Protein AF-0000000070579853 (afdb_homodimer)

Secondary structure (DSSP, 8-state):
---------------------------------------------------HHHHHHHHT-S---S---------SS-GGGEEEEE---TT--HHHHHHHHHTTS-EEEEEEETTTTEEEEEESSHHHHHHHHHHHTT---SSS--EEEEPP-TTEEEEE---TT--HHHHHHHHTTTS-EEEEEEEE-TTS-EEEEEEEEESSHHHHHHHHHHHHHS-EE-SSS--B-EEEE----B-SS---GGGS-TT-HHHHHHTSS--EEPPTTSHHHHHHHHHHHHHHHHHHHHHHHHHHHHHHHHHHHHHHHHHHHHHHHHHHHHHHHHHHHHHHHHHHHHHHHHHHHHHHHHHHHHHHHHHHHHHHHHHHHHHHHHHHHHHSSS------GGGGGGGS-TT---------------------GGGGGHHHHHHHGGGG-/---------------------------------------------------HHHHHHHHT-S---S---------SS-GGGEEEEE---TT--HHHHHHHHHTTS-EEEEEEETTTTEEEEEESSHHHHHHHHHHHTT---SSS--EEEEPP-TTEEEEE---TT--HHHHHHHHTTTS-EEEEEEEE-TTS-EEEEEEEEESSHHHHHHHHHHHHHS-EE-SSS--B-EEEE----B-SS---GGGS-TT-HHHHHHTSS--EEPPTTSHHHHHHHHHHHHHHHHHHHHHHHHHHHHHHHHHHHHHHHHHHHHHHHHHHHHHHHHHHHHHHHHHHHHHHHHHHHHHHHHHHHHHHHHHHHHHHHHHHHHHHHHHHHHHSSS------GGGGGGGGGGGGG---------------GGGGGGGHHHHHHHHHHGGG-

InterPro domains:
  IPR000504 RNA recognition motif domain [PF00076] (83-146)
  IPR000504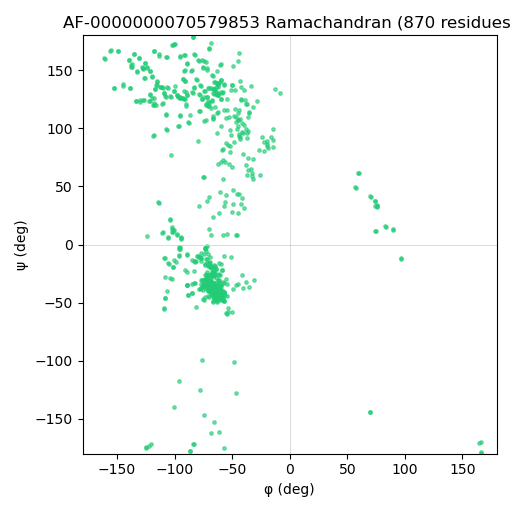 RNA recognition motif domain [PF00076] (158-218)
  IPR000504 RNA recognition motif domain [PS50102] (81-153)
  IPR000504 RNA recognition motif domain [PS50102] (155-236)
  IPR000504 RNA recognition motif domain [SM00360] (82-149)
  IPR000504 RNA recognition motif domain [SM00360] (156-232)
  IPR012677 Nucleotide-binding alpha-beta plait domain superfamily [G3DSA:3.30.70.330] (65-155)
  IPR012677 Nucleotide-binding alpha-beta plait domain superfamily [G3DSA:3.30.70.330] (157-244)
  IPR012975 NOPS [PF08075] (228-280)
  IPR035979 RNA-binding domain superfamily [SSF54928] (81-215)

Structure (mmCIF, N/CA/C/O backbone):
data_AF-0000000070579853-model_v1
#
loop_
_entity.id
_entity.type
_entity.pdbx_description
1 polymer 'RRM domain-containing protein'
#
loop_
_atom_site.group_PDB
_atom_site.id
_atom_site.type_symbol
_atom_site.label_atom_id
_atom_site.label_alt_id
_atom_site.label_comp_id
_atom_site.label_asym_id
_atom_site.label_entity_id
_atom_site.label_seq_id
_atom_site.pdbx_PDB_ins_code
_atom_site.Cartn_x
_atom_site.Cartn_y
_atom_site.Cartn_z
_atom_site.occupancy
_atom_site.B_iso_or_equiv
_atom_site.auth_seq_id
_atom_site.auth_comp_id
_atom_site.auth_asym_id
_atom_site.auth_atom_id
_atom_site.pdbx_PDB_model_num
ATOM 1 N N . MET A 1 1 ? -46.125 42.656 47.375 1 17.69 1 MET A N 1
ATOM 2 C CA . MET A 1 1 ? -46.406 44 47.844 1 17.69 1 MET A CA 1
ATOM 3 C C . MET A 1 1 ? -45.906 45.062 46.844 1 17.69 1 MET A C 1
ATOM 5 O O . MET A 1 1 ? -46.688 45.656 46.125 1 17.69 1 MET A O 1
ATOM 9 N N . ASN A 1 2 ? -44.625 45.469 47.156 1 15.7 2 ASN A N 1
ATOM 10 C CA . ASN A 1 2 ? -44.344 46.906 47.094 1 15.7 2 ASN A CA 1
ATOM 11 C C . ASN A 1 2 ? -44.156 47.375 45.625 1 15.7 2 ASN A C 1
ATOM 13 O O . ASN A 1 2 ? -43.969 46.531 44.75 1 15.7 2 ASN A O 1
ATOM 17 N N . ASP A 1 3 ? -42.969 48.031 45.406 1 14.8 3 ASP A N 1
ATOM 18 C CA . ASP A 1 3 ? -42.781 49.438 45.062 1 14.8 3 ASP A CA 1
ATOM 19 C C . ASP A 1 3 ? -42.469 49.625 43.594 1 14.8 3 ASP A C 1
ATOM 21 O O . ASP A 1 3 ? -41.438 49.156 43.125 1 14.8 3 ASP A O 1
ATOM 25 N N . ARG A 1 4 ? -43.562 49.531 42.719 1 20.12 4 ARG A N 1
ATOM 26 C CA . ARG A 1 4 ? -43.938 49.906 41.344 1 20.12 4 ARG A CA 1
ATOM 27 C C . ARG A 1 4 ? -43.438 51.281 41 1 20.12 4 ARG A C 1
ATOM 29 O O . ARG A 1 4 ? -44.188 52.25 41.031 1 20.12 4 ARG A O 1
ATOM 36 N N . MET A 1 5 ? -42.031 51.562 41.531 1 16.09 5 MET A N 1
ATOM 37 C CA . MET A 1 5 ? -41.75 53 41.656 1 16.09 5 MET A CA 1
ATOM 38 C C . MET A 1 5 ? -41.781 53.688 40.312 1 16.09 5 MET A C 1
ATOM 40 O O . MET A 1 5 ? -41 53.281 39.406 1 16.09 5 MET A O 1
ATOM 44 N N . ASN A 1 6 ? -42.844 54.312 39.844 1 18.53 6 ASN A N 1
ATOM 45 C CA . ASN A 1 6 ? -43.5 55.031 38.75 1 18.53 6 ASN A CA 1
ATOM 46 C C . ASN A 1 6 ? -42.719 56.25 38.344 1 18.53 6 ASN A C 1
ATOM 48 O O . ASN A 1 6 ? -43.219 57.094 37.594 1 18.53 6 ASN A O 1
ATOM 52 N N . MET A 1 7 ? -41.406 56.406 38.938 1 17.16 7 MET A N 1
ATOM 53 C CA . MET A 1 7 ? -41.281 57.844 39.219 1 17.16 7 MET A CA 1
ATOM 54 C C . MET A 1 7 ? -41.375 58.656 37.906 1 17.16 7 MET A C 1
ATOM 56 O O . MET A 1 7 ? -41.219 58.094 36.812 1 17.16 7 MET A O 1
ATOM 60 N N . ALA A 1 8 ? -40.875 59.969 37.938 1 17.55 8 ALA A N 1
ATOM 61 C CA . ALA A 1 8 ? -41.344 61.344 37.781 1 17.55 8 ALA A CA 1
ATOM 62 C C . ALA A 1 8 ? -41.031 61.875 36.375 1 17.55 8 ALA A C 1
ATOM 64 O O . ALA A 1 8 ? -40.031 61.469 35.75 1 17.55 8 ALA A O 1
ATOM 65 N N . PRO A 1 9 ? -42 62.562 35.75 1 19.33 9 PRO A N 1
ATOM 66 C CA . PRO A 1 9 ? -42.406 63.156 34.469 1 19.33 9 PRO A CA 1
ATOM 67 C C . PRO A 1 9 ? -41.562 64.312 34.031 1 19.33 9 PRO A C 1
ATOM 69 O O . PRO A 1 9 ? -41.844 65 33.031 1 19.33 9 PRO A O 1
ATOM 72 N N . ALA A 1 10 ? -40.25 64.375 34.562 1 17.02 10 ALA A N 1
ATOM 73 C CA . ALA A 1 10 ? -39.844 65.812 34.656 1 17.02 10 ALA A CA 1
ATOM 74 C C . ALA A 1 10 ? -40 66.5 33.312 1 17.02 10 ALA A C 1
ATOM 76 O O . ALA A 1 10 ? -39.656 65.938 32.25 1 17.02 10 ALA A O 1
ATOM 77 N N . GLN A 1 11 ? -40.719 67.562 33.312 1 16.61 11 GLN A N 1
ATOM 78 C CA . GLN A 1 11 ? -41.438 68.625 32.594 1 16.61 11 GLN A CA 1
ATOM 79 C C . GLN A 1 11 ? -40.5 69.375 31.641 1 16.61 11 GLN A C 1
ATOM 81 O O . GLN A 1 11 ? -39.281 69.312 31.781 1 16.61 11 GLN A O 1
ATOM 86 N N . SER A 1 12 ? -41 70.5 30.938 1 17.41 12 SER A N 1
ATOM 87 C CA . SER A 1 12 ? -41.312 71.125 29.656 1 17.41 12 SER A CA 1
ATOM 88 C C . SER A 1 12 ? -40.312 72.188 29.344 1 17.41 12 SER A C 1
ATOM 90 O O . SER A 1 12 ? -39.906 72.375 28.188 1 17.41 12 SER A O 1
ATOM 92 N N . ALA A 1 13 ? -39.812 73.062 30.312 1 16.73 13 ALA A N 1
ATOM 93 C CA . ALA A 1 13 ? -40.062 74.5 30.062 1 16.73 13 ALA A CA 1
ATOM 94 C C . ALA A 1 13 ? -39.125 75.062 28.984 1 16.73 13 ALA A C 1
ATOM 96 O O . ALA A 1 13 ? -38.031 74.5 28.766 1 16.73 13 ALA A O 1
ATOM 97 N N . MET A 1 14 ? -39.562 76.25 28.328 1 18.33 14 MET A N 1
ATOM 98 C CA . MET A 1 14 ? -39.719 77.062 27.141 1 18.33 14 MET A CA 1
ATOM 99 C C . MET A 1 14 ? -38.562 78.062 26.984 1 18.33 14 MET A C 1
ATOM 101 O O . MET A 1 14 ? -38.531 78.875 26.094 1 18.33 14 MET A O 1
ATOM 105 N N . GLY A 1 15 ? -37.5 78 27.844 1 17.22 15 GLY A N 1
ATOM 106 C CA . GLY A 1 15 ? -37.094 79.375 28.016 1 17.22 15 GLY A CA 1
ATOM 107 C C . GLY A 1 15 ? -36.625 80 26.734 1 17.22 15 GLY A C 1
ATOM 108 O O . GLY A 1 15 ? -36.156 79.312 25.812 1 17.22 15 GLY A O 1
ATOM 109 N N . ASP A 1 16 ? -36.812 81.312 26.578 1 17.73 16 ASP A N 1
ATOM 110 C CA . ASP A 1 16 ? -37.094 82.438 25.656 1 17.73 16 ASP A CA 1
ATOM 111 C C . ASP A 1 16 ? -35.812 82.875 24.953 1 17.73 16 ASP A C 1
ATOM 113 O O . ASP A 1 16 ? -35.844 83.188 23.75 1 17.73 16 ASP A O 1
ATOM 117 N N . ARG A 1 17 ? -34.719 83.188 25.672 1 17.86 17 ARG A N 1
ATOM 118 C CA . ARG A 1 17 ? -34.375 84.625 25.531 1 17.86 17 ARG A CA 1
ATOM 119 C C . ARG A 1 17 ? -33.75 84.938 24.172 1 17.86 17 ARG A C 1
ATOM 121 O O . ARG A 1 17 ? -33.312 84 23.484 1 17.86 17 ARG A O 1
ATOM 128 N N . TRP A 1 18 ? -32.781 85.938 24.156 1 19.56 18 TRP A N 1
ATOM 129 C CA . TRP A 1 18 ? -32.5 87.188 23.516 1 19.56 18 TRP A CA 1
ATOM 130 C C . TRP A 1 18 ? -31.641 87 22.281 1 19.56 18 TRP A C 1
ATOM 132 O O . TRP A 1 18 ? -30.719 86.188 22.281 1 19.56 18 TRP A O 1
ATOM 142 N N . GLY A 1 19 ? -32.031 87.5 21.062 1 18.69 19 GLY A N 1
ATOM 143 C CA . GLY A 1 19 ? -31.938 87.5 19.625 1 18.69 19 GLY A CA 1
ATOM 144 C C . GLY A 1 19 ? -30.656 88.125 19.094 1 18.69 19 GLY A C 1
ATOM 145 O O . GLY A 1 19 ? -30.5 88.312 17.891 1 18.69 19 GLY A O 1
ATOM 146 N N . GLY A 1 20 ? -29.766 88.688 20 1 19.98 20 GLY A N 1
ATOM 147 C CA . GLY A 1 20 ? -29.219 89.812 19.312 1 19.98 20 GLY A CA 1
ATOM 148 C C . GLY A 1 20 ? -28.484 89.438 18.031 1 19.98 20 GLY A C 1
ATOM 149 O O . GLY A 1 20 ? -28.016 88.312 17.859 1 19.98 20 GLY A O 1
ATOM 150 N N . ALA A 1 21 ? -28.641 90.25 16.938 1 19.98 21 ALA A N 1
ATOM 151 C CA . ALA A 1 21 ? -28.656 90.312 15.484 1 19.98 21 ALA A CA 1
ATOM 152 C C . ALA A 1 21 ? -27.234 90.375 14.922 1 19.98 21 ALA A C 1
ATOM 154 O O . ALA A 1 21 ? -27.016 90.125 13.734 1 19.98 21 ALA A O 1
ATOM 155 N N . GLY A 1 22 ? -26.156 90.562 15.734 1 21.17 22 GLY A N 1
ATOM 156 C CA . GLY A 1 22 ? -25.297 91.438 14.969 1 21.17 22 GLY A CA 1
ATOM 157 C C . GLY A 1 22 ? -24.797 90.812 13.68 1 21.17 22 GLY A C 1
ATOM 158 O O . GLY A 1 22 ? -24.719 89.625 13.555 1 21.17 22 GLY A O 1
ATOM 159 N N . GLU A 1 23 ? -24.922 91.562 12.578 1 21.69 23 GLU A N 1
ATOM 160 C CA . GLU A 1 23 ? -24.859 91.438 11.125 1 21.69 23 GLU A CA 1
ATOM 161 C C . GLU A 1 23 ? -23.438 91.188 10.656 1 21.69 23 GLU A C 1
ATOM 163 O O . GLU A 1 23 ? -23.094 91.375 9.492 1 21.69 23 GLU A O 1
ATOM 168 N N . SER A 1 24 ? -22.672 90.312 11.398 1 22.11 24 SER A N 1
ATOM 169 C CA . SER A 1 24 ? -21.281 90.375 10.945 1 22.11 24 SER A CA 1
ATOM 170 C C . SER A 1 24 ? -21.172 90.125 9.453 1 22.11 24 SER A C 1
ATOM 172 O O . SER A 1 24 ? -21.859 89.25 8.93 1 22.11 24 SER A O 1
ATOM 174 N N . ARG A 1 25 ? -20.703 91.188 8.688 1 23.06 25 ARG A N 1
ATOM 175 C CA . ARG A 1 25 ? -20.469 91.438 7.27 1 23.06 25 ARG A CA 1
ATOM 176 C C . ARG A 1 25 ? -19.594 90.312 6.672 1 23.06 25 ARG A C 1
ATOM 178 O O . ARG A 1 25 ? -18.453 90.125 7.109 1 23.06 25 ARG A O 1
ATOM 185 N N . GLY A 1 26 ? -20.156 89.125 6.344 1 23.06 26 GLY A N 1
ATOM 186 C CA . GLY A 1 26 ? -19.516 87.875 5.871 1 23.06 26 GLY A CA 1
ATOM 187 C C . GLY A 1 26 ? -18.734 88.125 4.59 1 23.06 26 GLY A C 1
ATOM 188 O O . GLY A 1 26 ? -19.266 88.562 3.594 1 23.06 26 GLY A O 1
ATOM 189 N N . LEU A 1 27 ? -17.547 88.625 4.754 1 27.14 27 LEU A N 1
ATOM 190 C CA . LEU A 1 27 ? -16.734 88.875 3.566 1 27.14 27 LEU A CA 1
ATOM 191 C C . LEU A 1 27 ? -16.859 87.688 2.586 1 27.14 27 LEU A C 1
ATOM 193 O O . LEU A 1 27 ? -17.109 86.562 2.99 1 27.14 27 LEU A O 1
ATOM 197 N N . PRO A 1 28 ? -17.031 88.062 1.254 1 26 28 PRO A N 1
ATOM 198 C CA . PRO A 1 28 ? -17.406 87.188 0.136 1 26 28 PRO A CA 1
ATOM 199 C C . PRO A 1 28 ? -16.406 86.062 -0.07 1 26 28 PRO A C 1
ATOM 201 O O . PRO A 1 28 ? -15.203 86.25 0.097 1 26 28 PRO A O 1
ATOM 204 N N . ALA A 1 29 ? -16.719 84.875 0.365 1 28.38 29 ALA A N 1
ATOM 205 C CA . ALA A 1 29 ? -15.922 83.688 0.268 1 28.38 29 ALA A CA 1
ATOM 206 C C . ALA A 1 29 ? -15.492 83.438 -1.173 1 28.38 29 ALA A C 1
ATOM 208 O O . ALA A 1 29 ? -16.328 83.375 -2.076 1 28.38 29 ALA A O 1
ATOM 209 N N . ARG A 1 30 ? -14.398 84.062 -1.544 1 29.53 30 ARG A N 1
ATOM 210 C CA . ARG A 1 30 ? -13.797 83.812 -2.85 1 29.53 30 ARG A CA 1
ATOM 211 C C . ARG A 1 30 ? -13.938 82.312 -3.252 1 29.53 30 ARG A C 1
ATOM 213 O O . ARG A 1 30 ? -13.578 81.438 -2.49 1 29.53 30 ARG A O 1
ATOM 220 N N . ASP A 1 31 ? -14.945 82 -4.07 1 26.67 31 ASP A N 1
ATOM 221 C CA . ASP A 1 31 ? -15.344 80.75 -4.656 1 26.67 31 ASP A CA 1
ATOM 222 C C . ASP A 1 31 ? -14.156 80.062 -5.305 1 26.67 31 ASP A C 1
ATOM 224 O O . ASP A 1 31 ? -13.742 80.375 -6.414 1 26.67 31 ASP A O 1
ATOM 228 N N . SER A 1 32 ? -13.047 80 -4.621 1 29.75 32 SER A N 1
ATOM 229 C CA . SER A 1 32 ? -12.023 79.25 -5.352 1 29.75 32 SER A CA 1
ATOM 230 C C . SER A 1 32 ? -12.578 77.938 -5.93 1 29.75 32 SER A C 1
ATOM 232 O O . SER A 1 32 ? -13.25 77.188 -5.227 1 29.75 32 SER A O 1
ATOM 234 N N . PRO A 1 33 ? -12.773 78 -7.246 1 31 33 PRO A N 1
ATOM 235 C CA . PRO A 1 33 ? -13.367 76.812 -7.844 1 31 33 PRO A CA 1
ATOM 236 C C . PRO A 1 33 ? -12.742 75.5 -7.324 1 31 33 PRO A C 1
ATOM 238 O O . PRO A 1 33 ? -11.516 75.438 -7.184 1 31 33 PRO A O 1
ATOM 241 N N . GLN A 1 34 ? -13.344 74.938 -6.301 1 30.06 34 GLN A N 1
ATOM 242 C CA . GLN A 1 34 ? -12.828 73.625 -5.816 1 30.06 34 GLN A CA 1
ATOM 243 C C . GLN A 1 34 ? -12.586 72.688 -6.973 1 30.06 34 GLN A C 1
ATOM 245 O O . GLN A 1 34 ? -13.414 72.562 -7.875 1 30.06 34 GLN A O 1
ATOM 250 N N . PRO A 1 35 ? -11.352 72.562 -7.414 1 36.5 35 PRO A N 1
ATOM 251 C CA . PRO A 1 35 ? -11.164 71.625 -8.492 1 36.5 35 PRO A CA 1
ATOM 252 C C . PRO A 1 35 ? -12.07 70.375 -8.352 1 36.5 35 PRO A C 1
ATOM 254 O O . PRO A 1 35 ? -12.469 70 -7.242 1 36.5 35 PRO A O 1
ATOM 257 N N . PRO A 1 36 ? -12.906 70.188 -9.398 1 31.66 36 PRO A N 1
ATOM 258 C CA . PRO A 1 36 ? -13.805 69.062 -9.242 1 31.66 36 PRO A CA 1
ATOM 259 C C . PRO A 1 36 ? -13.102 67.875 -8.648 1 31.66 36 PRO A C 1
ATOM 261 O O . PRO A 1 36 ? -11.961 67.562 -9.008 1 31.66 36 PRO A O 1
ATOM 264 N N . LYS A 1 37 ? -13.195 67.688 -7.379 1 30.91 37 LYS A N 1
ATOM 265 C CA . LYS A 1 37 ? -12.719 66.438 -6.738 1 30.91 37 LYS A CA 1
ATOM 266 C C . LYS A 1 37 ? -13.102 65.25 -7.555 1 30.91 37 LYS A C 1
ATOM 268 O O . LYS A 1 37 ? -14.195 64.688 -7.395 1 30.91 37 LYS A O 1
ATOM 273 N N . GLY A 1 38 ? -13.094 65.438 -8.938 1 30.78 38 GLY A N 1
ATOM 274 C CA . GLY A 1 38 ? -13.352 64.125 -9.523 1 30.78 38 GLY A CA 1
ATOM 275 C C . GLY A 1 38 ? -12.672 63 -8.781 1 30.78 38 GLY A C 1
ATOM 276 O O . GLY A 1 38 ? -11.438 62.906 -8.75 1 30.78 38 GLY A O 1
ATOM 277 N N . ARG A 1 39 ? -13.172 62.781 -7.574 1 30.3 39 ARG A N 1
ATOM 278 C CA . ARG A 1 39 ? -12.68 61.531 -6.973 1 30.3 39 ARG A CA 1
ATOM 279 C C . ARG A 1 39 ? -12.539 60.438 -8.023 1 30.3 39 ARG A C 1
ATOM 281 O O . ARG A 1 39 ? -13.539 59.938 -8.539 1 30.3 39 ARG A O 1
ATOM 288 N N . TRP A 1 40 ? -11.734 60.656 -9.008 1 31.02 40 TRP A N 1
ATOM 289 C CA . TRP A 1 40 ? -11.422 59.438 -9.742 1 31.02 40 TRP A CA 1
ATOM 290 C C . TRP A 1 40 ? -11.383 58.25 -8.805 1 31.02 40 TRP A C 1
ATOM 292 O O . TRP A 1 40 ? -10.484 58.125 -7.965 1 31.02 40 TRP A O 1
ATOM 302 N N . GLU A 1 41 ? -12.609 57.969 -8.227 1 32.75 41 GLU A N 1
ATOM 303 C CA . GLU A 1 41 ? -12.633 56.625 -7.641 1 32.75 41 GLU A CA 1
ATOM 304 C C . GLU A 1 41 ? -11.828 55.625 -8.484 1 32.75 41 GLU A C 1
ATOM 306 O O . GLU A 1 41 ? -12.148 55.406 -9.648 1 32.75 41 GLU A O 1
ATOM 311 N N . ARG A 1 42 ? -10.57 55.75 -8.391 1 36.25 42 ARG A N 1
ATOM 312 C CA . ARG A 1 42 ? -9.883 54.625 -9.016 1 36.25 42 ARG A CA 1
ATOM 313 C C . ARG A 1 42 ? -10.797 53.406 -9.102 1 36.25 42 ARG A C 1
ATOM 315 O O . ARG A 1 42 ? -11.445 53.031 -8.117 1 36.25 42 ARG A O 1
ATOM 322 N N . PRO A 1 43 ? -11.555 53.344 -10.227 1 37.03 43 PRO A N 1
ATOM 323 C CA . PRO A 1 43 ? -12.234 52.031 -10.227 1 37.03 43 PRO A CA 1
ATOM 324 C C . PRO A 1 43 ? -11.5 51 -9.406 1 37.03 43 PRO A C 1
ATOM 326 O O . PRO A 1 43 ? -10.273 50.875 -9.5 1 37.03 43 PRO A O 1
ATOM 329 N N . ARG A 1 44 ? -11.883 50.906 -8.141 1 37.78 44 ARG A N 1
ATOM 330 C CA . ARG A 1 44 ? -11.32 49.719 -7.539 1 37.78 44 ARG A CA 1
ATOM 331 C C . ARG A 1 44 ? -11.18 48.594 -8.578 1 37.78 44 ARG A C 1
ATOM 333 O O . ARG A 1 44 ? -12.172 48.156 -9.172 1 37.78 44 ARG A O 1
ATOM 340 N N . GLY A 1 45 ? -10.422 48.75 -9.609 1 38.25 45 GLY A N 1
ATOM 341 C CA . GLY A 1 45 ? -10.242 47.625 -10.5 1 38.25 45 GLY A CA 1
ATOM 342 C C . GLY A 1 45 ? -10.75 46.312 -9.914 1 38.25 45 GLY A C 1
ATOM 343 O O . GLY A 1 45 ? -11.008 46.219 -8.711 1 38.25 45 GLY A O 1
ATOM 344 N N . PRO A 1 46 ? -11.523 45.562 -10.789 1 39 46 PRO A N 1
ATOM 345 C CA . PRO A 1 46 ? -12.102 44.344 -10.203 1 39 46 PRO A CA 1
ATOM 346 C C . PRO A 1 46 ? -11.273 43.812 -9.047 1 39 46 PRO A C 1
ATOM 348 O O . PRO A 1 46 ? -10.047 43.688 -9.156 1 39 46 PRO A O 1
ATOM 351 N N . MET A 1 47 ? -11.43 44.312 -8.008 1 39.03 47 MET A N 1
ATOM 352 C CA . MET A 1 47 ? -10.836 43.594 -6.898 1 39.03 47 MET A CA 1
ATOM 353 C C . MET A 1 47 ? -10.578 42.125 -7.285 1 39.03 47 MET A C 1
ATOM 355 O O . MET A 1 47 ? -11.477 41.438 -7.758 1 39.03 47 MET A O 1
ATOM 359 N N . ALA A 1 48 ? -9.508 41.75 -7.902 1 43.84 48 ALA A N 1
ATOM 360 C CA . ALA A 1 48 ? -9.164 40.375 -8.211 1 43.84 48 ALA A CA 1
ATOM 361 C C . ALA A 1 48 ? -10.039 39.406 -7.414 1 43.84 48 ALA A C 1
ATOM 363 O O . ALA A 1 48 ? -10.211 39.562 -6.203 1 43.84 48 ALA A O 1
ATOM 364 N N . ALA A 1 49 ? -11.055 38.844 -7.93 1 49.03 49 ALA A N 1
ATOM 365 C CA . ALA A 1 49 ? -11.906 37.781 -7.398 1 49.03 49 ALA A CA 1
ATOM 366 C C . ALA A 1 49 ? -11.188 37.031 -6.293 1 49.03 49 ALA A C 1
ATOM 368 O O . ALA A 1 49 ? -10.125 36.438 -6.52 1 49.03 49 ALA A O 1
ATOM 369 N N . SER A 1 50 ? -11.266 37.406 -5.055 1 65.19 50 SER A N 1
ATOM 370 C CA . SER A 1 50 ? -10.625 36.844 -3.879 1 65.19 50 SER A CA 1
ATOM 371 C C . SER A 1 50 ? -10.617 35.312 -3.955 1 65.19 50 SER A C 1
ATOM 373 O O . SER A 1 50 ? -11.648 34.688 -4.199 1 65.19 50 SER A O 1
ATOM 375 N N . ASP A 1 51 ? -9.602 34.625 -4.266 1 82.38 51 ASP A N 1
ATOM 376 C CA . ASP A 1 51 ? -9.398 33.188 -4.242 1 82.38 51 ASP A CA 1
ATOM 377 C C . ASP A 1 51 ? -9.93 32.594 -2.943 1 82.38 51 ASP A C 1
ATOM 379 O O . ASP A 1 51 ? -9.422 32.875 -1.86 1 82.38 51 ASP A O 1
ATOM 383 N N . PRO A 1 52 ? -11.164 31.984 -3.141 1 86 52 PRO A N 1
ATOM 384 C CA . PRO A 1 52 ? -11.781 31.422 -1.938 1 86 52 PRO A CA 1
ATOM 385 C C . PRO A 1 52 ? -10.805 30.594 -1.097 1 86 52 PRO A C 1
ATOM 387 O O . PRO A 1 52 ? -10.898 30.594 0.133 1 86 52 PRO A O 1
ATOM 390 N N . VAL A 1 53 ? -9.953 29.953 -1.659 1 89.25 53 VAL A N 1
ATOM 391 C CA . VAL A 1 53 ? -8.984 29.125 -0.942 1 89.25 53 VAL A CA 1
ATOM 392 C C . VAL A 1 53 ? -8.086 30.016 -0.085 1 89.25 53 VAL A C 1
ATOM 394 O O . VAL A 1 53 ? -7.844 29.719 1.088 1 89.25 53 VAL A O 1
ATOM 397 N N . LEU A 1 54 ? -7.609 31.094 -0.651 1 88.12 54 LEU A N 1
ATOM 398 C CA . LEU A 1 54 ? -6.723 32 0.072 1 88.12 54 LEU A CA 1
ATOM 399 C C . LEU A 1 54 ? -7.453 32.656 1.235 1 88.12 54 LEU A C 1
ATOM 401 O O . LEU A 1 54 ? -6.863 32.875 2.297 1 88.12 54 LEU A O 1
ATOM 405 N N . GLU A 1 55 ? -8.664 32.906 1.008 1 86.19 55 GLU A N 1
ATOM 406 C CA . GLU A 1 55 ? -9.477 33.469 2.072 1 86.19 55 GLU A CA 1
ATOM 407 C C . GLU A 1 55 ? -9.625 32.531 3.244 1 86.19 55 GLU A C 1
ATOM 409 O O . GLU A 1 55 ? -9.445 32.906 4.402 1 86.19 55 GLU A O 1
ATOM 414 N N . GLN A 1 56 ? -9.922 31.344 2.943 1 87.5 56 GLN A N 1
ATOM 415 C CA . GLN A 1 56 ? -10.086 30.344 3.992 1 87.5 56 GLN A CA 1
ATOM 416 C C . GLN A 1 56 ? -8.773 30.078 4.715 1 87.5 56 GLN A C 1
ATOM 418 O O . GLN A 1 56 ? -8.75 29.891 5.934 1 87.5 56 GLN A O 1
ATOM 423 N N . LEU A 1 57 ? -7.77 30.109 4.031 1 90.19 57 LEU A N 1
ATOM 424 C CA . LEU A 1 57 ? -6.453 29.844 4.602 1 90.19 57 LEU A CA 1
ATOM 425 C C . LEU A 1 57 ? -6.039 30.969 5.551 1 90.19 57 LEU A C 1
ATOM 427 O O . LEU A 1 57 ? -5.293 30.734 6.504 1 90.19 57 LEU A O 1
ATOM 431 N N . SER A 1 58 ? -6.449 32.188 5.281 1 87.19 58 SER A N 1
ATOM 432 C CA . SER A 1 58 ? -6.109 33.312 6.133 1 87.19 58 SER A CA 1
ATOM 433 C C . SER A 1 58 ? -6.648 33.125 7.547 1 87.19 58 SER A C 1
ATOM 435 O O . SER A 1 58 ? -6.051 33.594 8.516 1 87.19 58 SER A O 1
ATOM 437 N N . TYR A 1 59 ? -7.727 32.344 7.609 1 85.25 59 TYR A N 1
ATOM 438 C CA . TYR A 1 59 ? -8.32 32.062 8.914 1 85.25 59 TYR A CA 1
ATOM 439 C C . TYR A 1 59 ? -7.574 30.938 9.625 1 85.25 59 TYR A C 1
ATOM 441 O O . TYR A 1 59 ? -7.711 30.766 10.844 1 85.25 59 TYR A O 1
ATOM 449 N N . LEU A 1 60 ? -6.789 30.25 8.922 1 84.81 60 LEU A N 1
ATOM 450 C CA . LEU A 1 60 ? -6.145 29.062 9.477 1 84.81 60 LEU A CA 1
ATOM 451 C C . LEU A 1 60 ? -4.672 29.328 9.773 1 84.81 60 LEU A C 1
ATOM 453 O O . LEU A 1 60 ? -3.941 28.422 10.188 1 84.81 60 LEU A O 1
ATOM 457 N N . ARG A 1 61 ? -4.195 30.484 9.648 1 81.44 61 ARG A N 1
ATOM 458 C CA . ARG A 1 61 ? -2.779 30.812 9.773 1 81.44 61 ARG A CA 1
ATOM 459 C C . ARG A 1 61 ? -2.324 30.734 11.227 1 81.44 61 ARG A C 1
ATOM 461 O O . ARG A 1 61 ? -1.137 30.547 11.5 1 81.44 61 ARG A O 1
ATOM 468 N N . GLY A 1 62 ? -3.236 30.656 12.148 1 83.44 62 GLY A N 1
ATOM 469 C CA . GLY A 1 62 ? -2.912 30.625 13.57 1 83.44 62 GLY A CA 1
ATOM 470 C C . GLY A 1 62 ? -2.572 29.234 14.07 1 83.44 62 GLY A C 1
ATOM 471 O O . GLY A 1 62 ? -2.438 28.297 13.273 1 83.44 62 GLY A O 1
ATOM 472 N N . PRO A 1 63 ? -2.24 29.141 15.328 1 86.06 63 PRO A N 1
ATOM 473 C CA . PRO A 1 63 ? -1.892 27.859 15.922 1 86.06 63 PRO A CA 1
ATOM 474 C C . PRO A 1 63 ? -3.008 26.812 15.781 1 86.06 63 PRO A C 1
ATOM 476 O O . PRO A 1 63 ? -4.188 27.156 15.898 1 86.06 63 PRO A O 1
ATOM 479 N N . THR A 1 64 ? -2.674 25.641 15.477 1 87.19 64 THR A N 1
ATOM 480 C CA . THR A 1 64 ? -3.643 24.578 15.258 1 87.19 64 THR A CA 1
ATOM 481 C C . THR A 1 64 ? -3.502 23.484 16.328 1 87.19 64 THR A C 1
ATOM 483 O O . THR A 1 64 ? -3.564 22.297 16.016 1 87.19 64 THR A O 1
ATOM 486 N N . THR A 1 65 ? -3.219 23.859 17.516 1 86.44 65 THR A N 1
ATOM 487 C CA . THR A 1 65 ? -3.127 22.906 18.609 1 86.44 65 THR A CA 1
ATOM 488 C C . THR A 1 65 ? -4.5 22.656 19.234 1 86.44 65 THR A C 1
ATOM 490 O O . THR A 1 65 ? -5.379 23.516 19.172 1 86.44 65 THR A O 1
ATOM 493 N N . GLY A 1 66 ? -4.719 21.469 19.75 1 81.44 66 GLY A N 1
ATOM 494 C CA . GLY A 1 66 ? -5.91 21.156 20.531 1 81.44 66 GLY A CA 1
ATOM 495 C C . GLY A 1 66 ? -7.148 20.984 19.672 1 81.44 66 GLY A C 1
ATOM 496 O O . GLY A 1 66 ? -8.242 21.406 20.047 1 81.44 66 GLY A O 1
ATOM 497 N N . LEU A 1 67 ? -6.902 20.453 18.484 1 84.62 67 LEU A N 1
ATOM 498 C CA . LEU A 1 67 ? -8.047 20.203 17.625 1 84.62 67 LEU A CA 1
ATOM 499 C C . LEU A 1 67 ? -8.938 19.109 18.203 1 84.62 67 LEU A C 1
ATOM 501 O O . LEU A 1 67 ? -8.445 18.156 18.797 1 84.62 67 LEU A O 1
ATOM 505 N N . GLU A 1 68 ? -10.141 19.359 18.203 1 76.81 68 GLU A N 1
ATOM 506 C CA . GLU A 1 68 ? -11.078 18.406 18.797 1 76.81 68 GLU A CA 1
ATOM 507 C C . GLU A 1 68 ? -11.203 17.141 17.938 1 76.81 68 GLU A C 1
ATOM 509 O O . GLU A 1 68 ? -11.375 17.234 16.719 1 76.81 68 GLU A O 1
ATOM 514 N N . THR A 1 69 ? -10.844 16.062 18.578 1 67.62 69 THR A N 1
ATOM 515 C CA . THR A 1 69 ? -10.945 14.766 17.906 1 67.62 69 THR A CA 1
ATOM 516 C C . THR A 1 69 ? -12.406 14.414 17.641 1 67.62 69 THR A C 1
ATOM 518 O O . THR A 1 69 ? -13.258 14.586 18.516 1 67.62 69 THR A O 1
ATOM 521 N N . ARG A 1 70 ? -12.82 14.453 16.359 1 56.56 70 ARG A N 1
ATOM 522 C CA . ARG A 1 70 ? -14.203 14.188 15.969 1 56.56 70 ARG A CA 1
ATOM 523 C C . ARG A 1 70 ? -14.641 12.805 16.422 1 56.56 70 ARG A C 1
ATOM 525 O O . ARG A 1 70 ? -14.102 11.797 15.977 1 56.56 70 ARG A O 1
ATOM 532 N N . THR A 1 71 ? -14.875 12.539 17.656 1 57.28 71 THR A N 1
ATOM 533 C CA . THR A 1 71 ? -15.672 11.359 17.969 1 57.28 71 THR A CA 1
ATOM 534 C C . THR A 1 71 ? -16.922 11.297 17.094 1 57.28 71 THR A C 1
ATOM 536 O O . THR A 1 71 ? -17.875 10.594 17.422 1 57.28 71 THR A O 1
ATOM 539 N N . ALA A 1 72 ? -17 12.227 16.062 1 55.22 72 ALA A N 1
ATOM 540 C CA . ALA A 1 72 ? -18.234 12.508 15.328 1 55.22 72 ALA A CA 1
ATOM 541 C C . ALA A 1 72 ? -18.703 11.273 14.562 1 55.22 72 ALA A C 1
ATOM 543 O O . ALA A 1 72 ? -17.891 10.398 14.227 1 55.22 72 ALA A O 1
ATOM 544 N N . GLU A 1 73 ? -19.953 11.008 14.625 1 62.78 73 GLU A N 1
ATOM 545 C CA . GLU A 1 73 ? -20.688 10.023 13.844 1 62.78 73 GLU A CA 1
ATOM 546 C C . GLU A 1 73 ? -20.125 9.922 12.422 1 62.78 73 GLU A C 1
ATOM 548 O O . GLU A 1 73 ? -19.906 10.945 11.773 1 62.78 73 GLU A O 1
ATOM 553 N N . PRO A 1 74 ? -19.594 8.789 12.188 1 70.94 74 PRO A N 1
ATOM 554 C CA . PRO A 1 74 ? -19.094 8.617 10.82 1 70.94 74 PRO A CA 1
ATOM 555 C C . PRO A 1 74 ? -20.062 9.164 9.766 1 70.94 74 PRO A C 1
ATOM 557 O O . PRO A 1 74 ? -21.281 9.031 9.906 1 70.94 74 PRO A O 1
ATOM 560 N N . LYS A 1 75 ? -19.531 10.062 8.938 1 83.38 75 LYS A N 1
ATOM 561 C CA . LYS A 1 75 ? -20.344 10.578 7.828 1 83.38 75 LYS A CA 1
ATOM 562 C C . LYS A 1 75 ? -20.969 9.43 7.043 1 83.38 75 LYS A C 1
ATOM 564 O O . LYS A 1 75 ? -20.344 8.398 6.824 1 83.38 75 LYS A O 1
ATOM 569 N N . LYS A 1 76 ? -22.172 9.625 6.727 1 88.12 76 LYS A N 1
ATOM 570 C CA . LYS A 1 76 ? -22.906 8.609 5.984 1 88.12 76 LYS A CA 1
ATOM 571 C C . LYS A 1 76 ? -22.75 8.805 4.48 1 88.12 76 LYS A C 1
ATOM 573 O O . LYS A 1 76 ? -22.453 9.906 4.02 1 88.12 76 LYS A O 1
ATOM 578 N N . PHE A 1 77 ? -22.922 7.812 3.76 1 90.38 77 PHE A N 1
ATOM 579 C CA . PHE A 1 77 ? -22.938 7.797 2.303 1 90.38 77 PHE A CA 1
ATOM 580 C C . PHE A 1 77 ? -21.641 8.375 1.738 1 90.38 77 PHE A C 1
ATOM 582 O O . PHE A 1 77 ? -21.672 9.25 0.868 1 90.38 77 PHE A O 1
ATOM 589 N N . THR A 1 78 ? -20.641 7.863 2.275 1 90.19 78 T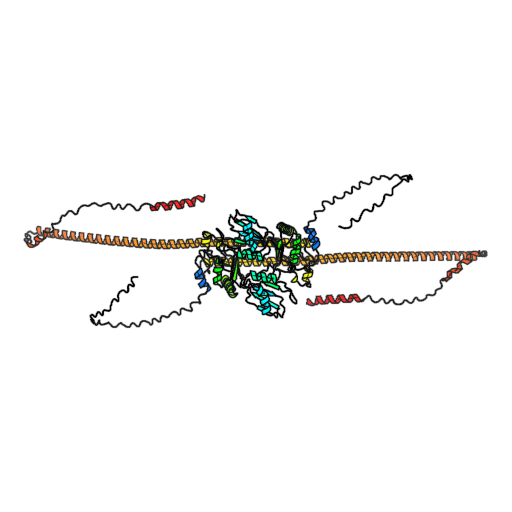HR A N 1
ATOM 590 C CA . THR A 1 78 ? -19.328 8.312 1.809 1 90.19 78 THR A CA 1
ATOM 591 C C . THR A 1 78 ? -18.922 7.559 0.542 1 90.19 78 THR A C 1
ATOM 593 O O . THR A 1 78 ? -19.562 6.57 0.171 1 90.19 78 THR A O 1
ATOM 596 N N . GLY A 1 79 ? -17.953 8.062 -0.166 1 89.06 79 GLY A N 1
ATOM 597 C CA . GLY A 1 79 ? -17.469 7.438 -1.382 1 89.06 79 GLY A CA 1
ATOM 598 C C . GLY A 1 79 ? -16.953 6.027 -1.161 1 89.06 79 GLY A C 1
ATOM 599 O O . GLY A 1 79 ? -16.906 5.219 -2.094 1 89.06 79 GLY A O 1
ATOM 600 N N . ARG A 1 80 ? -16.594 5.691 0.044 1 89.88 80 ARG A N 1
ATOM 601 C CA . ARG A 1 80 ? -16.062 4.375 0.375 1 89.88 80 ARG A CA 1
ATOM 602 C C . ARG A 1 80 ? -17.188 3.354 0.516 1 89.88 80 ARG A C 1
ATOM 604 O O . ARG A 1 80 ? -16.938 2.15 0.617 1 89.88 80 ARG A O 1
ATOM 611 N N . CYS A 1 81 ? -18.391 3.771 0.536 1 93.31 81 CYS A N 1
ATOM 612 C CA . CYS A 1 81 ? -19.531 2.895 0.744 1 93.31 81 CYS A CA 1
ATOM 613 C C . CYS A 1 81 ? -20.234 2.6 -0.573 1 93.31 81 CYS A C 1
ATOM 615 O O . CYS A 1 81 ? -21.375 2.135 -0.579 1 93.31 81 CYS A O 1
ATOM 617 N N . ARG A 1 82 ? -19.578 2.926 -1.648 1 94.31 82 ARG A N 1
ATOM 618 C CA . ARG A 1 82 ? -20.141 2.691 -2.973 1 94.31 82 ARG A CA 1
ATOM 619 C C . ARG A 1 82 ? -19.75 1.316 -3.502 1 94.31 82 ARG A C 1
ATOM 621 O O . ARG A 1 82 ? -18.578 0.95 -3.482 1 94.31 82 ARG A O 1
ATOM 628 N N . LEU A 1 83 ? -20.734 0.585 -3.992 1 95.5 83 LEU A N 1
ATOM 629 C CA . LEU A 1 83 ? -20.5 -0.771 -4.477 1 95.5 83 LEU A CA 1
ATOM 630 C C . LEU A 1 83 ? -20.75 -0.865 -5.977 1 95.5 83 LEU A C 1
ATOM 632 O O . LEU A 1 83 ? -21.688 -0.248 -6.492 1 95.5 83 LEU A O 1
ATOM 636 N N . PHE A 1 84 ? -19.906 -1.597 -6.641 1 95.06 84 PHE A N 1
ATOM 637 C CA . PHE A 1 84 ? -20.094 -2.004 -8.031 1 95.06 84 PHE A CA 1
ATOM 638 C C . PHE A 1 84 ? -20.688 -3.404 -8.117 1 95.06 84 PHE A C 1
ATOM 640 O O . PHE A 1 84 ? -20.188 -4.336 -7.48 1 95.06 84 PHE A O 1
ATOM 647 N N . VAL A 1 85 ? -21.734 -3.504 -8.852 1 94.75 85 VAL A N 1
ATOM 648 C CA . VAL A 1 85 ? -22.406 -4.789 -9.039 1 94.75 85 VAL A CA 1
ATOM 649 C C . VAL A 1 85 ? -22.359 -5.184 -10.516 1 94.75 85 VAL A C 1
ATOM 651 O O . VAL A 1 85 ? -22.875 -4.453 -11.367 1 94.75 85 VAL A O 1
ATOM 654 N N . GLY A 1 86 ? -21.734 -6.34 -10.75 1 92.19 86 GLY A N 1
ATOM 655 C CA . GLY A 1 86 ? -21.625 -6.836 -12.117 1 92.19 86 GLY A CA 1
ATOM 656 C C . GLY A 1 86 ? -22.406 -8.117 -12.344 1 92.19 86 GLY A C 1
ATOM 657 O O . GLY A 1 86 ? -22.844 -8.766 -11.383 1 92.19 86 GLY A O 1
ATOM 658 N N . ASN A 1 87 ? -22.656 -8.406 -13.625 1 90.38 87 ASN A N 1
ATOM 659 C CA . ASN A 1 87 ? -23.328 -9.625 -14.07 1 90.38 87 ASN A CA 1
ATOM 660 C C . ASN A 1 87 ? -24.812 -9.617 -13.711 1 90.38 87 ASN A C 1
ATOM 662 O O . ASN A 1 87 ? -25.344 -10.617 -13.227 1 90.38 87 ASN A O 1
ATOM 666 N N . LEU A 1 88 ? -25.312 -8.453 -13.914 1 91.19 88 LEU A N 1
ATOM 667 C CA . LEU A 1 88 ? -26.75 -8.328 -13.688 1 91.19 88 LEU A CA 1
ATOM 668 C C . LEU A 1 88 ? -27.531 -8.789 -14.914 1 91.19 88 LEU A C 1
ATOM 670 O O . LEU A 1 88 ? -27.141 -8.508 -16.047 1 91.19 88 LEU A O 1
ATOM 674 N N . PRO A 1 89 ? -28.516 -9.516 -14.617 1 89.12 89 PRO A N 1
ATOM 675 C CA . PRO A 1 89 ? -29.359 -9.898 -15.75 1 89.12 89 PRO A CA 1
ATOM 676 C C . PRO A 1 89 ? -29.969 -8.688 -16.469 1 89.12 89 PRO A C 1
ATOM 678 O O . PRO A 1 89 ? -30.172 -7.645 -15.844 1 89.12 89 PRO A O 1
ATOM 681 N N . SER A 1 90 ? -30.281 -8.867 -17.734 1 85.38 90 SER A N 1
ATOM 682 C CA . SER A 1 90 ? -30.781 -7.781 -18.562 1 85.38 90 SER A CA 1
ATOM 683 C C . SER A 1 90 ? -32.188 -7.371 -18.156 1 85.38 90 SER A C 1
ATOM 685 O O . SER A 1 90 ? -32.625 -6.258 -18.453 1 85.38 90 SER A O 1
ATOM 687 N N . ASN A 1 91 ? -32.875 -8.156 -17.453 1 85.12 91 ASN A N 1
ATOM 688 C CA . ASN A 1 91 ? -34.25 -7.867 -17.109 1 85.12 91 ASN A CA 1
ATOM 689 C C . ASN A 1 91 ? -34.375 -7.254 -15.711 1 85.12 91 ASN A C 1
ATOM 691 O O . ASN A 1 91 ? -35.469 -7.031 -15.211 1 85.12 91 ASN A O 1
ATOM 695 N N . PHE A 1 92 ? -33.281 -6.922 -15.148 1 86.88 92 PHE A N 1
ATOM 696 C CA . PHE A 1 92 ? -33.281 -6.387 -13.789 1 86.88 92 PHE A CA 1
ATOM 697 C C . PHE A 1 92 ? -33.75 -4.938 -13.781 1 86.88 92 PHE A C 1
ATOM 699 O O . PHE A 1 92 ? -33.281 -4.121 -14.578 1 86.88 92 PHE A O 1
ATOM 706 N N . THR A 1 93 ? -34.75 -4.629 -12.992 1 90.12 93 THR A N 1
ATOM 707 C CA . THR A 1 93 ? -35.25 -3.262 -12.859 1 90.12 93 THR A CA 1
ATOM 708 C C . THR A 1 93 ? -34.562 -2.543 -11.711 1 90.12 93 THR A C 1
ATOM 710 O O . THR A 1 93 ? -33.938 -3.182 -10.852 1 90.12 93 THR A O 1
ATOM 713 N N . GLU A 1 94 ? -34.656 -1.23 -11.703 1 90.81 94 GLU A N 1
ATOM 714 C CA . GLU A 1 94 ? -34.062 -0.415 -10.641 1 90.81 94 GLU A CA 1
ATOM 715 C C . GLU A 1 94 ? -34.688 -0.74 -9.281 1 90.81 94 GLU A C 1
ATOM 717 O O . GLU A 1 94 ? -34 -0.731 -8.266 1 90.81 94 GLU A O 1
ATOM 722 N N . GLU A 1 95 ? -35.969 -0.97 -9.266 1 91.75 95 GLU A N 1
ATOM 723 C CA . GLU A 1 95 ? -36.625 -1.302 -8.016 1 91.75 95 GLU A CA 1
ATOM 724 C C . GLU A 1 95 ? -36.125 -2.617 -7.441 1 91.75 95 GLU A C 1
ATOM 726 O O . GLU A 1 95 ? -35.906 -2.732 -6.234 1 91.75 95 GLU A O 1
ATOM 731 N N . GLN A 1 96 ? -35.969 -3.551 -8.305 1 90 96 GLN A N 1
ATOM 732 C CA . GLN A 1 96 ? -35.406 -4.84 -7.879 1 90 96 GLN A CA 1
ATOM 733 C C . GLN A 1 96 ? -34 -4.699 -7.355 1 90 96 GLN A C 1
ATOM 735 O O . GLN A 1 96 ? -33.625 -5.32 -6.355 1 90 96 GLN A O 1
ATOM 740 N N . PHE A 1 97 ? -33.312 -3.877 -8.086 1 91.75 97 PHE A N 1
ATOM 741 C CA . PHE A 1 97 ? -31.938 -3.611 -7.699 1 91.75 97 PHE A CA 1
ATOM 742 C C . PHE A 1 97 ? -31.891 -2.947 -6.328 1 91.75 97 PHE A C 1
ATOM 744 O O . PHE A 1 97 ? -31.078 -3.338 -5.477 1 91.75 97 PHE A O 1
ATOM 751 N N . ARG A 1 98 ? -32.688 -2.068 -6.047 1 93.06 98 ARG A N 1
ATOM 752 C CA . ARG A 1 98 ? -32.781 -1.372 -4.766 1 93.06 98 ARG A CA 1
ATOM 753 C C . ARG A 1 98 ? -33.156 -2.328 -3.641 1 93.06 98 ARG A C 1
ATOM 755 O O . ARG A 1 98 ? -32.594 -2.268 -2.549 1 93.06 98 ARG A O 1
ATOM 762 N N . LYS A 1 99 ? -34 -3.209 -3.867 1 92.56 99 LYS A N 1
ATOM 763 C CA . LYS A 1 99 ? -34.5 -4.148 -2.865 1 92.56 99 LYS A CA 1
ATOM 764 C C . LYS A 1 99 ? -33.406 -5.121 -2.432 1 92.56 99 LYS A C 1
ATOM 766 O O . LYS A 1 99 ? -33.375 -5.555 -1.279 1 92.56 99 LYS A O 1
ATOM 771 N N . LEU A 1 100 ? -32.562 -5.43 -3.385 1 91.06 100 LEU A N 1
ATOM 772 C CA . LEU A 1 100 ? -31.469 -6.336 -3.086 1 91.06 100 LEU A CA 1
ATOM 773 C C . LEU A 1 100 ? -30.609 -5.793 -1.951 1 91.06 100 LEU A C 1
ATOM 775 O O . LEU A 1 100 ? -30.062 -6.562 -1.157 1 91.06 100 LEU A O 1
ATOM 779 N N . PHE A 1 101 ? -30.484 -4.449 -1.844 1 94.75 101 PHE A N 1
ATOM 780 C CA . PHE A 1 101 ? -29.531 -3.855 -0.921 1 94.75 101 PHE A CA 1
ATOM 781 C C . PHE A 1 101 ? -30.234 -3.207 0.26 1 94.75 101 PHE A C 1
ATOM 783 O O . PHE A 1 101 ? -29.609 -2.898 1.275 1 94.75 101 PHE A O 1
ATOM 790 N N . GLU A 1 102 ? -31.516 -3.053 0.191 1 93.56 102 GLU A N 1
ATOM 791 C CA . GLU A 1 102 ? -32.281 -2.371 1.226 1 93.56 102 GLU A CA 1
ATOM 792 C C . GLU A 1 102 ? -32.281 -3.158 2.533 1 93.56 102 GLU A C 1
ATOM 794 O O . GLU A 1 102 ? -32.438 -2.584 3.611 1 93.56 102 GLU A O 1
ATOM 799 N N . ASN A 1 103 ? -32.062 -4.414 2.428 1 92.5 103 ASN A N 1
ATOM 800 C CA . ASN A 1 103 ? -32.031 -5.266 3.611 1 92.5 103 ASN A CA 1
ATOM 801 C C . ASN A 1 103 ? -30.781 -5.027 4.449 1 92.5 103 ASN A C 1
ATOM 803 O O . ASN A 1 103 ? -30.734 -5.434 5.613 1 92.5 103 ASN A O 1
ATOM 807 N N . TYR A 1 104 ? -29.844 -4.426 3.928 1 92.31 104 TYR A N 1
ATOM 808 C CA . TYR A 1 104 ? -28.578 -4.266 4.621 1 92.31 104 TYR A CA 1
ATOM 809 C C . TYR A 1 104 ? -28.406 -2.842 5.137 1 92.31 104 TYR A C 1
ATOM 811 O O . TYR A 1 104 ? -27.531 -2.57 5.957 1 92.31 104 TYR A O 1
ATOM 819 N N . GLY A 1 105 ? -29.141 -1.941 4.688 1 92.19 105 GLY A N 1
ATOM 820 C CA . GLY A 1 105 ? -29.047 -0.555 5.121 1 92.19 105 GLY A CA 1
ATOM 821 C C . GLY A 1 105 ? -29.766 0.404 4.188 1 92.19 105 GLY A C 1
ATOM 822 O O . GLY A 1 105 ? -30.484 -0.023 3.285 1 92.19 105 GLY A O 1
ATOM 823 N N . GLU A 1 106 ? -29.484 1.693 4.504 1 94.88 106 GLU A N 1
ATOM 824 C CA . GLU A 1 106 ? -30.062 2.725 3.643 1 94.88 106 GLU A CA 1
ATOM 825 C C . GLU A 1 106 ? -29.281 2.846 2.336 1 94.88 106 GLU A C 1
ATOM 827 O O . GLU A 1 106 ? -28.047 2.777 2.332 1 94.88 106 GLU A O 1
ATOM 832 N N . VAL A 1 107 ? -30.094 2.967 1.254 1 94.38 107 VAL A N 1
ATOM 833 C CA . VAL A 1 107 ? -29.469 3 -0.062 1 94.38 107 VAL A CA 1
ATOM 834 C C . VAL A 1 107 ? -29.656 4.383 -0.685 1 94.38 107 VAL A C 1
ATOM 836 O O . VAL A 1 107 ? -30.719 4.988 -0.572 1 94.38 107 VAL A O 1
ATOM 839 N N . SER A 1 108 ? -28.547 4.832 -1.234 1 92.5 108 SER A N 1
ATOM 840 C CA . SER A 1 108 ? -28.594 6.105 -1.946 1 92.5 108 SER A CA 1
ATOM 841 C C . SER A 1 108 ? -27.812 6.039 -3.25 1 92.5 108 SER A C 1
ATOM 843 O O . SER A 1 108 ? -27.016 5.117 -3.455 1 92.5 108 SER A O 1
ATOM 845 N N . GLU A 1 109 ? -28.141 6.918 -4.277 1 91.19 109 GLU A N 1
ATOM 846 C CA . GLU A 1 109 ? -27.406 7.102 -5.527 1 91.19 109 GLU A CA 1
ATOM 847 C C . GLU A 1 109 ? -27.328 5.797 -6.312 1 91.19 109 GLU A C 1
ATOM 849 O O . GLU A 1 109 ? -26.234 5.32 -6.613 1 91.19 109 GLU A O 1
ATOM 854 N N . ILE A 1 110 ? -28.344 5.305 -6.668 1 94.31 110 ILE A N 1
ATOM 855 C CA . ILE A 1 110 ? -28.422 4.07 -7.441 1 94.31 110 ILE A CA 1
ATOM 856 C C . ILE A 1 110 ? -28.25 4.383 -8.93 1 94.31 110 ILE A C 1
ATOM 858 O O . ILE A 1 110 ? -28.859 5.328 -9.438 1 94.31 110 ILE A O 1
ATOM 862 N N . PHE A 1 111 ? -27.375 3.662 -9.586 1 95.19 111 PHE A N 1
ATOM 863 C CA . PHE A 1 111 ? -27.172 3.711 -11.031 1 95.19 111 PHE A CA 1
ATOM 864 C C . PHE A 1 111 ? -27.188 2.309 -11.625 1 95.19 111 PHE A C 1
ATOM 866 O O . PHE A 1 111 ? -26.469 1.424 -11.164 1 95.19 111 PHE A O 1
ATOM 873 N N . LEU A 1 112 ? -28.062 2.125 -12.578 1 94.69 112 LEU A N 1
ATOM 874 C CA . LEU A 1 112 ? -28.188 0.813 -13.203 1 94.69 112 LEU A CA 1
ATOM 875 C C . LEU A 1 112 ? -28.078 0.928 -14.719 1 94.69 112 LEU A C 1
ATOM 877 O O . LEU A 1 112 ? -28.766 1.749 -15.336 1 94.69 112 LEU A O 1
ATOM 881 N N . ASN A 1 113 ? -27.156 0.188 -15.25 1 94.56 113 ASN A N 1
ATOM 882 C CA . ASN A 1 113 ? -27.047 0.029 -16.703 1 94.56 113 ASN A CA 1
ATOM 883 C C . ASN A 1 113 ? -27.5 -1.356 -17.156 1 94.56 113 ASN A C 1
ATOM 885 O O . ASN A 1 113 ? -26.719 -2.311 -17.125 1 94.56 113 ASN A O 1
ATOM 889 N N . THR A 1 114 ? -28.641 -1.476 -17.609 1 89 114 THR A N 1
ATOM 890 C CA . THR A 1 114 ? -29.25 -2.754 -17.953 1 89 114 THR A CA 1
ATOM 891 C C . THR A 1 114 ? -28.625 -3.326 -19.219 1 89 114 THR A C 1
ATOM 893 O O . THR A 1 114 ? -28.531 -4.547 -19.375 1 89 114 THR A O 1
ATOM 896 N N . SER A 1 115 ? -28.266 -2.498 -20.094 1 91.06 115 SER A N 1
ATOM 897 C CA . SER A 1 115 ? -27.688 -2.945 -21.359 1 91.06 115 SER A CA 1
ATOM 898 C C . SER A 1 115 ? -26.359 -3.664 -21.141 1 91.06 115 SER A C 1
ATOM 900 O O . SER A 1 115 ? -26.109 -4.699 -21.766 1 91.06 115 SER A O 1
ATOM 902 N N . LYS A 1 116 ? -25.531 -3.164 -20.266 1 91.75 116 LYS A N 1
ATOM 903 C CA . LYS A 1 116 ? -24.219 -3.748 -20 1 91.75 116 LYS A CA 1
ATOM 904 C C . LYS A 1 116 ? -24.25 -4.676 -18.797 1 91.75 116 LYS A C 1
ATOM 906 O O . LYS A 1 116 ? -23.297 -5.402 -18.531 1 91.75 116 LYS A O 1
ATOM 911 N N . GLY A 1 117 ? -25.328 -4.652 -18.109 1 91.69 117 GLY A N 1
ATOM 912 C CA . GLY A 1 117 ? -25.531 -5.59 -17.016 1 91.69 117 GLY A CA 1
ATOM 913 C C . GLY A 1 117 ? -24.734 -5.25 -15.766 1 91.69 117 GLY A C 1
ATOM 914 O O . GLY A 1 117 ? -24.141 -6.129 -15.148 1 91.69 117 GLY A O 1
ATOM 915 N N . PHE A 1 118 ? -24.5 -3.955 -15.477 1 94.38 118 PHE A N 1
ATOM 916 C CA . PHE A 1 118 ? -23.812 -3.57 -14.25 1 94.38 118 PHE A CA 1
ATOM 917 C C . PHE A 1 118 ? -24.516 -2.395 -13.586 1 94.38 118 PHE A C 1
ATOM 919 O O . PHE A 1 118 ? -25.391 -1.769 -14.18 1 94.38 118 PHE A O 1
ATOM 926 N N . GLY A 1 119 ? -24.188 -2.176 -12.305 1 95.06 119 GLY A N 1
ATOM 927 C CA . GLY A 1 119 ? -24.781 -1.08 -11.555 1 95.06 119 GLY A CA 1
ATOM 928 C C . GLY A 1 119 ? -23.922 -0.623 -10.391 1 95.06 119 GLY A C 1
ATOM 929 O O . GLY A 1 119 ? -22.922 -1.268 -10.055 1 95.06 119 GLY A O 1
ATOM 930 N N . PHE A 1 120 ? -24.297 0.576 -9.836 1 96.06 120 PHE A N 1
ATOM 931 C CA . PHE A 1 120 ? -23.672 1.145 -8.656 1 96.06 120 PHE A CA 1
ATOM 932 C C . PHE A 1 120 ? -24.703 1.465 -7.582 1 96.06 120 PHE A C 1
ATOM 934 O O . PHE A 1 120 ? -25.828 1.86 -7.902 1 96.06 120 PHE A O 1
ATOM 941 N N . VAL A 1 121 ? -24.328 1.264 -6.402 1 95.75 121 VAL A N 1
ATOM 942 C CA . VAL A 1 121 ? -25.219 1.594 -5.289 1 95.75 121 VAL A CA 1
ATOM 943 C C . VAL A 1 121 ? -24.391 2.104 -4.109 1 95.75 121 VAL A C 1
ATOM 945 O O . VAL A 1 121 ? -23.312 1.593 -3.836 1 95.75 121 VAL A O 1
ATOM 948 N N . LYS A 1 122 ? -24.844 3.102 -3.484 1 95 122 LYS A N 1
ATOM 949 C CA . LYS A 1 122 ? -24.203 3.643 -2.293 1 95 122 LYS A CA 1
ATOM 950 C C . LYS A 1 122 ? -25.016 3.34 -1.04 1 95 122 LYS A C 1
ATOM 952 O O . LYS A 1 122 ? -26.234 3.596 -1.002 1 95 122 LYS A O 1
ATOM 957 N N . LEU A 1 123 ? -24.359 2.768 -0.071 1 95.19 123 LEU A N 1
ATOM 958 C CA . LEU A 1 123 ? -25.016 2.455 1.192 1 95.19 123 LEU A CA 1
ATOM 959 C C . LEU A 1 123 ? -24.688 3.496 2.254 1 95.19 123 LEU A C 1
ATOM 961 O O . LEU A 1 123 ? -23.797 4.336 2.051 1 95.19 123 LEU A O 1
ATOM 965 N N . ASP A 1 124 ? -25.297 3.449 3.396 1 92.94 124 ASP A N 1
ATOM 966 C CA . ASP A 1 124 ? -25.188 4.469 4.434 1 92.94 124 ASP A CA 1
ATOM 967 C C . ASP A 1 124 ? -23.859 4.371 5.164 1 92.94 124 ASP A C 1
ATOM 969 O O . ASP A 1 124 ? -23.172 5.379 5.371 1 92.94 124 ASP A O 1
ATOM 973 N N . THR A 1 125 ? -23.484 3.133 5.566 1 89.81 125 THR A N 1
ATOM 974 C CA . THR A 1 125 ? -22.234 2.98 6.301 1 89.81 125 THR A CA 1
ATOM 975 C C . THR A 1 125 ? -21.328 1.943 5.633 1 89.81 125 THR A C 1
ATOM 977 O O . THR A 1 125 ? -21.812 1.106 4.863 1 89.81 125 THR A O 1
ATOM 980 N N . ARG A 1 126 ? -20.062 2.117 5.934 1 88.19 126 ARG A N 1
ATOM 981 C CA . ARG A 1 126 ? -19.094 1.174 5.398 1 88.19 126 ARG A CA 1
ATOM 982 C C . ARG A 1 126 ? -19.375 -0.244 5.887 1 88.19 126 ARG A C 1
ATOM 984 O O . ARG A 1 126 ? -19.219 -1.207 5.133 1 88.19 126 ARG A O 1
ATOM 991 N N . GLN A 1 127 ? -19.766 -0.385 7.078 1 86.12 127 GLN A N 1
ATOM 992 C CA . GLN A 1 127 ? -20.078 -1.684 7.664 1 86.12 127 GLN A CA 1
ATOM 993 C C . GLN A 1 127 ? -21.234 -2.357 6.922 1 86.12 127 GLN A C 1
ATOM 995 O O . GLN A 1 127 ? -21.156 -3.547 6.605 1 86.12 127 GLN A O 1
ATOM 1000 N N . ASN A 1 128 ? -22.219 -1.579 6.652 1 90.81 128 ASN A N 1
ATOM 1001 C CA . ASN A 1 128 ? -23.375 -2.109 5.922 1 90.81 128 ASN A CA 1
ATOM 1002 C C . ASN A 1 128 ? -22.984 -2.518 4.5 1 90.81 128 ASN A C 1
ATOM 1004 O O . ASN A 1 128 ? -23.469 -3.533 3.992 1 90.81 128 ASN A O 1
ATOM 1008 N N . ALA A 1 129 ? -22.172 -1.711 3.918 1 92.75 129 ALA A N 1
ATOM 1009 C CA . ALA A 1 129 ? -21.719 -2.023 2.568 1 92.75 129 ALA A CA 1
ATOM 1010 C C . ALA A 1 129 ? -20.922 -3.33 2.549 1 92.75 129 ALA A C 1
ATOM 1012 O O . ALA A 1 129 ? -21.078 -4.145 1.637 1 92.75 129 ALA A O 1
ATOM 1013 N N . GLU A 1 130 ? -20.109 -3.482 3.537 1 90 130 GLU A N 1
ATOM 1014 C CA . GLU A 1 130 ? -19.328 -4.707 3.648 1 90 130 GLU A CA 1
ATOM 1015 C C . GLU A 1 130 ? -20.219 -5.922 3.861 1 90 130 GLU A C 1
ATOM 1017 O O . GLU A 1 130 ? -19.984 -6.984 3.281 1 90 130 GLU A O 1
ATOM 1022 N N . ALA A 1 131 ? -21.188 -5.781 4.676 1 89 131 ALA A N 1
ATOM 1023 C CA . ALA A 1 131 ? -22.141 -6.859 4.926 1 89 131 ALA A CA 1
ATOM 1024 C C . ALA A 1 131 ? -22.906 -7.23 3.652 1 89 131 ALA A C 1
ATOM 1026 O O . ALA A 1 131 ? -23.094 -8.414 3.357 1 89 131 ALA A O 1
ATOM 1027 N N . ALA A 1 132 ? -23.297 -6.211 2.967 1 93.31 132 ALA A N 1
ATOM 1028 C CA . ALA A 1 132 ? -24.016 -6.438 1.71 1 93.31 132 ALA A CA 1
ATOM 1029 C C . ALA A 1 132 ? -23.125 -7.156 0.7 1 93.31 132 ALA A C 1
ATOM 1031 O O . ALA A 1 132 ? -23.562 -8.102 0.041 1 93.31 132 ALA A O 1
ATOM 1032 N N . LYS A 1 133 ? -21.938 -6.695 0.58 1 92.38 133 LYS A N 1
ATOM 1033 C CA . LYS A 1 133 ? -20.969 -7.309 -0.332 1 92.38 133 LYS A CA 1
ATOM 1034 C C . LYS A 1 133 ? -20.766 -8.789 -0.002 1 92.38 133 LYS A C 1
ATOM 1036 O O . LYS A 1 133 ? -20.781 -9.633 -0.896 1 92.38 133 LYS A O 1
ATOM 1041 N N . ALA A 1 134 ? -20.547 -9.086 1.235 1 86.75 134 ALA A N 1
ATOM 1042 C CA . ALA A 1 134 ? -20.281 -10.445 1.677 1 86.75 134 ALA A CA 1
ATOM 1043 C C . ALA A 1 134 ? -21.469 -11.359 1.397 1 86.75 134 ALA A C 1
ATOM 1045 O O . ALA A 1 134 ? -21.297 -12.523 1.021 1 86.75 134 ALA A O 1
ATOM 1046 N N . ALA A 1 135 ? -22.656 -10.836 1.518 1 88.75 135 ALA A N 1
ATOM 1047 C CA . ALA A 1 135 ? -23.859 -11.633 1.387 1 88.75 135 ALA A CA 1
ATOM 1048 C C . ALA A 1 135 ? -24.234 -11.828 -0.08 1 88.75 135 ALA A C 1
ATOM 1050 O O . ALA A 1 135 ? -24.75 -12.883 -0.462 1 88.75 135 ALA A O 1
ATOM 1051 N N . LEU A 1 136 ? -23.953 -10.852 -0.872 1 91.69 136 LEU A N 1
ATOM 1052 C CA . LEU A 1 136 ? -24.5 -10.852 -2.221 1 91.69 136 LEU A CA 1
ATOM 1053 C C . LEU A 1 136 ? -23.453 -11.297 -3.238 1 91.69 136 LEU A C 1
ATOM 1055 O O . LEU A 1 136 ? -23.797 -11.688 -4.355 1 91.69 136 LEU A O 1
ATOM 1059 N N . ASP A 1 137 ? -22.25 -11.219 -2.857 1 89.44 137 ASP A N 1
ATOM 1060 C CA . ASP A 1 137 ? -21.203 -11.594 -3.797 1 89.44 137 ASP A CA 1
ATOM 1061 C C . ASP A 1 137 ? -21.297 -13.07 -4.164 1 89.44 137 ASP A C 1
ATOM 1063 O O . ASP A 1 137 ? -21.422 -13.93 -3.287 1 89.44 137 ASP A O 1
ATOM 1067 N N . PHE A 1 138 ? -21.297 -13.484 -5.422 1 86.5 138 PHE A N 1
ATOM 1068 C CA . PHE A 1 138 ? -21.344 -14.812 -6.008 1 86.5 138 PHE A CA 1
ATOM 1069 C C . PHE A 1 138 ? -22.734 -15.422 -5.887 1 86.5 138 PHE A C 1
ATOM 1071 O O . PHE A 1 138 ? -22.906 -16.625 -6.043 1 86.5 138 PHE A O 1
ATOM 1078 N N . MET A 1 139 ? -23.609 -14.555 -5.52 1 88 139 MET A N 1
ATOM 1079 C CA . MET A 1 139 ? -24.984 -15.047 -5.516 1 88 139 MET A CA 1
ATOM 1080 C C . MET A 1 139 ? -25.391 -15.516 -6.906 1 88 139 MET A C 1
ATOM 1082 O O . MET A 1 139 ? -25.188 -14.805 -7.891 1 88 139 MET A O 1
ATOM 1086 N N . PRO A 1 140 ? -25.828 -16.719 -6.949 1 88.56 140 PRO A N 1
ATOM 1087 C CA . PRO A 1 140 ? -26.219 -17.25 -8.258 1 88.56 140 PRO A CA 1
ATOM 1088 C C . PRO A 1 140 ? -27.375 -16.469 -8.883 1 88.56 140 PRO A C 1
ATOM 1090 O O . PRO A 1 140 ? -28.344 -16.125 -8.195 1 88.56 140 PRO A O 1
ATOM 1093 N N . MET A 1 141 ? -27.125 -16.094 -10.086 1 84.62 141 MET A N 1
ATOM 1094 C CA . MET A 1 141 ? -28.141 -15.43 -10.898 1 84.62 141 MET A CA 1
ATOM 1095 C C . MET A 1 141 ? -28.422 -16.219 -12.172 1 84.62 141 MET A C 1
ATOM 1097 O O . MET A 1 141 ? -28.031 -17.391 -12.289 1 84.62 141 MET A O 1
ATOM 1101 N N . GLN A 1 142 ? -29.125 -15.789 -13.078 1 79.81 142 GLN A N 1
ATOM 1102 C CA . GLN A 1 142 ? -29.578 -16.5 -14.266 1 79.81 142 GLN A CA 1
ATOM 1103 C C . GLN A 1 142 ? -28.406 -17.078 -15.039 1 79.81 142 GLN A C 1
ATOM 1105 O O . GLN A 1 142 ? -28.312 -18.297 -15.234 1 79.81 142 GLN A O 1
ATOM 1110 N N . GLN A 1 143 ? -27.469 -16.422 -15.508 1 78.12 143 GLN A N 1
ATOM 1111 C CA . GLN A 1 143 ? -26.375 -16.891 -16.375 1 78.12 143 GLN A CA 1
ATOM 1112 C C . GLN A 1 143 ? -25.047 -16.938 -15.625 1 78.12 143 GLN A C 1
ATOM 1114 O O . GLN A 1 143 ? -24.344 -17.938 -15.656 1 78.12 143 GLN A O 1
ATOM 1119 N N . LYS A 1 144 ? -24.797 -15.922 -14.93 1 83.31 144 LYS A N 1
ATOM 1120 C CA . LYS A 1 144 ? -23.547 -15.766 -14.195 1 83.31 144 LYS A CA 1
ATOM 1121 C C . LYS A 1 144 ? -23.797 -15.305 -12.766 1 83.31 144 LYS A C 1
ATOM 1123 O O . LYS A 1 144 ? -24.797 -14.625 -12.492 1 83.31 144 LYS A O 1
ATOM 1128 N N . PRO A 1 145 ? -22.922 -15.727 -11.945 1 88.31 145 PRO A N 1
ATOM 1129 C CA . PRO A 1 145 ? -23.094 -15.266 -10.57 1 88.31 145 PRO A CA 1
ATOM 1130 C C . PRO A 1 145 ? -22.859 -13.766 -10.414 1 88.31 145 PRO A C 1
ATOM 1132 O O . PRO A 1 145 ? -22.047 -13.188 -11.133 1 88.31 145 PRO A O 1
ATOM 1135 N N . LEU A 1 146 ? -23.594 -13.203 -9.539 1 90.75 146 LEU A N 1
ATOM 1136 C CA . LEU A 1 146 ? -23.453 -11.781 -9.234 1 90.75 146 LEU A CA 1
ATOM 1137 C C . LEU A 1 146 ? -22.062 -11.477 -8.68 1 90.75 146 LEU A C 1
ATOM 1139 O O . LEU A 1 146 ? -21.531 -12.242 -7.879 1 90.75 146 LEU A O 1
ATOM 1143 N N . ARG A 1 147 ? -21.562 -10.398 -9.172 1 88.94 147 ARG A N 1
ATOM 1144 C CA . ARG A 1 147 ? -20.297 -9.938 -8.633 1 88.94 147 ARG A CA 1
ATOM 1145 C C . ARG A 1 147 ? -20.438 -8.57 -7.984 1 88.94 147 ARG A C 1
ATOM 1147 O O . ARG A 1 147 ? -20.875 -7.609 -8.625 1 88.94 147 ARG A O 1
ATOM 1154 N N . VAL A 1 148 ? -20.094 -8.539 -6.707 1 92.56 148 VAL A N 1
ATOM 1155 C CA . VAL A 1 148 ? -20.203 -7.289 -5.965 1 92.56 148 VAL A CA 1
ATOM 1156 C C . VAL A 1 148 ? -18.812 -6.887 -5.449 1 92.56 148 VAL A C 1
ATOM 1158 O O . VAL A 1 148 ? -18.141 -7.676 -4.789 1 92.56 148 VAL A O 1
ATOM 1161 N N . ARG A 1 149 ? -18.359 -5.668 -5.75 1 91.31 149 ARG A N 1
ATOM 1162 C CA . ARG A 1 149 ? -17.094 -5.129 -5.285 1 91.31 149 ARG A CA 1
ATOM 1163 C C . ARG A 1 149 ? -17.234 -3.66 -4.891 1 91.31 149 ARG A C 1
ATOM 1165 O O . ARG A 1 149 ? -18.188 -2.996 -5.285 1 91.31 149 ARG A O 1
ATOM 1172 N N . PHE A 1 150 ? -16.312 -3.264 -4.105 1 92.62 150 PHE A N 1
ATOM 1173 C CA . PHE A 1 150 ? -16.297 -1.834 -3.822 1 92.62 150 PHE A CA 1
ATOM 1174 C C . PHE A 1 150 ? -15.852 -1.044 -5.047 1 92.62 150 PHE A C 1
ATOM 1176 O O . PHE A 1 150 ? -14.914 -1.438 -5.746 1 92.62 150 PHE A O 1
ATOM 1183 N N . ALA A 1 151 ? -16.594 0.004 -5.285 1 92.06 151 ALA A N 1
ATOM 1184 C CA . ALA A 1 151 ? -16.25 0.879 -6.406 1 92.06 151 ALA A CA 1
ATOM 1185 C C . ALA A 1 151 ? -15 1.697 -6.113 1 92.06 151 ALA A C 1
ATOM 1187 O O . ALA A 1 151 ? -14.711 2.008 -4.957 1 92.06 151 ALA A O 1
ATOM 1188 N N . THR A 1 152 ? -14.305 2.031 -7.148 1 90.81 152 THR A N 1
ATOM 1189 C CA . THR A 1 152 ? -13.133 2.887 -7 1 90.81 152 THR A CA 1
ATOM 1190 C C . THR A 1 152 ? -13.531 4.281 -6.535 1 90.81 152 THR A C 1
ATOM 1192 O O . THR A 1 152 ? -14.516 4.848 -7.023 1 90.81 152 THR A O 1
ATOM 1195 N N . HIS A 1 153 ? -12.797 4.742 -5.559 1 91.94 153 HIS A N 1
ATOM 1196 C CA . HIS A 1 153 ? -13.031 6.094 -5.066 1 91.94 153 HIS A CA 1
ATOM 1197 C C . HIS A 1 153 ? -12.227 7.117 -5.855 1 91.94 153 HIS A C 1
ATOM 1199 O O . HIS A 1 153 ? -11.055 7.367 -5.551 1 91.94 153 HIS A O 1
ATOM 1205 N N . THR A 1 154 ? -12.797 7.879 -6.73 1 91.25 154 THR A N 1
ATOM 1206 C CA . THR A 1 154 ? -12.109 8.773 -7.652 1 91.25 154 THR A CA 1
ATOM 1207 C C . THR A 1 154 ? -11.758 10.094 -6.969 1 91.25 154 THR A C 1
ATOM 1209 O O . THR A 1 154 ? -10.945 10.867 -7.48 1 91.25 154 THR A O 1
ATOM 1212 N N . ALA A 1 155 ? -12.336 10.398 -5.816 1 96 155 ALA A N 1
ATOM 1213 C CA . ALA A 1 155 ? -12.07 11.648 -5.102 1 96 155 ALA A CA 1
ATOM 1214 C C . ALA A 1 155 ? -11.148 11.414 -3.914 1 96 155 ALA A C 1
ATOM 1216 O O . ALA A 1 155 ? -11.188 12.156 -2.932 1 96 155 ALA A O 1
ATOM 1217 N N . ALA A 1 156 ? -10.414 10.344 -3.951 1 96.56 156 ALA A N 1
ATOM 1218 C CA . ALA A 1 156 ? -9.461 10.023 -2.891 1 96.56 156 ALA A CA 1
ATOM 1219 C C . ALA A 1 156 ? -8.039 10.398 -3.303 1 96.56 156 ALA A C 1
ATOM 1221 O O . ALA A 1 156 ? -7.617 10.094 -4.422 1 96.56 156 ALA A O 1
ATOM 1222 N N . LEU A 1 157 ? -7.348 11.086 -2.404 1 98.12 157 LEU A N 1
ATOM 1223 C CA . LEU A 1 157 ? -5.988 11.547 -2.676 1 98.12 157 LEU A CA 1
ATOM 1224 C C . LEU A 1 157 ? -5.012 10.992 -1.645 1 98.12 157 LEU A C 1
ATOM 1226 O O . LEU A 1 157 ? -5.395 10.727 -0.502 1 98.12 157 LEU A O 1
ATOM 1230 N N . LYS A 1 158 ? -3.861 10.797 -2.057 1 98.06 158 LYS A N 1
ATOM 1231 C CA . LYS A 1 158 ? -2.748 10.461 -1.175 1 98.06 158 LYS A CA 1
ATOM 1232 C C . LYS A 1 158 ? -1.842 11.664 -0.949 1 98.06 158 LYS A C 1
ATOM 1234 O O . LYS A 1 158 ? -1.412 12.312 -1.905 1 98.06 158 LYS A O 1
ATOM 1239 N N . VAL A 1 159 ? -1.587 12 0.28 1 98.25 159 VAL A N 1
ATOM 1240 C CA . VAL A 1 159 ? -0.745 13.133 0.66 1 98.25 159 VAL A CA 1
ATOM 1241 C C . VAL A 1 159 ? 0.564 12.625 1.259 1 98.25 159 VAL A C 1
ATOM 1243 O O . VAL A 1 159 ? 0.56 11.727 2.109 1 98.25 159 VAL A O 1
ATOM 1246 N N . LYS A 1 160 ? 1.685 13.234 0.824 1 97.12 160 LYS A N 1
ATOM 1247 C CA . LYS A 1 160 ? 2.986 12.75 1.271 1 97.12 160 LYS A CA 1
ATOM 1248 C C . LYS A 1 160 ? 3.855 13.898 1.777 1 97.12 160 LYS A C 1
ATOM 1250 O O . LYS A 1 160 ? 3.553 15.07 1.532 1 97.12 160 LYS A O 1
ATOM 1255 N N . ASN A 1 161 ? 4.852 13.453 2.557 1 94.88 161 ASN A N 1
ATOM 1256 C CA . ASN A 1 161 ? 5.977 14.312 2.928 1 94.88 161 ASN A CA 1
ATOM 1257 C C . ASN A 1 161 ? 5.57 15.352 3.965 1 94.88 161 ASN A C 1
ATOM 1259 O O . ASN A 1 161 ? 5.957 16.516 3.865 1 94.88 161 ASN A O 1
ATOM 1263 N N . PHE A 1 162 ? 4.762 14.984 4.84 1 94.38 162 PHE A N 1
ATOM 1264 C CA . PHE A 1 162 ? 4.5 15.875 5.965 1 94.38 162 PHE A CA 1
ATOM 1265 C C . PHE A 1 162 ? 5.148 15.352 7.238 1 94.38 162 PHE A C 1
ATOM 1267 O O . PHE A 1 162 ? 5.574 14.195 7.289 1 94.38 162 PHE A O 1
ATOM 1274 N N . SER A 1 163 ? 5.301 16.203 8.164 1 91.75 163 SER A N 1
ATOM 1275 C CA . SER A 1 163 ? 6.012 15.891 9.398 1 91.75 163 SER A CA 1
ATOM 1276 C C . SER A 1 163 ? 5.211 14.93 10.266 1 91.75 163 SER A C 1
ATOM 1278 O O . SER A 1 163 ? 4.027 14.695 10.016 1 91.75 163 SER A O 1
ATOM 1280 N N . GLN A 1 164 ? 5.863 14.406 11.289 1 92.69 164 GLN A N 1
ATOM 1281 C CA . GLN A 1 164 ? 5.254 13.438 12.188 1 92.69 164 GLN A CA 1
ATOM 1282 C C . GLN A 1 164 ? 4.25 14.102 13.125 1 92.69 164 GLN A C 1
ATOM 1284 O O . GLN A 1 164 ? 3.525 13.422 13.852 1 92.69 164 GLN A O 1
ATOM 1289 N N . TRP A 1 165 ? 4.137 15.391 13.023 1 93.69 165 TRP A N 1
ATOM 1290 C CA . TRP A 1 165 ? 3.287 16.125 13.961 1 93.69 165 TRP A CA 1
ATOM 1291 C C . TRP A 1 165 ? 1.948 16.469 13.32 1 93.69 165 TRP A C 1
ATOM 1293 O O . TRP A 1 165 ? 1.206 17.312 13.844 1 93.69 165 TRP A O 1
ATOM 1303 N N . VAL A 1 166 ? 1.686 15.914 12.219 1 96 166 VAL A N 1
ATOM 1304 C CA . VAL A 1 166 ? 0.4 16.125 11.562 1 96 166 VAL A CA 1
ATOM 1305 C C . VAL A 1 166 ? -0.584 15.039 12 1 96 166 VAL A C 1
ATOM 1307 O O . VAL A 1 166 ? -0.276 13.852 11.938 1 96 166 VAL A O 1
ATOM 1310 N N . THR A 1 167 ? -1.709 15.469 12.5 1 95.5 167 THR A N 1
ATOM 1311 C CA . THR A 1 167 ? -2.748 14.547 12.953 1 95.5 167 THR A CA 1
ATOM 1312 C C . THR A 1 167 ? -3.867 14.445 11.922 1 95.5 167 THR A C 1
ATOM 1314 O O . THR A 1 167 ? -3.871 15.18 10.93 1 95.5 167 THR A O 1
ATOM 1317 N N . ASN A 1 168 ? -4.797 13.492 12.164 1 95.81 168 ASN A N 1
ATOM 1318 C CA . ASN A 1 168 ? -5.957 13.344 11.289 1 95.81 168 ASN A CA 1
ATOM 1319 C C . ASN A 1 168 ? -6.762 14.633 11.203 1 95.81 168 ASN A C 1
ATOM 1321 O O . ASN A 1 168 ? -7.164 15.047 10.117 1 95.81 168 ASN A O 1
ATOM 1325 N N . GLU A 1 169 ? -6.922 15.273 12.312 1 94.88 169 GLU A N 1
ATOM 1326 C CA . GLU A 1 169 ? -7.746 16.484 12.398 1 94.88 169 GLU A CA 1
ATOM 1327 C C . GLU A 1 169 ? -7.098 17.641 11.656 1 94.88 169 GLU A C 1
ATOM 1329 O O . GLU A 1 169 ? -7.781 18.406 10.977 1 94.88 169 GLU A O 1
ATOM 1334 N N . LEU A 1 170 ? -5.832 17.734 11.852 1 95.88 170 LEU A N 1
ATOM 1335 C CA . LEU A 1 170 ? -5.137 18.797 11.148 1 95.88 170 LEU A CA 1
ATOM 1336 C C . LEU A 1 170 ? -5.207 18.594 9.633 1 95.88 170 LEU A C 1
ATOM 1338 O O . LEU A 1 170 ? -5.41 19.547 8.883 1 95.88 170 LEU A O 1
ATOM 1342 N N . LEU A 1 171 ? -5 17.344 9.234 1 96.75 171 LEU A N 1
ATOM 1343 C CA . LEU A 1 171 ? -5.086 17.016 7.816 1 96.75 171 LEU A CA 1
ATOM 1344 C C . LEU A 1 171 ? -6.465 17.359 7.262 1 96.75 171 LEU A C 1
ATOM 1346 O O . LEU A 1 171 ? -6.582 17.922 6.172 1 96.75 171 LEU A O 1
ATOM 1350 N N . GLU A 1 172 ? -7.434 17.031 7.973 1 96.06 172 GLU A N 1
ATOM 1351 C CA . GLU A 1 172 ? -8.805 17.344 7.562 1 96.06 172 GLU A CA 1
ATOM 1352 C C . GLU A 1 172 ? -9.023 18.844 7.477 1 96.06 172 GLU A C 1
ATOM 1354 O O . GLU A 1 172 ? -9.594 19.344 6.5 1 96.06 172 GLU A O 1
ATOM 1359 N N . LEU A 1 173 ? -8.586 19.531 8.484 1 95.06 173 LEU A N 1
ATOM 1360 C CA . LEU A 1 173 ? -8.734 20.984 8.523 1 95.06 173 LEU A CA 1
ATOM 1361 C C . LEU A 1 173 ? -8.008 21.641 7.355 1 95.06 173 LEU A C 1
ATOM 1363 O O . LEU A 1 173 ? -8.562 22.516 6.68 1 95.06 173 LEU A O 1
ATOM 1367 N N . ALA A 1 174 ? -6.883 21.219 7.117 1 96.38 174 ALA A N 1
ATOM 1368 C CA . ALA A 1 174 ? -6.047 21.797 6.066 1 96.38 174 ALA A CA 1
ATOM 1369 C C . ALA A 1 174 ? -6.672 21.594 4.691 1 96.38 174 ALA A C 1
ATOM 1371 O O . ALA A 1 174 ? -6.699 22.516 3.869 1 96.38 174 ALA A O 1
ATOM 1372 N N . PHE A 1 175 ? -7.168 20.453 4.418 1 97.56 175 PHE A N 1
ATOM 1373 C CA . PHE A 1 175 ? -7.641 20.125 3.076 1 97.56 175 PHE A CA 1
ATOM 1374 C C . PHE A 1 175 ? -9.109 20.516 2.918 1 97.56 175 PHE A C 1
ATOM 1376 O O . PHE A 1 175 ? -9.641 20.5 1.807 1 97.56 175 PHE A O 1
ATOM 1383 N N . SER A 1 176 ? -9.727 20.875 3.988 1 95.75 176 SER A N 1
ATOM 1384 C CA . SER A 1 176 ? -11.109 21.344 3.914 1 95.75 176 SER A CA 1
ATOM 1385 C C . SER A 1 176 ? -11.211 22.641 3.135 1 95.75 176 SER A C 1
ATOM 1387 O O . SER A 1 176 ? -12.297 23.016 2.686 1 95.75 176 SER A O 1
ATOM 1389 N N . VAL A 1 177 ? -10.141 23.312 2.998 1 95.31 177 VAL A N 1
ATOM 1390 C CA . VAL A 1 177 ? -10.109 24.578 2.283 1 95.31 177 VAL A CA 1
ATOM 1391 C C . VAL A 1 177 ? -10.422 24.359 0.806 1 95.31 177 VAL A C 1
ATOM 1393 O O . VAL A 1 177 ? -10.906 25.266 0.121 1 95.31 177 VAL A O 1
ATOM 1396 N N . PHE A 1 178 ? -10.172 23.156 0.285 1 96.44 178 PHE A N 1
ATOM 1397 C CA . PHE A 1 178 ? -10.383 22.859 -1.128 1 96.44 178 PHE A CA 1
ATOM 1398 C C . PHE A 1 178 ? -11.797 22.359 -1.368 1 96.44 178 PHE A C 1
ATOM 1400 O O . PHE A 1 178 ? -12.273 22.328 -2.506 1 96.44 178 PHE A O 1
ATOM 1407 N N . GLY A 1 179 ? -12.367 21.828 -0.321 1 95.19 179 GLY A N 1
ATOM 1408 C CA . GLY A 1 179 ? -13.703 21.266 -0.415 1 95.19 179 GLY A CA 1
ATOM 1409 C C . GLY A 1 179 ? -14.078 20.406 0.785 1 95.19 179 GLY A C 1
ATOM 1410 O O . GLY A 1 179 ? -13.297 20.281 1.731 1 95.19 179 GLY A O 1
ATOM 1411 N N . ASP A 1 180 ? -15.305 19.891 0.656 1 95.38 180 ASP A N 1
ATOM 1412 C CA . ASP A 1 180 ? -15.812 19.062 1.756 1 95.38 180 ASP A CA 1
ATOM 1413 C C . ASP A 1 180 ? -15.078 17.734 1.83 1 95.38 180 ASP A C 1
ATOM 1415 O O . ASP A 1 180 ? -15.07 16.969 0.865 1 95.38 180 ASP A O 1
ATOM 1419 N N . VAL A 1 181 ? -14.484 17.5 2.959 1 96.19 181 VAL A N 1
ATOM 1420 C CA . VAL A 1 181 ? -13.711 16.281 3.182 1 96.19 181 VAL A CA 1
ATOM 1421 C C . VAL A 1 181 ? -14.562 15.258 3.924 1 96.19 181 VAL A C 1
ATOM 1423 O O . VAL A 1 181 ? -15.141 15.562 4.969 1 96.19 181 VAL A O 1
ATOM 1426 N N . GLU A 1 182 ? -14.609 14.07 3.385 1 94 182 GLU A N 1
ATOM 1427 C CA . GLU A 1 182 ? -15.344 12.992 4.039 1 94 182 GLU A CA 1
ATOM 1428 C C . GLU A 1 182 ? -14.484 12.289 5.09 1 94 182 GLU A C 1
ATOM 1430 O O . GLU A 1 182 ? -14.969 11.961 6.176 1 94 182 GLU A O 1
ATOM 1435 N N . ARG A 1 183 ? -13.25 12.094 4.691 1 93.5 183 ARG A N 1
ATOM 1436 C CA . ARG A 1 183 ? -12.344 11.367 5.566 1 93.5 183 ARG A CA 1
ATOM 1437 C C . ARG A 1 183 ? -10.898 11.781 5.324 1 93.5 183 ARG A C 1
ATOM 1439 O O . ARG A 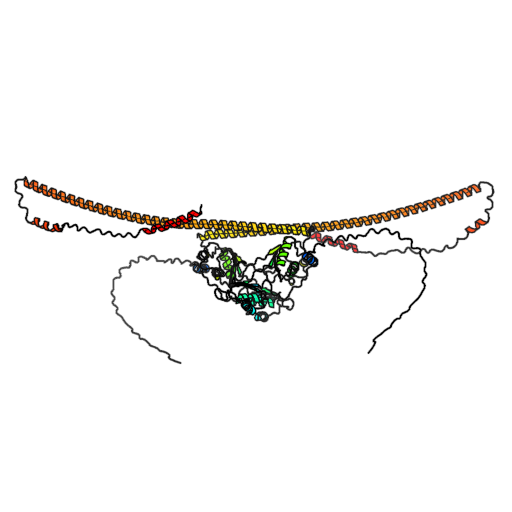1 183 ? -10.484 11.977 4.18 1 93.5 183 ARG A O 1
ATOM 1446 N N . ALA A 1 184 ? -10.195 12 6.371 1 96.56 184 ALA A N 1
ATOM 1447 C CA . ALA A 1 184 ? -8.766 12.273 6.344 1 96.56 184 ALA A CA 1
ATOM 1448 C C . ALA A 1 184 ? -8.031 11.445 7.395 1 96.56 184 ALA A C 1
ATOM 1450 O O . ALA A 1 184 ? -8.359 11.508 8.578 1 96.56 184 ALA A O 1
ATOM 1451 N N . VAL A 1 185 ? -7.051 10.68 6.914 1 96.38 185 VAL A N 1
ATOM 1452 C CA . VAL A 1 185 ? -6.371 9.789 7.852 1 96.38 185 VAL A CA 1
ATOM 1453 C C . VAL A 1 185 ? -4.867 9.797 7.574 1 96.38 185 VAL A C 1
ATOM 1455 O O . VAL A 1 185 ? -4.441 9.789 6.418 1 96.38 185 VAL A O 1
ATOM 1458 N N . VAL A 1 186 ? -4.137 9.898 8.68 1 97.81 186 VAL A N 1
ATOM 1459 C CA . VAL A 1 186 ? -2.686 9.773 8.594 1 97.81 186 VAL A CA 1
ATOM 1460 C C . VAL A 1 186 ? -2.281 8.305 8.758 1 97.81 186 VAL A C 1
ATOM 1462 O O . VAL A 1 186 ? -2.711 7.641 9.703 1 97.81 186 VAL A O 1
ATOM 1465 N N . ILE A 1 187 ? -1.519 7.832 7.883 1 97.25 187 ILE A N 1
ATOM 1466 C CA . ILE A 1 187 ? -1.105 6.434 7.922 1 97.25 187 ILE A CA 1
ATOM 1467 C C . ILE A 1 187 ? -0.076 6.23 9.031 1 97.25 187 ILE A C 1
ATOM 1469 O O . ILE A 1 187 ? 0.879 7 9.148 1 97.25 187 ILE A O 1
ATOM 1473 N N . VAL A 1 188 ? -0.29 5.195 9.852 1 95.56 188 VAL A N 1
ATOM 1474 C CA . VAL A 1 188 ? 0.62 4.926 10.961 1 95.56 188 VAL A CA 1
ATOM 1475 C C . VAL A 1 188 ? 1.154 3.498 10.859 1 95.56 188 VAL A C 1
ATOM 1477 O O . VAL A 1 188 ? 0.524 2.637 10.242 1 95.56 188 VAL A O 1
ATOM 1480 N N . ASP A 1 189 ? 2.314 3.287 11.375 1 91.81 189 ASP A N 1
ATOM 1481 C CA . ASP A 1 189 ? 2.918 1.958 11.383 1 91.81 189 ASP A CA 1
ATOM 1482 C C . ASP A 1 189 ? 2.408 1.129 12.555 1 91.81 189 ASP A C 1
ATOM 1484 O O . ASP A 1 189 ? 1.442 1.513 13.219 1 91.81 189 ASP A O 1
ATOM 1488 N N . ASP A 1 190 ? 3.018 -0.06 12.766 1 86.5 190 ASP A N 1
ATOM 1489 C CA . ASP A 1 190 ? 2.582 -1.004 13.789 1 86.5 190 ASP A CA 1
ATOM 1490 C C . ASP A 1 190 ? 2.84 -0.452 15.188 1 86.5 190 ASP A C 1
ATOM 1492 O O . ASP A 1 190 ? 2.186 -0.857 16.156 1 86.5 190 ASP A O 1
ATOM 1496 N N . ARG A 1 191 ? 3.734 0.503 15.258 1 84.81 191 ARG A N 1
ATOM 1497 C CA . ARG A 1 191 ? 4.062 1.102 16.547 1 84.81 191 ARG A CA 1
ATOM 1498 C C . ARG A 1 191 ? 3.256 2.375 16.781 1 84.81 191 ARG A C 1
ATOM 1500 O O . ARG A 1 191 ? 3.426 3.047 17.797 1 84.81 191 ARG A O 1
ATOM 1507 N N . GLY A 1 192 ? 2.492 2.748 15.797 1 85.88 192 GLY A N 1
ATOM 1508 C CA . GLY A 1 192 ? 1.647 3.924 15.938 1 85.88 192 GLY A CA 1
ATOM 1509 C C . GLY A 1 192 ? 2.334 5.207 15.508 1 85.88 192 GLY A C 1
ATOM 1510 O O . GLY A 1 192 ? 1.874 6.305 15.836 1 85.88 192 GLY A O 1
ATOM 1511 N N . ARG A 1 193 ? 3.4 5.098 14.875 1 91.44 193 ARG A N 1
ATOM 1512 C CA . ARG A 1 193 ? 4.121 6.281 14.414 1 91.44 193 ARG A CA 1
ATOM 1513 C C . ARG A 1 193 ? 3.703 6.652 12.992 1 91.44 193 ARG A C 1
ATOM 1515 O O . ARG A 1 193 ? 3.484 5.773 12.156 1 91.44 193 ARG A O 1
ATOM 1522 N N . SER A 1 194 ? 3.641 7.906 12.812 1 95.5 194 SER A N 1
ATOM 1523 C CA . SER A 1 194 ? 3.273 8.398 11.492 1 95.5 194 SER A CA 1
ATOM 1524 C C . SER A 1 194 ? 4.332 8.039 10.453 1 95.5 194 SER A C 1
ATOM 1526 O O . SER A 1 194 ? 5.531 8.141 10.719 1 95.5 194 SER A O 1
ATOM 1528 N N . VAL A 1 195 ? 3.939 7.672 9.297 1 94.12 195 VAL A N 1
ATOM 1529 C CA . VAL A 1 195 ? 4.852 7.348 8.203 1 94.12 195 VAL A CA 1
ATOM 1530 C C . VAL A 1 195 ? 5.027 8.562 7.301 1 94.12 195 VAL A C 1
ATOM 1532 O O . VAL A 1 195 ? 5.82 8.531 6.355 1 94.12 195 VAL A O 1
ATOM 1535 N N . GLY A 1 196 ? 4.379 9.633 7.555 1 95.44 196 GLY A N 1
ATOM 1536 C CA . GLY A 1 196 ? 4.488 10.844 6.766 1 95.44 196 GLY A CA 1
ATOM 1537 C C . GLY A 1 196 ? 3.609 10.836 5.531 1 95.44 196 GLY A C 1
ATOM 1538 O O . GLY A 1 196 ? 3.879 11.555 4.562 1 95.44 196 GLY A O 1
ATOM 1539 N N . GLU A 1 197 ? 2.711 9.969 5.516 1 97.62 197 GLU A N 1
ATOM 1540 C CA . GLU A 1 197 ? 1.73 9.867 4.438 1 97.62 197 GLU A CA 1
ATOM 1541 C C . GLU A 1 197 ? 0.308 9.844 4.988 1 97.62 197 GLU A C 1
ATOM 1543 O O . GLU A 1 197 ? 0.087 9.445 6.137 1 97.62 197 GLU A O 1
ATOM 1548 N N . GLY A 1 198 ? -0.584 10.312 4.172 1 98.06 198 GLY A N 1
ATOM 1549 C CA . GLY A 1 198 ? -1.983 10.32 4.566 1 98.06 198 GLY A CA 1
ATOM 1550 C C . GLY A 1 198 ? -2.934 10.156 3.395 1 98.06 198 GLY A C 1
ATOM 1551 O O . GLY A 1 198 ? -2.514 10.203 2.236 1 98.06 198 GLY A O 1
ATOM 1552 N N . ILE A 1 199 ? -4.152 9.883 3.715 1 97.94 199 ILE A N 1
ATOM 1553 C CA . ILE A 1 199 ? -5.219 9.742 2.729 1 97.94 199 ILE A CA 1
ATOM 1554 C C . ILE A 1 199 ? -6.328 10.75 3.016 1 97.94 199 ILE A C 1
ATOM 1556 O O . ILE A 1 199 ? -6.777 10.883 4.156 1 97.94 199 ILE A O 1
ATOM 1560 N N . VAL A 1 200 ? -6.668 11.445 2.016 1 98.06 200 VAL A N 1
ATOM 1561 C CA . VAL A 1 200 ? -7.773 12.391 2.127 1 98.06 200 VAL A CA 1
ATOM 1562 C C . VAL A 1 200 ? -8.852 12.047 1.1 1 98.06 200 VAL A C 1
ATOM 1564 O O . VAL A 1 200 ? -8.57 11.953 -0.097 1 98.06 200 VAL A O 1
ATOM 1567 N N . GLU A 1 201 ? -10.008 11.844 1.569 1 97 201 GLU A N 1
ATOM 1568 C CA . GLU A 1 201 ? -11.156 11.531 0.723 1 97 201 GLU A CA 1
ATOM 1569 C C . GLU A 1 201 ? -12.156 12.688 0.707 1 97 201 GLU A C 1
ATOM 1571 O O . GLU A 1 201 ? -12.734 13.031 1.74 1 97 201 GLU A O 1
ATOM 1576 N N . PHE A 1 202 ? -12.391 13.195 -0.522 1 97.38 202 PHE A N 1
ATOM 1577 C CA . PHE A 1 202 ? -13.336 14.289 -0.686 1 97.38 202 PHE A CA 1
ATOM 1578 C C . PHE A 1 202 ? -14.719 13.766 -1.053 1 97.38 202 PHE A C 1
ATOM 1580 O O . PHE A 1 202 ? -14.859 12.625 -1.488 1 97.38 202 PHE A O 1
ATOM 1587 N N . SER A 1 203 ? -15.719 14.578 -0.874 1 94.12 203 SER A N 1
ATOM 1588 C CA . SER A 1 203 ? -17.094 14.227 -1.241 1 94.12 203 SER A CA 1
ATOM 1589 C C . SER A 1 203 ? -17.297 14.344 -2.746 1 94.12 203 SER A C 1
ATOM 1591 O O . SER A 1 203 ? -18.078 13.578 -3.328 1 94.12 203 SER A O 1
ATOM 1593 N N . ARG A 1 204 ? -16.547 15.273 -3.332 1 94.5 204 ARG A N 1
ATOM 1594 C CA . ARG A 1 204 ? -16.734 15.539 -4.758 1 94.5 204 ARG A CA 1
ATOM 1595 C C . ARG A 1 204 ? -15.398 15.461 -5.496 1 94.5 204 ARG A C 1
ATOM 1597 O O . ARG A 1 204 ? -14.359 15.844 -4.953 1 94.5 204 ARG A O 1
ATOM 1604 N N . LYS A 1 205 ? -15.516 15.102 -6.734 1 95.19 205 LYS A N 1
ATOM 1605 C CA . LYS A 1 205 ? -14.328 14.953 -7.57 1 95.19 205 LYS A CA 1
ATOM 1606 C C . LYS A 1 205 ? -13.695 16.312 -7.871 1 95.19 205 LYS A C 1
ATOM 1608 O O . LYS A 1 205 ? -12.469 16.422 -7.98 1 95.19 205 LYS A O 1
ATOM 1613 N N . GLN A 1 206 ? -14.445 17.297 -7.996 1 96.38 206 GLN A N 1
ATOM 1614 C CA . GLN A 1 206 ? -13.961 18.641 -8.312 1 96.38 206 GLN A CA 1
ATOM 1615 C C . GLN A 1 206 ? -13.047 19.156 -7.215 1 96.38 206 GLN A C 1
ATOM 1617 O O . GLN A 1 206 ? -12.023 19.797 -7.504 1 96.38 206 GLN A O 1
ATOM 1622 N N . ALA A 1 207 ? -13.438 18.906 -6.004 1 96.62 207 ALA A N 1
ATOM 1623 C CA . ALA A 1 207 ? -12.617 19.328 -4.871 1 96.62 207 ALA A CA 1
ATOM 1624 C C . ALA A 1 207 ? -11.258 18.656 -4.902 1 96.62 207 ALA A C 1
ATOM 1626 O O . ALA A 1 207 ? -10.227 19.297 -4.656 1 96.62 207 ALA A O 1
ATOM 1627 N N . ALA A 1 208 ? -11.297 17.391 -5.176 1 97.44 208 ALA A N 1
ATOM 1628 C CA . ALA A 1 208 ? -10.039 16.641 -5.266 1 97.44 208 ALA A CA 1
ATOM 1629 C C . ALA A 1 208 ? -9.156 17.188 -6.387 1 97.44 208 ALA A C 1
ATOM 1631 O O . ALA A 1 208 ? -7.945 17.328 -6.215 1 97.44 208 ALA A O 1
ATOM 1632 N N . GLN A 1 209 ? -9.703 17.5 -7.48 1 97.31 209 GLN A N 1
ATOM 1633 C CA . GLN A 1 209 ? -8.961 18.047 -8.609 1 97.31 209 GLN A CA 1
ATOM 1634 C C . GLN A 1 209 ? -8.383 19.422 -8.281 1 97.31 209 GLN A C 1
ATOM 1636 O O . GLN A 1 209 ? -7.254 19.734 -8.68 1 97.31 209 GLN A O 1
ATOM 1641 N N . GLN A 1 210 ? -9.141 20.156 -7.602 1 96.56 210 GLN A N 1
ATOM 1642 C CA . GLN A 1 210 ? -8.664 21.484 -7.184 1 96.56 210 GLN A CA 1
ATOM 1643 C C . GLN A 1 210 ? -7.465 21.359 -6.246 1 96.56 210 GLN A C 1
ATOM 1645 O O . GLN A 1 210 ? -6.488 22.094 -6.383 1 96.56 210 GLN A O 1
ATOM 1650 N N . ALA A 1 211 ? -7.609 20.469 -5.305 1 97.25 211 ALA A N 1
ATOM 1651 C CA . ALA A 1 211 ? -6.504 20.234 -4.375 1 97.25 211 ALA A CA 1
ATOM 1652 C C . ALA A 1 211 ? -5.25 19.781 -5.117 1 97.25 211 ALA A C 1
ATOM 1654 O O . ALA A 1 211 ? -4.148 20.266 -4.84 1 97.25 211 ALA A O 1
ATOM 1655 N N . LEU A 1 212 ? -5.453 18.891 -6.02 1 97.38 212 LEU A N 1
ATOM 1656 C CA . LEU A 1 212 ? -4.344 18.375 -6.82 1 97.38 212 LEU A CA 1
ATOM 1657 C C . LEU A 1 212 ? -3.672 19.516 -7.598 1 97.38 212 LEU A C 1
ATOM 1659 O O . LEU A 1 212 ? -2.443 19.625 -7.594 1 97.38 212 LEU A O 1
ATOM 1663 N N . LYS A 1 213 ? -4.395 20.312 -8.195 1 96.19 213 LYS A N 1
ATOM 1664 C CA . LYS A 1 213 ? -3.887 21.406 -9.023 1 96.19 213 LYS A CA 1
ATOM 1665 C C . LYS A 1 213 ? -3.166 22.453 -8.172 1 96.19 213 LYS A C 1
ATOM 1667 O O . LYS A 1 213 ? -2.035 22.828 -8.477 1 96.19 213 LYS A O 1
ATOM 1672 N N . ARG A 1 214 ? -3.764 22.891 -7.109 1 95.19 214 ARG A N 1
ATOM 1673 C CA . ARG A 1 214 ? -3.211 23.938 -6.258 1 95.19 214 ARG A CA 1
ATOM 1674 C C . ARG A 1 214 ? -1.919 23.484 -5.594 1 95.19 214 ARG A C 1
ATOM 1676 O O . ARG A 1 214 ? -0.948 24.25 -5.523 1 95.19 214 ARG A O 1
ATOM 1683 N N . CYS A 1 215 ? -1.944 22.234 -5.133 1 95.25 215 CYS A N 1
ATOM 1684 C CA . CYS A 1 215 ? -0.76 21.734 -4.445 1 95.25 215 CYS A CA 1
ATOM 1685 C C . CYS A 1 215 ? 0.373 21.484 -5.43 1 95.25 215 CYS A C 1
ATOM 1687 O O . CYS A 1 215 ? 1.545 21.484 -5.051 1 95.25 215 CYS A O 1
ATOM 1689 N N . SER A 1 216 ? 0.033 21.203 -6.641 1 94.31 216 SER A N 1
ATOM 1690 C CA . SER A 1 216 ? 1.056 21.016 -7.664 1 94.31 216 SER A CA 1
ATOM 1691 C C . SER A 1 216 ? 1.649 22.344 -8.102 1 94.31 216 SER A C 1
ATOM 1693 O O . SER A 1 216 ? 2.854 22.453 -8.352 1 94.31 216 SER A O 1
ATOM 1695 N N . GLU A 1 217 ? 0.891 23.406 -8.156 1 92.31 217 GLU A N 1
ATOM 1696 C CA . GLU A 1 217 ? 1.323 24.703 -8.648 1 92.31 217 GLU A CA 1
ATOM 1697 C C . GLU A 1 217 ? 1.92 25.547 -7.527 1 92.31 217 GLU A C 1
ATOM 1699 O O . GLU A 1 217 ? 2.824 26.359 -7.762 1 92.31 217 GLU A O 1
ATOM 1704 N N . GLU A 1 218 ? 1.351 25.375 -6.367 1 93.69 218 GLU A N 1
ATOM 1705 C CA . GLU A 1 218 ? 1.782 26.156 -5.215 1 93.69 218 GLU A CA 1
ATOM 1706 C C . GLU A 1 218 ? 2.35 25.266 -4.117 1 93.69 218 GLU A C 1
ATOM 1708 O O . GLU A 1 218 ? 2.312 24.031 -4.227 1 93.69 218 GLU A O 1
ATOM 1713 N N . CYS A 1 219 ? 3.008 25.953 -3.197 1 94.81 219 CYS A N 1
ATOM 1714 C CA . CYS A 1 219 ? 3.594 25.219 -2.08 1 94.81 219 CYS A CA 1
ATOM 1715 C C . CYS A 1 219 ? 2.674 25.25 -0.866 1 94.81 219 CYS A C 1
ATOM 1717 O O . CYS A 1 219 ? 2.58 26.266 -0.178 1 94.81 219 CYS A O 1
ATOM 1719 N N . PHE A 1 220 ? 2.008 24.125 -0.701 1 96 220 PHE A N 1
ATOM 1720 C CA . PHE A 1 220 ? 1.088 24 0.423 1 96 220 PHE A CA 1
ATOM 1721 C C . PHE A 1 220 ? 1.803 23.453 1.65 1 96 220 PHE A C 1
ATOM 1723 O O . PHE A 1 220 ? 2.354 22.344 1.609 1 96 220 PHE A O 1
ATOM 1730 N N . ILE A 1 221 ? 1.823 24.219 2.75 1 94.94 221 ILE A N 1
ATOM 1731 C CA . ILE A 1 221 ? 2.529 23.875 3.979 1 94.94 221 ILE A CA 1
ATOM 1732 C C . ILE A 1 221 ? 1.525 23.672 5.109 1 94.94 221 ILE A C 1
ATOM 1734 O O . ILE A 1 221 ? 0.604 24.469 5.285 1 94.94 221 ILE A O 1
ATOM 1738 N N . LEU A 1 222 ? 1.707 22.641 5.941 1 95 222 LEU A N 1
ATOM 1739 C CA . LEU A 1 222 ? 0.726 22.312 6.965 1 95 222 LEU A CA 1
ATOM 1740 C C . LEU A 1 222 ? 1.197 22.766 8.344 1 95 222 LEU A C 1
ATOM 1742 O O . LEU A 1 222 ? 0.38 23.016 9.234 1 95 222 LEU A O 1
ATOM 1746 N N . THR A 1 223 ? 2.48 22.797 8.523 1 93.62 223 THR A N 1
ATOM 1747 C CA . THR A 1 223 ? 3.043 23.094 9.828 1 93.62 223 THR A CA 1
ATOM 1748 C C . THR A 1 223 ? 4.016 24.281 9.75 1 93.62 223 THR A C 1
ATOM 1750 O O . THR A 1 223 ? 4.137 24.922 8.703 1 93.62 223 THR A O 1
ATOM 1753 N N . SER A 1 224 ? 4.676 24.547 10.93 1 90.69 224 SER A N 1
ATOM 1754 C CA . SER A 1 224 ? 5.609 25.656 10.984 1 90.69 224 SER A CA 1
ATOM 1755 C C . SER A 1 224 ? 6.848 25.391 10.141 1 90.69 224 SER A C 1
ATOM 1757 O O . SER A 1 224 ? 7.465 26.328 9.625 1 90.69 224 SER A O 1
ATOM 1759 N N . THR A 1 225 ? 7.156 24.109 10.023 1 88.25 225 THR A N 1
ATOM 1760 C CA . THR A 1 225 ? 8.273 23.75 9.156 1 88.25 225 THR A CA 1
ATOM 1761 C C . THR A 1 225 ? 7.898 23.938 7.688 1 88.25 225 THR A C 1
ATOM 1763 O O . THR A 1 225 ? 6.863 23.438 7.238 1 88.25 225 THR A O 1
ATOM 1766 N N . PRO A 1 226 ? 8.68 24.656 6.988 1 88.94 226 PRO A N 1
ATOM 1767 C CA . PRO A 1 226 ? 8.328 24.969 5.605 1 88.94 226 PRO A CA 1
ATOM 1768 C C . PRO A 1 226 ? 8.523 23.781 4.66 1 88.94 226 PRO A C 1
ATOM 1770 O O . PRO A 1 226 ? 9.266 23.891 3.682 1 88.94 226 PRO A O 1
ATOM 1773 N N . ARG A 1 227 ? 7.902 22.75 4.906 1 91.81 227 ARG A N 1
ATOM 1774 C CA . ARG A 1 227 ? 7.902 21.562 4.059 1 91.81 227 ARG A CA 1
ATOM 1775 C C . ARG A 1 227 ? 6.562 21.406 3.35 1 91.81 227 ARG A C 1
ATOM 1777 O O . ARG A 1 227 ? 5.551 21.094 3.982 1 91.81 227 ARG A O 1
ATOM 1784 N N . PRO A 1 228 ? 6.68 21.594 2.033 1 95.56 228 PRO A N 1
ATOM 1785 C CA . PRO A 1 228 ? 5.418 21.469 1.3 1 95.56 228 PRO A CA 1
ATOM 1786 C C . PRO A 1 228 ? 4.977 20.016 1.143 1 95.56 228 PRO A C 1
ATOM 1788 O O . PRO A 1 228 ? 5.82 19.109 1.09 1 95.56 228 PRO A O 1
ATOM 1791 N N . VAL A 1 229 ? 3.715 19.828 1.037 1 96.75 229 VAL A N 1
ATOM 1792 C CA . VAL A 1 229 ? 3.176 18.484 0.872 1 96.75 229 VAL A CA 1
ATOM 1793 C C . VAL A 1 229 ? 3.035 18.156 -0.614 1 96.75 229 VAL A C 1
ATOM 1795 O O . VAL A 1 229 ? 2.873 19.062 -1.438 1 96.75 229 VAL A O 1
ATOM 1798 N N . VAL A 1 230 ? 3.166 16.938 -0.898 1 97.19 230 VAL A N 1
ATOM 1799 C CA . VAL A 1 230 ? 2.932 16.438 -2.25 1 97.19 230 VAL A CA 1
ATOM 1800 C C . VAL A 1 230 ? 1.641 15.617 -2.285 1 97.19 230 VAL A C 1
ATOM 1802 O O . VAL A 1 230 ? 1.43 14.742 -1.443 1 97.19 230 VAL A O 1
ATOM 1805 N N . VAL A 1 231 ? 0.791 15.922 -3.234 1 97.94 231 VAL A N 1
ATOM 1806 C CA . VAL A 1 231 ? -0.511 15.266 -3.328 1 97.94 231 VAL A CA 1
ATOM 1807 C C . VAL A 1 231 ? -0.605 14.492 -4.641 1 97.94 231 VAL A C 1
ATOM 1809 O O . VAL A 1 231 ? -0.23 15 -5.699 1 97.94 231 VAL A O 1
ATOM 1812 N N . GLU A 1 232 ? -1.073 13.25 -4.566 1 97 232 GLU A N 1
ATOM 1813 C CA . GLU A 1 232 ? -1.289 12.383 -5.723 1 97 232 GLU A CA 1
ATOM 1814 C C . GLU A 1 232 ? -2.613 11.633 -5.609 1 97 232 GLU A C 1
ATOM 1816 O O . GLU A 1 232 ? -3.139 11.453 -4.508 1 97 232 GLU A O 1
ATOM 1821 N N . PRO A 1 233 ? -3.143 11.297 -6.781 1 96.56 233 PRO A N 1
ATOM 1822 C CA . PRO A 1 233 ? -4.34 10.453 -6.699 1 96.56 233 PRO A CA 1
ATOM 1823 C C . PRO A 1 233 ? -4.078 9.125 -5.988 1 96.56 233 PRO A C 1
ATOM 1825 O O . PRO A 1 233 ? -3.008 8.531 -6.148 1 96.56 233 PRO A O 1
ATOM 1828 N N . LEU A 1 234 ? -5.023 8.727 -5.238 1 95.62 234 LEU A N 1
ATOM 1829 C CA . LEU A 1 234 ? -4.867 7.484 -4.496 1 95.62 234 LEU A CA 1
ATOM 1830 C C . LEU A 1 234 ? -4.965 6.281 -5.422 1 95.62 234 LEU A C 1
ATOM 1832 O O . LEU A 1 234 ? -5.949 6.129 -6.148 1 95.62 234 LEU A O 1
ATOM 1836 N N . GLU A 1 235 ? -3.945 5.516 -5.453 1 91.69 235 GLU A N 1
ATOM 1837 C CA . GLU A 1 235 ? -4.004 4.246 -6.172 1 91.69 235 GLU A CA 1
ATOM 1838 C C . GLU A 1 235 ? -4.73 3.184 -5.355 1 91.69 235 GLU A C 1
ATOM 1840 O O . GLU A 1 235 ? -4.25 2.764 -4.301 1 91.69 235 GLU A O 1
ATOM 1845 N N . GLN A 1 236 ? -5.801 2.762 -5.828 1 90 236 GLN A N 1
ATOM 1846 C CA . GLN A 1 236 ? -6.602 1.788 -5.09 1 90 236 GLN A CA 1
ATOM 1847 C C . GLN A 1 236 ? -6.293 0.365 -5.547 1 90 236 GLN A C 1
ATOM 1849 O O . GLN A 1 236 ? -6.219 0.094 -6.746 1 90 236 GLN A O 1
ATOM 1854 N N . ARG A 1 237 ? -5.98 -0.403 -4.617 1 91.88 237 ARG A N 1
ATOM 1855 C CA . ARG A 1 237 ? -5.746 -1.825 -4.844 1 91.88 237 ARG A CA 1
ATOM 1856 C C . ARG A 1 237 ? -6.719 -2.676 -4.039 1 91.88 237 ARG A C 1
ATOM 1858 O O . ARG A 1 237 ? -7.105 -2.305 -2.928 1 91.88 237 ARG A O 1
ATOM 1865 N N . ASP A 1 238 ? -7.098 -3.746 -4.637 1 91.44 238 ASP A N 1
ATOM 1866 C CA . ASP A 1 238 ? -7.977 -4.672 -3.932 1 91.44 238 ASP A CA 1
ATOM 1867 C C . ASP A 1 238 ? -7.172 -5.785 -3.26 1 91.44 238 ASP A C 1
ATOM 1869 O O . ASP A 1 238 ? -6.602 -6.641 -3.939 1 91.44 238 ASP A O 1
ATOM 1873 N N . GLU A 1 239 ? -7.152 -5.738 -2.008 1 91.69 239 GLU A N 1
ATOM 1874 C CA . GLU A 1 239 ? -6.426 -6.73 -1.219 1 91.69 239 GLU A CA 1
ATOM 1875 C C . GLU A 1 239 ? -7.383 -7.641 -0.459 1 91.69 239 GLU A C 1
ATOM 1877 O O . GLU A 1 239 ? -6.961 -8.414 0.404 1 91.69 239 GLU A O 1
ATOM 1882 N N . ASP A 1 240 ? -8.625 -7.582 -0.761 1 88.62 240 ASP A N 1
ATOM 1883 C CA . ASP A 1 240 ? -9.602 -8.352 0.006 1 88.62 240 ASP A CA 1
ATOM 1884 C C . ASP A 1 240 ? -10.164 -9.5 -0.82 1 88.62 240 ASP A C 1
ATOM 1886 O O . ASP A 1 240 ? -10.055 -10.664 -0.428 1 88.62 240 ASP A O 1
ATOM 1890 N N . ASP A 1 241 ? -10.672 -9.203 -1.942 1 87.31 241 ASP A N 1
ATOM 1891 C CA . ASP A 1 241 ? -11.273 -10.234 -2.779 1 87.31 241 ASP A CA 1
ATOM 1892 C C . ASP A 1 241 ? -10.242 -10.875 -3.699 1 87.31 241 ASP A C 1
ATOM 1894 O O . ASP A 1 241 ? -10.258 -12.086 -3.922 1 87.31 241 ASP A O 1
ATOM 1898 N N . GLY A 1 242 ? -9.453 -10.047 -4.25 1 91.88 242 GLY A N 1
ATOM 1899 C CA . GLY A 1 242 ? -8.367 -10.508 -5.098 1 91.88 242 GLY A CA 1
ATOM 1900 C C . GLY A 1 242 ? -8.836 -11.094 -6.414 1 91.88 242 GLY A C 1
ATOM 1901 O O . GLY A 1 242 ? -9.758 -10.562 -7.039 1 91.88 242 GLY A O 1
ATOM 1902 N N . LEU A 1 243 ? -8.094 -12.148 -6.855 1 93.19 243 LEU A N 1
ATOM 1903 C CA . LEU A 1 243 ? -8.328 -12.75 -8.164 1 93.19 243 LEU A CA 1
ATOM 1904 C C . LEU A 1 243 ? -8.742 -14.211 -8.023 1 93.19 243 LEU A C 1
ATOM 1906 O O . LEU A 1 243 ? -7.898 -15.109 -8.016 1 93.19 243 LEU A O 1
ATOM 1910 N N . PRO A 1 244 ? -10.039 -14.422 -8 1 90.5 244 PRO A N 1
ATOM 1911 C CA . PRO A 1 244 ? -10.523 -15.797 -7.883 1 90.5 244 PRO A CA 1
ATOM 1912 C C . PRO A 1 244 ? -10.359 -16.594 -9.18 1 90.5 244 PRO A C 1
ATOM 1914 O O . PRO A 1 244 ? -10.281 -16 -10.258 1 90.5 244 PRO A O 1
ATOM 1917 N N . GLU A 1 245 ? -10.328 -17.875 -9.07 1 91.06 245 GLU A N 1
ATOM 1918 C CA . GLU A 1 245 ? -10.141 -18.797 -10.188 1 91.06 245 GLU A CA 1
ATOM 1919 C C . GLU A 1 245 ? -11.281 -18.672 -11.195 1 91.06 245 GLU A C 1
ATOM 1921 O O . GLU A 1 245 ? -11.07 -18.844 -12.398 1 91.06 245 GLU A O 1
ATOM 1926 N N . MET A 1 246 ? -12.406 -18.344 -10.766 1 84 246 MET A N 1
ATOM 1927 C CA . MET A 1 246 ? -13.609 -18.312 -11.586 1 84 246 MET A CA 1
ATOM 1928 C C . MET A 1 246 ? -13.516 -17.188 -12.625 1 84 246 MET A C 1
ATOM 1930 O O . MET A 1 246 ? -14.25 -17.188 -13.617 1 84 246 MET A O 1
ATOM 1934 N N . ASN A 1 247 ? -12.641 -16.25 -12.383 1 84.88 247 ASN A N 1
ATOM 1935 C CA . ASN A 1 247 ? -12.492 -15.141 -13.312 1 84.88 247 ASN A CA 1
ATOM 1936 C C . ASN A 1 247 ? -11.781 -15.562 -14.594 1 84.88 247 ASN A C 1
ATOM 1938 O O . ASN A 1 247 ? -11.828 -14.852 -15.602 1 84.88 247 ASN A O 1
ATOM 1942 N N . PHE A 1 248 ? -11.117 -16.719 -14.531 1 88.94 248 PHE A N 1
ATOM 1943 C CA . PHE A 1 248 ? -10.375 -17.188 -15.703 1 88.94 248 PHE A CA 1
ATOM 1944 C C . PHE A 1 248 ? -11.25 -18.078 -16.578 1 88.94 248 PHE A C 1
ATOM 1946 O O . PHE A 1 248 ? -12.047 -18.875 -16.078 1 88.94 248 PHE A O 1
ATOM 1953 N N . GLN A 1 249 ? -11.023 -17.828 -17.859 1 85.75 249 GLN A N 1
ATOM 1954 C CA . GLN A 1 249 ? -11.672 -18.719 -18.812 1 85.75 249 GLN A CA 1
ATOM 1955 C C . GLN A 1 249 ? -10.922 -20.047 -18.922 1 85.75 249 GLN A C 1
ATOM 1957 O O . GLN A 1 249 ? -9.734 -20.078 -19.234 1 85.75 249 GLN A O 1
ATOM 1962 N N . PRO A 1 250 ? -11.602 -21.031 -18.797 1 85.62 250 PRO A N 1
ATOM 1963 C CA . PRO A 1 250 ? -10.93 -22.328 -18.797 1 85.62 250 PRO A CA 1
ATOM 1964 C C . PRO A 1 250 ? -10.273 -22.656 -20.125 1 85.62 250 PRO A C 1
ATOM 1966 O O . PRO A 1 250 ? -9.305 -23.422 -20.172 1 85.62 250 PRO A O 1
ATOM 1969 N N . ASN A 1 251 ? -10.742 -22.094 -21.172 1 88.31 251 ASN A N 1
ATOM 1970 C CA . ASN A 1 251 ? -10.242 -22.453 -22.484 1 88.31 251 ASN A CA 1
ATOM 1971 C C . ASN A 1 251 ? -9.133 -21.516 -22.938 1 88.31 251 ASN A C 1
ATOM 1973 O O . ASN A 1 251 ? -8.648 -21.625 -24.078 1 88.31 251 ASN A O 1
ATOM 1977 N N . ASN A 1 252 ? -8.758 -20.672 -22.094 1 90.88 252 ASN A N 1
ATOM 1978 C CA . ASN A 1 252 ? -7.66 -19.781 -22.453 1 90.88 252 ASN A CA 1
ATOM 1979 C C . ASN A 1 252 ? -6.344 -20.531 -22.594 1 90.88 252 ASN A C 1
ATOM 1981 O O . ASN A 1 252 ? -5.906 -21.203 -21.656 1 90.88 252 ASN A O 1
ATOM 1985 N N . LYS A 1 253 ? -5.68 -20.438 -23.734 1 91.56 253 LYS A N 1
ATOM 1986 C CA . LYS A 1 253 ? -4.469 -21.188 -24.062 1 91.56 253 LYS A CA 1
ATOM 1987 C C . LYS A 1 253 ? -3.32 -20.797 -23.125 1 91.56 253 LYS A C 1
ATOM 1989 O O . LYS A 1 253 ? -2.57 -21.656 -22.672 1 91.56 253 LYS A O 1
ATOM 1994 N N . GLN A 1 254 ? -3.223 -19.516 -22.969 1 91.31 254 GLN A N 1
ATOM 1995 C CA . GLN A 1 254 ? -2.137 -19.047 -22.125 1 91.31 254 GLN A CA 1
ATOM 1996 C C . GLN A 1 254 ? -2.32 -19.531 -20.688 1 91.31 254 GLN A C 1
ATOM 1998 O O . GLN A 1 254 ? -1.355 -19.922 -20.031 1 91.31 254 GLN A O 1
ATOM 2003 N N . TYR A 1 255 ? -3.523 -19.516 -20.281 1 92.5 255 TYR A N 1
ATOM 2004 C CA . TYR A 1 255 ? -3.857 -20 -18.953 1 92.5 255 TYR A CA 1
ATOM 2005 C C . TYR A 1 255 ? -3.518 -21.469 -18.812 1 92.5 255 TYR A C 1
ATOM 2007 O O . TYR A 1 255 ? -2.875 -21.875 -17.828 1 92.5 255 TYR A O 1
ATOM 2015 N N . GLN A 1 256 ? -3.822 -22.266 -19.719 1 92.38 256 GLN A N 1
ATOM 2016 C CA . GLN A 1 256 ? -3.568 -23.703 -19.688 1 92.38 256 GLN A CA 1
ATOM 2017 C C . GLN A 1 256 ? -2.072 -24 -19.719 1 92.38 256 GLN A C 1
ATOM 2019 O O . GLN A 1 256 ? -1.587 -24.875 -19 1 92.38 256 GLN A O 1
ATOM 2024 N N . LYS A 1 257 ? -1.461 -23.234 -20.516 1 90.69 257 LYS A N 1
ATOM 2025 C CA . LYS A 1 257 ? -0.021 -23.438 -20.656 1 90.69 257 LYS A CA 1
ATOM 2026 C C . LYS A 1 257 ? 0.705 -23.125 -19.359 1 90.69 257 LYS A C 1
ATOM 2028 O O . LYS A 1 257 ? 1.568 -23.891 -18.922 1 90.69 257 LYS A O 1
ATOM 2033 N N . GLU A 1 258 ? 0.355 -22.078 -18.734 1 91.5 258 GLU A N 1
ATOM 2034 C CA . GLU A 1 258 ? 1.021 -21.625 -17.516 1 91.5 258 GLU A CA 1
ATOM 2035 C C . GLU A 1 258 ? 0.673 -22.531 -16.344 1 91.5 258 GLU A C 1
ATOM 2037 O O . GLU A 1 258 ? 1.47 -22.672 -15.406 1 91.5 258 GLU A O 1
ATOM 2042 N N . ARG A 1 259 ? -0.445 -23.141 -16.406 1 93.19 259 ARG A N 1
ATOM 2043 C CA . ARG A 1 259 ? -0.912 -23.938 -15.273 1 93.19 259 ARG A CA 1
ATOM 2044 C C . ARG A 1 259 ? -0.663 -25.422 -15.516 1 93.19 259 ARG A C 1
ATOM 2046 O O . ARG A 1 259 ? -1.165 -26.281 -14.773 1 93.19 259 ARG A O 1
ATOM 2053 N N . GLU A 1 260 ? 0.099 -25.734 -16.484 1 91.69 260 GLU A N 1
ATOM 2054 C CA . GLU A 1 260 ? 0.436 -27.125 -16.781 1 91.69 260 GLU A CA 1
ATOM 2055 C C . GLU A 1 260 ? 1.313 -27.719 -15.688 1 91.69 260 GLU A C 1
ATOM 2057 O O . GLU A 1 260 ? 1.211 -28.906 -15.383 1 91.69 260 GLU A O 1
ATOM 2062 N N . ALA A 1 261 ? 2.168 -26.906 -15.227 1 90.38 261 ALA A N 1
ATOM 2063 C CA . ALA A 1 261 ? 3.027 -27.344 -14.125 1 90.38 261 ALA A CA 1
ATOM 2064 C C . ALA A 1 261 ? 2.605 -26.688 -12.812 1 90.38 261 ALA A C 1
ATOM 2066 O O . ALA A 1 261 ? 2.309 -25.5 -12.766 1 90.38 261 ALA A O 1
ATOM 2067 N N . GLY A 1 262 ? 2.535 -27.438 -11.766 1 90.06 262 GLY A N 1
ATOM 2068 C CA . GLY A 1 262 ? 2.148 -26.938 -10.453 1 90.06 262 GLY A CA 1
ATOM 2069 C C . GLY A 1 262 ? 3.312 -26.391 -9.656 1 90.06 262 GLY A C 1
ATOM 2070 O O . GLY A 1 262 ? 4.426 -26.281 -10.172 1 90.06 262 GLY A O 1
ATOM 2071 N N . PRO A 1 263 ? 2.996 -26 -8.492 1 93.25 263 PRO A N 1
ATOM 2072 C CA . PRO A 1 263 ? 4.051 -25.453 -7.629 1 93.25 263 PRO A CA 1
ATOM 2073 C C . PRO A 1 263 ? 5.125 -26.5 -7.305 1 93.25 263 PRO A C 1
ATOM 2075 O O . PRO A 1 263 ? 4.816 -27.672 -7.078 1 93.25 263 PRO A O 1
ATOM 2078 N N . ARG A 1 264 ? 6.379 -26.047 -7.32 1 93.38 264 ARG A N 1
ATOM 2079 C CA . ARG A 1 264 ? 7.504 -26.938 -7.07 1 93.38 264 ARG A CA 1
ATOM 2080 C C . ARG A 1 264 ? 8.75 -26.156 -6.684 1 93.38 264 ARG A C 1
ATOM 2082 O O . ARG A 1 264 ? 8.82 -24.953 -6.887 1 93.38 264 ARG A O 1
ATOM 2089 N N . LEU A 1 265 ? 9.586 -26.875 -6.094 1 93.12 265 LEU A N 1
ATOM 2090 C CA . LEU A 1 265 ? 10.922 -26.344 -5.84 1 93.12 265 LEU A CA 1
ATOM 2091 C C . LEU A 1 265 ? 11.891 -26.766 -6.938 1 93.12 265 LEU A C 1
ATOM 2093 O O . LEU A 1 265 ? 11.93 -27.922 -7.328 1 93.12 265 LEU A O 1
ATOM 2097 N N . ALA A 1 266 ? 12.508 -25.719 -7.48 1 91.75 266 ALA A N 1
ATOM 2098 C CA . ALA A 1 266 ? 13.469 -26.047 -8.531 1 91.75 266 ALA A CA 1
ATOM 2099 C C . ALA A 1 266 ? 14.562 -26.969 -8 1 91.75 266 ALA A C 1
ATOM 2101 O O . ALA A 1 266 ? 15.156 -26.703 -6.953 1 91.75 266 ALA A O 1
ATOM 2102 N N . GLU A 1 267 ? 14.797 -28.031 -8.711 1 89 267 GLU A N 1
ATOM 2103 C CA . GLU A 1 267 ? 15.82 -28.984 -8.312 1 89 267 GLU A CA 1
ATOM 2104 C C . GLU A 1 267 ? 17.203 -28.516 -8.719 1 89 267 GLU A C 1
ATOM 2106 O O . GLU A 1 267 ? 17.406 -28.047 -9.844 1 89 267 GLU A O 1
ATOM 2111 N N . MET A 1 268 ? 18.062 -28.797 -7.836 1 87.69 268 MET A N 1
ATOM 2112 C CA . MET A 1 268 ? 19.438 -28.391 -8.109 1 87.69 268 MET A CA 1
ATOM 2113 C C . MET A 1 268 ? 20.016 -29.156 -9.305 1 87.69 268 MET A C 1
ATOM 2115 O O . MET A 1 268 ? 19.844 -30.359 -9.406 1 87.69 268 MET A O 1
ATOM 2119 N N . GLY A 1 269 ? 20.562 -28.422 -10.195 1 85.25 269 GLY A N 1
ATOM 2120 C CA . GLY A 1 269 ? 21.172 -29.031 -11.359 1 85.25 269 GLY A CA 1
ATOM 2121 C C . GLY A 1 269 ? 20.25 -29.062 -12.562 1 85.25 269 GLY A C 1
ATOM 2122 O O . GLY A 1 269 ? 20.688 -29.344 -13.68 1 85.25 269 GLY A O 1
ATOM 2123 N N . SER A 1 270 ? 19.047 -28.781 -12.328 1 87.06 270 SER A N 1
ATOM 2124 C CA . SER A 1 270 ? 18.094 -28.766 -13.43 1 87.06 270 SER A CA 1
ATOM 2125 C C . SER A 1 270 ? 18.188 -27.469 -14.227 1 87.06 270 SER A C 1
ATOM 2127 O O . SER A 1 270 ? 18.781 -26.484 -13.766 1 87.06 270 SER A O 1
ATOM 2129 N N . PHE A 1 271 ? 17.703 -27.609 -15.422 1 86 271 PHE A N 1
ATOM 2130 C CA . PHE A 1 271 ? 17.641 -26.438 -16.281 1 86 271 PHE A CA 1
ATOM 2131 C C . PHE A 1 271 ? 16.781 -25.344 -15.641 1 86 271 PHE A C 1
ATOM 2133 O O . PHE A 1 271 ? 17.156 -24.172 -15.648 1 86 271 PHE A O 1
ATOM 2140 N N . GLU A 1 272 ? 15.758 -25.688 -15.055 1 88.56 272 GLU A N 1
ATOM 2141 C CA . GLU A 1 272 ? 14.859 -24.75 -14.391 1 88.56 272 GLU A CA 1
ATOM 2142 C C . GLU A 1 272 ? 15.555 -24.047 -13.227 1 88.56 272 GLU A C 1
ATOM 2144 O O . GLU A 1 272 ? 15.32 -22.859 -12.984 1 88.56 272 GLU A O 1
ATOM 2149 N N . TYR A 1 273 ? 16.344 -24.75 -12.617 1 91.69 273 TYR A N 1
ATOM 2150 C CA . TYR A 1 273 ? 17.062 -24.188 -11.477 1 91.69 273 TYR A CA 1
ATOM 2151 C C . TYR A 1 273 ? 18.031 -23.094 -11.922 1 91.69 273 TYR A C 1
ATOM 2153 O O . TYR A 1 273 ? 18.156 -22.062 -11.258 1 91.69 273 TYR A O 1
ATOM 2161 N N . GLU A 1 274 ? 18.656 -23.281 -12.969 1 90.25 274 GLU A N 1
ATOM 2162 C CA . GLU A 1 274 ? 19.578 -22.266 -13.477 1 90.25 274 GLU A CA 1
ATOM 2163 C C . GLU A 1 274 ? 18.859 -20.969 -13.797 1 90.25 274 GLU A C 1
ATOM 2165 O O . GLU A 1 274 ? 19.344 -19.891 -13.43 1 90.25 274 GLU A O 1
ATOM 2170 N N . PHE A 1 275 ? 17.75 -21.109 -14.352 1 90.56 275 PHE A N 1
ATOM 2171 C CA . PHE A 1 275 ? 16.969 -19.938 -14.688 1 90.56 275 PHE A CA 1
ATOM 2172 C C . PHE A 1 275 ? 16.422 -19.266 -13.43 1 90.56 275 PHE A C 1
ATOM 2174 O O . PHE A 1 275 ? 16.438 -18.047 -13.312 1 90.56 275 PHE A O 1
ATOM 2181 N N . ALA A 1 276 ? 15.938 -20.047 -12.602 1 92.75 276 ALA A N 1
ATOM 2182 C CA . ALA A 1 276 ? 15.391 -19.547 -11.352 1 92.75 2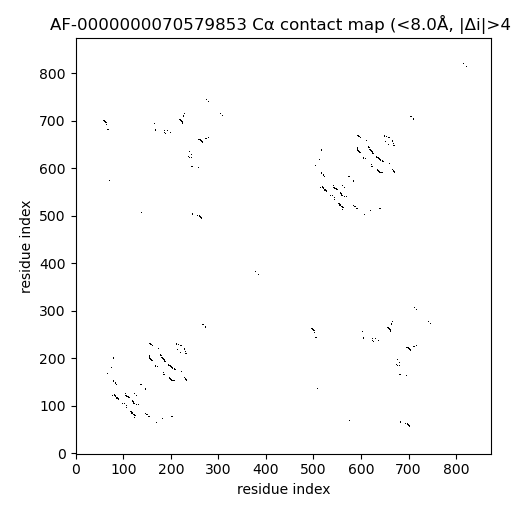76 ALA A CA 1
ATOM 2183 C C . ALA A 1 276 ? 16.453 -18.812 -10.539 1 92.75 276 ALA A C 1
ATOM 2185 O O . ALA A 1 276 ? 16.172 -17.781 -9.93 1 92.75 276 ALA A O 1
ATOM 2186 N N . MET A 1 277 ? 17.609 -19.328 -10.656 1 92.69 277 MET A N 1
ATOM 2187 C CA . MET A 1 277 ? 18.703 -18.703 -9.93 1 92.69 277 MET A CA 1
ATOM 2188 C C . MET A 1 277 ? 19.078 -17.359 -10.547 1 92.69 277 MET A C 1
ATOM 2190 O O . MET A 1 277 ? 19.438 -16.422 -9.836 1 92.69 277 MET A O 1
ATOM 2194 N N . ARG A 1 278 ? 19.031 -17.281 -11.812 1 93.44 278 ARG A N 1
ATOM 2195 C CA . ARG A 1 278 ? 19.281 -16 -12.477 1 93.44 278 ARG A CA 1
ATOM 2196 C C . ARG A 1 278 ? 18.234 -14.961 -12.086 1 93.44 278 ARG A C 1
ATOM 2198 O O . ARG A 1 278 ? 18.578 -13.797 -11.883 1 93.44 278 ARG A O 1
ATOM 2205 N N . TRP A 1 279 ? 17.047 -15.391 -12.008 1 94.56 279 TRP A N 1
ATOM 2206 C CA . TRP A 1 279 ? 15.977 -14.508 -11.555 1 94.56 279 TRP A CA 1
ATOM 2207 C C . TRP A 1 279 ? 16.219 -14.055 -10.117 1 94.56 279 TRP A C 1
ATOM 2209 O O . TRP A 1 279 ? 16.109 -12.867 -9.812 1 94.56 279 TRP A O 1
ATOM 2219 N N . LYS A 1 280 ? 16.5 -14.945 -9.289 1 94.25 280 LYS A N 1
ATOM 2220 C CA . LYS A 1 280 ? 16.734 -14.633 -7.879 1 94.25 280 LYS A CA 1
ATOM 2221 C C . LYS A 1 280 ? 17.875 -13.633 -7.719 1 94.25 280 LYS A C 1
ATOM 2223 O O . LYS A 1 280 ? 17.781 -12.711 -6.902 1 94.25 280 LYS A O 1
ATOM 2228 N N . LYS A 1 281 ? 18.938 -13.836 -8.492 1 94.94 281 LYS A N 1
ATOM 2229 C CA . LYS A 1 281 ? 20.047 -12.891 -8.461 1 94.94 281 LYS A CA 1
ATOM 2230 C C . LYS A 1 281 ? 19.609 -11.5 -8.922 1 94.94 281 LYS A C 1
ATOM 2232 O O . LYS A 1 281 ? 20 -10.492 -8.344 1 94.94 281 LYS A O 1
ATOM 2237 N N . LEU A 1 282 ? 18.828 -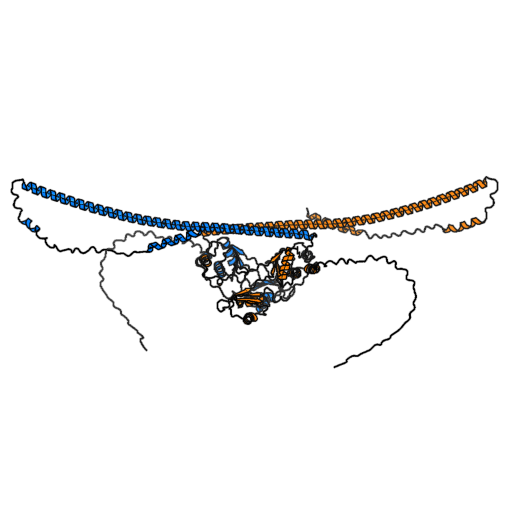11.539 -9.938 1 95.5 282 LEU A N 1
ATOM 2238 C CA . LEU A 1 282 ? 18.297 -10.273 -10.43 1 95.5 282 LEU A CA 1
ATOM 2239 C C . LEU A 1 282 ? 17.469 -9.578 -9.359 1 95.5 282 LEU A C 1
ATOM 2241 O O . LEU A 1 282 ? 17.594 -8.375 -9.156 1 95.5 282 LEU A O 1
ATOM 2245 N N . TYR A 1 283 ? 16.625 -10.312 -8.617 1 95.88 283 TYR A N 1
ATOM 2246 C CA . TYR A 1 283 ? 15.805 -9.75 -7.555 1 95.88 283 TYR A CA 1
ATOM 2247 C C . TYR A 1 283 ? 16.672 -9.148 -6.449 1 95.88 283 TYR A C 1
ATOM 2249 O O . TYR A 1 283 ? 16.359 -8.086 -5.914 1 95.88 283 TYR A O 1
ATOM 2257 N N . GLU A 1 284 ? 17.703 -9.797 -6.16 1 95.5 284 GLU A N 1
ATOM 2258 C CA . GLU A 1 284 ? 18.625 -9.297 -5.141 1 95.5 284 GLU A CA 1
ATOM 2259 C C . GLU A 1 284 ? 19.281 -7.996 -5.586 1 95.5 284 GLU A C 1
ATOM 2261 O O . GLU A 1 284 ? 19.438 -7.066 -4.789 1 95.5 284 GLU A O 1
ATOM 2266 N N . ASP A 1 285 ? 19.656 -7.984 -6.832 1 96.38 285 ASP A N 1
ATOM 2267 C CA . ASP A 1 285 ? 20.25 -6.77 -7.383 1 96.38 285 ASP A CA 1
ATOM 2268 C C . ASP A 1 285 ? 19.25 -5.617 -7.383 1 96.38 285 ASP A C 1
ATOM 2270 O O . ASP A 1 285 ? 19.609 -4.477 -7.082 1 96.38 285 ASP A O 1
ATOM 2274 N N . GLU A 1 286 ? 18.062 -5.945 -7.777 1 96.38 286 GLU A N 1
ATOM 2275 C CA . GLU A 1 286 ? 17 -4.938 -7.75 1 96.38 286 GLU A CA 1
ATOM 2276 C C . GLU A 1 286 ? 16.812 -4.379 -6.344 1 96.38 286 GLU A C 1
ATOM 2278 O O . GLU A 1 286 ? 16.719 -3.162 -6.16 1 96.38 286 GLU A O 1
ATOM 2283 N N . ARG A 1 287 ? 16.734 -5.191 -5.414 1 95.44 287 ARG A N 1
ATOM 2284 C CA . ARG A 1 287 ? 16.562 -4.781 -4.023 1 95.44 287 ARG A CA 1
ATOM 2285 C C . ARG A 1 287 ? 17.734 -3.916 -3.566 1 95.44 287 ARG A C 1
ATOM 2287 O O . ARG A 1 287 ? 17.531 -2.895 -2.906 1 95.44 287 ARG A O 1
ATOM 2294 N N . ALA A 1 288 ? 18.922 -4.324 -3.895 1 96.5 288 ALA A N 1
ATOM 2295 C CA . ALA A 1 288 ? 20.109 -3.576 -3.52 1 96.5 288 ALA A CA 1
ATOM 2296 C C . ALA A 1 288 ? 20.109 -2.182 -4.141 1 96.5 288 ALA A C 1
ATOM 2298 O O . ALA A 1 288 ? 20.438 -1.197 -3.477 1 96.5 288 ALA A O 1
ATOM 2299 N N . ARG A 1 289 ? 19.734 -2.146 -5.375 1 96.19 289 ARG A N 1
ATOM 2300 C CA . ARG A 1 289 ? 19.656 -0.863 -6.062 1 96.19 289 ARG A CA 1
ATOM 2301 C C . ARG A 1 289 ? 18.578 0.027 -5.457 1 96.19 289 ARG A C 1
ATOM 2303 O O . ARG A 1 289 ? 18.781 1.232 -5.293 1 96.19 289 ARG A O 1
ATOM 2310 N N . ARG A 1 290 ? 17.484 -0.5 -5.129 1 96.19 290 ARG A N 1
ATOM 2311 C CA . ARG A 1 290 ? 16.406 0.256 -4.496 1 96.19 290 ARG A CA 1
ATOM 2312 C C . ARG A 1 290 ? 16.828 0.772 -3.125 1 96.19 290 ARG A C 1
ATOM 2314 O O . ARG A 1 290 ? 16.562 1.926 -2.781 1 96.19 290 ARG A O 1
ATOM 2321 N N . ASP A 1 291 ? 17.469 0.003 -2.371 1 96.5 291 ASP A N 1
ATOM 2322 C CA . ASP A 1 291 ? 17.953 0.404 -1.054 1 96.5 291 ASP A CA 1
ATOM 2323 C C . ASP A 1 291 ? 18.984 1.522 -1.167 1 96.5 291 ASP A C 1
ATOM 2325 O O . ASP A 1 291 ? 18.969 2.467 -0.374 1 96.5 291 ASP A O 1
ATOM 2329 N N . GLN A 1 292 ? 19.797 1.357 -2.107 1 96.75 292 GLN A N 1
ATOM 2330 C CA . GLN A 1 292 ? 20.812 2.391 -2.326 1 96.75 292 GLN A CA 1
ATOM 2331 C C . GLN A 1 292 ? 20.156 3.723 -2.693 1 96.75 292 GLN A C 1
ATOM 2333 O O . GLN A 1 292 ? 20.578 4.777 -2.205 1 96.75 292 GLN A O 1
ATOM 2338 N N . LEU A 1 293 ? 19.25 3.637 -3.568 1 96.31 293 LEU A N 1
ATOM 2339 C CA . LEU A 1 293 ? 18.547 4.852 -3.951 1 96.31 293 LEU A CA 1
ATOM 2340 C C . LEU A 1 293 ? 17.859 5.488 -2.744 1 96.31 293 LEU A C 1
ATOM 2342 O O . LEU A 1 293 ? 17.922 6.707 -2.566 1 96.31 293 LEU A O 1
ATOM 2346 N N . GLU A 1 294 ? 17.188 4.699 -1.929 1 95.56 294 GLU A N 1
ATOM 2347 C CA . GLU A 1 294 ? 16.531 5.219 -0.739 1 95.56 294 GLU A CA 1
ATOM 2348 C C . GLU A 1 294 ? 17.516 5.867 0.215 1 95.56 294 GLU A C 1
ATOM 2350 O O . GLU A 1 294 ? 17.234 6.906 0.816 1 95.56 294 GLU A O 1
ATOM 2355 N N . GLN A 1 295 ? 18.641 5.301 0.372 1 96.56 295 GLN A N 1
ATOM 2356 C CA . GLN A 1 295 ? 19.688 5.883 1.213 1 96.56 295 GLN A CA 1
ATOM 2357 C C . GLN A 1 295 ? 20.172 7.211 0.642 1 96.56 295 GLN A C 1
ATOM 2359 O O . GLN A 1 295 ? 20.406 8.164 1.387 1 96.56 295 GLN A O 1
ATOM 2364 N N . ASP A 1 296 ? 20.344 7.223 -0.616 1 96.44 296 ASP A N 1
ATOM 2365 C CA . ASP A 1 296 ? 20.734 8.461 -1.277 1 96.44 296 ASP A CA 1
ATOM 2366 C C . ASP A 1 296 ? 19.703 9.555 -1.083 1 96.44 296 ASP A C 1
ATOM 2368 O O . ASP A 1 296 ? 20.047 10.711 -0.836 1 96.44 296 ASP A O 1
ATOM 2372 N N . ILE A 1 297 ? 18.5 9.195 -1.243 1 95.12 297 ILE A N 1
ATOM 2373 C CA . ILE A 1 297 ? 17.391 10.133 -1.069 1 95.12 297 ILE A CA 1
ATOM 2374 C C . ILE A 1 297 ? 17.391 10.672 0.36 1 95.12 297 ILE A C 1
ATOM 2376 O O . ILE A 1 297 ? 17.281 11.883 0.576 1 95.12 297 ILE A O 1
ATOM 2380 N N . LEU A 1 298 ? 17.609 9.844 1.278 1 95.38 298 LEU A N 1
ATOM 2381 C CA . LEU A 1 298 ? 17.641 10.258 2.678 1 95.38 298 LEU A CA 1
ATOM 2382 C C . LEU A 1 298 ? 18.797 11.195 2.945 1 95.38 298 LEU A C 1
ATOM 2384 O O . LEU A 1 298 ? 18.656 12.18 3.678 1 95.38 298 LEU A O 1
ATOM 2388 N N . SER A 1 299 ? 19.891 10.914 2.355 1 96.81 299 SER A N 1
ATOM 2389 C CA . SER A 1 299 ? 21.078 11.766 2.502 1 96.81 299 SER A CA 1
ATOM 2390 C C . SER A 1 299 ? 20.828 13.141 1.897 1 96.81 299 SER A C 1
ATOM 2392 O O . SER A 1 299 ? 21.219 14.156 2.479 1 96.81 299 SER A O 1
ATOM 2394 N N . CYS A 1 300 ? 20.188 13.148 0.756 1 95.56 300 CYS A N 1
ATOM 2395 C CA . CYS A 1 300 ? 19.875 14.414 0.107 1 95.56 300 CYS A CA 1
ATOM 2396 C C . CYS A 1 300 ? 18.891 15.227 0.94 1 95.56 300 CYS A C 1
ATOM 2398 O O . CYS A 1 300 ? 19.031 16.438 1.068 1 95.56 300 CYS A O 1
ATOM 2400 N N . ARG A 1 301 ? 17.891 14.562 1.489 1 95.12 301 ARG A N 1
ATOM 2401 C CA . ARG A 1 301 ? 16.906 15.227 2.334 1 95.12 301 ARG A CA 1
ATOM 2402 C C . ARG A 1 301 ? 17.547 15.805 3.586 1 95.12 301 ARG A C 1
ATOM 2404 O O . ARG A 1 301 ? 17.266 16.938 3.977 1 95.12 301 ARG A O 1
ATOM 2411 N N . ARG A 1 302 ? 18.438 15.07 4.164 1 94.94 302 ARG A N 1
ATOM 2412 C CA . ARG A 1 302 ? 19.156 15.539 5.348 1 94.94 302 ARG A CA 1
ATOM 2413 C C . ARG A 1 302 ? 20.031 16.734 5.02 1 94.94 302 ARG A C 1
ATOM 2415 O O . ARG A 1 302 ? 20.078 17.703 5.785 1 94.94 302 ARG A O 1
ATOM 2422 N N . SER A 1 303 ? 20.672 16.625 3.955 1 95.38 303 SER A N 1
ATOM 2423 C CA . SER A 1 303 ? 21.516 17.734 3.518 1 95.38 303 SER A CA 1
ATOM 2424 C C . SER A 1 303 ? 20.703 19.016 3.309 1 95.38 303 SER A C 1
ATOM 2426 O O . SER A 1 303 ? 21.125 20.094 3.705 1 95.38 303 SER A O 1
ATOM 2428 N N . LEU A 1 304 ? 19.594 18.875 2.686 1 93.75 304 LEU A N 1
ATOM 2429 C CA . LEU A 1 304 ? 18.734 20.016 2.465 1 93.75 304 LEU A CA 1
ATOM 2430 C C . LEU A 1 304 ? 18.203 20.562 3.787 1 93.75 304 LEU A C 1
ATOM 2432 O O . LEU A 1 304 ? 18.141 21.781 3.982 1 93.75 304 LEU A O 1
ATOM 2436 N N . GLU A 1 305 ? 17.797 19.672 4.68 1 92.19 305 GLU A N 1
ATOM 2437 C CA . GLU A 1 305 ? 17.344 20.094 6 1 92.19 305 GLU A CA 1
ATOM 2438 C C . GLU A 1 305 ? 18.422 20.891 6.73 1 92.19 305 GLU A C 1
ATOM 2440 O O . GLU A 1 305 ? 18.125 21.922 7.34 1 92.19 305 GLU A O 1
ATOM 2445 N N . ASP A 1 306 ? 19.641 20.453 6.621 1 93.56 306 ASP A N 1
ATOM 2446 C CA . ASP A 1 306 ? 20.75 21.156 7.238 1 93.56 306 ASP A CA 1
ATOM 2447 C C . ASP A 1 306 ? 20.953 22.531 6.605 1 93.56 306 ASP A C 1
ATOM 2449 O O . ASP A 1 306 ? 21.203 23.5 7.309 1 93.56 306 ASP A O 1
ATOM 2453 N N . GLN A 1 307 ? 20.828 22.562 5.383 1 90.56 307 GLN A N 1
ATOM 2454 C CA . GLN A 1 307 ? 20.969 23.828 4.672 1 90.56 307 GLN A CA 1
ATOM 2455 C C . GLN A 1 307 ? 19.859 24.812 5.062 1 90.56 307 GLN A C 1
ATOM 2457 O O . GLN A 1 307 ? 20.125 25.984 5.301 1 90.56 307 GLN A O 1
ATOM 2462 N N . VAL A 1 308 ? 18.656 24.281 5.098 1 86.31 308 VAL A N 1
ATOM 2463 C CA . VAL A 1 308 ? 17.516 25.109 5.457 1 86.31 308 VAL A CA 1
ATOM 2464 C C . VAL A 1 308 ? 17.688 25.625 6.883 1 86.31 308 VAL A C 1
ATOM 2466 O O . VAL A 1 308 ? 17.438 26.812 7.152 1 86.31 308 VAL A O 1
ATOM 2469 N N . GLU A 1 309 ? 18.078 24.766 7.742 1 87.44 309 GLU A N 1
ATOM 2470 C CA . GLU A 1 309 ? 18.312 25.188 9.125 1 87.44 309 GLU A CA 1
ATOM 2471 C C . GLU A 1 309 ? 19.391 26.266 9.211 1 87.44 309 GLU A C 1
ATOM 2473 O O . GLU A 1 309 ? 19.234 27.234 9.945 1 87.44 309 GLU A O 1
ATOM 2478 N N . ALA A 1 310 ? 20.469 26.141 8.508 1 91.12 310 ALA A N 1
ATOM 2479 C CA . ALA A 1 310 ? 21.547 27.125 8.484 1 91.12 310 ALA A CA 1
ATOM 2480 C C . ALA A 1 310 ? 21.047 28.469 7.934 1 91.12 310 ALA A C 1
ATOM 2482 O O . ALA A 1 310 ? 21.375 29.516 8.484 1 91.12 310 ALA A O 1
ATOM 2483 N N . LEU A 1 311 ? 20.281 28.344 6.922 1 88.25 311 LEU A N 1
ATOM 2484 C CA . LEU A 1 311 ? 19.766 29.562 6.297 1 88.25 311 LEU A CA 1
ATOM 2485 C C . LEU A 1 311 ? 18.766 30.25 7.215 1 88.25 311 LEU A C 1
ATOM 2487 O O . LEU A 1 311 ? 18.719 31.484 7.266 1 88.25 311 LEU A O 1
ATOM 2491 N N . LEU A 1 312 ? 17.953 29.453 7.879 1 85.25 312 LEU A N 1
ATOM 2492 C CA . LEU A 1 312 ? 17.016 30.016 8.844 1 85.25 312 LEU A CA 1
ATOM 2493 C C . LEU A 1 312 ? 17.75 30.719 9.977 1 85.25 312 LEU A C 1
ATOM 2495 O O . LEU A 1 312 ? 17.375 31.828 10.375 1 85.25 312 LEU A O 1
ATOM 2499 N N . TYR A 1 313 ? 18.797 30.141 10.422 1 88.19 313 TYR A N 1
ATOM 2500 C CA . TYR A 1 313 ? 19.609 30.734 11.469 1 88.19 313 TYR A CA 1
ATOM 2501 C C . TYR A 1 313 ? 20.266 32.031 10.992 1 88.19 313 TYR A C 1
ATOM 2503 O O . TYR A 1 313 ? 20.281 33.031 11.703 1 88.19 313 TYR A O 1
ATOM 2511 N N . GLU A 1 314 ? 20.734 31.938 9.867 1 89.81 314 GLU A N 1
ATOM 2512 C CA . GLU A 1 314 ? 21.344 33.125 9.289 1 89.81 314 GLU A CA 1
ATOM 2513 C C . GLU A 1 314 ? 20.312 34.25 9.117 1 89.81 314 GLU A C 1
ATOM 2515 O O . GLU A 1 314 ? 20.609 35.406 9.391 1 89.81 314 GLU A O 1
ATOM 2520 N N . HIS A 1 315 ? 19.188 33.906 8.625 1 86.81 315 HIS A N 1
ATOM 2521 C CA . HIS A 1 315 ? 18.125 34.875 8.453 1 86.81 315 HIS A CA 1
ATOM 2522 C C . HIS A 1 315 ? 17.719 35.5 9.789 1 86.81 315 HIS A C 1
ATOM 2524 O O . HIS A 1 315 ? 17.562 36.719 9.906 1 86.81 315 HIS A O 1
ATOM 2530 N N . GLU A 1 316 ? 17.516 34.688 10.758 1 87.12 316 GLU A N 1
ATOM 2531 C CA . GLU A 1 316 ? 17.188 35.188 12.086 1 87.12 316 GLU A CA 1
ATOM 2532 C C . GLU A 1 316 ? 18.297 36.062 12.641 1 87.12 316 GLU A C 1
ATOM 2534 O O . GLU A 1 316 ? 18.016 37.125 13.234 1 87.12 316 GLU A O 1
ATOM 2539 N N . ALA A 1 317 ? 19.484 35.656 12.422 1 91.31 317 ALA A N 1
ATOM 2540 C CA . ALA A 1 317 ? 20.625 36.469 12.852 1 91.31 317 ALA A CA 1
ATOM 2541 C C . ALA A 1 317 ? 20.625 37.812 12.148 1 91.31 317 ALA A C 1
ATOM 2543 O O . ALA A 1 317 ? 20.891 38.844 12.773 1 91.31 317 ALA A O 1
ATOM 2544 N N . ASN A 1 318 ? 20.328 37.812 10.938 1 91.75 318 ASN A N 1
ATOM 2545 C CA . ASN A 1 318 ? 20.281 39.031 10.164 1 91.75 318 ASN A CA 1
ATOM 2546 C C . ASN A 1 318 ? 19.172 39.938 10.641 1 91.75 318 ASN A C 1
ATOM 2548 O O . ASN A 1 318 ? 19.344 41.156 10.711 1 91.75 318 ASN A O 1
ATOM 2552 N N . MET A 1 319 ? 18.031 39.344 10.93 1 90.62 319 MET A N 1
ATOM 2553 C CA . MET A 1 319 ? 16.922 40.125 11.453 1 90.62 319 MET A CA 1
ATOM 2554 C C . MET A 1 319 ? 17.281 40.75 12.789 1 90.62 319 MET A C 1
ATOM 2556 O O . MET A 1 319 ? 16.984 41.938 13.023 1 90.62 319 MET A O 1
ATOM 2560 N N . LEU A 1 320 ? 17.953 40.031 13.578 1 92.25 320 LEU A N 1
ATOM 2561 C CA . LEU A 1 320 ? 18.391 40.562 14.875 1 92.25 320 LEU A CA 1
ATOM 2562 C C . LEU A 1 320 ? 19.469 41.625 14.695 1 92.25 320 LEU A C 1
ATOM 2564 O O . LEU A 1 320 ? 19.469 42.625 15.406 1 92.25 320 LEU A O 1
ATOM 2568 N N . ARG A 1 321 ? 20.359 41.406 13.789 1 92.31 321 ARG A N 1
ATOM 2569 C CA . ARG A 1 321 ? 21.391 42.375 13.492 1 92.31 321 ARG A CA 1
ATOM 2570 C C . ARG A 1 321 ? 20.766 43.688 13 1 92.31 321 ARG A C 1
ATOM 2572 O O . ARG A 1 321 ? 21.203 44.781 13.398 1 92.31 321 ARG A O 1
ATOM 2579 N N . GLU A 1 322 ? 19.812 43.5 12.172 1 92.06 322 GLU A N 1
ATOM 2580 C CA . GLU A 1 322 ? 19.109 44.688 11.656 1 92.06 322 GLU A CA 1
ATOM 2581 C C . GLU A 1 322 ? 18.359 45.406 12.766 1 92.06 322 GLU A C 1
ATOM 2583 O O . GLU A 1 322 ? 18.359 46.625 12.828 1 92.06 322 GLU A O 1
ATOM 2588 N N . LYS A 1 323 ? 17.719 44.625 13.586 1 92.19 323 LYS A N 1
ATOM 2589 C CA . LYS A 1 323 ? 17.031 45.219 14.727 1 92.19 323 LYS A CA 1
ATOM 2590 C C . LYS A 1 323 ? 18 45.938 15.656 1 92.19 323 LYS A C 1
ATOM 2592 O O . LYS A 1 323 ? 17.734 47.062 16.109 1 92.19 323 LYS A O 1
ATOM 2597 N N . LEU A 1 324 ? 19.172 45.312 15.875 1 92.75 324 LEU A N 1
ATOM 2598 C CA . LEU A 1 324 ? 20.219 45.938 16.688 1 92.75 324 LEU A CA 1
ATOM 2599 C C . LEU A 1 324 ? 20.75 47.219 16.047 1 92.75 324 LEU A C 1
ATOM 2601 O O . LEU A 1 324 ? 20.938 48.219 16.734 1 92.75 324 LEU A O 1
ATOM 2605 N N . ARG A 1 325 ? 20.922 47.219 14.812 1 94.44 325 ARG A N 1
ATOM 2606 C CA . ARG A 1 325 ? 21.391 48.375 14.078 1 94.44 325 ARG A CA 1
ATOM 2607 C C . ARG A 1 325 ? 20.406 49.531 14.188 1 94.44 325 ARG A C 1
ATOM 2609 O O . ARG A 1 325 ? 20.797 50.688 14.438 1 94.44 325 ARG A O 1
ATOM 2616 N N . ARG A 1 326 ? 19.141 49.188 14.047 1 93.31 326 ARG A N 1
ATOM 2617 C CA . ARG A 1 326 ? 18.094 50.219 14.164 1 93.31 326 ARG A CA 1
ATOM 2618 C C . ARG A 1 326 ? 18.047 50.781 15.57 1 93.31 326 ARG A C 1
ATOM 2620 O O . ARG A 1 326 ? 17.922 52 15.75 1 93.31 326 ARG A O 1
ATOM 2627 N N . MET A 1 327 ? 18.219 49.969 16.547 1 93.81 327 MET A N 1
ATOM 2628 C CA . MET A 1 327 ? 18.234 50.406 17.938 1 93.81 327 MET A CA 1
ATOM 2629 C C . MET A 1 327 ? 19.438 51.281 18.219 1 93.81 327 MET A C 1
ATOM 2631 O O . MET A 1 327 ? 19.344 52.312 18.922 1 93.81 327 MET A O 1
ATOM 2635 N N . GLU A 1 328 ? 20.547 50.812 17.703 1 92.75 328 GLU A N 1
ATOM 2636 C CA . GLU A 1 328 ? 21.781 51.594 17.859 1 92.75 328 GLU A CA 1
ATOM 2637 C C . GLU A 1 328 ? 21.672 52.938 17.172 1 92.75 328 GLU A C 1
ATOM 2639 O O . GLU A 1 328 ? 22.109 53.938 17.719 1 92.75 328 GLU A O 1
ATOM 2644 N N . GLU A 1 329 ? 21.125 53 15.969 1 92.81 329 GLU A N 1
ATOM 2645 C CA . GLU A 1 329 ? 20.891 54.281 15.258 1 92.81 329 GLU A CA 1
ATOM 2646 C C . GLU A 1 329 ? 19.953 55.188 16.031 1 92.81 329 GLU A C 1
ATOM 2648 O O . GLU A 1 329 ? 20.203 56.375 16.141 1 92.81 329 GLU A O 1
ATOM 2653 N N . GLN A 1 330 ? 18.906 54.594 16.609 1 92.5 330 GLN A N 1
ATOM 2654 C CA . GLN A 1 330 ? 17.969 55.375 17.438 1 92.5 330 GLN A CA 1
ATOM 2655 C C . GLN A 1 330 ? 18.672 55.906 18.688 1 92.5 330 GLN A C 1
ATOM 2657 O O . GLN A 1 330 ? 18.469 57.062 19.078 1 92.5 330 GLN A O 1
ATOM 2662 N N . SER A 1 331 ? 19.516 55.062 19.312 1 92.81 331 SER A N 1
ATOM 2663 C CA . SER A 1 331 ? 20.281 55.469 20.484 1 92.81 331 SER A CA 1
ATOM 2664 C C . SER A 1 331 ? 21.25 56.594 20.156 1 92.81 331 SER A C 1
ATOM 2666 O O . SER A 1 331 ? 21.391 57.562 20.922 1 92.81 331 SER A O 1
ATOM 2668 N N . SER A 1 332 ? 21.875 56.531 19 1 92.62 332 SER A N 1
ATOM 2669 C CA . SER A 1 332 ? 22.797 57.562 18.547 1 92.62 332 SER A CA 1
ATOM 2670 C C . SER A 1 332 ? 22.078 58.875 18.266 1 92.62 332 SER A C 1
ATOM 2672 O O . SER A 1 332 ? 22.594 59.938 18.578 1 92.62 332 SER A O 1
ATOM 2674 N N . LEU A 1 333 ? 20.844 58.875 17.734 1 93.19 333 LEU A N 1
ATOM 2675 C CA . LEU A 1 333 ? 20.031 60.031 17.484 1 93.19 333 LEU A CA 1
ATOM 2676 C C . LEU A 1 333 ? 19.609 60.719 18.781 1 93.19 333 LEU A C 1
ATOM 2678 O O . LEU A 1 333 ? 19.703 61.938 18.922 1 93.19 333 LEU A O 1
ATOM 2682 N N . ILE A 1 334 ? 19.281 59.906 19.781 1 93.44 334 ILE A N 1
ATOM 2683 C CA . ILE A 1 334 ? 18.906 60.406 21.094 1 93.44 334 ILE A CA 1
ATOM 2684 C C . ILE A 1 334 ? 20.125 61.031 21.766 1 93.44 334 ILE A C 1
ATOM 2686 O O . ILE A 1 334 ? 20.016 62.094 22.375 1 93.44 334 ILE A O 1
ATOM 2690 N N . ALA A 1 335 ? 21.297 60.375 21.578 1 92.12 335 ALA A N 1
ATOM 2691 C CA . ALA A 1 335 ? 22.531 60.906 22.141 1 92.12 335 ALA A CA 1
ATOM 2692 C C . ALA A 1 335 ? 22.938 62.219 21.469 1 92.12 335 ALA A C 1
ATOM 2694 O O . ALA A 1 335 ? 23.344 63.156 22.141 1 92.12 335 ALA A O 1
ATOM 2695 N N . ARG A 1 336 ? 22.734 62.375 20.172 1 92.06 336 ARG A N 1
ATOM 2696 C CA . ARG A 1 336 ? 23.047 63.594 19.422 1 92.06 336 ARG A CA 1
ATOM 2697 C C . ARG A 1 336 ? 22.125 64.75 19.828 1 92.06 336 ARG A C 1
ATOM 2699 O O . ARG A 1 336 ? 22.562 65.875 20.016 1 92.06 336 ARG A O 1
ATOM 2706 N N . GLU A 1 337 ? 20.859 64.375 20.031 1 91.56 337 GLU A N 1
ATOM 2707 C CA . GLU A 1 337 ? 19.891 65.375 20.5 1 91.56 337 GLU A CA 1
ATOM 2708 C C . GLU A 1 337 ? 20.234 65.875 21.891 1 91.56 337 GLU A C 1
ATOM 2710 O O . GLU A 1 337 ? 20.141 67.062 22.172 1 91.56 337 GLU A O 1
ATOM 2715 N N . ARG A 1 338 ? 20.719 65 22.781 1 91 338 ARG A N 1
ATOM 2716 C CA . ARG A 1 338 ? 21.125 65.375 24.141 1 91 338 ARG A CA 1
ATOM 2717 C C . ARG A 1 338 ? 22.375 66.25 24.109 1 91 338 ARG A C 1
ATOM 2719 O O . ARG A 1 338 ? 22.469 67.188 24.844 1 91 338 ARG A O 1
ATOM 2726 N N . GLU A 1 339 ? 23.281 65.875 23.203 1 91.94 339 GLU A N 1
ATOM 2727 C CA . GLU A 1 339 ? 24.5 66.688 23.047 1 91.94 339 GLU A CA 1
ATOM 2728 C C . GLU A 1 339 ? 24.203 68.062 22.5 1 91.94 339 GLU A C 1
ATOM 2730 O O . GLU A 1 339 ? 24.766 69.062 22.969 1 91.94 339 GLU A O 1
ATOM 2735 N N . MET A 1 340 ? 23.203 68.25 21.578 1 92.62 340 MET A N 1
ATOM 2736 C CA . MET A 1 340 ? 22.797 69.5 21.016 1 92.62 340 MET A CA 1
ATOM 2737 C C . MET A 1 340 ? 22.094 70.375 22.062 1 92.62 340 MET A C 1
ATOM 2739 O O . MET A 1 340 ? 22.359 71.562 22.156 1 92.62 340 MET A O 1
ATOM 2743 N N . ARG A 1 341 ? 21.344 69.75 22.984 1 91.69 341 ARG A N 1
ATOM 2744 C CA . ARG A 1 341 ? 20.688 70.438 24.062 1 91.69 341 ARG A CA 1
ATOM 2745 C C . ARG A 1 341 ? 21.688 70.938 25.094 1 91.69 341 ARG A C 1
ATOM 2747 O O . ARG A 1 341 ? 21.594 72.125 25.547 1 91.69 341 ARG A O 1
ATOM 2754 N N . ARG A 1 342 ? 22.719 70.125 25.359 1 91.62 342 ARG A N 1
ATOM 2755 C CA . ARG A 1 342 ? 23.766 70.5 26.297 1 91.62 342 ARG A CA 1
ATOM 2756 C C . ARG A 1 342 ? 24.609 71.625 25.734 1 91.62 342 ARG A C 1
ATOM 2758 O O . ARG A 1 342 ? 24.953 72.562 26.453 1 91.62 342 ARG A O 1
ATOM 2765 N N . GLU A 1 343 ? 24.859 71.562 24.422 1 92.25 343 GLU A N 1
ATOM 2766 C CA . GLU A 1 343 ? 25.625 72.625 23.766 1 92.25 343 GLU A CA 1
ATOM 2767 C C . GLU A 1 343 ? 24.844 73.938 23.703 1 92.25 343 GLU A C 1
ATOM 2769 O O . GLU A 1 343 ? 25.406 75 23.922 1 92.25 343 GLU A O 1
ATOM 2774 N N . GLU A 1 344 ? 23.531 73.875 23.484 1 92.31 344 GLU A N 1
ATOM 2775 C CA . GLU A 1 344 ? 22.672 75.062 23.484 1 92.31 344 GLU A CA 1
ATOM 2776 C C . GLU A 1 344 ? 22.578 75.688 24.891 1 92.31 344 GLU A C 1
ATOM 2778 O O . GLU A 1 344 ? 22.625 76.938 25.031 1 92.31 344 GLU A O 1
ATOM 2783 N N . GLU A 1 345 ? 22.531 74.812 25.938 1 91.88 345 GLU A N 1
ATOM 2784 C CA . GLU A 1 345 ? 22.531 75.25 27.312 1 91.88 345 GLU A CA 1
ATOM 2785 C C . GLU A 1 345 ? 23.859 75.938 27.688 1 91.88 345 GLU A C 1
ATOM 2787 O O . GLU A 1 345 ? 23.875 77 28.312 1 91.88 345 GLU A O 1
ATOM 2792 N N . ARG A 1 346 ? 24.984 75.375 27.172 1 92.44 346 ARG A N 1
ATOM 2793 C CA . ARG A 1 346 ? 26.297 75.938 27.391 1 92.44 346 ARG A CA 1
ATOM 2794 C C . ARG A 1 346 ? 26.438 77.312 26.672 1 92.44 346 ARG A C 1
ATOM 2796 O O . ARG A 1 346 ? 26.969 78.25 27.25 1 92.44 346 ARG A O 1
ATOM 2803 N N . ARG A 1 347 ? 25.875 77.562 25.469 1 92.19 347 ARG A N 1
ATOM 2804 C CA . ARG A 1 347 ? 25.922 78.812 24.703 1 92.19 347 ARG A CA 1
ATOM 2805 C C . ARG A 1 347 ? 25.062 79.875 25.359 1 92.19 347 ARG A C 1
ATOM 2807 O O . ARG A 1 347 ? 25.5 81 25.484 1 92.19 347 ARG A O 1
ATOM 2814 N N . ARG A 1 348 ? 23.906 79.5 25.953 1 92.12 348 ARG A N 1
ATOM 2815 C CA . ARG A 1 348 ? 23.047 80.438 26.656 1 92.12 348 ARG A CA 1
ATOM 2816 C C . ARG A 1 348 ? 23.688 80.875 27.953 1 92.12 348 ARG A C 1
ATOM 2818 O O . ARG A 1 348 ? 23.641 82.125 28.266 1 92.12 348 ARG A O 1
ATOM 2825 N N . GLU A 1 349 ? 24.391 79.938 28.641 1 92.88 349 GLU A N 1
ATOM 2826 C CA . GLU A 1 349 ? 25.094 80.25 29.875 1 92.88 349 GLU A CA 1
ATOM 2827 C C . GLU A 1 349 ? 26.281 81.188 29.594 1 92.88 349 GLU A C 1
ATOM 2829 O O . GLU A 1 349 ? 26.531 82.125 30.312 1 92.88 349 GLU A O 1
ATOM 2834 N N . GLU A 1 350 ? 26.984 80.938 28.453 1 92.94 350 GLU A N 1
ATOM 2835 C CA . GLU A 1 350 ? 28.109 81.75 28.047 1 92.94 350 GLU A CA 1
ATOM 2836 C C . GLU A 1 350 ? 27.625 83.125 27.609 1 92.94 350 GLU A C 1
ATOM 2838 O O . GLU A 1 350 ? 28.25 84.125 27.953 1 92.94 350 GLU A O 1
ATOM 2843 N N . GLU A 1 351 ? 26.5 83.25 26.969 1 92.56 351 GLU A N 1
ATOM 2844 C CA . GLU A 1 351 ? 25.922 84.5 26.562 1 92.56 351 GLU A CA 1
ATOM 2845 C C . GLU A 1 351 ? 25.438 85.312 27.781 1 92.56 351 GLU A C 1
ATOM 2847 O O . GLU A 1 351 ? 25.656 86.5 27.859 1 92.56 351 GLU A O 1
ATOM 2852 N N . ARG A 1 352 ? 24.906 84.625 28.812 1 91.81 352 ARG A N 1
ATOM 2853 C CA . ARG A 1 352 ? 24.484 85.25 30.062 1 91.81 352 ARG A CA 1
ATOM 2854 C C . ARG A 1 352 ? 25.688 85.812 30.828 1 91.81 352 ARG A C 1
ATOM 2856 O O . ARG A 1 352 ? 25.688 86.938 31.297 1 91.81 352 ARG A O 1
ATOM 2863 N N . ARG A 1 353 ? 26.797 85.125 30.859 1 92.38 353 ARG A N 1
ATOM 2864 C CA . ARG A 1 353 ? 28.016 85.5 31.547 1 92.38 353 ARG A CA 1
ATOM 2865 C C . ARG A 1 353 ? 28.656 86.688 30.828 1 92.38 353 ARG A C 1
ATOM 2867 O O . ARG A 1 353 ? 29.094 87.688 31.469 1 92.38 353 ARG A O 1
ATOM 2874 N N . ARG A 1 354 ? 28.609 86.688 29.5 1 91.94 354 ARG A N 1
ATOM 2875 C CA . ARG A 1 354 ? 29.156 87.812 28.719 1 91.94 354 ARG A CA 1
ATOM 2876 C C . ARG A 1 354 ? 28.344 89.062 28.906 1 91.94 354 ARG A C 1
ATOM 2878 O O . ARG A 1 354 ? 28.891 90.188 29.047 1 91.94 354 ARG A O 1
ATOM 2885 N N . ARG A 1 355 ? 27.031 88.938 29.031 1 91.62 355 ARG A N 1
ATOM 2886 C CA . ARG A 1 355 ? 26.141 90.062 29.266 1 91.62 355 ARG A CA 1
ATOM 2887 C C . ARG A 1 355 ? 26.328 90.625 30.672 1 91.62 355 ARG A C 1
ATOM 2889 O O . ARG A 1 355 ? 26.391 91.875 30.844 1 91.62 355 ARG A O 1
ATOM 2896 N N . GLU A 1 356 ? 26.562 89.75 31.609 1 91.94 356 GLU A N 1
ATOM 2897 C CA . GLU A 1 356 ? 26.812 90.188 33 1 91.94 356 GLU A CA 1
ATOM 2898 C C . GLU A 1 356 ? 28.172 90.875 33.125 1 91.94 356 GLU A C 1
ATOM 2900 O O . GLU A 1 356 ? 28.297 91.875 33.75 1 91.94 356 GLU A O 1
ATOM 2905 N N . GLU A 1 357 ? 29.141 90.312 32.406 1 92.44 357 GLU A N 1
ATOM 2906 C CA . GLU A 1 357 ? 30.469 90.938 32.406 1 92.44 357 GLU A CA 1
ATOM 2907 C C . GLU A 1 357 ? 30.453 92.25 31.688 1 92.44 357 GLU A C 1
ATOM 2909 O O . GLU A 1 357 ? 31.078 93.25 32.125 1 92.44 357 GLU A O 1
ATOM 2914 N N . ALA A 1 358 ? 29.672 92.438 30.688 1 92.56 358 ALA A N 1
ATOM 2915 C CA . ALA A 1 358 ? 29.531 93.688 29.969 1 92.56 358 ALA A CA 1
ATOM 2916 C C . ALA A 1 358 ? 28.797 94.75 30.797 1 92.56 358 ALA A C 1
ATOM 2918 O O . ALA A 1 358 ? 29.203 95.875 30.844 1 92.56 358 ALA A O 1
ATOM 2919 N N . LEU A 1 359 ? 27.859 94.312 31.531 1 91.88 359 LEU A N 1
ATOM 2920 C CA . LEU A 1 359 ? 27.125 95.188 32.438 1 91.88 359 LEU A CA 1
ATOM 2921 C C . LEU A 1 359 ? 28.016 95.625 33.594 1 91.88 359 LEU A C 1
ATOM 2923 O O . LEU A 1 359 ? 28 96.812 33.969 1 91.88 359 LEU A O 1
ATOM 2927 N N . PHE A 1 360 ? 28.859 94.75 34.062 1 91.31 360 PHE A N 1
ATOM 2928 C CA . PHE A 1 360 ? 29.797 95.062 35.125 1 91.31 360 PHE A CA 1
ATOM 2929 C C . PHE A 1 360 ? 30.859 96 34.625 1 91.31 360 PHE A C 1
ATOM 2931 O O . PHE A 1 360 ? 31.188 97 35.312 1 91.31 360 PHE A O 1
ATOM 2938 N N . GLN A 1 361 ? 31.297 95.875 33.469 1 91.31 361 GLN A N 1
ATOM 2939 C CA . GLN A 1 361 ? 32.281 96.75 32.875 1 91.31 361 GLN A CA 1
ATOM 2940 C C . GLN A 1 361 ? 31.703 98.125 32.594 1 91.31 361 GLN A C 1
ATOM 2942 O O . GLN A 1 361 ? 32.344 99.125 32.844 1 91.31 361 GLN A O 1
ATOM 2947 N N . GLN A 1 362 ? 30.453 98.125 32.188 1 90.81 362 GLN A N 1
ATOM 2948 C CA . GLN A 1 362 ? 29.734 99.375 31.984 1 90.81 362 GLN A CA 1
ATOM 2949 C C . GLN A 1 362 ? 29.531 100.125 33.281 1 90.81 362 GLN A C 1
ATOM 2951 O O . GLN A 1 362 ? 29.766 101.312 33.375 1 90.81 362 GLN A O 1
ATOM 2956 N N . GLN A 1 363 ? 29.281 99.5 34.375 1 89.75 363 GLN A N 1
ATOM 2957 C CA . GLN A 1 363 ? 29.109 100.062 35.719 1 89.75 363 GLN A CA 1
ATOM 2958 C C . GLN A 1 363 ? 30.422 100.562 36.25 1 89.75 363 GLN A C 1
ATOM 2960 O O . GLN A 1 363 ? 30.5 101.688 36.812 1 89.75 363 GLN A O 1
ATOM 2965 N N . ARG A 1 364 ? 31.453 99.875 36 1 88.69 364 ARG A N 1
ATOM 2966 C CA . ARG A 1 364 ? 32.781 100.312 36.438 1 88.69 364 ARG A CA 1
ATOM 2967 C C . ARG A 1 364 ? 33.25 101.562 35.656 1 88.69 364 ARG A C 1
ATOM 2969 O O . ARG A 1 364 ? 33.781 102.5 36.25 1 88.69 364 ARG A O 1
ATOM 2976 N N . GLN A 1 365 ? 32.906 101.5 34.375 1 89.62 365 GLN A N 1
ATOM 2977 C CA . GLN A 1 365 ? 33.25 102.688 33.562 1 89.62 365 GLN A CA 1
ATOM 2978 C C . GLN A 1 365 ? 32.438 103.875 33.969 1 89.62 365 GLN A C 1
ATOM 2980 O O . GLN A 1 365 ? 32.969 105 34.062 1 89.62 365 GLN A O 1
ATOM 2985 N N . GLU A 1 366 ? 31.219 103.688 34.375 1 89.56 366 GLU A N 1
ATOM 2986 C CA . GLU A 1 366 ? 30.359 104.75 34.844 1 89.56 366 GLU A CA 1
ATOM 2987 C C . GLU A 1 366 ? 30.812 105.25 36.219 1 89.56 366 GLU A C 1
ATOM 2989 O O . GLU A 1 366 ? 30.828 106.438 36.5 1 89.56 366 GLU A O 1
ATOM 2994 N N . ASP A 1 367 ? 31.344 104.438 37 1 88.62 367 ASP A N 1
ATOM 2995 C CA . ASP A 1 367 ? 31.859 104.75 38.344 1 88.62 367 ASP A CA 1
ATOM 2996 C C . ASP A 1 367 ? 33.188 105.5 38.219 1 88.62 367 ASP A C 1
ATOM 2998 O O . ASP A 1 367 ? 33.438 106.5 38.938 1 88.62 367 ASP A O 1
ATOM 3002 N N . GLU A 1 368 ? 33.938 105.062 37.281 1 88.88 368 GLU A N 1
ATOM 3003 C CA . GLU A 1 368 ? 35.188 105.75 37.031 1 88.88 368 GLU A CA 1
ATOM 3004 C C . GLU A 1 368 ? 34.969 107.125 36.438 1 88.88 368 GLU A C 1
ATOM 3006 O O . GLU A 1 368 ? 35.656 108.125 36.812 1 88.88 368 GLU A O 1
ATOM 3011 N N . MET A 1 369 ? 33.969 107.312 35.625 1 87.12 369 MET A N 1
ATOM 3012 C CA . MET A 1 369 ? 33.625 108.625 35.062 1 87.12 369 MET A CA 1
ATOM 3013 C C . MET A 1 369 ? 33.031 109.562 36.125 1 87.12 369 MET A C 1
ATOM 3015 O O . MET A 1 369 ? 33.375 110.75 36.156 1 87.12 369 MET A O 1
ATOM 3019 N N . ARG A 1 370 ? 32.344 109.125 37.094 1 86.38 370 ARG A N 1
ATOM 3020 C CA . ARG A 1 370 ? 31.812 109.875 38.188 1 86.38 370 ARG A CA 1
ATOM 3021 C C . ARG A 1 370 ? 32.906 110.312 39.156 1 86.38 370 ARG A C 1
ATOM 3023 O O . ARG A 1 370 ? 32.906 111.438 39.656 1 86.38 370 ARG A O 1
ATOM 3030 N N . SER A 1 371 ? 33.844 109.438 39.281 1 86.5 371 SER A N 1
ATOM 3031 C CA . SER A 1 371 ? 34.969 109.75 40.156 1 86.5 371 SER A CA 1
ATOM 3032 C C . SER A 1 371 ? 35.906 110.75 39.531 1 86.5 371 SER A C 1
ATOM 3034 O O . SER A 1 371 ? 36.344 111.688 40.219 1 86.5 371 SER A O 1
ATOM 3036 N N . ARG A 1 372 ? 36.062 110.812 38.25 1 84.62 372 ARG A N 1
ATOM 3037 C CA . ARG A 1 372 ? 36.906 111.75 37.531 1 84.62 372 ARG A CA 1
ATOM 3038 C C . ARG A 1 372 ? 36.219 113.125 37.5 1 84.62 372 ARG A C 1
ATOM 3040 O O . ARG A 1 372 ? 36.875 114.188 37.688 1 84.62 372 ARG A O 1
ATOM 3047 N N . ARG A 1 373 ? 34.969 113.125 37.375 1 83.31 373 ARG A N 1
ATOM 3048 C CA . ARG A 1 373 ? 34.219 114.375 37.406 1 83.31 373 ARG A CA 1
ATOM 3049 C C . ARG A 1 373 ? 34.25 115 38.781 1 83.31 373 ARG A C 1
ATOM 3051 O O . ARG A 1 373 ? 34.406 116.25 38.938 1 83.31 373 ARG A O 1
ATOM 3058 N N . ARG A 1 374 ? 34.281 114.188 39.812 1 82 374 ARG A N 1
ATOM 3059 C CA . ARG A 1 374 ? 34.344 114.688 41.188 1 82 374 ARG A CA 1
ATOM 3060 C C . ARG A 1 374 ? 35.75 115.188 41.5 1 82 374 ARG A C 1
ATOM 3062 O O . ARG A 1 374 ? 35.906 116.25 42.156 1 82 374 ARG A O 1
ATOM 3069 N N . GLU A 1 375 ? 36.781 114.625 40.906 1 83.5 375 GLU A N 1
ATOM 3070 C CA . GLU A 1 375 ? 38.156 115.062 41.125 1 83.5 375 GLU A CA 1
ATOM 3071 C C . GLU A 1 375 ? 38.438 116.375 40.344 1 83.5 375 GLU A C 1
ATOM 3073 O O . GLU A 1 375 ? 39.125 117.25 40.844 1 83.5 375 GLU A O 1
ATOM 3078 N N . GLU A 1 376 ? 38 116.688 39.188 1 80.88 376 GLU A N 1
ATOM 3079 C CA . GLU A 1 376 ? 38.188 117.875 38.406 1 80.88 376 GLU A CA 1
ATOM 3080 C C . GLU A 1 376 ? 37.406 119.062 39 1 80.88 376 GLU A C 1
ATOM 3082 O O . GLU A 1 376 ? 37.875 120.188 39 1 80.88 376 GLU A O 1
ATOM 3087 N N . GLU A 1 377 ? 36.375 118.875 39.562 1 76.94 377 GLU A N 1
ATOM 3088 C CA . GLU A 1 377 ? 35.594 119.875 40.281 1 76.94 377 GLU A CA 1
ATOM 3089 C C . GLU A 1 377 ? 36.281 120.312 41.562 1 76.94 377 GLU A C 1
ATOM 3091 O O . GLU A 1 377 ? 36.25 121.5 41.938 1 76.94 377 GLU A O 1
ATOM 3096 N N . PHE A 1 378 ? 37.094 119.5 42.156 1 74.88 378 PHE A N 1
ATOM 3097 C CA . PHE A 1 378 ? 37.812 119.812 43.406 1 74.88 378 PHE A CA 1
ATOM 3098 C C . PHE A 1 378 ? 39.094 120.562 43.094 1 74.88 378 PHE A C 1
ATOM 3100 O O . PHE A 1 378 ? 39.469 121.5 43.844 1 74.88 378 PHE A O 1
ATOM 3107 N N . ARG A 1 379 ? 39.906 120.5 42.125 1 72.62 379 ARG A N 1
ATOM 3108 C CA . ARG A 1 379 ? 41.156 121.188 41.812 1 72.62 379 ARG A CA 1
ATOM 3109 C C . ARG A 1 379 ? 40.844 122.625 41.281 1 72.62 379 ARG A C 1
ATOM 3111 O O . ARG A 1 379 ? 41.656 123.5 41.438 1 72.62 379 ARG A O 1
ATOM 3118 N N . GLY A 1 380 ? 39.781 123 40.438 1 63.06 380 GLY A N 1
ATOM 3119 C CA . GLY A 1 380 ? 39.375 124.312 40.062 1 63.06 380 GLY A CA 1
ATOM 3120 C C . GLY A 1 380 ? 38.688 125.062 41.219 1 63.06 380 GLY A C 1
ATOM 3121 O O . GLY A 1 380 ? 38.031 124.438 42.062 1 63.06 380 GLY A O 1
ATOM 3122 N N . GLY A 1 381 ? 39.344 126.125 41.906 1 56.66 381 GLY A N 1
ATOM 3123 C CA . GLY A 1 381 ? 39.125 126.875 43.094 1 56.66 381 GLY A CA 1
ATOM 3124 C C . GLY A 1 381 ? 37.625 127.188 43.344 1 56.66 381 GLY A C 1
ATOM 3125 O O . GLY A 1 381 ? 37.281 128 44.188 1 56.66 381 GLY A O 1
ATOM 3126 N N . VAL A 1 382 ? 36.781 127.375 42.312 1 53 382 VAL A N 1
ATOM 3127 C CA . VAL A 1 382 ? 35.469 127.938 42.594 1 53 382 VAL A CA 1
ATOM 3128 C C . VAL A 1 382 ? 34.719 126.938 43.5 1 53 382 VAL A C 1
ATOM 3130 O O . VAL A 1 382 ? 34.781 125.688 43.312 1 53 382 VAL A O 1
ATOM 3133 N N . PRO A 1 383 ? 34.469 127.375 44.75 1 52.34 383 PRO A N 1
ATOM 3134 C CA . PRO A 1 383 ? 33.75 126.5 45.688 1 52.34 383 PRO A CA 1
ATOM 3135 C C . PRO A 1 383 ? 32.531 125.812 45.062 1 52.34 383 PRO A C 1
ATOM 3137 O O . PRO A 1 383 ? 31.844 126.438 44.219 1 52.34 383 PRO A O 1
ATOM 3140 N N . PRO A 1 384 ? 32.531 124.562 44.781 1 52.09 384 PRO A N 1
ATOM 3141 C CA . PRO A 1 384 ? 31.375 124 44.062 1 52.09 384 PRO A CA 1
ATOM 3142 C C . PRO A 1 384 ? 30.047 124.5 44.594 1 52.09 384 PRO A C 1
ATOM 3144 O O . PRO A 1 384 ? 29.922 124.875 45.75 1 52.09 384 PRO A O 1
ATOM 3147 N N . PRO A 1 385 ? 29.266 125.375 43.906 1 52.28 385 PRO A N 1
ATOM 3148 C CA . PRO A 1 385 ? 28.031 125.875 44.469 1 52.28 385 PRO A CA 1
ATOM 3149 C C . PRO A 1 385 ? 27.312 124.875 45.344 1 52.28 385 PRO A C 1
ATOM 3151 O O . PRO A 1 385 ? 27.5 123.688 45.188 1 52.28 385 PRO A O 1
ATOM 3154 N N . PRO A 1 386 ? 26.75 125.312 46.594 1 42.59 386 PRO A N 1
ATOM 3155 C CA . PRO A 1 386 ? 26.156 124.375 47.531 1 42.59 386 PRO A CA 1
ATOM 3156 C C . PRO A 1 386 ? 25.188 123.375 46.844 1 42.59 386 PRO A C 1
ATOM 3158 O O . PRO A 1 386 ? 24.562 123.75 45.844 1 42.59 386 PRO A O 1
ATOM 3161 N N . PRO A 1 387 ? 25.5 122.125 46.719 1 43 387 PRO A N 1
ATOM 3162 C CA . PRO A 1 387 ? 24.625 121.25 45.969 1 43 387 PRO A CA 1
ATOM 3163 C C . PRO A 1 387 ? 23.141 121.5 46.25 1 43 387 PRO A C 1
ATOM 3165 O O . PRO A 1 387 ? 22.781 122 47.344 1 43 387 PRO A O 1
ATOM 3168 N N . PRO A 1 388 ? 22.422 122.125 45.375 1 41.75 388 PRO A N 1
A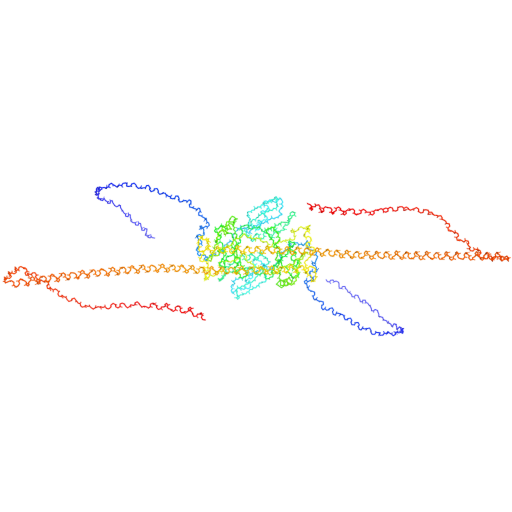TOM 3169 C CA . PRO A 1 388 ? 21.031 122.438 45.75 1 41.75 388 PRO A CA 1
ATOM 3170 C C . PRO A 1 388 ? 20.469 121.438 46.75 1 41.75 388 PRO A C 1
ATOM 3172 O O . PRO A 1 388 ? 20.906 120.312 46.812 1 41.75 388 PRO A O 1
ATOM 3175 N N . PRO A 1 389 ? 19.938 121.812 48.031 1 35.06 389 PRO A N 1
ATOM 3176 C CA . PRO A 1 389 ? 19.5 121 49.156 1 35.06 389 PRO A CA 1
ATOM 3177 C C . PRO A 1 389 ? 18.828 119.688 48.688 1 35.06 389 PRO A C 1
ATOM 3179 O O . PRO A 1 389 ? 18.531 118.812 49.531 1 35.06 389 PRO A O 1
ATOM 3182 N N . GLY A 1 390 ? 18.047 119.875 47.5 1 32.81 390 GLY A N 1
ATOM 3183 C CA . GLY A 1 390 ? 17.047 118.875 47.406 1 32.81 390 GLY A CA 1
ATOM 3184 C C . GLY A 1 390 ? 17.641 117.438 47.344 1 32.81 390 GLY A C 1
ATOM 3185 O O . GLY A 1 390 ? 16.922 116.438 47.25 1 32.81 390 GLY A O 1
ATOM 3186 N N . LEU A 1 391 ? 18.812 117.5 46.688 1 33.22 391 LEU A N 1
ATOM 3187 C CA . LEU A 1 391 ? 19.016 116.125 46.188 1 33.22 391 LEU A CA 1
ATOM 3188 C C . LEU A 1 391 ? 19.328 115.188 47.344 1 33.22 391 LEU A C 1
ATOM 3190 O O . LEU A 1 391 ? 19.766 114.062 47.125 1 33.22 391 LEU A O 1
ATOM 3194 N N . LEU A 1 392 ? 19.703 115.938 48.562 1 30.08 392 LEU A N 1
ATOM 3195 C CA . LEU A 1 392 ? 20.219 114.938 49.531 1 30.08 392 LEU A CA 1
ATOM 3196 C C . LEU A 1 392 ? 19.219 113.812 49.781 1 30.08 392 LEU A C 1
ATOM 3198 O O . LEU A 1 392 ? 19.516 112.875 50.531 1 30.08 392 LEU A O 1
ATOM 3202 N N . ALA A 1 393 ? 17.938 114.312 49.719 1 26.22 393 ALA A N 1
ATOM 3203 C CA . ALA A 1 393 ? 17.125 113.5 50.656 1 26.22 393 ALA A CA 1
ATOM 3204 C C . ALA A 1 393 ? 17.219 112 50.375 1 26.22 393 ALA A C 1
ATOM 3206 O O . ALA A 1 393 ? 16.938 111.188 51.25 1 26.22 393 ALA A O 1
ATOM 3207 N N . MET A 1 394 ? 17.125 111.688 49.094 1 26.48 394 MET A N 1
ATOM 3208 C CA . MET A 1 394 ? 16.422 110.438 49.031 1 26.48 394 MET A CA 1
ATOM 3209 C C . MET A 1 394 ? 17.328 109.312 49.5 1 26.48 394 MET A C 1
ATOM 3211 O O . MET A 1 394 ? 17.156 108.125 49.094 1 26.48 394 MET A O 1
ATOM 3215 N N . ALA A 1 395 ? 18.625 109.688 49.844 1 28.53 395 ALA A N 1
ATOM 3216 C CA . ALA A 1 395 ? 19.438 108.5 50.031 1 28.53 395 ALA A CA 1
ATOM 3217 C C . ALA A 1 395 ? 18.812 107.562 51.062 1 28.53 395 ALA A C 1
ATOM 3219 O O . ALA A 1 395 ? 19.391 106.5 51.406 1 28.53 395 ALA A O 1
ATOM 3220 N N . ALA A 1 396 ? 18.062 108.25 52.031 1 23.73 396 ALA A N 1
ATOM 3221 C CA . ALA A 1 396 ? 18.062 107.625 53.344 1 23.73 396 ALA A CA 1
ATOM 3222 C C . ALA A 1 396 ? 17.625 106.188 53.219 1 23.73 396 ALA A C 1
ATOM 3224 O O . ALA A 1 396 ? 18.047 105.312 54 1 23.73 396 ALA A O 1
ATOM 3225 N N . TYR A 1 397 ? 16.391 106 52.656 1 22.92 397 TYR A N 1
ATOM 3226 C CA . TYR A 1 397 ? 15.508 105.188 53.438 1 22.92 397 TYR A CA 1
ATOM 3227 C C . TYR A 1 397 ? 16.047 103.75 53.5 1 22.92 397 TYR A C 1
ATOM 3229 O O . TYR A 1 397 ? 15.57 102.938 54.312 1 22.92 397 TYR A O 1
ATOM 3237 N N . GLU A 1 398 ? 16.484 103.25 52.375 1 24.91 398 GLU A N 1
ATOM 3238 C CA . GLU A 1 398 ? 16.031 101.812 52.375 1 24.91 398 GLU A CA 1
ATOM 3239 C C . GLU A 1 398 ? 16.828 101 53.375 1 24.91 398 GLU A C 1
ATOM 3241 O O . GLU A 1 398 ? 17.906 100.5 53.031 1 24.91 398 GLU A O 1
ATOM 3246 N N . SER A 1 399 ? 17.203 101.5 54.562 1 24.09 399 SER A N 1
ATOM 3247 C CA . SER A 1 399 ? 17.984 100.75 55.5 1 24.09 399 SER A CA 1
ATOM 3248 C C . SER A 1 399 ? 17.406 99.375 55.719 1 24.09 399 SER A C 1
ATOM 3250 O O . SER A 1 399 ? 18 98.5 56.375 1 24.09 399 SER A O 1
ATOM 3252 N N . GLY A 1 400 ? 15.969 99.375 55.75 1 20.91 400 GLY A N 1
ATOM 3253 C CA . GLY A 1 400 ? 15.539 98.5 56.812 1 20.91 400 GLY A CA 1
ATOM 3254 C C . GLY A 1 400 ? 16.234 97.125 56.781 1 20.91 400 GLY A C 1
ATOM 3255 O O . GLY A 1 400 ? 16.812 96.688 57.781 1 20.91 400 GLY A O 1
ATOM 3256 N N . TYR A 1 401 ? 15.445 96.188 56.25 1 22.19 401 TYR A N 1
ATOM 3257 C CA . TYR A 1 401 ? 15.188 94.938 56.906 1 22.19 401 TYR A CA 1
ATOM 3258 C C . TYR A 1 401 ? 16.359 93.938 56.719 1 22.19 401 TYR A C 1
ATOM 3260 O O . TYR A 1 401 ? 16.781 93.688 55.594 1 22.19 401 TYR A O 1
ATOM 3268 N N . ARG A 1 402 ? 17.297 94 57.625 1 21.86 402 ARG A N 1
ATOM 3269 C CA . ARG A 1 402 ? 18.406 93.062 57.969 1 21.86 402 ARG A CA 1
ATOM 3270 C C . ARG A 1 402 ? 17.938 91.625 57.938 1 21.86 402 ARG A C 1
ATOM 3272 O O . ARG A 1 402 ? 18.75 90.75 58.125 1 21.86 402 ARG A O 1
ATOM 3279 N N . ASP A 1 403 ? 16.562 91.5 58.188 1 20.72 403 ASP A N 1
ATOM 3280 C CA . ASP A 1 403 ? 16.422 90.188 58.906 1 20.72 403 ASP A CA 1
ATOM 3281 C C . ASP A 1 403 ? 17.219 89.125 58.25 1 20.72 403 ASP A C 1
ATOM 3283 O O . ASP A 1 403 ? 17.531 89.188 57.062 1 20.72 403 ASP A O 1
ATOM 3287 N N . GLY A 1 404 ? 17.484 88.125 59.125 1 20.45 404 GLY A N 1
ATOM 3288 C CA . GLY A 1 404 ? 18.203 86.875 59.531 1 20.45 404 GLY A CA 1
ATOM 3289 C C . GLY A 1 404 ? 17.922 85.75 58.594 1 20.45 404 GLY A C 1
ATOM 3290 O O . GLY A 1 404 ? 16.859 85.125 58.656 1 20.45 404 GLY A O 1
ATOM 3291 N N . ALA A 1 405 ? 17.953 85.938 57.312 1 22.52 405 ALA A N 1
ATOM 3292 C CA . ALA A 1 405 ? 17.656 84.75 56.531 1 22.52 405 ALA A CA 1
ATOM 3293 C C . ALA A 1 405 ? 18.375 83.562 57.125 1 22.52 405 ALA A C 1
ATOM 3295 O O . ALA A 1 405 ? 19.594 83.562 57.344 1 22.52 405 ALA A O 1
ATOM 3296 N N . PRO A 1 406 ? 17.594 82.875 58.031 1 21.59 406 PRO A N 1
ATOM 3297 C CA . PRO A 1 406 ? 18.094 81.688 58.75 1 21.59 406 PRO A CA 1
ATOM 3298 C C . PRO A 1 406 ? 18.953 80.75 57.875 1 21.59 406 PRO A C 1
ATOM 3300 O O . PRO A 1 406 ? 18.812 80.812 56.625 1 21.59 406 PRO A O 1
ATOM 3303 N N . PRO A 1 407 ? 20.078 80.312 58.344 1 22.92 407 PRO A N 1
ATOM 3304 C CA . PRO A 1 407 ? 21.188 79.438 57.875 1 22.92 407 PRO A CA 1
ATOM 3305 C C . PRO A 1 407 ? 20.734 78.125 57.344 1 22.92 407 PRO A C 1
ATOM 3307 O O . PRO A 1 407 ? 21.562 77.312 56.906 1 22.92 407 PRO A O 1
ATOM 3310 N N . GLY A 1 408 ? 19.328 77.875 57.625 1 20.53 408 GLY A N 1
ATOM 3311 C CA . GLY A 1 408 ? 19.203 76.438 57.812 1 20.53 408 GLY A CA 1
ATOM 3312 C C . GLY A 1 408 ? 19.859 75.625 56.719 1 20.53 408 GLY A C 1
ATOM 3313 O O . GLY A 1 408 ? 20.156 76.188 55.656 1 20.53 408 GLY A O 1
ATOM 3314 N N . GLY A 1 409 ? 20.203 74.438 57.188 1 20.31 409 GLY A N 1
ATOM 3315 C CA . GLY A 1 409 ? 21.031 73.312 57 1 20.31 409 GLY A CA 1
ATOM 3316 C C . GLY A 1 409 ? 20.688 72.562 55.719 1 20.31 409 GLY A C 1
ATOM 3317 O O . GLY A 1 409 ? 19.578 72.625 55.219 1 20.31 409 GLY A O 1
ATOM 3318 N N . ALA A 1 410 ? 21.641 72.5 54.844 1 22.23 410 ALA A N 1
ATOM 3319 C CA . ALA A 1 410 ? 21.875 71.812 53.594 1 22.23 410 ALA A CA 1
ATOM 3320 C C . ALA A 1 410 ? 21.469 70.312 53.719 1 22.23 410 ALA A C 1
ATOM 3322 O O . ALA A 1 410 ? 22.141 69.562 54.375 1 22.23 410 ALA A O 1
ATOM 3323 N N . GLY A 1 411 ? 20.219 70.125 54.406 1 19.89 411 GLY A N 1
ATOM 3324 C CA . GLY A 1 411 ? 20.062 68.688 54.562 1 19.89 411 GLY A CA 1
ATOM 3325 C C . GLY A 1 411 ? 20.328 67.875 53.281 1 19.89 411 GLY A C 1
ATOM 3326 O O . GLY A 1 411 ? 20.219 68.438 52.188 1 19.89 411 GLY A O 1
ATOM 3327 N N . THR A 1 412 ? 21.094 66.875 53.5 1 22.16 412 THR A N 1
ATOM 3328 C CA . THR A 1 412 ? 21.75 65.812 52.812 1 22.16 412 THR A CA 1
ATOM 3329 C C . THR A 1 412 ? 20.75 65 52.031 1 22.16 412 THR A C 1
ATOM 3331 O O . THR A 1 412 ? 19.703 64.562 52.531 1 22.16 412 THR A O 1
ATOM 3334 N N . ALA A 1 413 ? 20.422 65.375 50.781 1 21.67 413 ALA A N 1
ATOM 3335 C CA . ALA A 1 413 ? 19.672 64.562 49.812 1 21.67 413 ALA A CA 1
ATOM 3336 C C . ALA A 1 413 ? 20.141 63.125 49.781 1 21.67 413 ALA A C 1
ATOM 3338 O O . ALA A 1 413 ? 20.969 62.75 48.938 1 21.67 413 ALA A O 1
ATOM 3339 N N . THR A 1 414 ? 20.359 62.562 50.969 1 22.12 414 THR A N 1
ATOM 3340 C CA . THR A 1 414 ? 20.984 61.25 50.781 1 22.12 414 THR A CA 1
ATOM 3341 C C . THR A 1 414 ? 20.078 60.312 50 1 22.12 414 THR A C 1
ATOM 3343 O O . THR A 1 414 ? 20.359 59.094 49.906 1 22.12 414 THR A O 1
ATOM 3346 N N . ASN A 1 415 ? 19.203 60.781 49.156 1 20.55 415 ASN A N 1
ATOM 3347 C CA . ASN A 1 415 ? 18.328 59.688 48.75 1 20.55 415 ASN A CA 1
ATOM 3348 C C . ASN A 1 415 ? 19.141 58.469 48.281 1 20.55 415 ASN A C 1
ATOM 3350 O O . ASN A 1 415 ? 19.953 58.594 47.344 1 20.55 415 ASN A O 1
ATOM 3354 N N . VAL A 1 416 ? 19.453 57.469 49.094 1 22.12 416 VAL A N 1
ATOM 3355 C CA . VAL A 1 416 ? 20.234 56.25 49.188 1 22.12 416 VAL A CA 1
ATOM 3356 C C . VAL A 1 416 ? 19.875 55.344 48.031 1 22.12 416 VAL A C 1
ATOM 3358 O O . VAL A 1 416 ? 20.75 54.719 47.406 1 22.12 416 VAL A O 1
ATOM 3361 N N . ASP A 1 417 ? 18.641 54.969 47.75 1 22.47 417 ASP A N 1
ATOM 3362 C CA . ASP A 1 417 ? 18.406 53.5 47.812 1 22.47 417 ASP A CA 1
ATOM 3363 C C . ASP A 1 417 ? 18.844 52.844 46.5 1 22.47 417 ASP A C 1
ATOM 3365 O O . ASP A 1 417 ? 18.703 51.625 46.344 1 22.47 417 ASP A O 1
ATOM 3369 N N . GLY A 1 418 ? 18.953 53.469 45.344 1 23.48 418 GLY A N 1
ATOM 3370 C CA . GLY A 1 418 ? 18.734 52.625 44.219 1 23.48 418 GLY A CA 1
ATOM 3371 C C . GLY A 1 418 ? 19.766 51.5 44.125 1 23.48 418 GLY A C 1
ATOM 3372 O O . GLY A 1 418 ? 20.922 51.719 43.75 1 23.48 418 GLY A O 1
ATOM 3373 N N . ALA A 1 419 ? 19.766 50.531 45 1 23.61 419 ALA A N 1
ATOM 3374 C CA . ALA A 1 419 ? 20.625 49.375 45.219 1 23.61 419 ALA A CA 1
ATOM 3375 C C . ALA A 1 419 ? 20.906 48.625 43.938 1 23.61 419 ALA A C 1
ATOM 3377 O O . ALA A 1 419 ? 22.078 48.438 43.562 1 23.61 419 ALA A O 1
ATOM 3378 N N . ASN A 1 420 ? 20.656 47.25 43.938 1 26.09 420 ASN A N 1
ATOM 3379 C CA . ASN A 1 420 ? 21.359 45.969 43.812 1 26.09 420 ASN A CA 1
ATOM 3380 C C . ASN A 1 420 ? 21.25 45.406 42.406 1 26.09 420 ASN A C 1
ATOM 3382 O O . ASN A 1 420 ? 21.625 44.25 42.188 1 26.09 420 ASN A O 1
ATOM 3386 N N . TYR A 1 421 ? 20.406 45.844 41.594 1 26.8 421 TYR A N 1
ATOM 3387 C CA . TYR A 1 421 ? 19.938 44.781 40.688 1 26.8 421 TYR A CA 1
ATOM 3388 C C . TYR A 1 421 ? 21.062 44.25 39.812 1 26.8 421 TYR A C 1
ATOM 3390 O O . TYR A 1 421 ? 20.859 43.406 38.969 1 26.8 421 TYR A O 1
ATOM 3398 N N . SER A 1 422 ? 22.094 44.969 39.625 1 29 422 SER A N 1
ATOM 3399 C CA . SER A 1 422 ? 22.906 44.656 38.469 1 29 422 SER A CA 1
ATOM 3400 C C . SER A 1 422 ? 23.547 43.281 38.594 1 29 422 SER A C 1
ATOM 3402 O O . SER A 1 422 ? 24.312 42.875 37.719 1 29 422 SER A O 1
ATOM 3404 N N . LEU A 1 423 ? 23.703 42.781 39.781 1 28.09 423 LEU A N 1
ATOM 3405 C CA . LEU A 1 423 ? 24.688 41.719 39.844 1 28.09 423 LEU A CA 1
ATOM 3406 C C . LEU A 1 423 ? 24.219 40.469 39.062 1 28.09 423 LEU A C 1
ATOM 3408 O O . LEU A 1 423 ? 24.938 39.469 39 1 28.09 423 LEU A O 1
ATOM 3412 N N . TYR A 1 424 ? 22.922 40.312 38.938 1 28.34 424 TYR A N 1
ATOM 3413 C CA . TYR A 1 424 ? 22.531 38.938 38.656 1 28.34 424 TYR A CA 1
ATOM 3414 C C . TYR A 1 424 ? 23.031 38.5 37.281 1 28.34 424 TYR A C 1
ATOM 3416 O O . TYR A 1 424 ? 22.906 37.344 36.906 1 28.34 424 TYR A O 1
ATOM 3424 N N . LEU A 1 425 ? 23.234 39.375 36.344 1 28.86 425 LEU A N 1
ATOM 3425 C CA . LEU A 1 425 ? 23.359 38.875 34.969 1 28.86 425 LEU A CA 1
ATOM 3426 C C . LEU A 1 425 ? 24.641 38.062 34.812 1 28.86 425 LEU A C 1
ATOM 3428 O O . LEU A 1 425 ? 24.797 37.344 33.812 1 28.86 425 LEU A O 1
ATOM 3432 N N . GLU A 1 426 ? 25.625 38.25 35.594 1 31.5 426 GLU A N 1
ATOM 3433 C CA . GLU A 1 426 ? 26.906 37.625 35.219 1 31.5 426 GLU A CA 1
ATOM 3434 C C . GLU A 1 426 ? 26.828 36.125 35.25 1 31.5 426 GLU A C 1
ATOM 3436 O O . GLU A 1 426 ? 27.516 35.438 34.5 1 31.5 426 GLU A O 1
ATOM 3441 N N . ALA A 1 427 ? 26.109 35.594 36.25 1 31.45 427 ALA A N 1
ATOM 3442 C CA . ALA A 1 427 ? 26.328 34.188 36.469 1 31.45 427 ALA A CA 1
ATOM 3443 C C . ALA A 1 427 ? 25.844 33.344 35.281 1 31.45 427 ALA A C 1
ATOM 3445 O O . ALA A 1 427 ? 26.094 32.156 35.219 1 31.45 427 ALA A O 1
ATOM 3446 N N . TRP A 1 428 ? 24.891 33.875 34.594 1 31.17 428 TRP A N 1
ATOM 3447 C CA . TRP A 1 428 ? 24.328 33 33.562 1 31.17 428 TRP A CA 1
ATOM 3448 C C . TRP A 1 428 ? 25.375 32.594 32.531 1 31.17 428 TRP A C 1
ATOM 3450 O O . TRP A 1 428 ? 25.422 31.438 32.094 1 31.17 428 TRP A O 1
ATOM 3460 N N . TYR A 1 429 ? 26.297 33.469 32.188 1 33.69 429 TYR A N 1
ATOM 3461 C CA . TYR A 1 429 ? 27.109 33.125 31.016 1 33.69 429 TYR A CA 1
ATOM 3462 C C . TYR A 1 429 ? 28.109 32.031 31.359 1 33.69 429 TYR A C 1
ATOM 3464 O O . TYR A 1 429 ? 28.531 31.266 30.469 1 33.69 429 TYR A O 1
ATOM 3472 N N . LYS A 1 430 ? 28.516 31.875 32.531 1 35.06 430 LYS A N 1
ATOM 3473 C CA . LYS A 1 430 ? 29.625 30.953 32.781 1 35.06 430 LYS A CA 1
ATOM 3474 C C . LYS A 1 430 ? 29.203 29.516 32.531 1 35.06 430 LYS A C 1
ATOM 3476 O O . LYS A 1 430 ? 30.031 28.688 32.125 1 35.06 430 LYS A O 1
ATOM 3481 N N . ALA A 1 431 ? 27.984 29.203 32.875 1 32.94 431 ALA A N 1
ATOM 3482 C CA . ALA A 1 431 ? 27.719 27.766 32.875 1 32.94 431 ALA A CA 1
ATOM 3483 C C . ALA A 1 431 ? 27.703 27.188 31.469 1 32.94 431 ALA A C 1
ATOM 3485 O O . ALA A 1 431 ? 27.734 25.969 31.281 1 32.94 431 ALA A O 1
ATOM 3486 N N . LEU A 1 432 ? 27.406 27.953 30.469 1 32.22 432 LEU A N 1
ATOM 3487 C CA . LEU A 1 432 ? 27.328 27.297 29.172 1 32.22 432 LEU A CA 1
ATOM 3488 C C . LEU A 1 432 ? 28.703 26.812 28.719 1 32.22 432 LEU A C 1
ATOM 3490 O O . LEU A 1 432 ? 28.797 25.922 27.859 1 32.22 432 LEU A O 1
ATOM 3494 N N . THR A 1 433 ? 29.734 27.578 29.109 1 37.44 433 THR A N 1
ATOM 3495 C CA . THR A 1 433 ? 30.969 27.266 28.406 1 37.44 433 THR A CA 1
ATOM 3496 C C . THR A 1 433 ? 31.609 26 28.984 1 37.44 433 THR A C 1
ATOM 3498 O O . THR A 1 433 ? 32.688 25.594 28.547 1 37.44 433 THR A O 1
ATOM 3501 N N . LYS A 1 434 ? 31.172 25.484 30.078 1 36.94 434 LYS A N 1
ATOM 3502 C CA . LYS A 1 434 ? 32 24.438 30.672 1 36.94 434 LYS A CA 1
ATOM 3503 C C . LYS A 1 434 ? 31.953 23.156 29.859 1 36.94 434 LYS A C 1
ATOM 3505 O O . LYS A 1 434 ? 32.781 22.25 30.062 1 36.94 434 LYS A O 1
ATOM 3510 N N . THR A 1 435 ? 30.797 22.906 29.266 1 32.72 435 THR A N 1
ATOM 3511 C CA . THR A 1 435 ? 30.766 21.516 28.828 1 32.72 435 THR A CA 1
ATOM 3512 C C . THR A 1 435 ? 31.672 21.312 27.625 1 32.72 435 THR A C 1
ATOM 3514 O O . THR A 1 435 ? 31.688 20.234 27.031 1 32.72 435 THR A O 1
ATOM 3517 N N . ALA A 1 436 ? 32.25 22.406 27.078 1 32.78 436 ALA A N 1
ATOM 3518 C CA . ALA A 1 436 ? 33 22.094 25.875 1 32.78 436 ALA A CA 1
ATOM 3519 C C . ALA A 1 436 ? 34.344 21.453 26.219 1 32.78 436 ALA A C 1
ATOM 3521 O O . ALA A 1 436 ? 35.094 21.016 25.328 1 32.78 436 ALA A O 1
ATOM 3522 N N . THR A 1 437 ? 34.719 21.391 27.469 1 27.39 437 THR A N 1
ATOM 3523 C CA . THR A 1 437 ? 35.969 20.656 27.562 1 27.39 437 THR A CA 1
ATOM 3524 C C . THR A 1 437 ? 35.719 19.156 27.547 1 27.39 437 THR A C 1
ATOM 3526 O O . THR A 1 437 ? 34.781 18.656 28.188 1 27.39 437 THR A O 1
ATOM 3529 N N . MET B 1 1 ? -32.812 -58.594 25.5 1 18.88 1 MET B N 1
ATOM 3530 C CA . MET B 1 1 ? -32.562 -59.781 26.312 1 18.88 1 MET B CA 1
ATOM 3531 C C . MET B 1 1 ? -31.797 -60.812 25.484 1 18.88 1 MET B C 1
ATOM 3533 O O . MET B 1 1 ? -31.344 -61.844 26.031 1 18.88 1 MET B O 1
ATOM 3537 N N . ASN B 1 2 ? -32.094 -60.875 24.219 1 16.41 2 ASN B N 1
ATOM 3538 C CA . ASN B 1 2 ? -32.062 -62.125 23.484 1 16.41 2 ASN B CA 1
ATOM 3539 C C . ASN B 1 2 ? -30.656 -62.656 23.328 1 16.41 2 ASN B C 1
ATOM 3541 O O . ASN B 1 2 ? -29.672 -61.938 23.484 1 16.41 2 ASN B O 1
ATOM 3545 N N . ASP B 1 3 ? -30.547 -63.562 22.359 1 15.2 3 ASP B N 1
ATOM 3546 C CA . ASP B 1 3 ? -30.016 -64.938 22.219 1 15.2 3 ASP B CA 1
ATOM 3547 C C . ASP B 1 3 ? -28.531 -64.938 21.906 1 15.2 3 ASP B C 1
ATOM 3549 O O . ASP B 1 3 ? -28.078 -64.188 21.031 1 15.2 3 ASP B O 1
ATOM 3553 N N . ARG B 1 4 ? -27.75 -65.438 22.984 1 19.89 4 ARG B N 1
ATOM 3554 C CA . ARG B 1 4 ? -26.484 -65.812 23.594 1 19.89 4 ARG B CA 1
ATOM 3555 C C . ARG B 1 4 ? -25.766 -66.812 22.75 1 19.89 4 ARG B C 1
ATOM 3557 O O . ARG B 1 4 ? -25.969 -68.062 22.922 1 19.89 4 ARG B O 1
ATOM 3564 N N . MET B 1 5 ? -25.844 -66.688 21.25 1 17.12 5 MET B N 1
ATOM 3565 C CA . MET B 1 5 ? -25.656 -67.875 20.422 1 17.12 5 MET B CA 1
ATOM 3566 C C . MET B 1 5 ? -24.25 -68.438 20.625 1 17.12 5 MET B C 1
ATOM 3568 O O . MET B 1 5 ? -23.25 -67.75 20.469 1 17.12 5 MET B O 1
ATOM 3572 N N . ASN B 1 6 ? -24.188 -69.625 21.188 1 17.77 6 ASN B N 1
ATOM 3573 C CA . ASN B 1 6 ? -23.375 -70.562 21.922 1 17.77 6 ASN B CA 1
ATOM 3574 C C . ASN B 1 6 ? -22.188 -71.062 21.078 1 17.77 6 ASN B C 1
ATOM 3576 O O . ASN B 1 6 ? -22.156 -70.812 19.875 1 17.77 6 ASN B O 1
ATOM 3580 N N . MET B 1 7 ? -21.609 -72.375 21.328 1 17.77 7 MET B N 1
ATOM 3581 C CA . MET B 1 7 ? -20.469 -73 21.969 1 17.77 7 MET B CA 1
ATOM 3582 C C . MET B 1 7 ? -19.703 -73.875 20.969 1 17.77 7 MET B C 1
ATOM 3584 O O . MET B 1 7 ? -18.672 -74.438 21.297 1 17.77 7 MET B O 1
ATOM 3588 N N . ALA B 1 8 ? -19.953 -73.938 19.641 1 19.19 8 ALA B N 1
ATOM 3589 C CA . ALA B 1 8 ? -19.75 -75.375 19.266 1 19.19 8 ALA B CA 1
ATOM 3590 C C . ALA B 1 8 ? -18.266 -75.688 19.234 1 19.19 8 ALA B C 1
ATOM 3592 O O . ALA B 1 8 ? -17.453 -75 18.703 1 19.19 8 ALA B O 1
ATOM 3593 N N . PRO B 1 9 ? -17.828 -76.812 20.016 1 18.94 9 PRO B N 1
ATOM 3594 C CA . PRO B 1 9 ? -16.578 -77.375 20.578 1 18.94 9 PRO B CA 1
ATOM 3595 C C . PRO B 1 9 ? -15.734 -78.125 19.547 1 18.94 9 PRO B C 1
ATOM 3597 O O . PRO B 1 9 ? -14.711 -78.688 19.906 1 18.94 9 PRO B O 1
ATOM 3600 N N . ALA B 1 10 ? -15.719 -77.75 18.344 1 18.98 10 ALA B N 1
ATOM 3601 C CA . ALA B 1 10 ? -15.328 -78.875 17.469 1 18.98 10 ALA B CA 1
ATOM 3602 C C . ALA B 1 10 ? -13.953 -79.438 17.844 1 18.98 10 ALA B C 1
ATOM 3604 O O . ALA B 1 10 ? -13.023 -78.625 18.094 1 18.98 10 ALA B O 1
ATOM 3605 N N . GLN B 1 11 ? -13.867 -80.75 17.969 1 17.23 11 GLN B N 1
ATOM 3606 C CA . GLN B 1 11 ? -13.125 -81.875 18.531 1 17.23 11 GLN B CA 1
ATOM 3607 C C . GLN B 1 11 ? -11.766 -82 17.859 1 17.23 11 GLN B C 1
ATOM 3609 O O . GLN B 1 11 ? -11.555 -81.5 16.734 1 17.23 11 GLN B O 1
ATOM 3614 N N . SER B 1 12 ? -10.844 -83 18.438 1 17.34 12 SER B N 1
ATOM 3615 C CA . SER B 1 12 ? -9.508 -83.25 18.953 1 17.34 12 SER B CA 1
ATOM 3616 C C . SER B 1 12 ? -8.633 -83.938 17.938 1 17.34 12 SER B C 1
ATOM 3618 O O . SER B 1 12 ? -7.402 -83.938 18.047 1 17.34 12 SER B O 1
ATOM 3620 N N . ALA B 1 13 ? -9.055 -84.5 16.828 1 18.02 13 ALA B N 1
ATOM 3621 C CA . ALA B 1 13 ? -8.492 -85.875 16.625 1 18.02 13 ALA B CA 1
ATOM 3622 C C . ALA B 1 13 ? -6.992 -85.75 16.344 1 18.02 13 ALA B C 1
ATOM 3624 O O . ALA B 1 13 ? -6.539 -84.938 15.578 1 18.02 13 ALA B O 1
ATOM 3625 N N . MET B 1 14 ? -6.141 -86.688 17.078 1 17.2 14 MET B N 1
ATOM 3626 C CA . MET B 1 14 ? -4.836 -86.938 17.688 1 17.2 14 MET B CA 1
ATOM 3627 C C . MET B 1 14 ? -3.787 -87.25 16.625 1 17.2 14 MET B C 1
ATOM 3629 O O . MET B 1 14 ? -2.775 -86.562 16.516 1 17.2 14 MET B O 1
ATOM 3633 N N . GLY B 1 15 ? -3.441 -88.625 16.375 1 16.42 15 GLY B N 1
ATOM 3634 C CA . GLY B 1 15 ? -2.234 -89.188 16.938 1 16.42 15 GLY B CA 1
ATOM 3635 C C . GLY B 1 15 ? -1.051 -89.188 15.992 1 16.42 15 GLY B C 1
ATOM 3636 O O . GLY B 1 15 ? -0.284 -88.188 15.992 1 16.42 15 GLY B O 1
ATOM 3637 N N . ASP B 1 16 ? -0.487 -90.5 15.594 1 17.2 16 ASP B N 1
ATOM 3638 C CA . ASP B 1 16 ? 0.746 -91.188 15.93 1 17.2 16 ASP B CA 1
ATOM 3639 C C . ASP B 1 16 ? 1.79 -91.062 14.828 1 17.2 16 ASP B C 1
ATOM 3641 O O . ASP B 1 16 ? 1.479 -90.562 13.734 1 17.2 16 ASP B O 1
ATOM 3645 N N . ARG B 1 17 ? 2.617 -92.312 14.523 1 18.3 17 ARG B N 1
ATOM 3646 C CA . ARG B 1 17 ? 3.979 -92.75 14.789 1 18.3 17 ARG B CA 1
ATOM 3647 C C . ARG B 1 17 ? 4.812 -92.75 13.516 1 18.3 17 ARG B C 1
ATOM 3649 O O . ARG B 1 17 ? 6.035 -92.562 13.562 1 18.3 17 ARG B O 1
ATOM 3656 N N . TRP B 1 18 ? 4.172 -92.938 12.336 1 19.8 18 TRP B N 1
ATOM 3657 C CA . TRP B 1 18 ? 4.965 -94 11.656 1 19.8 18 TRP B CA 1
ATOM 3658 C C . TRP B 1 18 ? 6.312 -93.438 11.211 1 19.8 18 TRP B C 1
ATOM 3660 O O . TRP B 1 18 ? 6.383 -92.312 10.719 1 19.8 18 TRP B O 1
ATOM 3670 N N . GLY B 1 19 ? 7.496 -94 11.609 1 18.81 19 GLY B N 1
ATOM 3671 C CA . GLY B 1 19 ? 8.922 -93.938 11.867 1 18.81 19 GLY B CA 1
ATOM 3672 C C . GLY B 1 19 ? 9.75 -93.812 10.602 1 18.81 19 GLY B C 1
ATOM 3673 O O . GLY B 1 19 ? 10.969 -93.625 10.656 1 18.81 19 GLY B O 1
ATOM 3674 N N . GLY B 1 20 ? 9.203 -94.312 9.438 1 20.34 20 GLY B N 1
ATOM 3675 C CA . GLY B 1 20 ? 10.234 -95.062 8.719 1 20.34 20 GLY B CA 1
ATOM 3676 C C . GLY B 1 20 ? 11.406 -94.188 8.312 1 20.34 20 GLY B C 1
ATOM 3677 O O . GLY B 1 20 ? 11.258 -93 8.117 1 20.34 20 GLY B O 1
ATOM 3678 N N . ALA B 1 21 ? 12.594 -94.688 8.688 1 20.72 21 ALA B N 1
ATOM 3679 C CA . ALA B 1 21 ? 13.984 -94.25 8.891 1 20.72 21 ALA B CA 1
ATOM 3680 C C . ALA B 1 21 ? 14.664 -93.938 7.555 1 20.72 21 ALA B C 1
ATOM 3682 O O . ALA B 1 21 ? 15.82 -93.562 7.52 1 20.72 21 ALA B O 1
ATOM 3683 N N . GLY B 1 22 ? 13.914 -93.812 6.41 1 20.69 22 GLY B N 1
ATOM 3684 C CA . GLY B 1 22 ? 14.852 -94.062 5.332 1 20.69 22 GLY B CA 1
ATOM 3685 C C . GLY B 1 22 ? 16.078 -93.188 5.348 1 20.69 22 GLY B C 1
ATOM 3686 O O . GLY B 1 22 ? 15.977 -92 5.715 1 20.69 22 GLY B O 1
ATOM 3687 N N . GLU B 1 23 ? 17.188 -93.75 5.668 1 21.86 23 GLU B N 1
ATOM 3688 C CA . GLU B 1 23 ? 18.562 -93.312 5.922 1 21.86 23 GLU B CA 1
ATOM 3689 C C . GLU B 1 23 ? 19.125 -92.562 4.73 1 21.86 23 GLU B C 1
ATOM 3691 O O . GLU B 1 23 ? 20.312 -92.188 4.715 1 21.86 23 GLU B O 1
ATOM 3696 N N . SER B 1 24 ? 18.281 -91.812 3.979 1 22.22 24 SER B N 1
ATOM 3697 C CA . SER B 1 24 ? 18.984 -91.438 2.76 1 22.22 24 SER B CA 1
ATOM 3698 C C . SER B 1 24 ? 20.281 -90.688 3.078 1 22.22 24 SER B C 1
ATOM 3700 O O . SER B 1 24 ? 20.344 -89.875 4.027 1 22.22 24 SER B O 1
ATOM 3702 N N . ARG B 1 25 ? 21.391 -91.375 2.664 1 23.05 25 ARG B N 1
ATOM 3703 C CA . ARG B 1 25 ? 22.812 -91.062 2.748 1 23.05 25 ARG B CA 1
ATOM 3704 C C . ARG B 1 25 ? 23.094 -89.625 2.26 1 23.05 25 ARG B C 1
ATOM 3706 O O . ARG B 1 25 ? 22.734 -89.25 1.138 1 23.05 25 ARG B O 1
ATOM 3713 N N . GLY B 1 26 ? 23.016 -88.625 3.162 1 22.84 26 GLY B N 1
ATOM 3714 C CA . GLY B 1 26 ? 23.125 -87.188 2.975 1 22.84 26 GLY B CA 1
ATOM 3715 C C . GLY B 1 26 ? 24.453 -86.75 2.371 1 22.84 26 GLY B C 1
ATOM 3716 O O . GLY B 1 26 ? 25.516 -87.25 2.801 1 22.84 26 GLY B O 1
ATOM 3717 N N . LEU B 1 27 ? 24.5 -86.875 1.074 1 26.62 27 LEU B N 1
ATOM 3718 C CA . LEU B 1 27 ? 25.703 -86.438 0.401 1 26.62 27 LEU B CA 1
ATOM 3719 C C . LEU B 1 27 ? 26.25 -85.125 1.072 1 26.62 27 LEU B C 1
ATOM 3721 O O . LEU B 1 27 ? 25.484 -84.375 1.604 1 26.62 27 LEU B O 1
ATOM 3725 N N . PRO B 1 28 ? 27.547 -85.188 1.505 1 24.55 28 PRO B N 1
ATOM 3726 C CA . PRO B 1 28 ? 28.219 -84.188 2.318 1 24.55 28 PRO B CA 1
ATOM 3727 C C . PRO B 1 28 ? 28.094 -82.812 1.734 1 24.55 28 PRO B C 1
ATOM 3729 O O . PRO B 1 28 ? 28.156 -82.625 0.514 1 24.55 28 PRO B O 1
ATOM 3732 N N . ALA B 1 29 ? 27.203 -82 2.17 1 26.05 29 ALA B N 1
ATOM 3733 C CA . ALA B 1 29 ? 27 -80.625 1.744 1 26.05 29 ALA B CA 1
ATOM 3734 C C . ALA B 1 29 ? 28.297 -79.875 1.82 1 26.05 29 ALA B C 1
ATOM 3736 O O . ALA B 1 29 ? 28.938 -79.812 2.871 1 26.05 29 ALA B O 1
ATOM 3737 N N . ARG B 1 30 ? 29.078 -80 0.77 1 25.73 30 ARG B N 1
ATOM 3738 C CA . ARG B 1 30 ? 30.266 -79.188 0.714 1 25.73 30 ARG B CA 1
ATOM 3739 C C . ARG B 1 30 ? 29.969 -77.812 1.304 1 25.73 30 ARG B C 1
ATOM 3741 O O . ARG B 1 30 ? 29.016 -77.125 0.903 1 25.73 30 ARG B O 1
ATOM 3748 N N . ASP B 1 31 ? 30.281 -77.562 2.615 1 26.84 31 ASP B N 1
ATOM 3749 C CA . ASP B 1 31 ? 30.141 -76.375 3.436 1 26.84 31 ASP B CA 1
ATOM 3750 C C . ASP B 1 31 ? 30.719 -75.188 2.734 1 26.84 31 ASP B C 1
ATOM 3752 O O . ASP B 1 31 ? 31.922 -74.875 2.85 1 26.84 31 ASP B O 1
ATOM 3756 N N . SER B 1 32 ? 30.719 -75.188 1.427 1 30.09 32 SER B N 1
ATOM 3757 C CA . SER B 1 32 ? 31.438 -73.938 1.048 1 30.09 32 SER B CA 1
ATOM 3758 C C . SER B 1 32 ? 30.984 -72.75 1.867 1 30.09 32 SER B C 1
ATOM 3760 O O . SER B 1 32 ? 29.781 -72.562 2.064 1 30.09 32 SER B O 1
ATOM 3762 N N . PRO B 1 33 ? 31.844 -72.312 2.797 1 30.33 33 PRO B N 1
ATOM 3763 C CA . PRO B 1 33 ? 31.422 -71.25 3.676 1 30.33 33 PRO B CA 1
ATOM 3764 C C . PRO B 1 33 ? 30.672 -70.125 2.932 1 30.33 33 PRO B C 1
ATOM 3766 O O . PRO B 1 33 ? 31.078 -69.75 1.829 1 30.33 33 PRO B O 1
ATOM 3769 N N . GLN B 1 34 ? 29.359 -70.25 2.854 1 29.38 34 GLN B N 1
ATOM 3770 C CA . GLN B 1 34 ? 28.609 -69.188 2.244 1 29.38 34 GLN B CA 1
ATOM 3771 C C . GLN B 1 34 ? 29.125 -67.812 2.75 1 29.38 34 GLN B C 1
ATOM 3773 O O . GLN B 1 34 ? 29.375 -67.625 3.945 1 29.38 34 GLN B O 1
ATOM 3778 N N . PRO B 1 35 ? 30.031 -67.188 2.006 1 34.88 35 PRO B N 1
ATOM 3779 C CA . PRO B 1 35 ? 30.422 -65.875 2.578 1 34.88 35 PRO B CA 1
ATOM 3780 C C . PRO B 1 35 ? 29.281 -65.188 3.338 1 34.88 35 PRO B C 1
ATOM 3782 O O . PRO B 1 35 ? 28.109 -65.438 3.051 1 34.88 35 PRO B O 1
ATOM 3785 N N . PRO B 1 36 ? 29.578 -65 4.684 1 30.41 36 PRO B N 1
ATOM 3786 C CA . PRO B 1 36 ? 28.453 -64.375 5.398 1 30.41 36 PRO B CA 1
ATOM 3787 C C . PRO B 1 36 ? 27.75 -63.344 4.559 1 30.41 36 PRO B C 1
ATOM 3789 O O . PRO B 1 36 ? 28.391 -62.562 3.861 1 30.41 36 PRO B O 1
ATOM 3792 N N . LYS B 1 37 ? 26.734 -63.75 3.848 1 30.94 37 LYS B N 1
ATOM 3793 C CA . LYS B 1 37 ? 25.891 -62.75 3.199 1 30.94 37 LYS B CA 1
ATOM 3794 C C . LYS B 1 37 ? 25.672 -61.562 4.105 1 30.94 37 LYS B C 1
ATOM 3796 O O . LYS B 1 37 ? 24.734 -61.531 4.918 1 30.94 37 LYS B O 1
ATOM 3801 N N . GLY B 1 38 ? 26.766 -61.281 4.973 1 29.75 38 GLY B N 1
ATOM 3802 C CA . GLY B 1 38 ? 26.422 -60.031 5.629 1 29.75 38 GLY B CA 1
ATOM 3803 C C . GLY B 1 38 ? 25.688 -59.062 4.719 1 29.75 38 GLY B C 1
ATOM 3804 O O . GLY B 1 38 ? 26.266 -58.594 3.738 1 29.75 38 GLY B O 1
ATOM 3805 N N . ARG B 1 39 ? 24.5 -59.531 4.328 1 29.95 39 ARG B N 1
ATOM 3806 C CA . ARG B 1 39 ? 23.734 -58.469 3.699 1 29.95 39 ARG B CA 1
ATOM 3807 C C . ARG B 1 39 ? 24.047 -57.094 4.336 1 29.95 39 ARG B C 1
ATOM 3809 O O . ARG B 1 39 ? 23.688 -56.875 5.492 1 29.95 39 ARG B O 1
ATOM 3816 N N . TRP B 1 40 ? 25.281 -56.719 4.273 1 29.73 40 TRP B N 1
ATOM 3817 C CA . TRP B 1 40 ? 25.391 -55.312 4.578 1 29.73 40 TRP B CA 1
ATOM 3818 C C . TRP B 1 40 ? 24.141 -54.531 4.113 1 29.73 40 TRP B C 1
ATOM 3820 O O . TRP B 1 40 ? 23.938 -54.375 2.912 1 29.73 40 TRP B O 1
ATOM 3830 N N . GLU B 1 41 ? 22.969 -55.031 4.66 1 31.94 41 GLU B N 1
ATOM 3831 C CA . GLU B 1 41 ? 21.906 -54.031 4.469 1 31.94 41 GLU B CA 1
ATOM 3832 C C . GLU B 1 41 ? 22.469 -52.625 4.516 1 31.94 41 GLU B C 1
ATOM 3834 O O . GLU B 1 41 ? 23.047 -52.219 5.527 1 31.94 41 GLU B O 1
ATOM 3839 N N . ARG B 1 42 ? 23.156 -52.281 3.453 1 35 42 ARG B N 1
ATOM 3840 C CA . ARG B 1 42 ? 23.406 -50.844 3.496 1 35 42 ARG B CA 1
ATOM 3841 C C . ARG B 1 42 ? 22.453 -50.125 4.445 1 35 42 ARG B C 1
ATOM 3843 O O . ARG B 1 42 ? 21.234 -50.344 4.383 1 35 42 ARG B O 1
ATOM 3850 N N . PRO B 1 43 ? 22.844 -50.156 5.77 1 36.12 43 PRO B N 1
ATOM 3851 C CA . PRO B 1 43 ? 21.891 -49.281 6.473 1 36.12 43 PRO B CA 1
ATOM 3852 C C . PRO B 1 43 ? 21.172 -48.312 5.531 1 36.12 43 PRO B C 1
ATOM 3854 O O . PRO B 1 43 ? 21.812 -47.688 4.684 1 36.12 43 PRO B O 1
ATOM 3857 N N . ARG B 1 44 ? 20.062 -48.812 4.945 1 36.78 44 ARG B N 1
ATOM 3858 C CA . ARG B 1 44 ? 19.375 -47.688 4.348 1 36.78 44 ARG B CA 1
ATOM 3859 C C . ARG B 1 44 ? 19.719 -46.375 5.086 1 36.78 44 ARG B C 1
ATOM 3861 O O . ARG B 1 44 ? 19.438 -46.25 6.281 1 36.78 44 ARG B O 1
ATOM 3868 N N . GLY B 1 45 ? 20.969 -46 5.133 1 37.12 45 GLY B N 1
ATOM 3869 C CA . GLY B 1 45 ? 21.203 -44.688 5.758 1 37.12 45 GLY B CA 1
ATOM 3870 C C . GLY B 1 45 ? 19.922 -43.938 6.031 1 37.12 45 GLY B C 1
ATOM 3871 O O . GLY B 1 45 ? 18.859 -44.281 5.488 1 37.12 45 GLY B O 1
ATOM 3872 N N . PRO B 1 46 ? 19.812 -43.438 7.324 1 38.75 46 PRO B N 1
ATOM 3873 C CA . PRO B 1 46 ? 18.547 -42.75 7.562 1 38.75 46 PRO B CA 1
ATOM 3874 C C . PRO B 1 46 ? 17.891 -42.25 6.273 1 38.75 46 PRO B C 1
ATOM 3876 O O . PRO B 1 46 ? 18.547 -41.656 5.418 1 38.75 46 PRO B O 1
ATOM 3879 N N . MET B 1 47 ? 17.281 -43.062 5.641 1 39.56 47 MET B N 1
ATOM 3880 C CA . MET B 1 47 ? 16.422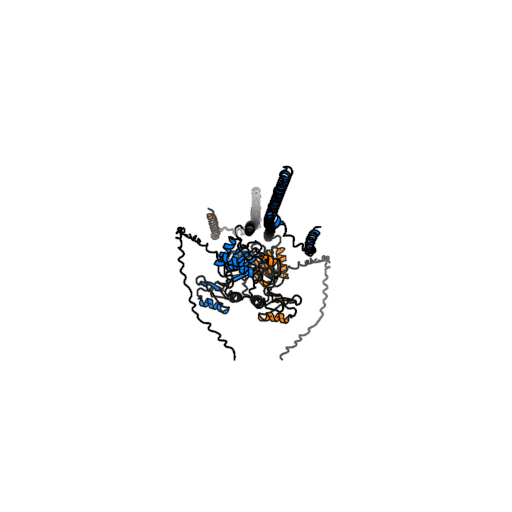 -42.469 4.625 1 39.56 47 MET B CA 1
ATOM 3881 C C . MET B 1 47 ? 16.266 -40.969 4.871 1 39.56 47 MET B C 1
ATOM 3883 O O . MET B 1 47 ? 15.906 -40.562 5.977 1 39.56 47 MET B O 1
ATOM 3887 N N . ALA B 1 48 ? 17.109 -40.125 4.469 1 44.31 48 ALA B N 1
ATOM 3888 C CA . ALA B 1 48 ? 16.969 -38.656 4.602 1 44.31 48 ALA B CA 1
ATOM 3889 C C . ALA B 1 48 ? 15.531 -38.312 4.957 1 44.31 48 ALA B C 1
ATOM 3891 O O . ALA B 1 48 ? 14.586 -38.75 4.305 1 44.31 48 ALA B O 1
ATOM 3892 N N . ALA B 1 49 ? 15.094 -38.219 6.215 1 49.19 49 ALA B N 1
ATOM 3893 C CA . ALA B 1 49 ? 13.828 -37.719 6.73 1 49.19 49 ALA B CA 1
ATOM 3894 C C . ALA B 1 49 ? 13.094 -36.906 5.676 1 49.19 49 ALA B C 1
ATOM 3896 O O . ALA B 1 49 ? 13.633 -35.938 5.148 1 49.19 49 ALA B O 1
ATOM 3897 N N . SER B 1 50 ? 12.258 -37.531 4.941 1 64.31 50 SER B N 1
ATOM 3898 C CA . SER B 1 50 ? 11.5 -36.969 3.828 1 64.31 50 SER B CA 1
ATOM 3899 C C . SER B 1 50 ? 10.984 -35.562 4.156 1 64.31 50 SER B C 1
ATOM 3901 O O . SER B 1 50 ? 10.383 -35.344 5.215 1 64.31 50 SER B O 1
ATOM 3903 N N . ASP B 1 51 ? 11.594 -34.562 3.809 1 82 51 ASP B N 1
ATOM 3904 C CA . ASP B 1 51 ? 11.117 -33.188 3.896 1 82 51 ASP B CA 1
ATOM 3905 C C . ASP B 1 51 ? 9.633 -33.094 3.566 1 82 51 ASP B C 1
ATOM 3907 O O . ASP B 1 51 ? 9.219 -33.375 2.436 1 82 51 ASP B O 1
ATOM 3911 N N . PRO B 1 52 ? 8.875 -33.031 4.684 1 86.25 52 PRO B N 1
ATOM 3912 C CA . PRO B 1 52 ? 7.426 -33 4.465 1 86.25 52 PRO B CA 1
ATOM 3913 C C . PRO B 1 52 ? 7.023 -32.031 3.348 1 86.25 52 PRO B C 1
ATOM 3915 O O . PRO B 1 52 ? 6.059 -32.281 2.625 1 86.25 52 PRO B O 1
ATOM 3918 N N . VAL B 1 53 ? 7.672 -31.016 3.203 1 88.81 53 VAL B N 1
ATOM 3919 C CA . VAL B 1 53 ? 7.355 -30.031 2.172 1 88.81 53 VAL B CA 1
ATOM 3920 C C . VAL B 1 53 ? 7.559 -30.641 0.79 1 88.81 53 VAL B C 1
ATOM 3922 O O . VAL B 1 53 ? 6.707 -30.5 -0.092 1 88.81 53 VAL B O 1
ATOM 3925 N N . LEU B 1 54 ? 8.672 -31.328 0.604 1 88.12 54 LEU B N 1
ATOM 3926 C CA . LEU B 1 54 ? 8.977 -31.938 -0.687 1 88.12 54 LEU B CA 1
ATOM 3927 C C . LEU B 1 54 ? 7.977 -33.031 -1.021 1 88.12 54 LEU B C 1
ATOM 3929 O O . LEU B 1 54 ? 7.602 -33.219 -2.184 1 88.12 54 LEU B O 1
ATOM 3933 N N . GLU B 1 55 ? 7.562 -33.688 -0.021 1 86 55 GLU B N 1
ATOM 3934 C CA . GLU B 1 55 ? 6.562 -34.719 -0.219 1 86 55 GLU B CA 1
ATOM 3935 C C . GLU B 1 55 ? 5.238 -34.125 -0.69 1 86 55 GLU B C 1
ATOM 3937 O O . GLU B 1 55 ? 4.633 -34.625 -1.641 1 86 55 GLU B O 1
ATOM 3942 N N . GLN B 1 56 ? 4.824 -33.125 -0.067 1 87.38 56 GLN B N 1
ATOM 3943 C CA . GLN B 1 56 ? 3.57 -32.5 -0.439 1 87.38 56 GLN B CA 1
ATOM 3944 C C . GLN B 1 56 ? 3.658 -31.875 -1.833 1 87.38 56 GLN B C 1
ATOM 3946 O O . GLN B 1 56 ? 2.697 -31.922 -2.604 1 87.38 56 GLN B O 1
ATOM 3951 N N . LEU B 1 57 ? 4.73 -31.375 -2.127 1 90.12 57 LEU B N 1
ATOM 3952 C CA . LEU B 1 57 ? 4.926 -30.734 -3.422 1 90.12 57 LEU B CA 1
ATOM 3953 C C . LEU B 1 57 ? 4.891 -31.75 -4.547 1 90.12 57 LEU B C 1
ATOM 3955 O O . LEU B 1 57 ? 4.504 -31.438 -5.676 1 90.12 57 LEU B O 1
ATOM 3959 N N . SER B 1 58 ? 5.332 -32.969 -4.297 1 87 58 SER B N 1
ATOM 3960 C CA . SER B 1 58 ? 5.332 -34.031 -5.309 1 87 58 SER B CA 1
ATOM 3961 C C . SER B 1 58 ? 3.916 -34.344 -5.785 1 87 58 SER B C 1
ATOM 3963 O O . SER B 1 58 ? 3.715 -34.719 -6.945 1 87 58 SER B O 1
ATOM 3965 N N . TYR B 1 59 ? 2.971 -34.031 -4.875 1 85.06 59 TYR B N 1
ATOM 3966 C CA . TYR B 1 59 ? 1.577 -34.281 -5.23 1 85.06 59 TYR B CA 1
ATOM 3967 C C . TYR B 1 59 ? 1.017 -33.094 -6.031 1 85.06 59 TYR B C 1
ATOM 3969 O O . TYR B 1 59 ? -0.025 -33.219 -6.68 1 85.06 59 TYR B O 1
ATOM 3977 N N . LEU B 1 60 ? 1.683 -32.031 -6.039 1 84.69 60 LEU B N 1
ATOM 3978 C CA . LEU B 1 60 ? 1.163 -30.828 -6.652 1 84.69 60 LEU B CA 1
ATOM 3979 C C . LEU B 1 60 ? 1.854 -30.547 -7.984 1 84.69 60 LEU B C 1
ATOM 3981 O O . LEU B 1 60 ? 1.595 -29.531 -8.625 1 84.69 60 LEU B O 1
ATOM 3985 N N . ARG B 1 61 ? 2.668 -31.375 -8.461 1 81.12 61 ARG B N 1
ATOM 3986 C CA . ARG B 1 61 ? 3.484 -31.141 -9.648 1 81.12 61 ARG B CA 1
ATOM 3987 C C . ARG B 1 61 ? 2.629 -31.172 -10.914 1 81.12 61 ARG B C 1
ATOM 3989 O O . ARG B 1 61 ? 3.01 -30.594 -11.938 1 81.12 61 ARG B O 1
ATOM 3996 N N . GLY B 1 62 ? 1.414 -31.625 -10.812 1 83.19 62 GLY B N 1
ATOM 3997 C CA . GLY B 1 62 ? 0.529 -31.734 -11.961 1 83.19 62 GLY B CA 1
ATOM 3998 C C . GLY B 1 62 ? -0.191 -30.438 -12.281 1 83.19 62 GLY B C 1
ATOM 3999 O O . GLY B 1 62 ? 0.11 -29.391 -11.688 1 83.19 62 GLY B O 1
ATOM 4000 N N . PRO B 1 63 ? -0.978 -30.453 -13.328 1 86.06 63 PRO B N 1
ATOM 4001 C CA . PRO B 1 63 ? -1.724 -29.266 -13.734 1 86.06 63 PRO B CA 1
ATOM 4002 C C . PRO B 1 63 ? -2.639 -28.734 -12.633 1 86.06 63 PRO B C 1
ATOM 4004 O O . PRO B 1 63 ? -3.24 -29.516 -11.898 1 86.06 63 PRO B O 1
ATOM 4007 N N . THR B 1 64 ? -2.678 -27.516 -12.453 1 87.12 64 THR B N 1
ATOM 4008 C CA . THR B 1 64 ? -3.465 -26.875 -11.398 1 87.12 64 THR B CA 1
ATOM 4009 C C . THR B 1 64 ? -4.594 -26.047 -11.992 1 87.12 64 THR B C 1
ATOM 4011 O O . THR B 1 64 ? -4.859 -24.938 -11.531 1 87.12 64 THR B O 1
ATOM 4014 N N . THR B 1 65 ? -5.168 -26.484 -13.055 1 86.38 65 THR B N 1
ATOM 4015 C CA . THR B 1 65 ? -6.301 -25.797 -13.656 1 86.38 65 THR B CA 1
ATOM 4016 C C . THR B 1 65 ? -7.609 -26.219 -13 1 86.38 65 THR B C 1
ATOM 4018 O O . THR B 1 65 ? -7.711 -27.328 -12.477 1 86.38 65 THR B O 1
ATOM 4021 N N . GLY B 1 66 ? -8.586 -25.344 -12.961 1 81 66 GLY B N 1
ATOM 4022 C CA . GLY B 1 66 ? -9.938 -25.656 -12.516 1 81 66 GLY B CA 1
ATOM 4023 C C . GLY B 1 66 ? -10.047 -25.828 -11.008 1 81 66 GLY B C 1
ATOM 4024 O O . GLY B 1 66 ? -10.766 -26.703 -10.531 1 81 66 GLY B O 1
ATOM 4025 N N . LEU B 1 67 ? -9.227 -25.062 -10.328 1 84.38 67 LEU B N 1
ATOM 4026 C CA . LEU B 1 67 ? -9.312 -25.109 -8.867 1 84.38 67 LEU B CA 1
ATOM 4027 C C . LEU B 1 67 ? -10.656 -24.578 -8.383 1 84.38 67 LEU B C 1
ATOM 4029 O O . LEU B 1 67 ? -11.195 -23.625 -8.953 1 84.38 67 LEU B O 1
ATOM 4033 N N . GLU B 1 68 ? -11.227 -25.25 -7.547 1 76.69 68 GLU B N 1
ATOM 4034 C CA . GLU B 1 68 ? -12.547 -24.859 -7.059 1 76.69 68 GLU B CA 1
ATOM 4035 C C . GLU B 1 68 ? -12.477 -23.609 -6.188 1 76.69 68 GLU B C 1
ATOM 4037 O O . GLU B 1 68 ? -11.633 -23.531 -5.289 1 76.69 68 GLU B O 1
ATOM 4042 N N . THR B 1 69 ? -13.18 -22.625 -6.688 1 67.31 69 THR B N 1
ATOM 4043 C CA . THR B 1 69 ? -13.242 -21.375 -5.938 1 67.31 69 THR B CA 1
ATOM 4044 C C . THR B 1 69 ? -13.992 -21.562 -4.621 1 67.31 69 THR B C 1
ATOM 4046 O O . THR B 1 69 ? -15.039 -22.203 -4.59 1 67.31 69 THR B O 1
ATOM 4049 N N . ARG B 1 70 ? -13.258 -21.547 -3.502 1 56.38 70 ARG B N 1
ATOM 4050 C CA . ARG B 1 70 ? -13.828 -21.766 -2.178 1 56.38 70 ARG B CA 1
ATOM 4051 C C . ARG B 1 70 ? -14.945 -20.766 -1.891 1 56.38 70 ARG B C 1
ATOM 4053 O O . ARG B 1 70 ? -14.695 -19.562 -1.807 1 56.38 70 ARG B O 1
ATOM 4060 N N . THR B 1 71 ? -16.078 -20.812 -2.479 1 57.28 71 THR B N 1
ATOM 4061 C CA . THR B 1 71 ? -17.203 -20.109 -1.881 1 57.28 71 THR B CA 1
ATOM 4062 C C . THR B 1 71 ? -17.281 -20.375 -0.381 1 57.28 71 THR B C 1
ATOM 4064 O O . THR B 1 71 ? -18.328 -20.172 0.242 1 57.28 71 THR B O 1
ATOM 4067 N N . ALA B 1 72 ? -16.188 -21.062 0.156 1 54.94 72 ALA B N 1
ATOM 4068 C CA . ALA B 1 72 ? -16.219 -21.656 1.491 1 54.94 72 ALA B CA 1
ATOM 4069 C C . ALA B 1 72 ? -16.406 -20.594 2.562 1 54.94 72 ALA B C 1
ATOM 4071 O O . ALA B 1 72 ? -16.047 -19.422 2.35 1 54.94 72 ALA B O 1
ATOM 4072 N N . GLU B 1 73 ? -17.25 -20.844 3.508 1 62.34 73 GLU B N 1
ATOM 4073 C CA . GLU B 1 73 ? -17.453 -20.094 4.746 1 62.34 73 GLU B CA 1
ATOM 4074 C C . GLU B 1 73 ? -16.141 -19.531 5.277 1 62.34 73 GLU B C 1
ATOM 4076 O O . GLU B 1 73 ? -15.133 -20.25 5.34 1 62.34 73 GLU B O 1
ATOM 4081 N N . PRO B 1 74 ? -16.109 -18.266 5.238 1 70.75 74 PRO B N 1
ATOM 4082 C CA . PRO B 1 74 ? -14.891 -17.672 5.781 1 70.75 74 PRO B CA 1
ATOM 4083 C C . PRO B 1 74 ? -14.43 -18.344 7.078 1 70.75 74 PRO B C 1
ATOM 4085 O O . PRO B 1 74 ? -15.266 -18.719 7.902 1 70.75 74 PRO B O 1
ATOM 4088 N N . LYS B 1 75 ? -13.188 -18.797 7.078 1 83.19 75 LYS B N 1
ATOM 4089 C CA . LYS B 1 75 ? -12.609 -19.375 8.297 1 83.19 75 LYS B CA 1
ATOM 4090 C C . LYS B 1 75 ? -12.828 -18.438 9.484 1 83.19 75 LYS B C 1
ATOM 4092 O O . LYS B 1 75 ? -12.727 -17.219 9.359 1 83.19 75 LYS B O 1
ATOM 4097 N N . LYS B 1 76 ? -13.18 -19.016 10.523 1 87.88 76 LYS B N 1
ATOM 4098 C CA . LYS B 1 76 ? -13.438 -18.25 11.742 1 87.88 76 LYS B CA 1
ATOM 4099 C C . LYS B 1 76 ? -12.164 -18.094 12.57 1 87.88 76 LYS B C 1
ATOM 4101 O O . LYS B 1 76 ? -11.227 -18.891 12.438 1 87.88 76 LYS B O 1
ATOM 4106 N N . PHE B 1 77 ? -12.109 -17.125 13.336 1 90.31 77 PHE B N 1
ATOM 4107 C CA . PHE B 1 77 ? -11.047 -16.844 14.305 1 90.31 77 PHE B CA 1
ATOM 4108 C C . PHE B 1 77 ? -9.695 -16.75 13.609 1 90.31 77 PHE B C 1
ATOM 4110 O O . PHE B 1 77 ? -8.734 -17.391 14.031 1 90.31 77 PHE B O 1
ATOM 4117 N N . THR B 1 78 ? -9.742 -16.016 12.625 1 90.25 78 THR B N 1
ATOM 4118 C CA . THR B 1 78 ? -8.5 -15.812 11.875 1 90.25 78 THR B CA 1
ATOM 4119 C C . THR B 1 78 ? -7.637 -14.742 12.539 1 90.25 78 THR B C 1
ATOM 4121 O O . THR B 1 78 ? -8.102 -14.023 13.422 1 90.25 78 THR B O 1
ATOM 4124 N N . GLY B 1 79 ? -6.379 -14.688 12.195 1 89.12 79 GLY B N 1
ATOM 4125 C CA . GLY B 1 79 ? -5.453 -13.711 12.734 1 89.12 79 GLY B CA 1
ATOM 4126 C C . GLY B 1 79 ? -5.883 -12.273 12.469 1 89.12 79 GLY B C 1
ATOM 4127 O O . GLY B 1 79 ? -5.488 -11.359 13.195 1 89.12 79 GLY B O 1
ATOM 4128 N N . ARG B 1 80 ? -6.699 -12.062 11.477 1 90 80 ARG B N 1
ATOM 4129 C CA . ARG B 1 80 ? -7.164 -10.727 11.117 1 90 80 ARG B CA 1
ATOM 4130 C C . ARG B 1 80 ? -8.281 -10.273 12.047 1 90 80 ARG B C 1
ATOM 4132 O O . ARG B 1 80 ? -8.688 -9.109 12.016 1 90 80 ARG B O 1
ATOM 4139 N N . CYS B 1 81 ? -8.797 -11.117 12.836 1 93.19 81 CYS B N 1
ATOM 4140 C CA . CYS B 1 81 ? -9.922 -10.805 13.703 1 93.19 81 CYS B CA 1
ATOM 4141 C C . CYS B 1 81 ? -9.461 -10.578 15.141 1 93.19 81 CYS B C 1
ATOM 4143 O O . CYS B 1 81 ? -10.266 -10.609 16.078 1 93.19 81 CYS B O 1
ATOM 4145 N N . ARG B 1 82 ? -8.172 -10.398 15.297 1 94.25 82 ARG B N 1
ATOM 4146 C CA . ARG B 1 82 ? -7.602 -10.164 16.625 1 94.25 82 ARG B CA 1
ATOM 4147 C C . ARG B 1 82 ? -7.531 -8.672 16.922 1 94.25 82 ARG B C 1
ATOM 4149 O O . ARG B 1 82 ? -7.035 -7.887 16.109 1 94.25 82 ARG B O 1
ATOM 4156 N N . LEU B 1 83 ? -8.008 -8.305 18.109 1 95.5 83 LEU B N 1
ATOM 4157 C CA . LEU B 1 83 ? -8.039 -6.895 18.484 1 95.5 83 LEU B CA 1
ATOM 4158 C C . LEU B 1 83 ? -7.113 -6.633 19.672 1 95.5 83 LEU B C 1
ATOM 4160 O O . LEU B 1 83 ? -7.012 -7.457 20.578 1 95.5 83 LEU B O 1
ATOM 4164 N N . PHE B 1 84 ? -6.426 -5.516 19.641 1 95 84 PHE B N 1
ATOM 4165 C CA . PHE B 1 84 ? -5.656 -4.961 20.75 1 95 84 PHE B CA 1
ATOM 4166 C C . PHE B 1 84 ? -6.469 -3.91 21.484 1 95 84 PHE B C 1
ATOM 4168 O O . PHE B 1 84 ? -7.016 -2.99 20.875 1 95 84 PHE B O 1
ATOM 4175 N N . VAL B 1 85 ? -6.566 -4.102 22.75 1 94.81 85 VAL B N 1
ATOM 4176 C CA . VAL B 1 85 ? -7.297 -3.162 23.609 1 94.81 85 VAL B CA 1
ATOM 4177 C C . VAL B 1 85 ? -6.344 -2.521 24.609 1 94.81 85 VAL B C 1
ATOM 4179 O O . VAL B 1 85 ? -5.703 -3.219 25.391 1 94.81 85 VAL B O 1
ATOM 4182 N N . GLY B 1 86 ? -6.273 -1.179 24.5 1 92.31 86 GLY B N 1
ATOM 4183 C CA . GLY B 1 86 ? -5.402 -0.442 25.406 1 92.31 86 GLY B CA 1
ATOM 4184 C C . GLY B 1 86 ? -6.164 0.455 26.375 1 92.31 86 GLY B C 1
ATOM 4185 O O . GLY B 1 86 ? -7.359 0.696 26.188 1 92.31 86 GLY B O 1
ATOM 4186 N N . ASN B 1 87 ? -5.461 0.872 27.422 1 90.38 87 ASN B N 1
ATOM 4187 C CA . ASN B 1 87 ? -5.973 1.793 28.438 1 90.38 87 ASN B CA 1
ATOM 4188 C C . ASN B 1 87 ? -7.047 1.139 29.297 1 90.38 87 ASN B C 1
ATOM 4190 O O . ASN B 1 87 ? -8.086 1.745 29.562 1 90.38 87 ASN B O 1
ATOM 4194 N N . LEU B 1 88 ? -6.719 -0.073 29.594 1 91.25 88 LEU B N 1
ATOM 4195 C CA . LEU B 1 88 ? -7.625 -0.79 30.484 1 91.25 88 LEU B CA 1
ATOM 4196 C C . LEU B 1 88 ? -7.328 -0.457 31.938 1 91.25 88 LEU B C 1
ATOM 4198 O O . LEU B 1 88 ? -6.164 -0.346 32.312 1 91.25 88 LEU B O 1
ATOM 4202 N N . PRO B 1 89 ? -8.383 -0.222 32.594 1 88.94 89 PRO B N 1
ATOM 4203 C CA . PRO B 1 89 ? -8.156 0.003 34.031 1 88.94 89 PRO B CA 1
ATOM 4204 C C . PRO B 1 89 ? -7.508 -1.191 34.719 1 88.94 89 PRO B C 1
ATOM 4206 O O . PRO B 1 89 ? -7.672 -2.332 34.281 1 88.94 89 PRO B O 1
ATOM 4209 N N . SER B 1 90 ? -6.82 -0.936 35.812 1 85.31 90 SER B N 1
ATOM 4210 C CA . SER B 1 90 ? -6.062 -1.96 36.531 1 85.31 90 SER B CA 1
ATOM 4211 C C . SER B 1 90 ? -6.992 -2.953 37.219 1 85.31 90 SER B C 1
ATOM 4213 O O . SER B 1 90 ? -6.586 -4.074 37.531 1 85.31 90 SER B O 1
ATOM 4215 N N . ASN B 1 91 ? -8.188 -2.633 37.406 1 85.19 91 ASN B N 1
ATOM 4216 C CA . ASN B 1 91 ? -9.102 -3.49 38.156 1 85.19 91 ASN B CA 1
ATOM 4217 C C . ASN B 1 91 ? -9.953 -4.352 37.219 1 85.19 91 ASN B C 1
ATOM 4219 O O . ASN B 1 91 ? -10.836 -5.078 37.656 1 85.19 91 ASN B O 1
ATOM 4223 N N . PHE B 1 92 ? -9.625 -4.32 35.969 1 86.75 92 PHE B N 1
ATOM 4224 C CA . PHE B 1 92 ? -10.422 -5.059 35 1 86.75 92 PHE B CA 1
ATOM 4225 C C . PHE B 1 92 ? -10.125 -6.551 35.062 1 86.75 92 PHE B C 1
ATOM 4227 O O . PHE B 1 92 ? -8.961 -6.953 35.062 1 86.75 92 PHE B O 1
ATOM 4234 N N . THR B 1 93 ? -11.141 -7.379 35.25 1 90 93 THR B N 1
ATOM 4235 C CA . THR B 1 93 ? -10.984 -8.828 35.281 1 90 93 THR B CA 1
ATOM 4236 C C . THR B 1 93 ? -11.164 -9.422 33.875 1 90 93 THR B C 1
ATOM 4238 O O . THR B 1 93 ? -11.703 -8.766 33 1 90 93 THR B O 1
ATOM 4241 N N . GLU B 1 94 ? -10.711 -10.656 33.719 1 90.88 94 GLU B N 1
ATOM 4242 C CA . GLU B 1 94 ? -10.852 -11.352 32.438 1 90.88 94 GLU B CA 1
ATOM 4243 C C . GLU B 1 94 ? -12.312 -11.555 32.094 1 90.88 94 GLU B C 1
ATOM 4245 O O . GLU B 1 94 ? -12.68 -11.477 30.906 1 90.88 94 GLU B O 1
ATOM 4250 N N . GLU B 1 95 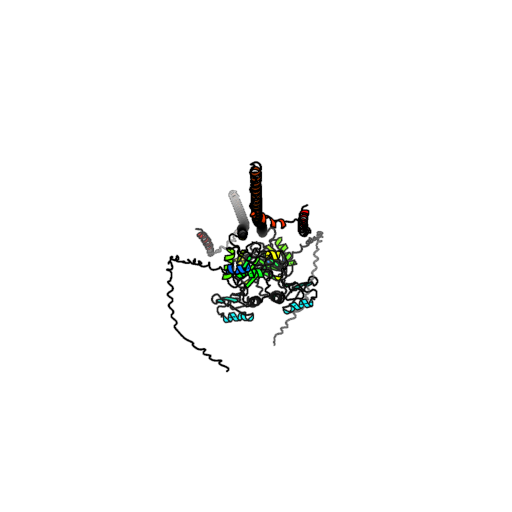? -13.109 -11.844 33.031 1 91.81 95 GLU B N 1
ATOM 4251 C CA . GLU B 1 95 ? -14.531 -12.039 32.781 1 91.81 95 GLU B CA 1
ATOM 4252 C C . GLU B 1 95 ? -15.18 -10.758 32.281 1 91.81 95 GLU B C 1
ATOM 4254 O O . GLU B 1 95 ? -16 -10.797 31.359 1 91.81 95 GLU B O 1
ATOM 4259 N N . GLN B 1 96 ? -14.836 -9.688 32.906 1 89.75 96 GLN B N 1
ATOM 4260 C CA . GLN B 1 96 ? -15.359 -8.398 32.469 1 89.75 96 GLN B CA 1
ATOM 4261 C C . GLN B 1 96 ? -14.898 -8.062 31.047 1 89.75 96 GLN B C 1
ATOM 4263 O O . GLN B 1 96 ? -15.68 -7.547 30.234 1 89.75 96 GLN B O 1
ATOM 4268 N N . PHE B 1 97 ? -13.648 -8.414 30.875 1 91.44 97 PHE B N 1
ATOM 4269 C CA . PHE B 1 97 ? -13.07 -8.195 29.547 1 91.44 97 PHE B CA 1
ATOM 4270 C C . PHE B 1 97 ? -13.789 -9.023 28.5 1 91.44 97 PHE B C 1
ATOM 4272 O O . PHE B 1 97 ? -14.125 -8.516 27.422 1 91.44 97 PHE B O 1
ATOM 4279 N N . ARG B 1 98 ? -14.117 -10.188 28.75 1 92.94 98 ARG B N 1
ATOM 4280 C CA . ARG B 1 98 ? -14.82 -11.078 27.828 1 92.94 98 ARG B CA 1
ATOM 4281 C C . ARG B 1 98 ? -16.234 -10.57 27.562 1 92.94 98 ARG B C 1
ATOM 4283 O O . ARG B 1 98 ? -16.703 -10.609 26.422 1 92.94 98 ARG B O 1
ATOM 4290 N N . LYS B 1 99 ? -16.891 -10.078 28.516 1 92.44 99 LYS B N 1
ATOM 4291 C CA . LYS B 1 99 ? -18.281 -9.609 28.391 1 92.44 99 LYS B CA 1
ATOM 4292 C C . LYS B 1 99 ? -18.375 -8.391 27.484 1 92.44 99 LYS B C 1
ATOM 4294 O O . LYS B 1 99 ? -19.375 -8.195 26.797 1 92.44 99 LYS B O 1
ATOM 4299 N N . LEU B 1 100 ? -17.312 -7.602 27.547 1 91 100 LEU B N 1
ATOM 4300 C CA . LEU B 1 100 ? -17.281 -6.41 26.703 1 91 100 LEU B CA 1
ATOM 4301 C C . LEU B 1 100 ? -17.438 -6.773 25.234 1 91 100 LEU B C 1
ATOM 4303 O O . LEU B 1 100 ? -18.016 -6.016 24.453 1 91 100 LEU B O 1
ATOM 4307 N N . PHE B 1 101 ? -16.922 -7.949 24.828 1 94.75 101 PHE B N 1
ATOM 4308 C CA . PHE B 1 101 ? -16.844 -8.281 23.406 1 94.75 101 PHE B CA 1
ATOM 4309 C C . PHE B 1 101 ? -17.844 -9.367 23.047 1 94.75 101 PHE B C 1
ATOM 4311 O O . PHE B 1 101 ? -18.125 -9.586 21.875 1 94.75 101 PHE B O 1
ATOM 4318 N N . GLU B 1 102 ? -18.422 -9.977 24 1 93.44 102 GLU B N 1
ATOM 4319 C CA . GLU B 1 102 ? -19.344 -11.086 23.781 1 93.44 102 GLU B CA 1
ATOM 4320 C C . GLU B 1 102 ? -20.609 -10.617 23.062 1 93.44 102 GLU B C 1
ATOM 4322 O O . GLU B 1 102 ? -21.266 -11.398 22.375 1 93.44 102 GLU B O 1
ATOM 4327 N N . ASN B 1 103 ? -20.922 -9.391 23.219 1 92.44 103 ASN B N 1
ATOM 4328 C CA . ASN B 1 103 ? -22.109 -8.836 22.594 1 92.44 103 ASN B CA 1
ATOM 4329 C C . ASN B 1 103 ? -21.953 -8.719 21.078 1 92.44 103 ASN B C 1
ATOM 4331 O O . ASN B 1 103 ? -22.938 -8.547 20.359 1 92.44 103 ASN B O 1
ATOM 4335 N N . TYR B 1 104 ? -20.812 -8.797 20.609 1 92.31 104 TYR B N 1
ATOM 4336 C CA . TYR B 1 104 ? -20.562 -8.57 19.188 1 92.31 104 TYR B CA 1
ATOM 4337 C C . TYR B 1 104 ? -20.297 -9.883 18.469 1 92.31 104 TYR B C 1
ATOM 4339 O O . TYR B 1 104 ? -20.328 -9.938 17.234 1 92.31 104 TYR B O 1
ATOM 4347 N N . GLY B 1 105 ? -20 -10.898 19.125 1 92.19 105 GLY B N 1
ATOM 4348 C CA . GLY B 1 105 ? -19.734 -12.195 18.531 1 92.19 105 GLY B CA 1
ATOM 4349 C C . GLY B 1 105 ? -19.078 -13.164 19.484 1 92.19 105 GLY B C 1
ATOM 4350 O O . GLY B 1 105 ? -18.969 -12.891 20.688 1 92.19 105 GLY B O 1
ATOM 4351 N N . GLU B 1 106 ? -18.656 -14.273 18.844 1 94.75 106 GLU B N 1
ATOM 4352 C CA . GLU B 1 106 ? -17.938 -15.273 19.625 1 94.75 106 GLU B CA 1
ATOM 4353 C C . GLU B 1 106 ? -16.5 -14.836 19.875 1 94.75 106 GLU B C 1
ATOM 4355 O O . GLU B 1 106 ? -15.836 -14.297 18.984 1 94.75 106 GLU B O 1
ATOM 4360 N N . VAL B 1 107 ? -16.109 -15.062 21.156 1 94.31 107 VAL B N 1
ATOM 4361 C CA . VAL B 1 107 ? -14.773 -14.609 21.547 1 94.31 107 VAL B CA 1
ATOM 4362 C C . VAL B 1 107 ? -13.875 -15.812 21.828 1 94.31 107 VAL B C 1
ATOM 4364 O O . VAL B 1 107 ? -14.312 -16.797 22.438 1 94.31 107 VAL B O 1
ATOM 4367 N N . SER B 1 108 ? -12.695 -15.688 21.297 1 92.38 108 SER B N 1
ATOM 4368 C CA . SER B 1 108 ? -11.703 -16.719 21.547 1 92.38 108 SER B CA 1
ATOM 4369 C C . SER B 1 108 ? -10.336 -16.109 21.828 1 92.38 108 SER B C 1
ATOM 4371 O O . SER B 1 108 ? -10.102 -14.938 21.547 1 92.38 108 SER B O 1
ATOM 4373 N N . GLU B 1 109 ? -9.422 -16.844 22.594 1 91.12 109 GLU B N 1
ATOM 4374 C CA . GLU B 1 109 ? -8.023 -16.5 22.828 1 91.12 109 GLU B CA 1
ATOM 4375 C C . GLU B 1 109 ? -7.898 -15.141 23.516 1 91.12 109 GLU B C 1
ATOM 4377 O O . GLU B 1 109 ? -7.27 -14.219 22.984 1 91.12 109 GLU B O 1
ATOM 4382 N N . ILE B 1 110 ? -8.383 -15.016 24.594 1 94.12 110 ILE B N 1
ATOM 4383 C CA . ILE B 1 110 ? -8.336 -13.789 25.375 1 94.12 110 ILE B CA 1
ATOM 4384 C C . ILE B 1 110 ? -7.031 -13.734 26.156 1 94.12 110 ILE B C 1
ATOM 4386 O O . ILE B 1 110 ? -6.617 -14.727 26.766 1 94.12 110 ILE B O 1
ATOM 4390 N N . PHE B 1 111 ? -6.355 -12.617 26.078 1 95.19 111 PHE B N 1
ATOM 4391 C CA . PHE B 1 111 ? -5.156 -12.312 26.844 1 95.19 111 PHE B CA 1
ATOM 4392 C C . PHE B 1 111 ? -5.273 -10.945 27.516 1 95.19 111 PHE B C 1
ATOM 4394 O O . PHE B 1 111 ? -5.555 -9.945 26.844 1 95.19 111 PHE B O 1
ATOM 4401 N N . LEU B 1 112 ? -5.137 -10.938 28.797 1 94.5 112 LEU B N 1
ATOM 4402 C CA . LEU B 1 112 ? -5.246 -9.688 29.531 1 94.5 112 LEU B CA 1
ATOM 4403 C C . LEU B 1 112 ? -4.027 -9.461 30.422 1 94.5 112 LEU B C 1
ATOM 4405 O O . LEU B 1 112 ? -3.631 -10.352 31.172 1 94.5 112 LEU B O 1
ATOM 4409 N N . ASN B 1 113 ? -3.391 -8.336 30.234 1 94.5 113 ASN B N 1
ATOM 4410 C CA . ASN B 1 113 ? -2.322 -7.879 31.109 1 94.5 113 ASN B CA 1
ATOM 4411 C C . ASN B 1 113 ? -2.781 -6.719 31.984 1 94.5 113 ASN B C 1
ATOM 4413 O O . ASN B 1 113 ? -2.746 -5.562 31.562 1 94.5 113 ASN B O 1
ATOM 4417 N N . THR B 1 114 ? -3.139 -6.977 33.156 1 88.75 114 THR B N 1
ATOM 4418 C CA . THR B 1 114 ? -3.717 -5.992 34.062 1 88.75 114 THR B CA 1
ATOM 4419 C C . THR B 1 114 ? -2.656 -5 34.531 1 88.75 114 THR B C 1
ATOM 4421 O O . THR B 1 114 ? -2.963 -3.832 34.812 1 88.75 114 THR B O 1
ATOM 4424 N N . SER B 1 115 ? -1.482 -5.43 34.688 1 91.06 115 SER B N 1
ATOM 4425 C CA . SER B 1 115 ? -0.407 -4.566 35.156 1 91.06 115 SER B CA 1
ATOM 4426 C C . SER B 1 115 ? -0.113 -3.443 34.188 1 91.06 115 SER B C 1
ATOM 4428 O O . SER B 1 115 ? 0.072 -2.291 34.562 1 91.06 115 SER B O 1
ATOM 4430 N N . LYS B 1 116 ? -0.097 -3.746 32.875 1 91.81 116 LYS B N 1
ATOM 4431 C CA . LYS B 1 116 ? 0.212 -2.758 31.859 1 91.81 116 LYS B CA 1
ATOM 4432 C C . LYS B 1 116 ? -1.063 -2.16 31.266 1 91.81 116 LYS B C 1
ATOM 4434 O O . LYS B 1 116 ? -1.01 -1.177 30.531 1 91.81 116 LYS B O 1
ATOM 4439 N N . GLY B 1 117 ? -2.156 -2.721 31.609 1 91.69 117 GLY B N 1
ATOM 4440 C CA . GLY B 1 117 ? -3.443 -2.158 31.234 1 91.69 117 GLY B CA 1
ATOM 4441 C C . GLY B 1 117 ? -3.791 -2.387 29.781 1 91.69 117 GLY B C 1
ATOM 4442 O O . GLY B 1 117 ? -4.262 -1.475 29.094 1 91.69 117 GLY B O 1
ATOM 4443 N N . PHE B 1 118 ? -3.379 -3.508 29.172 1 94.38 118 PHE B N 1
ATOM 4444 C CA . PHE B 1 118 ? -3.76 -3.814 27.797 1 94.38 118 PHE B CA 1
ATOM 4445 C C . PHE B 1 118 ? -4.18 -5.273 27.672 1 94.38 118 PHE B C 1
ATOM 4447 O O . PHE B 1 118 ? -3.975 -6.07 28.594 1 94.38 118 PHE B O 1
ATOM 4454 N N . GLY B 1 119 ? -4.859 -5.59 26.562 1 95 119 GLY B N 1
ATOM 4455 C CA . GLY B 1 119 ? -5.312 -6.949 26.297 1 95 119 GLY B CA 1
ATOM 4456 C C . GLY B 1 119 ? -5.516 -7.242 24.828 1 95 119 GLY B C 1
ATOM 4457 O O . GLY B 1 119 ? -5.461 -6.336 24 1 95 119 GLY B O 1
ATOM 4458 N N . PHE B 1 120 ? -5.676 -8.602 24.531 1 96.06 120 PHE B N 1
ATOM 4459 C CA . PHE B 1 120 ? -5.977 -9.086 23.188 1 96.06 120 PHE B CA 1
ATOM 4460 C C . PHE B 1 120 ? -7.211 -9.977 23.203 1 96.06 120 PHE B C 1
ATOM 4462 O O . PHE B 1 120 ? -7.445 -10.711 24.172 1 96.06 120 PHE B O 1
ATOM 4469 N N . VAL B 1 121 ? -7.949 -9.867 22.203 1 95.75 121 VAL B N 1
ATOM 4470 C CA . VAL B 1 121 ? -9.125 -10.711 22.078 1 95.75 121 VAL B CA 1
ATOM 4471 C C . VAL B 1 121 ? -9.344 -11.078 20.609 1 95.75 121 VAL B C 1
ATOM 4473 O O . VAL B 1 121 ? -9.148 -10.242 19.719 1 95.75 121 VAL B O 1
ATOM 4476 N N . LYS B 1 122 ? -9.648 -12.281 20.344 1 95 122 LYS B N 1
ATOM 4477 C CA . LYS B 1 122 ? -9.961 -12.734 19 1 95 122 LYS B CA 1
ATOM 4478 C C . LYS B 1 122 ? -11.453 -13.016 18.844 1 95 122 LYS B C 1
ATOM 4480 O O . LYS B 1 122 ? -12.047 -13.719 19.656 1 95 122 LYS B O 1
ATOM 4485 N N . LEU B 1 123 ? -12.047 -12.406 17.828 1 95.19 123 LEU B N 1
ATOM 4486 C CA . LEU B 1 123 ? -13.461 -12.617 17.547 1 95.19 123 LEU B CA 1
ATOM 4487 C C . LEU B 1 123 ? -13.648 -13.625 16.422 1 95.19 123 LEU B C 1
ATOM 4489 O O . LEU B 1 123 ? -12.688 -14 15.75 1 95.19 123 LEU B O 1
ATOM 4493 N N . ASP B 1 124 ? -14.852 -14.039 16.156 1 92.94 124 ASP B N 1
ATOM 4494 C CA . ASP B 1 124 ? -15.156 -15.109 15.203 1 92.94 124 ASP B CA 1
ATOM 4495 C C . ASP B 1 124 ? -14.992 -14.641 13.766 1 92.94 124 ASP B C 1
ATOM 4497 O O . ASP B 1 124 ? -14.383 -15.328 12.945 1 92.94 124 ASP B O 1
ATOM 4501 N N . THR B 1 125 ? -15.57 -13.461 13.453 1 89.81 125 THR B N 1
ATOM 4502 C CA . THR B 1 125 ? -15.484 -12.969 12.086 1 89.81 125 THR B CA 1
ATOM 4503 C C . THR B 1 125 ? -14.906 -11.562 12.047 1 89.81 125 THR B C 1
ATOM 4505 O O . THR B 1 125 ? -14.922 -10.844 13.055 1 89.81 125 THR B O 1
ATOM 4508 N N . ARG B 1 126 ? -14.359 -11.281 10.883 1 88.19 126 ARG B N 1
ATOM 4509 C CA . ARG B 1 126 ? -13.789 -9.953 10.68 1 88.19 126 ARG B CA 1
ATOM 4510 C C . ARG B 1 126 ? -14.859 -8.875 10.836 1 88.19 126 ARG B C 1
ATOM 4512 O O . ARG B 1 126 ? -14.594 -7.801 11.383 1 88.19 126 ARG B O 1
ATOM 4519 N N . GLN B 1 127 ? -16.016 -9.125 10.383 1 86.19 127 GLN B N 1
ATOM 4520 C CA . GLN B 1 127 ? -17.125 -8.18 10.477 1 86.19 127 GLN B CA 1
ATOM 4521 C C . GLN B 1 127 ? -17.469 -7.883 11.938 1 86.19 127 GLN B C 1
ATOM 4523 O O . GLN B 1 127 ? -17.672 -6.723 12.305 1 86.19 127 GLN B O 1
ATOM 4528 N N . ASN B 1 128 ? -17.516 -8.914 12.703 1 90.75 128 ASN B N 1
ATOM 4529 C CA . ASN B 1 128 ? -17.812 -8.742 14.117 1 90.75 128 ASN B CA 1
ATOM 4530 C C . ASN B 1 128 ? -16.703 -7.965 14.828 1 90.75 128 ASN B C 1
ATOM 4532 O O . ASN B 1 128 ? -17 -7.141 15.703 1 90.75 128 ASN B O 1
ATOM 4536 N N . ALA B 1 129 ? -15.523 -8.266 14.453 1 92.75 129 ALA B N 1
ATOM 4537 C CA . ALA B 1 129 ? -14.391 -7.555 15.047 1 92.75 129 ALA B CA 1
ATOM 4538 C C . ALA B 1 129 ? -14.453 -6.062 14.711 1 92.75 129 ALA B C 1
ATOM 4540 O O . ALA B 1 129 ? -14.188 -5.223 15.57 1 92.75 129 ALA B O 1
ATOM 4541 N N . GLU B 1 130 ? -14.789 -5.797 13.492 1 90.12 130 GLU B N 1
ATOM 4542 C CA . GLU B 1 130 ? -14.914 -4.406 13.07 1 90.12 130 GLU B CA 1
ATOM 4543 C C . GLU B 1 130 ? -16.031 -3.701 13.82 1 90.12 130 GLU B C 1
ATOM 4545 O O . GLU B 1 130 ? -15.891 -2.541 14.219 1 90.12 130 GLU B O 1
ATOM 4550 N N . ALA B 1 131 ? -17.109 -4.348 13.984 1 88.81 131 ALA B N 1
ATOM 4551 C CA . ALA B 1 131 ? -18.234 -3.791 14.727 1 88.81 131 ALA B CA 1
ATOM 4552 C C . ALA B 1 131 ? -17.859 -3.516 16.172 1 88.81 131 ALA B C 1
ATOM 4554 O O . ALA B 1 131 ? -18.203 -2.471 16.734 1 88.81 131 ALA B O 1
ATOM 4555 N N . ALA B 1 132 ? -17.188 -4.457 16.734 1 93.25 132 ALA B N 1
ATOM 4556 C CA . ALA B 1 132 ? -16.734 -4.293 18.109 1 93.25 132 ALA B CA 1
ATOM 4557 C C . ALA B 1 132 ? -15.781 -3.113 18.25 1 93.25 132 ALA B C 1
ATOM 4559 O O . ALA B 1 132 ? -15.906 -2.309 19.172 1 93.25 132 ALA B O 1
ATOM 4560 N N . LYS B 1 133 ? -14.867 -3.053 17.359 1 92.38 133 LYS B N 1
ATOM 4561 C CA . LYS B 1 133 ? -13.906 -1.958 17.359 1 92.38 133 LYS B CA 1
ATOM 4562 C C . LYS B 1 133 ? -14.602 -0.606 17.266 1 92.38 133 LYS B C 1
ATOM 4564 O O . LYS B 1 133 ? -14.281 0.318 18.016 1 92.38 133 LYS B O 1
ATOM 4569 N N . ALA B 1 134 ? -15.508 -0.481 16.359 1 86.69 134 ALA B N 1
ATOM 4570 C CA . ALA B 1 134 ? -16.219 0.775 16.125 1 86.69 134 ALA B CA 1
ATOM 4571 C C . ALA B 1 134 ? -17.031 1.183 17.359 1 86.69 134 ALA B C 1
ATOM 4573 O O . ALA B 1 134 ? -17.094 2.367 17.688 1 86.69 134 ALA B O 1
ATOM 4574 N N . ALA B 1 135 ? -17.547 0.228 18.047 1 88.69 135 ALA B N 1
ATOM 4575 C CA . ALA B 1 135 ? -18.438 0.497 19.172 1 88.69 135 ALA B CA 1
ATOM 4576 C C . ALA B 1 135 ? -17.625 0.8 20.438 1 88.69 135 ALA B C 1
ATOM 4578 O O . ALA B 1 135 ? -18.047 1.624 21.266 1 88.69 135 ALA B O 1
ATOM 4579 N N . LEU B 1 136 ? -16.516 0.187 20.562 1 91.62 136 LEU B N 1
ATOM 4580 C CA . LEU B 1 136 ? -15.828 0.227 21.844 1 91.62 136 LEU B CA 1
ATOM 4581 C C . LEU B 1 136 ? -14.672 1.223 21.828 1 91.62 136 LEU B C 1
ATOM 4583 O O . LEU B 1 136 ? -14.195 1.652 22.875 1 91.62 136 LEU B O 1
ATOM 4587 N N . ASP B 1 137 ? -14.258 1.545 20.672 1 89.5 137 ASP B N 1
ATOM 4588 C CA . ASP B 1 137 ? -13.133 2.469 20.562 1 89.5 137 ASP B CA 1
ATOM 4589 C C . ASP B 1 137 ? -13.492 3.836 21.141 1 89.5 137 ASP B C 1
ATOM 4591 O O . ASP B 1 137 ? -14.547 4.391 20.828 1 89.5 137 ASP B O 1
ATOM 4595 N N . PHE B 1 138 ? -12.734 4.426 22.031 1 86.56 138 PHE B N 1
ATOM 4596 C CA . PHE B 1 138 ? -12.844 5.727 22.688 1 86.56 138 PHE B CA 1
ATOM 4597 C C . PHE B 1 138 ? -13.938 5.707 23.75 1 86.56 138 PHE B C 1
ATOM 4599 O O . PHE B 1 138 ? -14.383 6.762 24.203 1 86.56 138 PHE B O 1
ATOM 4606 N N . MET B 1 139 ? -14.336 4.527 23.984 1 88 139 MET B N 1
ATOM 4607 C CA . MET B 1 139 ? -15.281 4.434 25.094 1 88 139 MET B CA 1
ATOM 4608 C C . MET B 1 139 ? -14.664 4.953 26.391 1 88 139 MET B C 1
ATOM 4610 O O . MET B 1 139 ? -13.547 4.582 26.734 1 88 139 MET B O 1
ATOM 4614 N N . PRO B 1 140 ? -15.359 5.891 26.969 1 88.5 140 PRO B N 1
ATOM 4615 C CA . PRO B 1 140 ? -14.812 6.457 28.203 1 88.5 140 PRO B CA 1
ATOM 4616 C C . PRO B 1 140 ? -14.688 5.422 29.312 1 88.5 140 PRO B C 1
ATOM 4618 O O . PRO B 1 140 ? -15.602 4.613 29.516 1 88.5 140 PRO B O 1
ATOM 4621 N N . MET B 1 141 ? -13.531 5.418 29.859 1 84.62 141 MET B N 1
ATOM 4622 C CA . MET B 1 141 ? -13.227 4.574 31.016 1 84.62 141 MET B CA 1
ATOM 4623 C C . MET B 1 141 ? -12.742 5.414 32.188 1 84.62 141 MET B C 1
ATOM 4625 O O . MET B 1 141 ? -12.883 6.641 32.188 1 84.62 141 MET B O 1
ATOM 4629 N N . GLN B 1 142 ? -12.312 4.926 33.219 1 79.69 142 GLN B N 1
ATOM 4630 C CA . GLN B 1 142 ? -11.961 5.621 34.469 1 79.69 142 GLN B CA 1
ATOM 4631 C C . GLN B 1 142 ? -10.961 6.738 34.188 1 79.69 142 GLN B C 1
ATOM 4633 O O . GLN B 1 142 ? -11.234 7.906 34.469 1 79.69 142 GLN B O 1
ATOM 4638 N N . GLN B 1 143 ? -9.852 6.598 33.688 1 78 143 GLN B N 1
ATOM 4639 C CA . GLN B 1 143 ? -8.789 7.59 33.531 1 78 143 GLN B CA 1
ATOM 4640 C C . GLN B 1 143 ? -8.625 8.008 32.062 1 78 143 GLN B C 1
ATOM 4642 O O . GLN B 1 143 ? -8.602 9.195 31.75 1 78 143 GLN B O 1
ATOM 4647 N N . LYS B 1 144 ? -8.602 7.062 31.234 1 83.44 144 LYS B N 1
ATOM 4648 C CA . LYS B 1 144 ? -8.391 7.273 29.812 1 83.44 144 LYS B CA 1
ATOM 4649 C C . LYS B 1 144 ? -9.406 6.492 28.984 1 83.44 144 LYS B C 1
ATOM 4651 O O . LYS B 1 144 ? -9.891 5.445 29.422 1 83.44 144 LYS B O 1
ATOM 4656 N N . PRO B 1 145 ? -9.695 7.07 27.891 1 88.31 145 PRO B N 1
ATOM 4657 C CA . PRO B 1 145 ? -10.625 6.328 27.031 1 88.31 145 PRO B CA 1
ATOM 4658 C C . PRO B 1 145 ? -10.023 5.039 26.484 1 88.31 145 PRO B C 1
ATOM 4660 O O . PRO B 1 145 ? -8.82 4.973 26.234 1 88.31 145 PRO B O 1
ATOM 4663 N N . LEU B 1 146 ? -10.852 4.074 26.359 1 90.75 146 LEU B N 1
ATOM 4664 C CA . LEU B 1 146 ? -10.438 2.791 25.797 1 90.75 146 LEU B CA 1
ATOM 4665 C C . LEU B 1 146 ? -9.969 2.951 24.359 1 90.75 146 LEU B C 1
ATOM 4667 O O . LEU B 1 146 ? -10.57 3.703 23.578 1 90.75 146 LEU B O 1
ATOM 4671 N N . ARG B 1 147 ? -8.922 2.258 24.094 1 89 147 ARG B N 1
ATOM 4672 C CA . ARG B 1 147 ? -8.43 2.24 22.719 1 89 147 ARG B CA 1
ATOM 4673 C C . ARG B 1 147 ? -8.453 0.826 22.156 1 89 147 ARG B C 1
ATOM 4675 O O . ARG B 1 147 ? -7.852 -0.088 22.719 1 89 147 ARG B O 1
ATOM 4682 N N . VAL B 1 148 ? -9.211 0.696 21.078 1 92.62 148 VAL B N 1
ATOM 4683 C CA . VAL B 1 148 ? -9.32 -0.61 20.438 1 92.62 148 VAL B CA 1
ATOM 4684 C C . VAL B 1 148 ? -8.781 -0.534 19.016 1 92.62 148 VAL B C 1
ATOM 4686 O O . VAL B 1 148 ? -9.203 0.316 18.234 1 92.62 148 VAL B O 1
ATOM 4689 N N . ARG B 1 149 ? -7.828 -1.401 18.656 1 91.31 149 ARG B N 1
ATOM 4690 C CA . ARG B 1 149 ? -7.254 -1.481 17.312 1 91.31 149 ARG B CA 1
ATOM 4691 C C . ARG B 1 149 ? -7.051 -2.932 16.891 1 91.31 149 ARG B C 1
ATOM 4693 O O . ARG B 1 149 ? -7.027 -3.832 17.734 1 91.31 149 ARG B O 1
ATOM 4700 N N . PHE B 1 150 ? -6.973 -3.084 15.617 1 92.56 150 PHE B N 1
ATOM 4701 C CA . PHE B 1 150 ? -6.613 -4.418 15.156 1 92.56 150 PHE B CA 1
ATOM 4702 C C . PHE B 1 150 ? -5.16 -4.734 15.484 1 92.56 150 PHE B C 1
ATOM 4704 O O . PHE B 1 150 ? -4.281 -3.887 15.312 1 92.56 150 PHE B O 1
ATOM 4711 N N . ALA B 1 151 ? -4.992 -5.914 15.992 1 92.06 151 ALA B N 1
ATOM 4712 C CA . ALA B 1 151 ? -3.643 -6.371 16.312 1 92.06 151 ALA B CA 1
ATOM 4713 C C . ALA B 1 151 ? -2.846 -6.672 15.047 1 92.06 151 ALA B C 1
ATOM 4715 O O . ALA B 1 151 ? -3.416 -7.051 14.023 1 92.06 151 ALA B O 1
ATOM 4716 N N . THR B 1 152 ? -1.562 -6.5 15.141 1 90.69 152 THR B N 1
ATOM 4717 C CA . THR B 1 152 ? -0.688 -6.844 14.023 1 90.69 152 THR B CA 1
ATOM 4718 C C . THR B 1 152 ? -0.709 -8.344 13.766 1 90.69 152 THR B C 1
ATOM 4720 O O . THR B 1 152 ? -0.672 -9.148 14.695 1 90.69 152 THR B O 1
ATOM 4723 N N . HIS B 1 153 ? -0.838 -8.664 12.5 1 91.88 153 HIS B N 1
ATOM 4724 C CA . HIS B 1 153 ? -0.805 -10.062 12.102 1 91.88 153 HIS B CA 1
ATOM 4725 C C . HIS B 1 153 ? 0.623 -10.523 11.828 1 91.88 153 HIS B C 1
ATOM 4727 O O . HIS B 1 153 ? 1.135 -10.344 10.719 1 91.88 153 HIS B O 1
ATOM 4733 N N . THR B 1 154 ? 1.25 -11.289 12.672 1 91.25 154 THR B N 1
ATOM 4734 C CA . THR B 1 154 ? 2.66 -11.648 12.586 1 91.25 154 THR B CA 1
ATOM 4735 C C . THR B 1 154 ? 2.859 -12.828 11.641 1 91.25 154 THR B C 1
ATOM 4737 O O . THR B 1 154 ? 3.986 -13.125 11.234 1 91.25 154 THR B O 1
ATOM 4740 N N . ALA B 1 155 ? 1.812 -13.539 11.258 1 96 155 ALA B N 1
ATOM 4741 C CA . ALA B 1 155 ? 1.917 -14.695 10.375 1 96 155 ALA B CA 1
ATOM 4742 C C . ALA B 1 155 ? 1.455 -14.344 8.961 1 96 155 ALA B C 1
ATOM 4744 O O . ALA B 1 155 ? 0.988 -15.219 8.219 1 96 155 ALA B O 1
ATOM 4745 N N . ALA B 1 156 ? 1.466 -13.094 8.648 1 96.5 156 ALA B N 1
ATOM 4746 C CA . ALA B 1 156 ? 1.083 -12.641 7.316 1 96.5 156 ALA B CA 1
ATOM 4747 C C . ALA B 1 156 ? 2.314 -12.344 6.465 1 96.5 156 ALA B C 1
ATOM 4749 O O . ALA B 1 156 ? 3.26 -11.703 6.93 1 96.5 156 ALA B O 1
ATOM 4750 N N . LEU B 1 157 ? 2.307 -12.859 5.246 1 98.12 157 LEU B N 1
ATOM 4751 C CA . LEU B 1 157 ? 3.432 -12.695 4.332 1 98.12 157 LEU B CA 1
ATOM 4752 C C . LEU B 1 157 ? 2.99 -12.008 3.045 1 98.12 157 LEU B C 1
ATOM 4754 O O . LEU B 1 157 ? 1.832 -12.117 2.639 1 98.12 157 LEU B O 1
ATOM 4758 N N . LYS B 1 158 ? 3.852 -11.312 2.5 1 98.06 158 LYS B N 1
ATOM 4759 C CA . LYS B 1 158 ? 3.682 -10.742 1.168 1 98.06 158 LYS B CA 1
ATOM 4760 C C . LYS B 1 158 ? 4.484 -11.516 0.128 1 98.06 158 LYS B C 1
ATOM 4762 O O . LYS B 1 158 ? 5.68 -11.758 0.309 1 98.06 158 LYS B O 1
ATOM 4767 N N . VAL B 1 159 ? 3.85 -11.93 -0.93 1 98.25 159 VAL B N 1
ATOM 4768 C CA . VAL B 1 159 ? 4.469 -12.695 -2.006 1 98.25 159 VAL B CA 1
ATOM 4769 C C . VAL B 1 159 ? 4.551 -11.836 -3.268 1 98.25 159 VAL B C 1
ATOM 4771 O O . VAL B 1 159 ? 3.574 -11.188 -3.65 1 98.25 159 VAL B O 1
ATOM 4774 N N . LYS B 1 160 ? 5.727 -11.891 -3.912 1 97.06 160 LYS B N 1
ATOM 4775 C CA . LYS B 1 160 ? 5.926 -11.023 -5.074 1 97.06 160 LYS B CA 1
ATOM 4776 C C . LYS B 1 160 ? 6.48 -11.82 -6.258 1 97.06 160 LYS B C 1
ATOM 4778 O O . LYS B 1 160 ? 6.953 -12.945 -6.09 1 97.06 160 LYS B O 1
ATOM 4783 N N . ASN B 1 161 ? 6.285 -11.18 -7.426 1 94.94 161 ASN B N 1
ATOM 4784 C CA . ASN B 1 161 ? 6.965 -11.578 -8.656 1 94.94 161 ASN B CA 1
ATOM 4785 C C . ASN B 1 161 ? 6.379 -12.867 -9.219 1 94.94 161 ASN B C 1
ATOM 4787 O O . ASN B 1 161 ? 7.121 -13.75 -9.656 1 94.94 161 ASN B O 1
ATOM 4791 N N . PHE B 1 162 ? 5.137 -13.023 -9.117 1 94.44 162 PHE B N 1
ATOM 4792 C CA . PHE B 1 162 ? 4.508 -14.133 -9.812 1 94.44 162 PHE B CA 1
ATOM 4793 C C . PHE B 1 162 ? 3.719 -13.641 -11.023 1 94.44 162 PHE B C 1
ATOM 4795 O O . PHE B 1 162 ? 3.463 -12.445 -11.156 1 94.44 162 PHE B O 1
ATOM 4802 N N . SER B 1 163 ? 3.453 -14.523 -11.891 1 91.81 163 SER B N 1
ATOM 4803 C CA . SER B 1 163 ? 2.807 -14.195 -13.156 1 91.81 163 SER B CA 1
ATOM 4804 C C . SER B 1 163 ? 1.352 -13.797 -12.945 1 91.81 163 SER B C 1
ATOM 4806 O O . SER B 1 163 ? 0.796 -13.992 -11.867 1 91.81 163 SER B O 1
ATOM 4808 N N . GLN B 1 164 ? 0.751 -13.258 -13.992 1 92.5 164 GLN B N 1
ATOM 4809 C CA . GLN B 1 164 ? -0.627 -12.781 -13.953 1 92.5 164 GLN B CA 1
ATOM 4810 C C . GLN B 1 164 ? -1.612 -13.945 -13.938 1 92.5 164 GLN B C 1
ATOM 4812 O O . GLN B 1 164 ? -2.812 -13.75 -13.742 1 92.5 164 GLN B O 1
ATOM 4817 N N . TRP B 1 165 ? -1.101 -15.141 -14.023 1 93.69 165 TRP B N 1
ATOM 4818 C CA . TRP B 1 165 ? -1.979 -16.297 -14.141 1 93.69 165 TRP B CA 1
ATOM 4819 C C . TRP B 1 165 ? -2.105 -17.016 -12.805 1 93.69 165 TRP B C 1
ATOM 4821 O O . TRP B 1 165 ? -2.584 -18.156 -12.75 1 93.69 165 TRP B O 1
ATOM 4831 N N . VAL B 1 166 ? -1.645 -16.422 -11.797 1 96 166 VAL B N 1
ATOM 4832 C CA . VAL B 1 166 ? -1.784 -16.984 -10.461 1 96 166 VAL B CA 1
ATOM 4833 C C . VAL B 1 166 ? -3.07 -16.469 -9.82 1 96 166 VAL B C 1
ATOM 4835 O O . VAL B 1 166 ? -3.314 -15.258 -9.781 1 96 166 VAL B O 1
ATOM 4838 N N . THR B 1 167 ? -3.896 -17.375 -9.383 1 95.44 167 THR B N 1
ATOM 4839 C CA . THR B 1 167 ? -5.16 -17.047 -8.742 1 95.44 167 THR B CA 1
ATOM 4840 C C . THR B 1 167 ? -5.051 -17.188 -7.227 1 95.44 167 THR B C 1
ATOM 4842 O O . THR B 1 167 ? -4.035 -17.672 -6.715 1 95.44 167 THR B O 1
ATOM 4845 N N . ASN B 1 168 ? -6.113 -16.75 -6.52 1 95.75 168 ASN B N 1
ATOM 4846 C CA . ASN B 1 168 ? -6.16 -16.906 -5.07 1 95.75 168 ASN B CA 1
ATOM 4847 C C . ASN B 1 168 ? -6.035 -18.359 -4.656 1 95.75 168 ASN B C 1
ATOM 4849 O O . ASN B 1 168 ? -5.293 -18.688 -3.729 1 95.75 168 ASN B O 1
ATOM 4853 N N . GLU B 1 169 ? -6.699 -19.203 -5.367 1 94.94 169 GLU B N 1
ATOM 4854 C CA . GLU B 1 169 ? -6.746 -20.625 -5.039 1 94.94 169 GLU B CA 1
ATOM 4855 C C . GLU B 1 169 ? -5.391 -21.297 -5.254 1 94.94 169 GLU B C 1
ATOM 4857 O O . GLU B 1 169 ? -4.961 -22.125 -4.445 1 94.94 169 GLU B O 1
ATOM 4862 N N . LEU B 1 170 ? -4.809 -20.906 -6.332 1 95.88 170 LEU B N 1
ATOM 4863 C CA . LEU B 1 170 ? -3.488 -21.469 -6.59 1 95.88 170 LEU B CA 1
ATOM 4864 C C . LEU B 1 170 ? -2.492 -21.031 -5.52 1 95.88 170 LEU B C 1
ATOM 4866 O O . LEU B 1 170 ? -1.674 -21.828 -5.059 1 95.88 170 LEU B O 1
ATOM 4870 N N . LEU B 1 171 ? -2.566 -19.766 -5.195 1 96.69 171 LEU B N 1
ATOM 4871 C CA . LEU B 1 171 ? -1.691 -19.234 -4.152 1 96.69 171 LEU B CA 1
ATOM 4872 C C . LEU B 1 171 ? -1.91 -19.969 -2.836 1 96.69 171 LEU B C 1
ATOM 4874 O O . LEU B 1 171 ? -0.949 -20.312 -2.146 1 96.69 171 LEU B O 1
ATOM 4878 N N . GLU B 1 172 ? -3.094 -20.188 -2.51 1 96 172 GLU B N 1
ATOM 4879 C CA . GLU B 1 172 ? -3.424 -20.922 -1.291 1 96 172 GLU B CA 1
ATOM 4880 C C . GLU B 1 172 ? -2.895 -22.344 -1.35 1 96 172 GLU B C 1
ATOM 4882 O O . GLU B 1 172 ? -2.293 -22.828 -0.389 1 96 172 GLU B O 1
ATOM 4887 N N . LEU B 1 173 ? -3.129 -22.984 -2.457 1 95.06 173 LEU B N 1
ATOM 4888 C CA . LEU B 1 173 ? -2.678 -24.359 -2.639 1 95.06 173 LEU B CA 1
ATOM 4889 C C . LEU B 1 173 ? -1.158 -24.438 -2.539 1 95.06 173 LEU B C 1
ATOM 4891 O O . LEU B 1 173 ? -0.628 -25.312 -1.848 1 95.06 173 LEU B O 1
ATOM 4895 N N . ALA B 1 174 ? -0.527 -23.578 -3.143 1 96.38 174 ALA B N 1
ATOM 4896 C CA . ALA B 1 174 ? 0.933 -23.594 -3.188 1 96.38 174 ALA B CA 1
ATOM 4897 C C . ALA B 1 174 ? 1.524 -23.391 -1.794 1 96.38 174 ALA B C 1
ATOM 4899 O O . ALA B 1 174 ? 2.475 -24.078 -1.412 1 96.38 174 ALA B O 1
ATOM 4900 N N . PHE B 1 175 ? 1.015 -22.5 -1.046 1 97.56 175 PHE B N 1
ATOM 4901 C CA . PHE B 1 175 ? 1.623 -22.156 0.232 1 97.56 175 PHE B CA 1
ATOM 4902 C C . PHE B 1 175 ? 1.08 -23.031 1.35 1 97.56 175 PHE B C 1
ATOM 4904 O O . PHE B 1 175 ? 1.602 -23.031 2.467 1 97.56 175 PHE B O 1
ATOM 4911 N N . SER B 1 176 ? 0.081 -23.812 1.051 1 95.75 176 SER B N 1
ATOM 4912 C CA . SER B 1 176 ? -0.443 -24.75 2.035 1 95.75 176 SER B CA 1
ATOM 4913 C C . SER B 1 176 ? 0.584 -25.828 2.373 1 95.75 176 SER B C 1
ATOM 4915 O O . SER B 1 176 ? 0.467 -26.5 3.395 1 95.75 176 SER B O 1
ATOM 4917 N N . VAL B 1 177 ? 1.541 -25.984 1.555 1 95.31 177 VAL B N 1
ATOM 4918 C CA . VAL B 1 177 ? 2.582 -26.984 1.757 1 95.31 177 VAL B CA 1
ATOM 4919 C C . VAL B 1 177 ? 3.41 -26.625 2.988 1 95.31 177 VAL B C 1
ATOM 4921 O O . VAL B 1 177 ? 4.012 -27.5 3.617 1 95.31 177 VAL B O 1
ATOM 4924 N N . PHE B 1 178 ? 3.471 -25.359 3.363 1 96.5 178 PHE B N 1
ATOM 4925 C CA . PHE B 1 178 ? 4.289 -24.922 4.488 1 96.5 178 PHE B CA 1
ATOM 4926 C C . PHE B 1 178 ? 3.49 -24.953 5.785 1 96.5 178 PHE B C 1
ATOM 4928 O O . PHE B 1 178 ? 4.066 -24.906 6.875 1 96.5 178 PHE B O 1
ATOM 4935 N N . GLY B 1 179 ? 2.195 -24.906 5.633 1 95.25 179 GLY B N 1
ATOM 4936 C CA . GLY B 1 179 ? 1.309 -24.891 6.785 1 95.25 179 GLY B CA 1
ATOM 4937 C C . GLY B 1 179 ? -0.114 -24.5 6.441 1 95.25 179 GLY B C 1
ATOM 4938 O O . GLY B 1 179 ? -0.429 -24.25 5.273 1 95.25 179 GLY B O 1
ATOM 4939 N N . ASP B 1 180 ? -0.896 -24.469 7.508 1 95.44 180 ASP B N 1
ATOM 4940 C CA . ASP B 1 180 ? -2.305 -24.125 7.32 1 95.44 180 ASP B CA 1
ATOM 4941 C C . ASP B 1 180 ? -2.477 -22.656 6.984 1 95.44 180 ASP B C 1
ATOM 4943 O O . ASP B 1 180 ? -2.057 -21.781 7.75 1 95.44 180 ASP B O 1
ATOM 4947 N N . VAL B 1 181 ? -3.076 -22.438 5.84 1 96.19 181 VAL B N 1
ATOM 4948 C CA . VAL B 1 181 ? -3.287 -21.078 5.352 1 96.19 181 VAL B CA 1
ATOM 4949 C C . VAL B 1 181 ? -4.707 -20.625 5.691 1 96.19 181 VAL B C 1
ATOM 4951 O O . VAL B 1 181 ? -5.676 -21.312 5.383 1 96.19 181 VAL B O 1
ATOM 4954 N N . GLU B 1 182 ? -4.816 -19.453 6.312 1 93.94 182 GLU B N 1
ATOM 4955 C CA . GLU B 1 182 ? -6.125 -18.891 6.633 1 93.94 182 GLU B CA 1
ATOM 4956 C C . GLU B 1 182 ? -6.699 -18.125 5.449 1 93.94 182 GLU B C 1
ATOM 4958 O O . GLU B 1 182 ? -7.895 -18.203 5.164 1 93.94 182 GLU B O 1
ATOM 4963 N N . ARG B 1 183 ? -5.789 -17.391 4.828 1 93.5 183 ARG B N 1
ATOM 4964 C CA . ARG B 1 183 ? -6.219 -16.531 3.725 1 93.5 183 ARG B CA 1
ATOM 4965 C C . ARG B 1 183 ? -5.086 -16.312 2.732 1 93.5 183 ARG B C 1
ATOM 4967 O O . ARG B 1 183 ? -3.936 -16.109 3.129 1 93.5 183 ARG B O 1
ATOM 4974 N N . ALA B 1 184 ? -5.391 -16.422 1.499 1 96.56 184 ALA B N 1
ATOM 4975 C CA . ALA B 1 184 ? -4.477 -16.109 0.405 1 96.56 184 ALA B CA 1
ATOM 4976 C C . ALA B 1 184 ? -5.168 -15.266 -0.665 1 96.56 184 ALA B C 1
ATOM 4978 O O . ALA B 1 184 ? -6.207 -15.664 -1.2 1 96.56 184 ALA B O 1
ATOM 4979 N N . VAL B 1 185 ? -4.574 -14.102 -0.933 1 96.44 185 VAL B N 1
ATOM 4980 C CA . VAL B 1 185 ? -5.238 -13.211 -1.875 1 96.44 185 VAL B CA 1
ATOM 4981 C C . VAL B 1 185 ? -4.207 -12.586 -2.811 1 96.44 185 VAL B C 1
ATOM 4983 O O . VAL B 1 185 ? -3.123 -12.188 -2.373 1 96.44 185 VAL B O 1
ATOM 4986 N N . VAL B 1 186 ? -4.57 -12.594 -4.082 1 97.81 186 VAL B N 1
ATOM 4987 C CA . VAL B 1 186 ? -3.76 -11.898 -5.078 1 97.81 186 VAL B CA 1
ATOM 4988 C C . VAL B 1 186 ? -4.23 -10.453 -5.211 1 97.81 186 VAL B C 1
ATOM 4990 O O . VAL B 1 186 ? -5.422 -10.188 -5.379 1 97.81 186 VAL B O 1
ATOM 4993 N N . ILE B 1 187 ? -3.352 -9.562 -5.121 1 97.19 187 ILE B N 1
ATOM 4994 C CA . ILE B 1 187 ? -3.697 -8.148 -5.191 1 97.19 187 ILE B CA 1
ATOM 4995 C C . ILE B 1 187 ? -4.031 -7.773 -6.637 1 97.19 187 ILE B C 1
ATOM 4997 O O . ILE B 1 187 ? -3.289 -8.117 -7.559 1 97.19 187 ILE B O 1
ATOM 5001 N N . VAL B 1 188 ? -5.148 -7.07 -6.828 1 95.5 188 VAL B N 1
ATOM 5002 C CA . VAL B 1 188 ? -5.574 -6.676 -8.172 1 95.5 188 VAL B CA 1
ATOM 5003 C C . VAL B 1 188 ? -5.754 -5.16 -8.227 1 95.5 188 VAL B C 1
ATOM 5005 O O . VAL B 1 188 ? -5.973 -4.512 -7.203 1 95.5 188 VAL B O 1
ATOM 5008 N N . ASP B 1 189 ? -5.59 -4.625 -9.383 1 91.88 189 ASP B N 1
ATOM 5009 C CA . ASP B 1 189 ? -5.781 -3.191 -9.586 1 91.88 189 ASP B CA 1
ATOM 5010 C C . ASP B 1 189 ? -7.254 -2.859 -9.82 1 91.88 189 ASP B C 1
ATOM 5012 O O . ASP B 1 189 ? -8.125 -3.703 -9.602 1 91.88 189 ASP B O 1
ATOM 5016 N N . ASP B 1 190 ? -7.527 -1.588 -10.188 1 86.56 190 ASP B N 1
ATOM 5017 C CA . ASP B 1 190 ? -8.891 -1.096 -10.359 1 86.56 190 ASP B CA 1
ATOM 5018 C C . ASP B 1 190 ? -9.57 -1.754 -11.555 1 86.56 190 ASP B C 1
ATOM 5020 O O . ASP B 1 190 ? -10.805 -1.817 -11.617 1 86.56 190 ASP B O 1
ATOM 5024 N N . ARG B 1 191 ? -8.766 -2.289 -12.43 1 84.81 191 ARG B N 1
ATOM 5025 C CA . ARG B 1 191 ? -9.312 -2.943 -13.617 1 84.81 191 ARG B CA 1
ATOM 5026 C C . ARG B 1 191 ? -9.43 -4.449 -13.414 1 84.81 191 ARG B C 1
ATOM 5028 O O . ARG B 1 191 ? -9.828 -5.176 -14.32 1 84.81 191 ARG B O 1
ATOM 5035 N N . GLY B 1 192 ? -8.969 -4.895 -12.281 1 86 192 GLY B N 1
ATOM 5036 C CA . GLY B 1 192 ? -9.078 -6.309 -11.961 1 86 192 GLY B CA 1
ATOM 5037 C C . GLY B 1 192 ? -7.883 -7.121 -12.43 1 86 192 GLY B C 1
ATOM 5038 O O . GLY B 1 192 ? -7.957 -8.352 -12.516 1 86 192 GLY B O 1
ATOM 5039 N N . ARG B 1 193 ? -6.879 -6.484 -12.773 1 91.38 193 ARG B N 1
ATOM 5040 C CA . ARG B 1 193 ? -5.684 -7.18 -13.227 1 91.38 193 ARG B CA 1
ATOM 5041 C C . ARG B 1 193 ? -4.715 -7.418 -12.07 1 91.38 193 ARG B C 1
ATOM 5043 O O . ARG B 1 193 ? -4.551 -6.555 -11.203 1 91.38 193 ARG B O 1
ATOM 5050 N N . SER B 1 194 ? -4.125 -8.539 -12.148 1 95.44 194 SER B N 1
ATOM 5051 C CA . SER B 1 194 ? -3.156 -8.883 -11.109 1 95.44 194 SER B CA 1
ATOM 5052 C C . SER B 1 194 ? -1.946 -7.957 -11.156 1 95.44 194 SER B C 1
ATOM 5054 O O . SER B 1 194 ? -1.449 -7.633 -12.242 1 95.44 194 SER B O 1
ATOM 5056 N N . VAL B 1 195 ? -1.452 -7.555 -10.047 1 94.12 195 VAL B N 1
ATOM 5057 C CA . VAL B 1 195 ? -0.269 -6.703 -9.953 1 94.12 195 VAL B CA 1
ATOM 5058 C C . VAL B 1 195 ? 0.971 -7.566 -9.727 1 94.12 195 VAL B C 1
ATOM 5060 O O . VAL B 1 195 ? 2.094 -7.059 -9.695 1 94.12 195 VAL B O 1
ATOM 5063 N N . GLY B 1 196 ? 0.84 -8.828 -9.609 1 95.44 196 GLY B N 1
ATOM 5064 C CA . GLY B 1 196 ? 1.959 -9.734 -9.406 1 95.44 196 GLY B CA 1
ATOM 5065 C C . GLY B 1 196 ? 2.385 -9.844 -7.953 1 95.44 196 GLY B C 1
ATOM 5066 O O . GLY B 1 196 ? 3.529 -10.195 -7.66 1 95.44 196 GLY B O 1
ATOM 5067 N N . GLU B 1 197 ? 1.559 -9.406 -7.125 1 97.56 197 GLU B N 1
ATOM 5068 C CA . GLU B 1 197 ? 1.777 -9.5 -5.684 1 97.56 197 GLU B CA 1
ATOM 5069 C C . GLU B 1 197 ? 0.578 -10.133 -4.98 1 97.56 197 GLU B C 1
ATOM 5071 O O . GLU B 1 197 ? -0.545 -10.07 -5.484 1 97.56 197 GLU B O 1
ATOM 5076 N N . GLY B 1 198 ? 0.863 -10.75 -3.877 1 98.06 198 GLY B N 1
ATOM 5077 C CA . GLY B 1 198 ? -0.197 -11.367 -3.096 1 98.06 198 GLY B CA 1
ATOM 5078 C C . GLY B 1 198 ? 0.087 -11.383 -1.606 1 98.06 198 GLY B C 1
ATOM 5079 O O . GLY B 1 198 ? 1.191 -11.039 -1.177 1 98.06 198 GLY B O 1
ATOM 5080 N N . ILE B 1 199 ? -0.922 -11.672 -0.869 1 97.88 199 ILE B N 1
ATOM 5081 C CA . ILE B 1 199 ? -0.832 -11.773 0.583 1 97.88 199 ILE B CA 1
ATOM 5082 C C . ILE B 1 199 ? -1.257 -13.172 1.029 1 97.88 199 ILE B C 1
ATOM 5084 O O . ILE B 1 199 ? -2.293 -13.68 0.596 1 97.88 199 ILE B O 1
ATOM 5088 N N . VAL B 1 200 ? -0.44 -13.734 1.808 1 98.06 200 VAL B N 1
ATOM 5089 C CA . VAL B 1 200 ? -0.759 -15.039 2.379 1 98.06 200 VAL B CA 1
ATOM 5090 C C . VAL B 1 200 ? -0.729 -14.961 3.904 1 98.06 200 VAL B C 1
ATOM 5092 O O . VAL B 1 200 ? 0.271 -14.539 4.488 1 98.06 200 VAL B O 1
ATOM 5095 N N . GLU B 1 201 ? -1.798 -15.312 4.492 1 97 201 GLU B N 1
ATOM 5096 C CA . GLU B 1 201 ? -1.925 -15.328 5.949 1 97 201 GLU B CA 1
ATOM 5097 C C . GLU B 1 201 ? -2.014 -16.75 6.48 1 97 201 GLU B C 1
ATOM 5099 O O . GLU B 1 201 ? -2.965 -17.484 6.176 1 97 201 GLU B O 1
ATOM 5104 N N . PHE B 1 202 ? -1.043 -17.078 7.367 1 97.31 202 PHE B N 1
ATOM 5105 C CA . PHE B 1 202 ? -1.012 -18.406 7.965 1 97.31 202 PHE B CA 1
ATOM 5106 C C . PHE B 1 202 ? -1.704 -18.406 9.32 1 97.31 202 PHE B C 1
ATOM 5108 O O . PHE B 1 202 ? -1.903 -17.344 9.922 1 97.31 202 PHE B O 1
ATOM 5115 N N . SER B 1 203 ? -2.09 -19.547 9.797 1 94.06 203 SER B N 1
ATOM 5116 C CA . SER B 1 203 ? -2.705 -19.703 11.109 1 94.06 203 SER B CA 1
ATOM 5117 C C . SER B 1 203 ? -1.666 -19.609 12.219 1 94.06 203 SER B C 1
ATOM 5119 O O . SER B 1 203 ? -1.957 -19.109 13.312 1 94.06 203 SER B O 1
ATOM 5121 N N . ARG B 1 204 ? -0.457 -20.047 11.867 1 94.5 204 ARG B N 1
ATOM 5122 C CA . ARG B 1 204 ? 0.603 -20.078 12.875 1 94.5 204 ARG B CA 1
ATOM 5123 C C . ARG B 1 204 ? 1.852 -19.359 12.383 1 94.5 204 ARG B C 1
ATOM 5125 O O . ARG B 1 204 ? 2.172 -19.406 11.188 1 94.5 204 ARG B O 1
ATOM 5132 N N . LYS B 1 205 ? 2.564 -18.859 13.336 1 95.12 205 LYS B N 1
ATOM 5133 C CA . LYS B 1 205 ? 3.777 -18.109 13.023 1 95.12 205 LYS B CA 1
ATOM 5134 C C . LYS B 1 205 ? 4.875 -19.016 12.5 1 95.12 205 LYS B C 1
ATOM 5136 O O . LYS B 1 205 ? 5.672 -18.625 11.648 1 95.12 205 LYS B O 1
ATOM 5141 N N . GLN B 1 206 ? 4.938 -20.188 12.953 1 96.38 206 GLN B N 1
ATOM 5142 C CA . GLN B 1 206 ? 5.965 -21.141 12.555 1 96.38 206 GLN B CA 1
ATOM 5143 C C . GLN B 1 206 ? 5.863 -21.469 11.062 1 96.38 206 GLN B C 1
ATOM 5145 O O . GLN B 1 206 ? 6.879 -21.594 10.383 1 96.38 206 GLN B O 1
ATOM 5150 N N . ALA B 1 207 ? 4.656 -21.625 10.617 1 96.69 207 ALA B N 1
ATOM 5151 C CA . ALA B 1 207 ? 4.434 -21.891 9.203 1 96.69 207 ALA B CA 1
ATOM 5152 C C . ALA B 1 207 ? 4.941 -20.75 8.336 1 96.69 207 ALA B C 1
ATOM 5154 O O . ALA B 1 207 ? 5.578 -20.969 7.301 1 96.69 207 ALA B O 1
ATOM 5155 N N . ALA B 1 208 ? 4.633 -19.562 8.781 1 97.5 208 ALA B N 1
ATOM 5156 C CA . ALA B 1 208 ? 5.102 -18.391 8.055 1 97.5 208 ALA B CA 1
ATOM 5157 C C . ALA B 1 208 ? 6.625 -18.328 8.023 1 97.5 208 ALA B C 1
ATOM 5159 O O . ALA B 1 208 ? 7.219 -18.016 6.988 1 97.5 208 ALA B O 1
ATOM 5160 N N . GLN B 1 209 ? 7.254 -18.625 9.07 1 97.31 209 GLN B N 1
ATOM 5161 C CA . GLN B 1 209 ? 8.711 -18.609 9.148 1 97.31 209 GLN B CA 1
ATOM 5162 C C . GLN B 1 209 ? 9.32 -19.688 8.258 1 97.31 209 GLN B C 1
ATOM 5164 O O . GLN B 1 209 ? 10.352 -19.453 7.621 1 97.31 209 GLN B O 1
ATOM 5169 N N . GLN B 1 210 ? 8.695 -20.781 8.234 1 96.56 210 GLN B N 1
ATOM 5170 C CA . GLN B 1 210 ? 9.164 -21.859 7.375 1 96.56 210 GLN B CA 1
ATOM 5171 C C . GLN B 1 210 ? 9.078 -21.469 5.902 1 96.56 210 GLN B C 1
ATOM 5173 O O . GLN B 1 210 ? 10.008 -21.719 5.133 1 96.56 210 GLN B O 1
ATOM 5178 N N . ALA B 1 211 ? 7.961 -20.891 5.562 1 97.25 211 ALA B N 1
ATOM 5179 C CA . ALA B 1 211 ? 7.793 -20.438 4.191 1 97.25 211 ALA B CA 1
ATOM 5180 C C . ALA B 1 211 ? 8.852 -19.391 3.83 1 97.25 211 ALA B C 1
ATOM 5182 O O . ALA B 1 211 ? 9.445 -19.453 2.748 1 97.25 211 ALA B O 1
ATOM 5183 N N . LEU B 1 212 ? 9.07 -18.5 4.73 1 97.38 212 LEU B N 1
ATOM 5184 C CA . LEU B 1 212 ? 10.07 -17.453 4.523 1 97.38 212 LEU B CA 1
ATOM 5185 C C . LEU B 1 212 ? 11.453 -18.062 4.32 1 97.38 212 LEU B C 1
ATOM 5187 O O . LEU B 1 212 ? 12.172 -17.688 3.389 1 97.38 212 LEU B O 1
ATOM 5191 N N . LYS B 1 213 ? 11.797 -18.969 5.102 1 96.19 213 LYS B N 1
ATOM 5192 C CA . LYS B 1 213 ? 13.109 -19.609 5.059 1 96.19 213 LYS B CA 1
ATOM 5193 C C . LYS B 1 213 ? 13.289 -20.422 3.781 1 96.19 213 LYS B C 1
ATOM 5195 O O . LYS B 1 213 ? 14.281 -20.266 3.072 1 96.19 213 LYS B O 1
ATOM 5200 N N . ARG B 1 214 ? 12.352 -21.25 3.457 1 95.12 214 ARG B N 1
ATOM 5201 C CA . ARG B 1 214 ? 12.438 -22.141 2.305 1 95.12 214 ARG B CA 1
ATOM 5202 C C . ARG B 1 214 ? 12.477 -21.344 1.003 1 95.12 214 ARG B C 1
ATOM 5204 O O . ARG B 1 214 ? 13.25 -21.672 0.1 1 95.12 214 ARG B O 1
ATOM 5211 N N . CYS B 1 215 ? 11.648 -20.328 0.945 1 95.31 215 CYS B N 1
ATOM 5212 C CA . CYS B 1 215 ? 11.594 -19.531 -0.281 1 95.31 215 CYS B CA 1
ATOM 5213 C C . CYS B 1 215 ? 12.844 -18.688 -0.434 1 95.31 215 CYS B C 1
ATOM 5215 O O . CYS B 1 215 ? 13.211 -18.297 -1.548 1 95.31 215 CYS B O 1
ATOM 5217 N N . SER B 1 216 ? 13.445 -18.328 0.659 1 94.31 216 SER B N 1
ATOM 5218 C CA . SER B 1 216 ? 14.688 -17.562 0.599 1 94.31 216 SER B CA 1
ATOM 5219 C C . SER B 1 216 ? 15.859 -18.453 0.198 1 94.31 216 SER B C 1
ATOM 5221 O O . SER B 1 216 ? 16.734 -18.031 -0.551 1 94.31 216 SER B O 1
ATOM 5223 N N . GLU B 1 217 ? 15.891 -19.703 0.588 1 92.31 217 GLU B N 1
ATOM 5224 C CA . GLU B 1 217 ? 17 -20.625 0.345 1 92.31 217 GLU B CA 1
ATOM 5225 C C . GLU B 1 217 ? 16.828 -21.359 -0.978 1 92.31 217 GLU B C 1
ATOM 5227 O O . GLU B 1 217 ? 17.812 -21.688 -1.643 1 92.31 217 GLU B O 1
ATOM 5232 N N . GLU B 1 218 ? 15.578 -21.625 -1.263 1 93.62 218 GLU B N 1
ATOM 5233 C CA . GLU B 1 218 ? 15.273 -22.391 -2.473 1 93.62 218 GLU B CA 1
ATOM 5234 C C . GLU B 1 218 ? 14.422 -21.562 -3.438 1 93.62 218 GLU B C 1
ATOM 5236 O O . GLU B 1 218 ? 14 -20.453 -3.107 1 93.62 218 GLU B O 1
ATOM 5241 N N . CYS B 1 219 ? 14.367 -22.094 -4.652 1 94.75 219 CYS B N 1
ATOM 5242 C CA . CYS B 1 219 ? 13.586 -21.422 -5.672 1 94.75 219 CYS B CA 1
ATOM 5243 C C . CYS B 1 219 ? 12.188 -22.031 -5.785 1 94.75 219 CYS B C 1
ATOM 5245 O O . CYS B 1 219 ? 12.023 -23.109 -6.348 1 94.75 219 CYS B O 1
ATOM 5247 N N . PHE B 1 220 ? 11.281 -21.297 -5.203 1 96.12 220 PHE B N 1
ATOM 5248 C CA . PHE B 1 220 ? 9.898 -21.75 -5.227 1 96.12 220 PHE B CA 1
ATOM 5249 C C . PHE B 1 220 ? 9.172 -21.203 -6.449 1 96.12 220 PHE B C 1
ATOM 5251 O O . PHE B 1 220 ? 9.086 -19.984 -6.629 1 96.12 220 PHE B O 1
ATOM 5258 N N . ILE B 1 221 ? 8.648 -22.094 -7.305 1 94.88 221 ILE B N 1
ATOM 5259 C CA . ILE B 1 221 ? 7.992 -21.75 -8.562 1 94.88 221 ILE B CA 1
ATOM 5260 C C . ILE B 1 221 ? 6.523 -22.156 -8.516 1 94.88 221 ILE B C 1
ATOM 5262 O O . ILE B 1 221 ? 6.199 -23.281 -8.102 1 94.88 221 ILE B O 1
ATOM 5266 N N . LEU B 1 222 ? 5.625 -21.312 -8.992 1 95.06 222 LEU B N 1
ATOM 5267 C CA . LEU B 1 222 ? 4.195 -21.578 -8.867 1 95.06 222 LEU B CA 1
ATOM 5268 C C . LEU B 1 222 ? 3.615 -22.078 -10.188 1 95.06 222 LEU B C 1
ATOM 5270 O O . LEU B 1 222 ? 2.605 -22.781 -10.211 1 95.06 222 LEU B O 1
ATOM 5274 N N . THR B 1 223 ? 4.199 -21.641 -11.266 1 93.62 223 THR B N 1
ATOM 5275 C CA . THR B 1 223 ? 3.656 -21.938 -12.586 1 93.62 223 THR B CA 1
ATOM 5276 C C . THR B 1 223 ? 4.707 -22.609 -13.461 1 93.62 223 THR B C 1
ATOM 5278 O O . THR B 1 223 ? 5.801 -22.922 -12.992 1 93.62 223 THR B O 1
ATOM 5281 N N . SER B 1 224 ? 4.301 -22.797 -14.766 1 90.62 224 SER B N 1
ATOM 5282 C CA . SER B 1 224 ? 5.207 -23.469 -15.703 1 90.62 224 SER B CA 1
ATOM 5283 C C . SER B 1 224 ? 6.41 -22.578 -16.016 1 90.62 224 SER B C 1
ATOM 5285 O O . SER B 1 224 ? 7.496 -23.078 -16.312 1 90.62 224 SER B O 1
ATOM 5287 N N . THR B 1 225 ? 6.16 -21.281 -15.938 1 88.31 225 THR B N 1
ATOM 5288 C CA . THR B 1 225 ? 7.277 -20.359 -16.141 1 88.31 225 THR B CA 1
ATOM 5289 C C . THR B 1 225 ? 8.227 -20.391 -14.938 1 88.31 225 THR B C 1
ATOM 5291 O O . THR B 1 225 ? 7.797 -20.266 -13.789 1 88.31 225 THR B O 1
ATOM 5294 N N . PRO B 1 226 ? 9.453 -20.609 -15.195 1 88.94 226 PRO B N 1
ATOM 5295 C CA . PRO B 1 226 ? 10.406 -20.781 -14.094 1 88.94 226 PRO B CA 1
ATOM 5296 C C . PRO B 1 226 ? 10.758 -19.453 -13.406 1 88.94 226 PRO B C 1
ATOM 5298 O O . PRO B 1 226 ? 11.93 -19.078 -13.344 1 88.94 226 PRO B O 1
ATOM 5301 N N . ARG B 1 227 ? 9.844 -18.812 -12.93 1 91.88 227 ARG B N 1
ATOM 5302 C CA . ARG B 1 227 ? 10.008 -17.578 -12.164 1 91.88 227 ARG B CA 1
ATOM 5303 C C . ARG B 1 227 ? 9.734 -17.828 -10.68 1 91.88 227 ARG B C 1
ATOM 5305 O O . ARG B 1 227 ? 8.586 -18.062 -10.281 1 91.88 227 ARG B O 1
ATOM 5312 N N . PRO B 1 228 ? 10.844 -17.719 -9.938 1 95.56 228 PRO B N 1
ATOM 5313 C CA . PRO B 1 228 ? 10.641 -17.953 -8.508 1 95.56 228 PRO B CA 1
ATOM 5314 C C . PRO B 1 228 ? 9.953 -16.781 -7.812 1 95.56 228 PRO B C 1
ATOM 5316 O O . PRO B 1 228 ? 10.102 -15.633 -8.234 1 95.56 228 PRO B O 1
ATOM 5319 N N . VAL B 1 229 ? 9.258 -17.078 -6.785 1 96.75 229 VAL B N 1
ATOM 5320 C CA . VAL B 1 229 ? 8.555 -16.047 -6.031 1 96.75 229 VAL B CA 1
ATOM 5321 C C . VAL B 1 229 ? 9.453 -15.523 -4.91 1 96.75 229 VAL B C 1
ATOM 5323 O O . VAL B 1 229 ? 10.32 -16.25 -4.418 1 96.75 229 VAL B O 1
ATOM 5326 N N . VAL B 1 230 ? 9.258 -14.32 -4.586 1 97.19 230 VAL B N 1
ATOM 5327 C CA . VAL B 1 230 ? 9.938 -13.711 -3.447 1 97.19 230 VAL B CA 1
ATOM 5328 C C . VAL B 1 230 ? 8.938 -13.477 -2.318 1 97.19 230 VAL B C 1
ATOM 5330 O O . VAL B 1 230 ? 7.855 -12.922 -2.545 1 97.19 230 VAL B O 1
ATOM 5333 N N . VAL B 1 231 ? 9.281 -13.906 -1.137 1 97.94 231 VAL B N 1
ATOM 5334 C CA . VAL B 1 231 ? 8.383 -13.805 0.008 1 97.94 231 VAL B CA 1
ATOM 5335 C C . VAL B 1 231 ? 9 -12.898 1.069 1 97.94 231 VAL B C 1
ATOM 5337 O O . VAL B 1 231 ? 10.188 -13.008 1.381 1 97.94 231 VAL B O 1
ATOM 5340 N N . GLU B 1 232 ? 8.195 -11.969 1.606 1 97.06 232 GLU B N 1
ATOM 5341 C CA . GLU B 1 232 ? 8.602 -11.055 2.672 1 97.06 232 GLU B CA 1
ATOM 5342 C C . GLU B 1 232 ? 7.496 -10.914 3.721 1 97.06 232 GLU B C 1
ATOM 5344 O O . GLU B 1 232 ? 6.324 -11.164 3.434 1 97.06 232 GLU B O 1
ATOM 5349 N N . PRO B 1 233 ? 7.941 -10.602 4.93 1 96.5 233 PRO B N 1
ATOM 5350 C CA . PRO B 1 233 ? 6.898 -10.32 5.922 1 96.5 233 PRO B CA 1
ATOM 5351 C C . PRO B 1 233 ? 6 -9.148 5.516 1 96.5 233 PRO B C 1
ATOM 5353 O O . PRO B 1 233 ? 6.477 -8.172 4.934 1 96.5 233 PRO B O 1
ATOM 5356 N N . LEU B 1 234 ? 4.766 -9.297 5.805 1 95.62 234 LEU B N 1
ATOM 5357 C CA . LEU B 1 234 ? 3.816 -8.258 5.434 1 95.62 234 LEU B CA 1
ATOM 5358 C C . LEU B 1 234 ? 3.979 -7.031 6.332 1 95.62 234 LEU B C 1
ATOM 5360 O O . LEU B 1 234 ? 3.914 -7.141 7.559 1 95.62 234 LEU B O 1
ATOM 5364 N N . GLU B 1 235 ? 4.273 -5.941 5.738 1 91.81 235 GLU B N 1
ATOM 5365 C CA . GLU B 1 235 ? 4.273 -4.688 6.48 1 91.81 235 GLU B CA 1
ATOM 5366 C C . GLU B 1 235 ? 2.855 -4.164 6.688 1 91.81 235 GLU B C 1
ATOM 5368 O O . GLU B 1 235 ? 2.178 -3.797 5.723 1 91.81 235 GLU B O 1
ATOM 5373 N N . GLN B 1 236 ? 2.449 -4.109 7.863 1 89.94 236 GLN B N 1
ATOM 5374 C CA . GLN B 1 236 ? 1.087 -3.678 8.156 1 89.94 236 GLN B CA 1
ATOM 5375 C C . GLN B 1 236 ? 1.042 -2.189 8.492 1 89.94 236 GLN B C 1
ATOM 5377 O O . GLN B 1 236 ? 1.868 -1.693 9.258 1 89.94 236 GLN B O 1
ATOM 5382 N N . ARG B 1 237 ? 0.224 -1.558 7.805 1 91.88 237 ARG B N 1
ATOM 5383 C CA . ARG B 1 237 ? -0.031 -0.141 8.047 1 91.88 237 ARG B CA 1
ATOM 5384 C C . ARG B 1 237 ? -1.494 0.1 8.398 1 91.88 237 ARG B C 1
ATOM 5386 O O . ARG B 1 237 ? -2.383 -0.59 7.895 1 91.88 237 ARG B O 1
ATOM 5393 N N . ASP B 1 238 ? -1.671 1.032 9.258 1 91.56 238 ASP B N 1
ATOM 5394 C CA . ASP B 1 238 ? -3.037 1.398 9.617 1 91.56 238 ASP B CA 1
ATOM 5395 C C . ASP B 1 238 ? -3.523 2.59 8.797 1 91.56 238 ASP B C 1
ATOM 5397 O O . ASP B 1 238 ? -3.039 3.709 8.977 1 91.56 238 ASP B O 1
ATOM 5401 N N . GLU B 1 239 ? -4.422 2.33 7.969 1 91.81 239 GLU B N 1
ATOM 5402 C CA . GLU B 1 239 ? -4.988 3.359 7.102 1 91.81 239 GLU B CA 1
ATOM 5403 C C . GLU B 1 239 ? -6.434 3.67 7.488 1 91.81 239 GLU B C 1
ATOM 5405 O O . GLU B 1 239 ? -7.137 4.375 6.758 1 91.81 239 GLU B O 1
ATOM 5410 N N . ASP B 1 240 ? -6.879 3.189 8.57 1 88.62 240 ASP B N 1
ATOM 5411 C CA . ASP B 1 240 ? -8.281 3.363 8.945 1 88.62 240 ASP B CA 1
ATOM 5412 C C . ASP B 1 240 ? -8.422 4.336 10.109 1 88.62 240 ASP B C 1
ATOM 5414 O O . ASP B 1 240 ? -9.102 5.363 9.984 1 88.62 240 ASP B O 1
ATOM 5418 N N . ASP B 1 241 ? -7.754 4.066 11.164 1 87.44 241 ASP B N 1
ATOM 5419 C CA . ASP B 1 241 ? -7.871 4.918 12.344 1 87.44 241 ASP B CA 1
ATOM 5420 C C . ASP B 1 241 ? -6.867 6.066 12.289 1 87.44 241 ASP B C 1
ATOM 5422 O O . ASP B 1 241 ? -7.184 7.195 12.68 1 87.44 241 ASP B O 1
ATOM 5426 N N . GLY B 1 242 ? -5.711 5.727 11.914 1 91.94 242 GLY B N 1
ATOM 5427 C CA . GLY B 1 242 ? -4.664 6.723 11.75 1 91.94 242 GLY B CA 1
ATOM 5428 C C . GLY B 1 242 ? -4.18 7.309 13.062 1 91.94 242 GLY B C 1
ATOM 5429 O O . GLY B 1 242 ? -4.008 6.586 14.047 1 91.94 242 GLY B O 1
ATOM 5430 N N . LEU B 1 243 ? -3.861 8.648 13 1 93.25 243 LEU B N 1
ATOM 5431 C CA . LEU B 1 243 ? -3.254 9.344 14.125 1 93.25 243 LEU B CA 1
ATOM 5432 C C . LEU B 1 243 ? -4.156 10.477 14.617 1 93.25 243 LEU B C 1
ATOM 5434 O O . LEU B 1 243 ? -4.043 11.609 14.148 1 93.25 243 LEU B O 1
ATOM 5438 N N . PRO B 1 244 ? -4.973 10.148 15.594 1 90.5 244 PRO B N 1
ATOM 5439 C CA . PRO B 1 244 ? -5.859 11.188 16.141 1 90.5 244 PRO B CA 1
ATOM 5440 C C . PRO B 1 244 ? -5.121 12.211 17 1 90.5 244 PRO B C 1
ATOM 5442 O O . PRO B 1 244 ? -4.047 11.914 17.531 1 90.5 244 PRO B O 1
ATOM 5445 N N . GLU B 1 245 ? -5.688 13.359 17.125 1 91.19 245 GLU B N 1
ATOM 5446 C CA . GLU B 1 245 ? -5.117 14.469 17.891 1 91.19 245 GLU B CA 1
ATOM 5447 C C . GLU B 1 245 ? -4.945 14.109 19.359 1 91.19 245 GLU B C 1
ATOM 5449 O O . GLU B 1 245 ? -4.012 14.57 20.016 1 91.19 245 GLU B O 1
ATOM 5454 N N . MET B 1 246 ? -5.758 13.289 19.859 1 84.19 246 MET B N 1
ATOM 5455 C CA . MET B 1 246 ? -5.785 12.938 21.281 1 84.19 246 MET B CA 1
ATOM 5456 C C . MET B 1 246 ? -4.539 12.156 21.672 1 84.19 246 MET B C 1
ATOM 5458 O O . MET B 1 246 ? -4.207 12.062 22.844 1 84.19 246 MET B O 1
ATOM 5462 N N . ASN B 1 247 ? -3.867 11.609 20.688 1 85 247 ASN B N 1
ATOM 5463 C CA . ASN B 1 247 ? -2.666 10.828 20.969 1 85 247 ASN B CA 1
ATOM 5464 C C . ASN B 1 247 ? -1.492 11.727 21.359 1 85 247 ASN B C 1
ATOM 5466 O O . ASN B 1 247 ? -0.5 11.25 21.906 1 85 247 ASN B O 1
ATOM 5470 N N . PHE B 1 248 ? -1.62 13.016 21.031 1 89.06 248 PHE B N 1
ATOM 5471 C CA . PHE B 1 248 ? -0.534 13.945 21.328 1 89.06 248 PHE B CA 1
ATOM 5472 C C . PHE B 1 248 ? -0.711 14.57 22.703 1 89.06 248 PHE B C 1
ATOM 5474 O O . PHE B 1 248 ? -1.832 14.891 23.109 1 89.06 248 PHE B O 1
ATOM 5481 N N . GLN B 1 249 ? 0.446 14.68 23.328 1 86 249 GLN B N 1
ATOM 5482 C CA . GLN B 1 249 ? 0.446 15.406 24.594 1 86 249 GLN B CA 1
ATOM 5483 C C . GLN B 1 249 ? 0.431 16.906 24.359 1 86 249 GLN B C 1
ATOM 5485 O O . GLN B 1 249 ? 1.309 17.453 23.688 1 86 249 GLN B O 1
ATOM 5490 N N . PRO B 1 250 ? -0.403 17.5 24.969 1 85.69 250 PRO B N 1
ATOM 5491 C CA . PRO B 1 250 ? -0.538 18.938 24.719 1 85.69 250 PRO B CA 1
ATOM 5492 C C . PRO B 1 250 ? 0.688 19.734 25.156 1 85.69 250 PRO B C 1
ATOM 5494 O O . PRO B 1 250 ? 0.964 20.812 24.609 1 85.69 250 PRO B O 1
ATOM 5497 N N . ASN B 1 251 ? 1.417 19.219 26.062 1 88.19 251 ASN B N 1
ATOM 5498 C CA . ASN B 1 251 ? 2.531 19.984 26.609 1 88.19 251 ASN B CA 1
ATOM 5499 C C . ASN B 1 251 ? 3.842 19.656 25.906 1 88.19 251 ASN B C 1
ATOM 5501 O O . ASN B 1 251 ? 4.902 20.141 26.297 1 88.19 251 ASN B O 1
ATOM 5505 N N . ASN B 1 252 ? 3.746 18.875 24.922 1 90.81 252 ASN B N 1
ATOM 5506 C CA . ASN B 1 252 ? 4.965 18.562 24.172 1 90.81 252 ASN B CA 1
ATOM 5507 C C . ASN B 1 252 ? 5.496 19.781 23.438 1 90.81 252 ASN B C 1
ATOM 5509 O O . ASN B 1 252 ? 4.781 20.391 22.625 1 90.81 252 ASN B O 1
ATOM 5513 N N . LYS B 1 253 ? 6.75 20.156 23.672 1 91.56 253 LYS B N 1
ATOM 5514 C CA . LYS B 1 253 ? 7.359 21.375 23.125 1 91.56 253 LYS B CA 1
ATOM 5515 C C . LYS B 1 253 ? 7.453 21.297 21.594 1 91.56 253 LYS B C 1
ATOM 5517 O O . LYS B 1 253 ? 7.184 22.281 20.906 1 91.56 253 LYS B O 1
ATOM 5522 N N . GLN B 1 254 ? 7.879 20.156 21.188 1 91.44 254 GLN B N 1
ATOM 5523 C CA . GLN B 1 254 ? 8.016 20 19.734 1 91.44 254 GLN B CA 1
ATOM 5524 C C . GLN B 1 254 ? 6.668 20.094 19.047 1 91.44 254 GLN B C 1
ATOM 5526 O O . GLN B 1 254 ? 6.559 20.703 17.984 1 91.44 254 GLN B O 1
ATOM 5531 N N . TYR B 1 255 ? 5.715 19.547 19.672 1 92.69 255 TYR B N 1
ATOM 5532 C CA . TYR B 1 255 ? 4.355 19.609 19.141 1 92.69 255 TYR B CA 1
ATOM 5533 C C . TYR B 1 255 ? 3.867 21.062 19.078 1 92.69 255 TYR B C 1
ATOM 5535 O O . TYR B 1 255 ? 3.346 21.5 18.047 1 92.69 255 TYR B O 1
ATOM 5543 N N . GLN B 1 256 ? 4.082 21.812 20.062 1 92.5 256 GLN B N 1
ATOM 5544 C CA . GLN B 1 256 ? 3.643 23.203 20.109 1 92.5 256 GLN B CA 1
ATOM 5545 C C . GLN B 1 256 ? 4.379 24.062 19.078 1 92.5 256 GLN B C 1
ATOM 5547 O O . GLN B 1 256 ? 3.775 24.906 18.422 1 92.5 256 GLN B O 1
ATOM 5552 N N . LYS B 1 257 ? 5.598 23.766 19 1 90.81 257 LYS B N 1
ATOM 5553 C CA . LYS B 1 257 ? 6.414 24.531 18.047 1 90.81 257 LYS B CA 1
ATOM 5554 C C . LYS B 1 257 ? 5.965 24.281 16.609 1 90.81 257 LYS B C 1
ATOM 5556 O O . LYS B 1 257 ? 5.82 25.234 15.836 1 90.81 257 LYS B O 1
ATOM 5561 N N . GLU B 1 258 ? 5.719 23.078 16.281 1 91.62 258 GLU B N 1
ATOM 5562 C CA . GLU B 1 258 ? 5.355 22.703 14.922 1 91.62 258 GLU B CA 1
ATOM 5563 C C . GLU B 1 258 ? 3.939 23.156 14.586 1 91.62 258 GLU B C 1
ATOM 5565 O O . GLU B 1 258 ? 3.631 23.438 13.422 1 91.62 258 GLU B O 1
ATOM 5570 N N . ARG B 1 259 ? 3.139 23.297 15.578 1 93.38 259 ARG B N 1
ATOM 5571 C CA . ARG B 1 259 ? 1.737 23.625 15.344 1 93.38 259 ARG B CA 1
ATOM 5572 C C . ARG B 1 259 ? 1.48 25.109 15.586 1 93.38 259 ARG B C 1
ATOM 5574 O O . ARG B 1 259 ? 0.329 25.547 15.641 1 93.38 259 ARG B O 1
ATOM 5581 N N . GLU B 1 260 ? 2.504 25.859 15.703 1 91.81 260 GLU B N 1
ATOM 5582 C CA . GLU B 1 260 ? 2.373 27.297 15.906 1 91.81 260 GLU B CA 1
ATOM 5583 C C . GLU B 1 260 ? 1.814 27.984 14.656 1 91.81 260 GLU B C 1
ATOM 5585 O O . GLU B 1 260 ? 1.075 28.969 14.758 1 91.81 260 GLU B O 1
ATOM 5590 N N . ALA B 1 261 ? 2.252 27.5 13.57 1 90.5 261 ALA B N 1
ATOM 5591 C CA . ALA B 1 261 ? 1.742 28.016 12.305 1 90.5 261 ALA B CA 1
ATOM 5592 C C . ALA B 1 261 ? 0.79 27.031 11.648 1 90.5 261 ALA B C 1
ATOM 5594 O O . ALA B 1 261 ? 1.059 25.828 11.617 1 90.5 261 ALA B O 1
ATOM 5595 N N . GLY B 1 262 ? -0.317 27.484 11.156 1 90.25 262 GLY B N 1
ATOM 5596 C CA . GLY B 1 262 ? -1.31 26.641 10.5 1 90.25 262 GLY B CA 1
ATOM 5597 C C . GLY B 1 262 ? -1.04 26.453 9.023 1 90.25 262 GLY B C 1
ATOM 5598 O O . GLY B 1 262 ? -0.002 26.875 8.516 1 90.25 262 GLY B O 1
ATOM 5599 N N . PRO B 1 263 ? -1.928 25.75 8.422 1 93.38 263 PRO B N 1
ATOM 5600 C CA . PRO B 1 263 ? -1.783 25.531 6.984 1 93.38 263 PRO B CA 1
ATOM 5601 C C . PRO B 1 263 ? -1.831 26.812 6.172 1 93.38 263 PRO B C 1
ATOM 5603 O O . PRO B 1 263 ? -2.623 27.719 6.477 1 93.38 263 PRO B O 1
ATOM 5606 N N . ARG B 1 264 ? -0.949 26.906 5.18 1 93.38 264 ARG B N 1
ATOM 5607 C CA . ARG B 1 264 ? -0.861 28.109 4.352 1 93.38 264 ARG B CA 1
ATOM 5608 C C . ARG B 1 264 ? -0.154 27.812 3.035 1 93.38 264 ARG B C 1
ATOM 5610 O O . ARG B 1 264 ? 0.513 26.781 2.898 1 93.38 264 ARG B O 1
ATOM 5617 N N . LEU B 1 265 ? -0.412 28.656 2.158 1 93.12 265 LEU B N 1
ATOM 5618 C CA . LEU B 1 265 ? 0.344 28.656 0.911 1 93.12 265 LEU B CA 1
ATOM 5619 C C . LEU B 1 265 ? 1.525 29.609 0.984 1 93.12 265 LEU B C 1
ATOM 5621 O O . LEU B 1 265 ? 1.377 30.75 1.436 1 93.12 265 LEU B O 1
ATOM 5625 N N . ALA B 1 266 ? 2.66 29.016 0.683 1 91.75 266 ALA B N 1
ATOM 5626 C CA . ALA B 1 266 ? 3.834 29.891 0.716 1 91.75 266 ALA B CA 1
ATOM 5627 C C . ALA B 1 266 ? 3.686 31.047 -0.264 1 91.75 266 ALA B C 1
ATOM 5629 O O . ALA B 1 266 ? 3.342 30.844 -1.431 1 91.75 266 ALA B O 1
ATOM 5630 N N . GLU B 1 267 ? 3.943 32.219 0.23 1 89.12 267 GLU B N 1
ATOM 5631 C CA . GLU B 1 267 ? 3.84 33.406 -0.608 1 89.12 267 GLU B CA 1
ATOM 5632 C C . GLU B 1 267 ? 5.09 33.594 -1.462 1 89.12 267 GLU B C 1
ATOM 5634 O O . GLU B 1 267 ? 6.211 33.438 -0.969 1 89.12 267 GLU B O 1
ATOM 5639 N N . MET B 1 268 ? 4.805 34.031 -2.609 1 87.75 268 MET B N 1
ATOM 5640 C CA . MET B 1 268 ? 5.918 34.219 -3.527 1 87.75 268 MET B CA 1
ATOM 5641 C C . MET B 1 268 ? 6.828 35.344 -3.033 1 87.75 268 MET B C 1
ATOM 5643 O O . MET B 1 268 ? 6.348 36.406 -2.613 1 87.75 268 MET B O 1
ATOM 5647 N N . GLY B 1 269 ? 8.062 35.062 -2.998 1 85.44 269 GLY B N 1
ATOM 5648 C CA . GLY B 1 269 ? 9.031 36.062 -2.58 1 85.44 269 GLY B CA 1
ATOM 5649 C C . GLY B 1 269 ? 9.398 35.938 -1.112 1 85.44 269 GLY B C 1
ATOM 5650 O O . GLY B 1 269 ? 10.359 36.594 -0.661 1 85.44 269 GLY B O 1
ATOM 5651 N N . SER B 1 270 ? 8.68 35.188 -0.417 1 87.12 270 SER B N 1
ATOM 5652 C CA . SER B 1 270 ? 8.977 35 1.001 1 87.12 270 SER B CA 1
ATOM 5653 C C . SER B 1 270 ? 10.117 34.031 1.207 1 87.12 270 SER B C 1
ATOM 5655 O O . SER B 1 270 ? 10.477 33.281 0.289 1 87.12 270 SER B O 1
ATOM 5657 N N . PHE B 1 271 ? 10.688 34.188 2.354 1 86 271 PHE B N 1
ATOM 5658 C CA . PHE B 1 271 ? 11.742 33.25 2.732 1 86 271 PHE B CA 1
ATOM 5659 C C . PHE B 1 271 ? 11.211 31.812 2.744 1 86 271 PHE B C 1
ATOM 5661 O O . PHE B 1 271 ? 11.883 30.906 2.26 1 86 271 PHE B O 1
ATOM 5668 N N . GLU B 1 272 ? 10.07 31.641 3.18 1 88.62 272 GLU B N 1
ATOM 5669 C CA . GLU B 1 272 ? 9.453 30.328 3.24 1 88.62 272 GLU B CA 1
ATOM 5670 C C . GLU B 1 272 ? 9.25 29.75 1.843 1 88.62 272 GLU B C 1
ATOM 5672 O O . GLU B 1 272 ? 9.398 28.547 1.636 1 88.62 272 GLU B O 1
ATOM 5677 N N . TYR B 1 273 ? 8.945 30.578 0.995 1 91.75 273 TYR B N 1
ATOM 5678 C CA . TYR B 1 273 ? 8.719 30.141 -0.38 1 91.75 273 TYR B CA 1
ATOM 5679 C C . TYR B 1 273 ? 10 29.609 -1.007 1 91.75 273 TYR B C 1
ATOM 5681 O O . TYR B 1 273 ? 9.977 28.609 -1.723 1 91.75 273 TYR B O 1
ATOM 5689 N N . GLU B 1 274 ? 11.047 30.203 -0.755 1 90.31 274 GLU B N 1
ATOM 5690 C CA . GLU B 1 274 ? 12.328 29.75 -1.3 1 90.31 274 GLU B CA 1
ATOM 5691 C C . GLU B 1 274 ? 12.672 28.359 -0.808 1 90.31 274 GLU B C 1
ATOM 5693 O O . GLU B 1 274 ? 13.078 27.5 -1.595 1 90.31 274 GLU B O 1
ATOM 5698 N N . PHE B 1 275 ? 12.414 28.172 0.398 1 90.56 275 PHE B N 1
ATOM 5699 C CA . PHE B 1 275 ? 12.695 26.859 0.974 1 90.56 275 PHE B CA 1
ATOM 5700 C C . PHE B 1 275 ? 11.719 25.828 0.44 1 90.56 275 PHE B C 1
ATOM 5702 O O . PHE B 1 275 ? 12.117 24.703 0.12 1 90.56 275 PHE B O 1
ATOM 5709 N N . ALA B 1 276 ? 10.539 26.188 0.412 1 92.81 276 ALA B N 1
ATOM 5710 C CA . ALA B 1 276 ? 9.508 25.281 -0.084 1 92.81 276 ALA B CA 1
ATOM 5711 C C . ALA B 1 276 ? 9.781 24.875 -1.531 1 92.81 276 ALA B C 1
ATOM 5713 O O . ALA B 1 276 ? 9.578 23.719 -1.91 1 92.81 276 ALA B O 1
ATOM 5714 N N . MET B 1 277 ? 10.297 25.828 -2.213 1 92.75 277 MET B N 1
ATOM 5715 C CA . MET B 1 277 ? 10.602 25.547 -3.613 1 92.75 277 MET B CA 1
ATOM 5716 C C . MET B 1 277 ? 11.789 24.594 -3.73 1 92.75 277 MET B C 1
ATOM 5718 O O . MET B 1 277 ? 11.82 23.75 -4.633 1 92.75 277 MET B O 1
ATOM 5722 N N . ARG B 1 278 ? 12.727 24.734 -2.887 1 93.44 278 ARG B N 1
ATOM 5723 C CA . ARG B 1 278 ? 13.852 23.797 -2.877 1 93.44 278 ARG B CA 1
ATOM 5724 C C . ARG B 1 278 ? 13.391 22.375 -2.557 1 93.44 278 ARG B C 1
ATOM 5726 O O . ARG B 1 278 ? 13.875 21.422 -3.152 1 93.44 278 ARG B O 1
ATOM 5733 N N . TRP B 1 279 ? 12.516 22.281 -1.657 1 94.56 279 TRP B N 1
ATOM 5734 C CA . TRP B 1 279 ? 11.938 20.984 -1.325 1 94.56 279 TRP B CA 1
ATOM 5735 C C . TRP B 1 279 ? 11.188 20.406 -2.518 1 94.56 279 TRP B C 1
ATOM 5737 O O . TRP B 1 279 ? 11.359 19.234 -2.855 1 94.56 279 TRP B O 1
ATOM 5747 N N . LYS B 1 280 ? 10.367 21.172 -3.088 1 94.31 280 LYS B N 1
ATOM 5748 C CA . LYS B 1 280 ? 9.578 20.734 -4.23 1 94.31 280 LYS B CA 1
ATOM 5749 C C . LYS B 1 280 ? 10.477 20.234 -5.359 1 94.31 280 LYS B C 1
ATOM 5751 O O . LYS B 1 280 ? 10.18 19.219 -5.996 1 94.31 280 LYS B O 1
ATOM 5756 N N . LYS B 1 281 ? 11.555 20.969 -5.617 1 95 281 LYS B N 1
ATOM 5757 C CA . LYS B 1 281 ? 12.516 20.547 -6.633 1 95 281 LYS B CA 1
ATOM 5758 C C . LYS B 1 281 ? 13.148 19.203 -6.262 1 95 281 LYS B C 1
ATOM 5760 O O . LYS B 1 281 ? 13.336 18.344 -7.121 1 95 281 LYS B O 1
ATOM 5765 N N . LEU B 1 282 ? 13.461 19.125 -5.031 1 95.56 282 LEU B N 1
ATOM 5766 C CA . LEU B 1 282 ? 14.023 17.859 -4.559 1 95.56 282 LEU B CA 1
ATOM 5767 C C . LEU B 1 282 ? 13.047 16.719 -4.766 1 95.56 282 LEU B C 1
ATOM 5769 O O . LEU B 1 282 ? 13.43 15.633 -5.215 1 95.56 282 LEU B O 1
ATOM 5773 N N . TYR B 1 283 ? 11.75 16.906 -4.488 1 95.94 283 TYR B N 1
ATOM 5774 C CA . TYR B 1 283 ? 10.734 15.891 -4.672 1 95.94 283 TYR B CA 1
ATOM 5775 C C . TYR B 1 283 ? 10.625 15.477 -6.137 1 95.94 283 TYR B C 1
ATOM 5777 O O . TYR B 1 283 ? 10.469 14.297 -6.449 1 95.94 283 TYR B O 1
ATOM 5785 N N . GLU B 1 284 ? 10.727 16.406 -6.965 1 95.56 284 GLU B N 1
ATOM 5786 C CA . GLU B 1 284 ? 10.672 16.125 -8.398 1 95.56 284 GLU B CA 1
ATOM 5787 C C . GLU B 1 284 ? 11.875 15.297 -8.836 1 95.56 284 GLU B C 1
ATOM 5789 O O . GLU B 1 284 ? 11.734 14.367 -9.641 1 95.56 284 GLU B O 1
ATOM 5794 N N . ASP B 1 285 ? 13 15.648 -8.305 1 96.44 285 ASP B N 1
ATOM 5795 C CA . ASP B 1 285 ? 14.211 14.891 -8.617 1 96.44 285 ASP B CA 1
ATOM 5796 C C . ASP B 1 285 ? 14.109 13.461 -8.094 1 96.44 285 ASP B C 1
ATOM 5798 O O . ASP B 1 285 ? 14.523 12.516 -8.766 1 96.44 285 ASP B O 1
ATOM 5802 N N . GLU B 1 286 ? 13.625 13.367 -6.898 1 96.38 286 GLU B N 1
ATOM 5803 C CA . GLU B 1 286 ? 13.414 12.039 -6.324 1 96.38 286 GLU B CA 1
ATOM 5804 C C . GLU B 1 286 ? 12.492 11.203 -7.203 1 96.38 286 GLU B C 1
ATOM 5806 O O . GLU B 1 286 ? 12.773 10.031 -7.477 1 96.38 286 GLU B O 1
ATOM 5811 N N . ARG B 1 287 ? 11.43 11.727 -7.582 1 95.5 287 ARG B N 1
ATOM 5812 C CA . ARG B 1 287 ? 10.469 11.039 -8.438 1 95.5 287 ARG B CA 1
ATOM 5813 C C . ARG B 1 287 ? 11.117 10.625 -9.758 1 95.5 287 ARG B C 1
ATOM 5815 O O . ARG B 1 287 ? 10.914 9.508 -10.234 1 95.5 287 ARG B O 1
ATOM 5822 N N . ALA B 1 288 ? 11.859 11.523 -10.352 1 96.62 288 ALA B N 1
ATOM 5823 C CA . ALA B 1 288 ? 12.531 11.242 -11.617 1 96.62 288 ALA B CA 1
ATOM 5824 C C . ALA B 1 288 ? 13.523 10.094 -11.469 1 96.62 288 ALA B C 1
ATOM 5826 O O . ALA B 1 288 ? 13.594 9.211 -12.32 1 96.62 288 ALA B O 1
ATOM 5827 N N . ARG B 1 289 ? 14.25 10.148 -10.391 1 96.25 289 ARG B N 1
ATOM 5828 C CA . ARG B 1 289 ? 15.219 9.086 -10.133 1 96.25 289 ARG B CA 1
ATOM 5829 C C . ARG B 1 289 ? 14.516 7.75 -9.891 1 96.25 289 ARG B C 1
ATOM 5831 O O . ARG B 1 289 ? 14.977 6.711 -10.375 1 96.25 289 ARG B O 1
ATOM 5838 N N . ARG B 1 290 ? 13.469 7.738 -9.203 1 96.25 290 ARG B N 1
ATOM 5839 C CA . ARG B 1 290 ? 12.703 6.52 -8.961 1 96.25 290 ARG B CA 1
ATOM 5840 C C . ARG B 1 290 ? 12.125 5.965 -10.258 1 96.25 290 ARG B C 1
ATOM 5842 O O . ARG B 1 290 ? 12.172 4.754 -10.492 1 96.25 290 ARG B O 1
ATOM 5849 N N . ASP B 1 291 ? 11.609 6.77 -11.07 1 96.56 291 ASP B N 1
ATOM 5850 C CA . ASP B 1 291 ? 11.062 6.352 -12.352 1 96.56 291 ASP B CA 1
ATOM 5851 C C . ASP B 1 291 ? 12.148 5.762 -13.25 1 96.56 291 ASP B C 1
ATOM 5853 O O . ASP B 1 291 ? 11.922 4.758 -13.93 1 96.56 291 ASP B O 1
ATOM 5857 N N . GLN B 1 292 ? 13.227 6.414 -13.203 1 96.75 292 GLN B N 1
ATOM 5858 C CA . GLN B 1 292 ? 14.344 5.91 -14 1 96.75 292 GLN B CA 1
ATOM 5859 C C . GLN B 1 292 ? 14.773 4.523 -13.531 1 96.75 292 GLN B C 1
ATOM 5861 O O . GLN B 1 292 ? 15.047 3.645 -14.352 1 96.75 292 GLN B O 1
ATOM 5866 N N . LEU B 1 293 ? 14.898 4.41 -12.289 1 96.38 293 LEU B N 1
ATOM 5867 C CA . LEU B 1 293 ? 15.266 3.105 -11.742 1 96.38 293 LEU B CA 1
ATOM 5868 C C . LEU B 1 293 ? 14.242 2.045 -12.141 1 96.38 293 LEU B C 1
ATOM 5870 O O . LEU B 1 293 ? 14.617 0.933 -12.523 1 96.38 293 LEU B O 1
ATOM 5874 N N . GLU B 1 294 ? 12.961 2.344 -12.016 1 95.62 294 GLU B N 1
ATOM 5875 C CA . GLU B 1 294 ? 11.914 1.397 -12.391 1 95.62 294 GLU B CA 1
ATOM 5876 C C . GLU B 1 294 ? 12.016 1.022 -13.867 1 95.62 294 GLU B C 1
ATOM 5878 O O . GLU B 1 294 ? 11.812 -0.138 -14.234 1 95.62 294 GLU B O 1
ATOM 5883 N N . GLN B 1 295 ? 12.297 1.947 -14.695 1 96.62 295 GLN B N 1
ATOM 5884 C CA . GLN B 1 295 ? 12.469 1.669 -16.109 1 96.62 295 GLN B CA 1
ATOM 5885 C C . GLN B 1 295 ? 13.68 0.766 -16.359 1 96.62 295 GLN B C 1
ATOM 5887 O O . GLN B 1 295 ? 13.625 -0.144 -17.188 1 96.62 295 GLN B O 1
ATOM 5892 N N . ASP B 1 296 ? 14.703 1.043 -15.656 1 96.44 296 ASP B N 1
ATOM 5893 C CA . ASP B 1 296 ? 15.891 0.209 -15.758 1 96.44 296 ASP B CA 1
ATOM 5894 C C . ASP B 1 296 ? 15.602 -1.223 -15.312 1 96.44 296 ASP B C 1
ATOM 5896 O O . ASP B 1 296 ? 16.062 -2.18 -15.945 1 96.44 296 ASP B O 1
ATOM 5900 N N . ILE B 1 297 ? 14.938 -1.334 -14.266 1 95.25 297 ILE B N 1
ATOM 5901 C CA . ILE B 1 297 ? 14.57 -2.645 -13.734 1 95.25 297 ILE B CA 1
ATOM 5902 C C . ILE B 1 297 ? 13.719 -3.393 -14.766 1 95.25 297 ILE B C 1
ATOM 5904 O O . ILE B 1 297 ? 13.969 -4.566 -15.047 1 95.25 297 ILE B O 1
ATOM 5908 N N . LEU B 1 298 ? 12.82 -2.73 -15.352 1 95.44 298 LEU B N 1
ATOM 5909 C CA . LEU B 1 298 ? 11.969 -3.35 -16.359 1 95.44 298 LEU B CA 1
ATOM 5910 C C . LEU B 1 298 ? 12.781 -3.793 -17.562 1 95.44 298 LEU B C 1
ATOM 5912 O O . LEU B 1 298 ? 12.539 -4.871 -18.125 1 95.44 298 LEU B O 1
ATOM 5916 N N . SER B 1 299 ? 13.703 -2.996 -17.953 1 96.81 299 SER B N 1
ATOM 5917 C CA . SER B 1 299 ? 14.578 -3.336 -19.078 1 96.81 299 SER B CA 1
ATOM 5918 C C . SER B 1 299 ? 15.43 -4.562 -18.766 1 96.81 299 SER B C 1
ATOM 5920 O O . SER B 1 299 ? 15.609 -5.43 -19.625 1 96.81 299 SER B O 1
ATOM 5922 N N . CYS B 1 300 ? 15.922 -4.621 -17.547 1 95.5 300 CYS B N 1
ATOM 5923 C CA . CYS B 1 300 ? 16.719 -5.77 -17.125 1 95.5 300 CYS B CA 1
ATOM 5924 C C . CYS B 1 300 ? 15.875 -7.035 -17.078 1 95.5 300 CYS B C 1
ATOM 5926 O O . CYS B 1 300 ? 16.328 -8.102 -17.5 1 95.5 300 CYS B O 1
ATOM 5928 N N . ARG B 1 301 ? 14.664 -6.922 -16.594 1 95.19 301 ARG B N 1
ATOM 5929 C CA . ARG B 1 301 ? 13.758 -8.062 -16.531 1 95.19 301 ARG B CA 1
ATOM 5930 C C . ARG B 1 301 ? 13.414 -8.562 -17.922 1 95.19 301 ARG B C 1
ATOM 5932 O O . ARG B 1 301 ? 13.406 -9.773 -18.172 1 95.19 301 ARG B O 1
ATOM 5939 N N . ARG B 1 302 ? 13.18 -7.652 -18.812 1 94.94 302 ARG B N 1
ATOM 5940 C CA . ARG B 1 302 ? 12.875 -8.023 -20.188 1 94.94 302 ARG B CA 1
ATOM 5941 C C . ARG B 1 302 ? 14.07 -8.703 -20.859 1 94.94 302 ARG B C 1
ATOM 5943 O O . ARG B 1 302 ? 13.906 -9.695 -21.562 1 94.94 302 ARG B O 1
ATOM 5950 N N . SER B 1 303 ? 15.164 -8.156 -20.609 1 95.5 303 SER B N 1
ATOM 5951 C CA . SER B 1 303 ? 16.391 -8.742 -21.156 1 95.5 303 SER B CA 1
ATOM 5952 C C . SER B 1 303 ? 16.594 -10.172 -20.656 1 95.5 303 SER B C 1
ATOM 5954 O O . SER B 1 303 ? 16.953 -11.062 -21.422 1 95.5 303 SER B O 1
ATOM 5956 N N . LEU B 1 304 ? 16.406 -10.359 -19.422 1 93.81 304 LEU B N 1
ATOM 5957 C CA . LEU B 1 304 ? 16.531 -11.695 -18.844 1 93.81 304 LEU B CA 1
ATOM 5958 C C . LEU B 1 304 ? 15.484 -12.633 -19.406 1 93.81 304 LEU B C 1
ATOM 5960 O O . LEU B 1 304 ? 15.781 -13.797 -19.719 1 93.81 304 LEU B O 1
ATOM 5964 N N . GLU B 1 305 ? 14.242 -12.148 -19.516 1 92.25 305 GLU B N 1
ATOM 5965 C CA . GLU B 1 305 ? 13.18 -12.953 -20.109 1 92.25 305 GLU B CA 1
ATOM 5966 C C . GLU B 1 305 ? 13.539 -13.391 -21.531 1 92.25 305 GLU B C 1
ATOM 5968 O O . GLU B 1 305 ? 13.336 -14.547 -21.906 1 92.25 305 GLU B O 1
ATOM 5973 N N . ASP B 1 306 ? 14.117 -12.5 -22.281 1 93.56 306 ASP B N 1
ATOM 5974 C CA . ASP B 1 306 ? 14.547 -12.812 -23.641 1 93.56 306 ASP B CA 1
ATOM 5975 C C . ASP B 1 306 ? 15.664 -13.859 -23.641 1 93.56 306 ASP B C 1
ATOM 5977 O O . ASP B 1 306 ? 15.664 -14.781 -24.453 1 93.56 306 ASP B O 1
ATOM 5981 N N . GLN B 1 307 ? 16.516 -13.719 -22.75 1 90.62 307 GLN B N 1
ATOM 5982 C CA . GLN B 1 307 ? 17.609 -14.672 -22.641 1 90.62 307 GLN B CA 1
ATOM 5983 C C . GLN B 1 307 ? 17.094 -16.047 -22.25 1 90.62 307 GLN B C 1
ATOM 5985 O O . GLN B 1 307 ? 17.531 -17.062 -22.812 1 90.62 307 GLN B O 1
ATOM 5990 N N . VAL B 1 308 ? 16.234 -16.047 -21.281 1 86.5 308 VAL B N 1
ATOM 5991 C CA . VAL B 1 308 ? 15.656 -17.297 -20.812 1 86.5 308 VAL B CA 1
ATOM 5992 C C . VAL B 1 308 ? 14.891 -17.969 -21.953 1 86.5 308 VAL B C 1
ATOM 5994 O O . VAL B 1 308 ? 15.023 -19.188 -22.172 1 86.5 308 VAL B O 1
ATOM 5997 N N . GLU B 1 309 ? 14.133 -17.219 -22.641 1 87.44 309 GLU B N 1
ATOM 5998 C CA . GLU B 1 309 ? 13.391 -17.766 -23.781 1 87.44 309 GLU B CA 1
ATOM 5999 C C . GLU B 1 309 ? 14.344 -18.328 -24.828 1 87.44 309 GLU B C 1
ATOM 6001 O O . GLU B 1 309 ? 14.094 -19.406 -25.375 1 87.44 309 GLU B O 1
ATOM 6006 N N . ALA B 1 310 ? 15.398 -17.672 -25.172 1 91.12 310 ALA B N 1
ATOM 6007 C CA . ALA B 1 310 ? 16.391 -18.141 -26.125 1 91.12 310 ALA B CA 1
ATOM 6008 C C . ALA B 1 310 ? 17.047 -19.438 -25.656 1 91.12 310 ALA B C 1
ATOM 6010 O O . ALA B 1 310 ? 17.234 -20.359 -26.438 1 91.12 310 ALA B O 1
ATOM 6011 N N . LEU B 1 311 ? 17.328 -19.438 -24.406 1 88.19 311 LEU B N 1
ATOM 6012 C CA . LEU B 1 311 ? 17.984 -20.609 -23.844 1 88.19 311 LEU B CA 1
ATOM 6013 C C . LEU B 1 311 ? 17.016 -21.797 -23.828 1 88.19 311 LEU B C 1
ATOM 6015 O O . LEU B 1 311 ? 17.438 -22.938 -24.047 1 88.19 311 LEU B O 1
ATOM 6019 N N . LEU B 1 312 ? 15.789 -21.531 -23.5 1 85.19 312 LEU B N 1
ATOM 6020 C CA . LEU B 1 312 ? 14.773 -22.578 -23.531 1 85.19 312 LEU B CA 1
ATOM 6021 C C . LEU B 1 312 ? 14.617 -23.141 -24.953 1 85.19 312 LEU B C 1
ATOM 6023 O O . LEU B 1 312 ? 14.547 -24.359 -25.125 1 85.19 312 LEU B O 1
ATOM 6027 N N . TYR B 1 313 ? 14.633 -22.297 -25.906 1 88.06 313 TYR B N 1
ATOM 6028 C CA . TYR B 1 313 ? 14.539 -22.719 -27.297 1 88.06 313 TYR B CA 1
ATOM 6029 C C . TYR B 1 313 ? 15.758 -23.531 -27.703 1 88.06 313 TYR B C 1
ATOM 6031 O O . TYR B 1 313 ? 15.625 -24.562 -28.359 1 88.06 313 TYR B O 1
ATOM 6039 N N . GLU B 1 314 ? 16.797 -23.062 -27.297 1 89.88 314 GLU B N 1
ATOM 6040 C CA . GLU B 1 314 ? 18.031 -23.781 -27.594 1 89.88 314 GLU B CA 1
ATOM 6041 C C . GLU B 1 314 ? 18.031 -25.172 -26.938 1 89.88 314 GLU B C 1
ATOM 6043 O O . GLU B 1 314 ? 18.453 -26.156 -27.562 1 89.88 314 GLU B O 1
ATOM 6048 N N . HIS B 1 315 ? 17.641 -25.188 -25.734 1 86.81 315 HIS B N 1
ATOM 6049 C CA . HIS B 1 315 ? 17.562 -26.469 -25.016 1 86.81 315 HIS B CA 1
ATOM 6050 C C . HIS B 1 315 ? 16.594 -27.422 -25.688 1 86.81 315 HIS B C 1
ATOM 6052 O O . HIS B 1 315 ? 16.891 -28.594 -25.875 1 86.81 315 HIS B O 1
ATOM 6058 N N . GLU B 1 316 ? 15.453 -26.953 -26.016 1 86.88 316 GLU B N 1
ATOM 6059 C CA . GLU B 1 316 ? 14.477 -27.781 -26.719 1 86.88 316 GLU B CA 1
ATOM 6060 C C . GLU B 1 316 ? 15.023 -28.25 -28.062 1 86.88 316 GLU B C 1
ATOM 6062 O O . GLU B 1 316 ? 14.836 -29.422 -28.438 1 86.88 316 GLU B O 1
ATOM 6067 N N . ALA B 1 317 ? 15.68 -27.375 -28.734 1 91.12 317 ALA B N 1
ATOM 6068 C CA . ALA B 1 317 ? 16.297 -27.75 -30 1 91.12 317 ALA B CA 1
ATOM 6069 C C . ALA B 1 317 ? 17.344 -28.828 -29.797 1 91.12 317 ALA B C 1
ATOM 6071 O O . ALA B 1 317 ? 17.438 -29.781 -30.594 1 91.12 317 ALA B O 1
ATOM 6072 N N . ASN B 1 318 ? 18.078 -28.703 -28.797 1 91.69 318 ASN B N 1
ATOM 6073 C CA . ASN B 1 318 ? 19.109 -29.688 -28.5 1 91.69 318 ASN B CA 1
ATOM 6074 C C . ASN B 1 318 ? 18.5 -31.047 -28.141 1 91.69 318 ASN B C 1
ATOM 6076 O O . ASN B 1 318 ? 19.016 -32.094 -28.547 1 91.69 318 ASN B O 1
ATOM 6080 N N . MET B 1 319 ? 17.438 -30.984 -27.375 1 90.56 319 MET B N 1
ATOM 6081 C CA . MET B 1 319 ? 16.75 -32.219 -27.031 1 90.56 319 MET B CA 1
ATOM 6082 C C . MET B 1 319 ? 16.203 -32.906 -28.281 1 90.56 319 MET B C 1
ATOM 6084 O O . MET B 1 319 ? 16.312 -34.125 -28.438 1 90.56 319 MET B O 1
ATOM 6088 N N . LEU B 1 320 ? 15.672 -32.156 -29.156 1 92 320 LEU B N 1
ATOM 6089 C CA . LEU B 1 320 ? 15.156 -32.688 -30.406 1 92 320 LEU B CA 1
ATOM 6090 C C . LEU B 1 320 ? 16.281 -33.188 -31.297 1 92 320 LEU B C 1
ATOM 6092 O O . LEU B 1 320 ? 16.156 -34.25 -31.938 1 92 320 LEU B O 1
ATOM 6096 N N . ARG B 1 321 ? 17.359 -32.469 -31.328 1 92.5 321 ARG B N 1
ATOM 6097 C CA . ARG B 1 321 ? 18.531 -32.906 -32.094 1 92.5 321 ARG B CA 1
ATOM 6098 C C . ARG B 1 321 ? 19.062 -34.219 -31.562 1 92.5 321 ARG B C 1
ATOM 6100 O O . ARG B 1 321 ? 19.422 -35.125 -32.344 1 92.5 321 ARG B O 1
ATOM 6107 N N . GLU B 1 322 ? 19.094 -34.281 -30.281 1 91.94 322 GLU B N 1
ATOM 6108 C CA . GLU B 1 322 ? 19.547 -35.531 -29.641 1 91.94 322 GLU B CA 1
ATOM 6109 C C . GLU B 1 322 ? 18.594 -36.688 -29.938 1 91.94 322 GLU B C 1
ATOM 6111 O O . GLU B 1 322 ? 19.031 -37.781 -30.219 1 91.94 322 GLU B O 1
ATOM 6116 N N . LYS B 1 323 ? 17.344 -36.375 -29.844 1 92.31 323 LYS B N 1
ATOM 6117 C CA . LYS B 1 323 ? 16.344 -37.375 -30.172 1 92.31 323 LYS B CA 1
ATOM 6118 C C . LYS B 1 323 ? 16.469 -37.812 -31.625 1 92.31 323 LYS B C 1
ATOM 6120 O O . LYS B 1 323 ? 16.406 -39.031 -31.922 1 92.31 323 LYS B O 1
ATOM 6125 N N . LEU B 1 324 ? 16.703 -36.844 -32.531 1 92.88 324 LEU B N 1
ATOM 6126 C CA . LEU B 1 324 ? 16.891 -37.156 -33.938 1 92.88 324 LEU B CA 1
ATOM 6127 C C . LEU B 1 324 ? 18.156 -37.969 -34.156 1 92.88 324 LEU B C 1
ATOM 6129 O O . LEU B 1 324 ? 18.156 -38.938 -34.938 1 92.88 324 LEU B O 1
ATOM 6133 N N . ARG B 1 325 ? 19.188 -37.688 -33.5 1 94.44 325 ARG B N 1
ATOM 6134 C CA . ARG B 1 325 ? 20.438 -38.438 -33.594 1 94.44 325 ARG B CA 1
ATOM 6135 C C . ARG B 1 325 ? 20.266 -39.875 -33.156 1 94.44 325 ARG B C 1
ATOM 6137 O O . ARG B 1 325 ? 20.734 -40.812 -33.812 1 94.44 325 ARG B O 1
ATOM 6144 N N . ARG B 1 326 ? 19.547 -40.031 -32.062 1 93.44 326 ARG B N 1
ATOM 6145 C CA . ARG B 1 326 ? 19.297 -41.375 -31.531 1 93.44 326 ARG B CA 1
ATOM 6146 C C . ARG B 1 326 ? 18.453 -42.188 -32.531 1 93.44 326 ARG B C 1
ATOM 6148 O O . ARG B 1 326 ? 18.719 -43.344 -32.781 1 93.44 326 ARG B O 1
ATOM 6155 N N . MET B 1 327 ? 17.5 -41.531 -33.125 1 93.81 327 MET B N 1
ATOM 6156 C CA . MET B 1 327 ? 16.641 -42.188 -34.125 1 93.81 327 MET B CA 1
ATOM 6157 C C . MET B 1 327 ? 17.453 -42.562 -35.375 1 93.81 327 MET B C 1
ATOM 6159 O O . MET B 1 327 ? 17.266 -43.656 -35.938 1 93.81 327 MET B O 1
ATOM 6163 N N . GLU B 1 328 ? 18.25 -41.625 -35.75 1 92.75 328 GLU B N 1
ATOM 6164 C CA . GLU B 1 328 ? 19.109 -41.875 -36.906 1 92.75 328 GLU B CA 1
ATOM 6165 C C . GLU B 1 328 ? 20.078 -43 -36.625 1 92.75 328 GLU B C 1
ATOM 6167 O O . GLU B 1 328 ? 20.297 -43.844 -37.5 1 92.75 328 GLU B O 1
ATOM 6172 N N . GLU B 1 329 ? 20.703 -43.062 -35.469 1 92.81 329 GLU B N 1
ATOM 6173 C CA . GLU B 1 329 ? 21.594 -44.125 -35.062 1 92.81 329 GLU B CA 1
ATOM 6174 C C . GLU B 1 329 ? 20.875 -45.469 -35.031 1 92.81 329 GLU B C 1
ATOM 6176 O O . GLU B 1 329 ? 21.391 -46.5 -35.5 1 92.81 329 GLU B O 1
ATOM 6181 N N . GLN B 1 330 ? 19.641 -45.469 -34.531 1 92.62 330 GLN B N 1
ATOM 6182 C CA . GLN B 1 330 ? 18.828 -46.656 -34.531 1 92.62 330 GLN B CA 1
ATOM 6183 C C . GLN B 1 330 ? 18.469 -47.094 -35.938 1 92.62 330 GLN B C 1
ATOM 6185 O O . GLN B 1 330 ? 18.531 -48.312 -36.25 1 92.62 330 GLN B O 1
ATOM 6190 N N . SER B 1 331 ? 18.156 -46.156 -36.844 1 92.81 331 SER B N 1
ATOM 6191 C CA . SER B 1 331 ? 17.859 -46.438 -38.219 1 92.81 331 SER B CA 1
ATOM 6192 C C . SER B 1 331 ? 19.078 -47.031 -38.938 1 92.81 331 SER B C 1
ATOM 6194 O O . SER B 1 331 ? 18.953 -47.969 -39.719 1 92.81 331 SER B O 1
ATOM 6196 N N . SER B 1 332 ? 20.25 -46.469 -38.625 1 92.62 332 SER B N 1
ATOM 6197 C CA . SER B 1 332 ? 21.5 -46.969 -39.219 1 92.62 332 SER B CA 1
ATOM 6198 C C . SER B 1 332 ? 21.812 -48.375 -38.75 1 92.62 332 SER B C 1
ATOM 6200 O O . SER B 1 332 ? 22.281 -49.219 -39.5 1 92.62 332 SER B O 1
ATOM 6202 N N . LEU B 1 333 ? 21.531 -48.75 -37.5 1 93.38 333 LEU B N 1
ATOM 6203 C CA . LEU B 1 333 ? 21.734 -50.094 -36.938 1 93.38 333 LEU B CA 1
ATOM 6204 C C . LEU B 1 333 ? 20.797 -51.094 -37.594 1 93.38 333 LEU B C 1
ATOM 6206 O O . LEU B 1 333 ? 21.219 -52.188 -37.969 1 93.38 333 LEU B O 1
ATOM 6210 N N . ILE B 1 334 ? 19.562 -50.688 -37.844 1 93.5 334 ILE B N 1
ATOM 6211 C CA . ILE B 1 334 ? 18.578 -51.531 -38.5 1 93.5 334 ILE B CA 1
ATOM 6212 C C . ILE B 1 334 ? 18.984 -51.75 -39.969 1 93.5 334 ILE B C 1
ATOM 6214 O O . ILE B 1 334 ? 18.906 -52.844 -40.469 1 93.5 334 ILE B O 1
ATOM 6218 N N . ALA B 1 335 ? 19.531 -50.688 -40.594 1 92.06 335 ALA B N 1
ATOM 6219 C CA . ALA B 1 335 ? 20 -50.781 -41.969 1 92.06 335 ALA B CA 1
ATOM 6220 C C . ALA B 1 335 ? 21.219 -51.688 -42.062 1 92.06 335 ALA B C 1
ATOM 6222 O O . ALA B 1 335 ? 21.328 -52.5 -43 1 92.06 335 ALA B O 1
ATOM 6223 N N . ARG B 1 336 ? 22.125 -51.625 -41.094 1 92.12 336 ARG B N 1
ATOM 6224 C CA . ARG B 1 336 ? 23.328 -52.469 -41.094 1 92.12 336 ARG B CA 1
ATOM 6225 C C . ARG B 1 336 ? 22.953 -53.938 -40.844 1 92.12 336 ARG B C 1
ATOM 6227 O O . ARG B 1 336 ? 23.5 -54.812 -41.5 1 92.12 336 ARG B O 1
ATOM 6234 N N . GLU B 1 337 ? 21.984 -54.156 -40 1 91.62 337 GLU B N 1
ATOM 6235 C CA . GLU B 1 337 ? 21.5 -55.5 -39.781 1 91.62 337 GLU B CA 1
ATOM 6236 C C . GLU B 1 337 ? 20.844 -56.094 -41.031 1 91.62 337 GLU B C 1
ATOM 6238 O O . GLU B 1 337 ? 21.047 -57.25 -41.344 1 91.62 337 GLU B O 1
ATOM 6243 N N . ARG B 1 338 ? 20.125 -55.25 -41.781 1 91 338 ARG B N 1
ATOM 6244 C CA . ARG B 1 338 ? 19.5 -55.688 -43.031 1 91 338 ARG B CA 1
ATOM 6245 C C . ARG B 1 338 ? 20.547 -55.969 -44.094 1 91 338 ARG B C 1
ATOM 6247 O O . ARG B 1 338 ? 20.438 -56.969 -44.812 1 91 338 ARG B O 1
ATOM 6254 N N . GLU B 1 339 ? 21.562 -55.156 -44.125 1 91.94 339 GLU B N 1
ATOM 6255 C CA . GLU B 1 339 ? 22.672 -55.344 -45.062 1 91.94 339 GLU B CA 1
ATOM 6256 C C . GLU B 1 339 ? 23.453 -56.625 -44.719 1 91.94 339 GLU B C 1
ATOM 6258 O O . GLU B 1 339 ? 23.797 -57.406 -45.625 1 91.94 339 GLU B O 1
ATOM 6263 N N . MET B 1 340 ? 23.656 -57 -43.438 1 92.81 340 MET B N 1
ATOM 6264 C CA . MET B 1 340 ? 24.344 -58.219 -43 1 92.81 340 MET B CA 1
ATOM 6265 C C . MET B 1 340 ? 23.516 -59.438 -43.312 1 92.81 340 MET B C 1
ATOM 6267 O O . MET B 1 340 ? 24.047 -60.438 -43.781 1 92.81 340 MET B O 1
ATOM 6271 N N . ARG B 1 341 ? 22.188 -59.344 -43.25 1 91.81 341 ARG B N 1
ATOM 6272 C CA . ARG B 1 341 ? 21.297 -60.438 -43.594 1 91.81 341 ARG B CA 1
ATOM 6273 C C . ARG B 1 341 ? 21.297 -60.688 -45.094 1 91.81 341 ARG B C 1
ATOM 6275 O O . ARG B 1 341 ? 21.359 -61.844 -45.531 1 91.81 341 ARG B O 1
ATOM 6282 N N . ARG B 1 342 ? 21.328 -59.594 -45.875 1 91.62 342 ARG B N 1
ATOM 6283 C CA . ARG B 1 342 ? 21.375 -59.688 -47.344 1 91.62 342 ARG B CA 1
ATOM 6284 C C . ARG B 1 342 ? 22.703 -60.281 -47.812 1 91.62 342 ARG B C 1
ATOM 6286 O O . ARG B 1 342 ? 22.719 -61.156 -48.688 1 91.62 342 ARG B O 1
ATOM 6293 N N . GLU B 1 343 ? 23.781 -59.906 -47.125 1 92.19 343 GLU B N 1
ATOM 6294 C CA . GLU B 1 343 ? 25.109 -60.438 -47.438 1 92.19 343 GLU B CA 1
ATOM 6295 C C . GLU B 1 343 ? 25.219 -61.906 -47.062 1 92.19 343 GLU B C 1
ATOM 6297 O O . GLU B 1 343 ? 25.781 -62.719 -47.812 1 92.19 343 GLU B O 1
ATOM 6302 N N . GLU B 1 344 ? 24.641 -62.312 -45.969 1 92.5 344 GLU B N 1
ATOM 6303 C CA . GLU B 1 344 ? 24.625 -63.719 -45.562 1 92.5 344 GLU B CA 1
ATOM 6304 C C . GLU B 1 344 ? 23.781 -64.562 -46.5 1 92.5 344 GLU B C 1
ATOM 6306 O O . GLU B 1 344 ? 24.188 -65.688 -46.844 1 92.5 344 GLU B O 1
ATOM 6311 N N . GLU B 1 345 ? 22.641 -63.969 -46.969 1 91.75 345 GLU B N 1
ATOM 6312 C CA . GLU B 1 345 ? 21.812 -64.688 -47.969 1 91.75 345 GLU B CA 1
ATOM 6313 C C . GLU B 1 345 ? 22.531 -64.812 -49.281 1 91.75 345 GLU B C 1
ATOM 6315 O O . GLU B 1 345 ? 22.5 -65.875 -49.906 1 91.75 345 GLU B O 1
ATOM 6320 N N . ARG B 1 346 ? 23.312 -63.781 -49.688 1 92.38 346 ARG B N 1
ATOM 6321 C CA . ARG B 1 346 ? 24.094 -63.812 -50.906 1 92.38 346 ARG B CA 1
ATOM 6322 C C . ARG B 1 346 ? 25.234 -64.812 -50.781 1 92.38 346 ARG B C 1
ATOM 6324 O O . ARG B 1 346 ? 25.469 -65.625 -51.719 1 92.38 346 ARG B O 1
ATOM 6331 N N . ARG B 1 347 ? 25.922 -65.062 -49.625 1 92.31 347 ARG B N 1
ATOM 6332 C CA . ARG B 1 347 ? 26.984 -66 -49.406 1 92.31 347 ARG B CA 1
ATOM 6333 C C . ARG B 1 347 ? 26.453 -67.438 -49.406 1 92.31 347 ARG B C 1
ATOM 6335 O O . ARG B 1 347 ? 27.062 -68.312 -50 1 92.31 347 ARG B O 1
ATOM 6342 N N . ARG B 1 348 ? 25.25 -67.688 -48.875 1 92.25 348 ARG B N 1
ATOM 6343 C CA . ARG B 1 348 ? 24.609 -69 -48.844 1 92.25 348 ARG B CA 1
ATOM 6344 C C . ARG B 1 348 ? 24.203 -69.375 -50.25 1 92.25 348 ARG B C 1
ATOM 6346 O O . ARG B 1 348 ? 24.422 -70.562 -50.656 1 92.25 348 ARG B O 1
ATOM 6353 N N . GLU B 1 349 ? 23.703 -68.375 -51.031 1 92.94 349 GLU B N 1
ATOM 6354 C CA . GLU B 1 349 ? 23.328 -68.625 -52.438 1 92.94 349 GLU B CA 1
ATOM 6355 C C . GLU B 1 349 ? 24.562 -68.938 -53.281 1 92.94 349 GLU B C 1
ATOM 6357 O O . GLU B 1 349 ? 24.547 -69.875 -54.094 1 92.94 349 GLU B O 1
ATOM 6362 N N . GLU B 1 350 ? 25.656 -68.188 -53.031 1 93.06 350 GLU B N 1
ATOM 6363 C CA . GLU B 1 350 ? 26.906 -68.438 -53.719 1 93.06 350 GLU B CA 1
ATOM 6364 C C . GLU B 1 350 ? 27.516 -69.812 -53.344 1 93.06 350 GLU B C 1
ATOM 6366 O O . GLU B 1 350 ? 28 -70.562 -54.219 1 93.06 350 GLU B O 1
ATOM 6371 N N . GLU B 1 351 ? 27.406 -70.188 -52.125 1 92.75 351 GLU B N 1
ATOM 6372 C CA . GLU B 1 351 ? 27.875 -71.5 -51.656 1 92.75 351 GLU B CA 1
ATOM 6373 C C . GLU B 1 351 ? 27.031 -72.625 -52.25 1 92.75 351 GLU B C 1
ATOM 6375 O O . GLU B 1 351 ? 27.578 -73.625 -52.656 1 92.75 351 GLU B O 1
ATOM 6380 N N . ARG B 1 352 ? 25.75 -72.438 -52.406 1 91.88 352 ARG B N 1
ATOM 6381 C CA . ARG B 1 352 ? 24.844 -73.438 -53.031 1 91.88 352 ARG B CA 1
ATOM 6382 C C . ARG B 1 352 ? 25.156 -73.562 -54.5 1 91.88 352 ARG B C 1
ATOM 6384 O O . ARG B 1 352 ? 25.25 -74.688 -55 1 91.88 352 ARG B O 1
ATOM 6391 N N . ARG B 1 353 ? 25.469 -72.5 -55.219 1 92.31 353 ARG B N 1
ATOM 6392 C CA . ARG B 1 353 ? 25.812 -72.562 -56.656 1 92.31 353 ARG B CA 1
ATOM 6393 C C . ARG B 1 353 ? 27.156 -73.25 -56.875 1 92.31 353 ARG B C 1
ATOM 6395 O O . ARG B 1 353 ? 27.297 -74.062 -57.781 1 92.31 353 ARG B O 1
ATOM 6402 N N . ARG B 1 354 ? 28.094 -73 -55.969 1 92 354 ARG B N 1
ATOM 6403 C CA . ARG B 1 354 ? 29.406 -73.625 -56.062 1 92 354 ARG B CA 1
ATOM 6404 C C . ARG B 1 354 ? 29.312 -75.125 -55.812 1 92 354 ARG B C 1
ATOM 6406 O O . ARG B 1 354 ? 29.953 -75.875 -56.5 1 92 354 ARG B O 1
ATOM 6413 N N . ARG B 1 355 ? 28.438 -75.562 -54.906 1 91.69 355 ARG B N 1
ATOM 6414 C CA . ARG B 1 355 ? 28.219 -76.938 -54.594 1 91.69 355 ARG B CA 1
ATOM 6415 C C . ARG B 1 355 ? 27.516 -77.625 -55.781 1 91.69 355 ARG B C 1
ATOM 6417 O O . ARG B 1 355 ? 27.891 -78.75 -56.156 1 91.69 355 ARG B O 1
ATOM 6424 N N . GLU B 1 356 ? 26.625 -76.938 -56.375 1 92.12 356 GLU B N 1
ATOM 6425 C CA . GLU B 1 356 ? 25.922 -77.5 -57.562 1 92.12 356 GLU B CA 1
ATOM 6426 C C . GLU B 1 356 ? 26.859 -77.562 -58.75 1 92.12 356 GLU B C 1
ATOM 6428 O O . GLU B 1 356 ? 26.859 -78.625 -59.469 1 92.12 356 GLU B O 1
ATOM 6433 N N . GLU B 1 357 ? 27.688 -76.625 -58.906 1 92.5 357 GLU B N 1
ATOM 6434 C CA . GLU B 1 357 ? 28.672 -76.625 -60 1 92.5 357 GLU B CA 1
ATOM 6435 C C . GLU B 1 357 ? 29.719 -77.75 -59.75 1 92.5 357 GLU B C 1
ATOM 6437 O O . GLU B 1 357 ? 30.109 -78.438 -60.688 1 92.5 357 GLU B O 1
ATOM 6442 N N . ALA B 1 358 ? 30.078 -77.938 -58.562 1 92.56 358 ALA B N 1
ATOM 6443 C CA . ALA B 1 358 ? 31.016 -79 -58.219 1 92.56 358 ALA B CA 1
ATOM 6444 C C . ALA B 1 358 ? 30.406 -80.375 -58.406 1 92.56 358 ALA B C 1
ATOM 6446 O O . ALA B 1 358 ? 31.047 -81.312 -58.938 1 92.56 358 ALA B O 1
ATOM 6447 N N . LEU B 1 359 ? 29.203 -80.5 -58.125 1 91.81 359 LEU B N 1
ATOM 6448 C CA . LEU B 1 359 ? 28.469 -81.75 -58.344 1 91.81 359 LEU B CA 1
ATOM 6449 C C . LEU B 1 359 ? 28.297 -82 -59.844 1 91.81 359 LEU B C 1
ATOM 6451 O O . LEU B 1 359 ? 28.5 -83.125 -60.281 1 91.81 359 LEU B O 1
ATOM 6455 N N . PHE B 1 360 ? 28.094 -80.938 -60.594 1 91.44 360 PHE B N 1
ATOM 6456 C CA . PHE B 1 360 ? 27.953 -81.125 -62.031 1 91.44 360 PHE B CA 1
ATOM 6457 C C . PHE B 1 360 ? 29.297 -81.438 -62.656 1 91.44 360 PHE B C 1
ATOM 6459 O O . PHE B 1 360 ? 29.359 -82.312 -63.531 1 91.44 360 PHE B O 1
ATOM 6466 N N . GLN B 1 361 ? 30.328 -80.875 -62.188 1 91.25 361 GLN B N 1
ATOM 6467 C CA . GLN B 1 361 ? 31.656 -81.188 -62.688 1 91.25 361 GLN B CA 1
ATOM 6468 C C . GLN B 1 361 ? 32.062 -82.625 -62.312 1 91.25 361 GLN B C 1
ATOM 6470 O O . GLN B 1 361 ? 32.656 -83.312 -63.156 1 91.25 361 GLN B O 1
ATOM 6475 N N . GLN B 1 362 ? 31.672 -83.062 -61.188 1 90.75 362 GLN B N 1
ATOM 6476 C CA . GLN B 1 362 ? 31.938 -84.438 -60.75 1 90.75 362 GLN B CA 1
ATOM 6477 C C . GLN B 1 362 ? 31.141 -85.438 -61.562 1 90.75 362 GLN B C 1
ATOM 6479 O O . GLN B 1 362 ? 31.688 -86.438 -62.031 1 90.75 362 GLN B O 1
ATOM 6484 N N . GLN B 1 363 ? 29.969 -85.125 -61.969 1 89.75 363 GLN B N 1
ATOM 6485 C CA . GLN B 1 363 ? 29.125 -85.938 -62.812 1 89.75 363 GLN B CA 1
ATOM 6486 C C . GLN B 1 363 ? 29.672 -86 -64.25 1 89.75 363 GLN B C 1
ATOM 6488 O O . GLN B 1 363 ? 29.734 -87.062 -64.875 1 89.75 363 GLN B O 1
ATOM 6493 N N . ARG B 1 364 ? 30.141 -84.938 -64.688 1 88.69 364 ARG B N 1
ATOM 6494 C CA . ARG B 1 364 ? 30.734 -84.875 -66.062 1 88.69 364 ARG B CA 1
ATOM 6495 C C . ARG B 1 364 ? 32.031 -85.688 -66.125 1 88.69 364 ARG B C 1
ATOM 6497 O O . ARG B 1 364 ? 32.25 -86.375 -67.062 1 88.69 364 ARG B O 1
ATOM 6504 N N . GLN B 1 365 ? 32.781 -85.562 -65.062 1 89.5 365 GLN B N 1
ATOM 6505 C CA . GLN B 1 365 ? 34.031 -86.312 -64.938 1 89.5 365 GLN B CA 1
ATOM 6506 C C . GLN B 1 365 ? 33.781 -87.812 -64.875 1 89.5 365 GLN B C 1
ATOM 6508 O O . GLN B 1 365 ? 34.438 -88.625 -65.5 1 89.5 365 GLN B O 1
ATOM 6513 N N . GLU B 1 366 ? 32.719 -88.125 -64.188 1 89.69 366 GLU B N 1
ATOM 6514 C CA . GLU B 1 366 ? 32.312 -89.562 -64.062 1 89.69 366 GLU B CA 1
ATOM 6515 C C . GLU B 1 366 ? 31.75 -90.062 -65.375 1 89.69 366 GLU B C 1
ATOM 6517 O O . GLU B 1 366 ? 32.031 -91.188 -65.812 1 89.69 366 GLU B O 1
ATOM 6522 N N . ASP B 1 367 ? 31.156 -89.188 -66.125 1 88.62 367 ASP B N 1
ATOM 6523 C CA . ASP B 1 367 ? 30.609 -89.562 -67.438 1 88.62 367 ASP B CA 1
ATOM 6524 C C . ASP B 1 367 ? 31.719 -89.688 -68.5 1 88.62 367 ASP B C 1
ATOM 6526 O O . ASP B 1 367 ? 31.703 -90.625 -69.312 1 88.62 367 ASP B O 1
ATOM 6530 N N . GLU B 1 368 ? 32.625 -88.875 -68.312 1 88.88 368 GLU B N 1
ATOM 6531 C CA . GLU B 1 368 ? 33.781 -88.938 -69.188 1 88.88 368 GLU B CA 1
ATOM 6532 C C . GLU B 1 368 ? 34.625 -90.125 -68.938 1 88.88 368 GLU B C 1
ATOM 6534 O O . GLU B 1 368 ? 35.094 -90.812 -69.875 1 88.88 368 GLU B O 1
ATOM 6539 N N . MET B 1 369 ? 34.781 -90.562 -67.688 1 87.06 369 MET B N 1
ATOM 6540 C CA . MET B 1 369 ? 35.5 -91.75 -67.312 1 87.06 369 MET B CA 1
ATOM 6541 C C . MET B 1 369 ? 34.781 -93 -67.75 1 87.06 369 MET B C 1
ATOM 6543 O O . MET B 1 369 ? 35.375 -93.938 -68.25 1 87.06 369 MET B O 1
ATOM 6547 N N . ARG B 1 370 ? 33.5 -93 -67.75 1 86.25 370 ARG B N 1
ATOM 6548 C CA . ARG B 1 370 ? 32.688 -94.125 -68.25 1 86.25 370 ARG B CA 1
ATOM 6549 C C . ARG B 1 370 ? 32.75 -94.25 -69.75 1 86.25 370 ARG B C 1
ATOM 6551 O O . ARG B 1 370 ? 32.844 -95.375 -70.25 1 86.25 370 ARG B O 1
ATOM 6558 N N . SER B 1 371 ? 32.844 -93.125 -70.375 1 86.38 371 SER B N 1
ATOM 6559 C CA . SER B 1 371 ? 32.938 -93.125 -71.812 1 86.38 371 SER B CA 1
ATOM 6560 C C . SER B 1 371 ? 34.312 -93.562 -72.25 1 86.38 371 SER B C 1
ATOM 6562 O O . SER B 1 371 ? 34.438 -94.375 -73.188 1 86.38 371 SER B O 1
ATOM 6564 N N . ARG B 1 372 ? 35.375 -93.25 -71.562 1 84.12 372 ARG B N 1
ATOM 6565 C CA . ARG B 1 372 ? 36.719 -93.688 -71.938 1 84.12 372 ARG B CA 1
ATOM 6566 C C . ARG B 1 372 ? 36.938 -95.188 -71.625 1 84.12 372 ARG B C 1
ATOM 6568 O O . ARG B 1 372 ? 37.562 -95.875 -72.438 1 84.12 372 ARG B O 1
ATOM 6575 N N . ARG B 1 373 ? 36.344 -95.562 -70.688 1 83.38 373 ARG B N 1
ATOM 6576 C CA . ARG B 1 373 ? 36.375 -97 -70.312 1 83.38 373 ARG B CA 1
ATOM 6577 C C . ARG B 1 373 ? 35.625 -97.812 -71.375 1 83.38 373 ARG B C 1
ATOM 6579 O O . ARG B 1 373 ? 36.062 -98.875 -71.812 1 83.38 373 ARG B O 1
ATOM 6586 N N . ARG B 1 374 ? 34.562 -97.25 -71.875 1 81.44 374 ARG B N 1
ATOM 6587 C CA . ARG B 1 374 ? 33.781 -97.938 -72.938 1 81.44 374 ARG B CA 1
ATOM 6588 C C . ARG B 1 374 ? 34.531 -97.875 -74.25 1 81.44 374 ARG B C 1
ATOM 6590 O O . ARG B 1 374 ? 34.531 -98.875 -75 1 81.44 374 ARG B O 1
ATOM 6597 N N . GLU B 1 375 ? 35.312 -96.875 -74.5 1 82.56 375 GLU B N 1
ATOM 6598 C CA . GLU B 1 375 ? 36.094 -96.75 -75.75 1 82.56 375 GLU B CA 1
ATOM 6599 C C . GLU B 1 375 ? 37.344 -97.625 -75.688 1 82.56 375 GLU B C 1
ATOM 6601 O O . GLU B 1 375 ? 37.719 -98.312 -76.688 1 82.56 375 GLU B O 1
ATOM 6606 N N . GLU B 1 376 ? 38.062 -97.812 -74.688 1 80.19 376 GLU B N 1
ATOM 6607 C CA . GLU B 1 376 ? 39.219 -98.688 -74.5 1 80.19 376 GLU B CA 1
ATOM 6608 C C . GLU B 1 376 ? 38.812 -100.188 -74.562 1 80.19 376 GLU B C 1
ATOM 6610 O O . GLU B 1 376 ? 39.531 -101 -75.062 1 80.19 376 GLU B O 1
ATOM 6615 N N . GLU B 1 377 ? 37.75 -100.5 -74.125 1 76.5 377 GLU B N 1
ATOM 6616 C CA . GLU B 1 377 ? 37.219 -101.812 -74.188 1 76.5 377 GLU B CA 1
ATOM 6617 C C . GLU B 1 377 ? 36.781 -102.188 -75.625 1 76.5 377 GLU B C 1
ATOM 6619 O O . GLU B 1 377 ? 36.969 -103.312 -76.062 1 76.5 377 GLU B O 1
ATOM 6624 N N . PHE B 1 378 ? 36.5 -101.188 -76.438 1 72.44 378 PHE B N 1
ATOM 6625 C CA . PHE B 1 378 ? 36.094 -101.438 -77.812 1 72.44 378 PHE B CA 1
ATOM 6626 C C . PHE B 1 378 ? 37.344 -101.5 -78.688 1 72.44 378 PHE B C 1
ATOM 6628 O O . PHE B 1 378 ? 37.375 -102.312 -79.625 1 72.44 378 PHE B O 1
ATOM 6635 N N . ARG B 1 379 ? 38.438 -100.875 -78.625 1 70.75 379 ARG B N 1
ATOM 6636 C CA . ARG B 1 379 ? 39.625 -101 -79.438 1 70.75 379 ARG B CA 1
ATOM 6637 C C . ARG B 1 379 ? 40.406 -102.25 -79.125 1 70.75 379 ARG B C 1
ATOM 6639 O O . ARG B 1 379 ? 41.125 -102.75 -79.938 1 70.75 379 ARG B O 1
ATOM 6646 N N . GLY B 1 380 ? 40.531 -102.75 -77.812 1 62.97 380 GLY B N 1
ATOM 6647 C CA . GLY B 1 380 ? 41.062 -104.062 -77.5 1 62.97 380 GLY B CA 1
ATOM 6648 C C . GLY B 1 380 ? 40.094 -105.188 -77.812 1 62.97 380 GLY B C 1
ATOM 6649 O O . GLY B 1 380 ? 38.875 -105.062 -77.75 1 62.97 380 GLY B O 1
ATOM 6650 N N . GLY B 1 381 ? 40.281 -106 -78.875 1 55.69 381 GLY B N 1
ATOM 6651 C CA . GLY B 1 381 ? 39.5 -107.062 -79.562 1 55.69 381 GLY B CA 1
ATOM 6652 C C . GLY B 1 381 ? 38.625 -107.812 -78.625 1 55.69 381 GLY B C 1
ATOM 6653 O O . GLY B 1 381 ? 38.062 -108.812 -78.938 1 55.69 381 GLY B O 1
ATOM 6654 N N . VAL B 1 382 ? 38.969 -108 -77.312 1 52.25 382 VAL B N 1
ATOM 6655 C CA . VAL B 1 382 ? 38.188 -108.938 -76.562 1 52.25 382 VAL B CA 1
ATOM 6656 C C . VAL B 1 382 ? 36.781 -108.375 -76.375 1 52.25 382 VAL B C 1
ATOM 6658 O O . VAL B 1 382 ? 36.594 -107.188 -76.062 1 52.25 382 VAL B O 1
ATOM 6661 N N . PRO B 1 383 ? 35.781 -109 -76.875 1 51.91 383 PRO B N 1
ATOM 6662 C CA . PRO B 1 383 ? 34.375 -108.625 -76.75 1 51.91 383 PRO B CA 1
ATOM 6663 C C . PRO B 1 383 ? 34 -108.312 -75.312 1 51.91 383 PRO B C 1
ATOM 6665 O O . PRO B 1 383 ? 34.5 -108.875 -74.375 1 51.91 383 PRO B O 1
ATOM 6668 N N . PRO B 1 384 ? 33.719 -107.062 -74.938 1 52.22 384 PRO B N 1
ATOM 6669 C CA . PRO B 1 384 ? 33.469 -106.688 -73.5 1 52.22 384 PRO B CA 1
ATOM 6670 C C . PRO B 1 384 ? 32.531 -107.688 -72.812 1 52.22 384 PRO B C 1
ATOM 6672 O O . PRO B 1 384 ? 31.656 -108.25 -73.438 1 52.22 384 PRO B O 1
ATOM 6675 N N . PRO B 1 385 ? 32.938 -108.438 -71.875 1 51.59 385 PRO B N 1
ATOM 6676 C CA . PRO B 1 385 ? 32 -109.438 -71.25 1 51.59 385 PRO B CA 1
ATOM 6677 C C . PRO B 1 385 ? 30.625 -108.812 -71 1 51.59 385 PRO B C 1
ATOM 6679 O O . PRO B 1 385 ? 30.484 -107.625 -70.875 1 51.59 385 PRO B O 1
ATOM 6682 N N . PRO B 1 386 ? 29.484 -109.438 -71.188 1 43.12 386 PRO B N 1
ATOM 6683 C CA . PRO B 1 386 ? 28.094 -109 -71.125 1 43.12 386 PRO B CA 1
ATOM 6684 C C . PRO B 1 386 ? 27.797 -108.312 -69.812 1 43.12 386 PRO B C 1
ATOM 6686 O O . PRO B 1 386 ? 28.391 -108.625 -68.75 1 43.12 386 PRO B O 1
ATOM 6689 N N . PRO B 1 387 ? 27.578 -107.062 -69.688 1 43.56 387 PRO B N 1
ATOM 6690 C CA . PRO B 1 387 ? 27.438 -106.312 -68.438 1 43.56 387 PRO B CA 1
ATOM 6691 C C . PRO B 1 387 ? 26.578 -107 -67.438 1 43.56 387 PRO B C 1
ATOM 6693 O O . PRO B 1 387 ? 25.703 -107.812 -67.812 1 43.56 387 PRO B O 1
ATOM 6696 N N . PRO B 1 388 ? 27.109 -107.375 -66.375 1 40.25 388 PRO B N 1
ATOM 6697 C CA . PRO B 1 388 ? 26.281 -108.062 -65.375 1 40.25 388 PRO B CA 1
ATOM 6698 C C . PRO B 1 388 ? 24.875 -107.5 -65.25 1 40.25 388 PRO B C 1
ATOM 6700 O O . PRO B 1 388 ? 24.688 -106.312 -65.5 1 40.25 388 PRO B O 1
ATOM 6703 N N . PRO B 1 389 ? 23.672 -108.188 -65.438 1 34.34 389 PRO B N 1
ATOM 6704 C CA . PRO B 1 389 ? 22.266 -107.875 -65.562 1 34.34 389 PRO B CA 1
ATOM 6705 C C . PRO B 1 389 ? 21.844 -106.75 -64.562 1 34.34 389 PRO B C 1
ATOM 6707 O O . PRO B 1 389 ? 20.734 -106.25 -64.625 1 34.34 389 PRO B O 1
ATOM 6710 N N . GLY B 1 390 ? 22.484 -106.812 -63.281 1 33.03 390 GLY B N 1
ATOM 6711 C CA . GLY B 1 390 ? 21.672 -106.25 -62.219 1 33.03 390 GLY B CA 1
ATOM 6712 C C . GLY B 1 390 ? 21.516 -104.75 -62.344 1 33.03 390 GLY B C 1
ATOM 6713 O O . GLY B 1 390 ? 20.812 -104.125 -61.562 1 33.03 390 GLY B O 1
ATOM 6714 N N . LEU B 1 391 ? 22.609 -104.125 -62.844 1 33.72 391 LEU B N 1
ATOM 6715 C CA . LEU B 1 391 ? 22.625 -102.688 -62.406 1 33.72 391 LEU B CA 1
ATOM 6716 C C . LEU B 1 391 ? 21.547 -101.875 -63.094 1 33.72 391 LEU B C 1
ATOM 6718 O O . LEU B 1 391 ? 21.5 -100.688 -63 1 33.72 391 LEU B O 1
ATOM 6722 N N . LEU B 1 392 ? 21.016 -102.5 -64.312 1 31.12 392 LEU B N 1
ATOM 6723 C CA . LEU B 1 392 ? 20.297 -101.5 -65.125 1 31.12 392 LEU B CA 1
ATOM 6724 C C . LEU B 1 392 ? 19.078 -101 -64.375 1 31.12 392 LEU B C 1
ATOM 6726 O O . LEU B 1 392 ? 18.266 -100.25 -64.938 1 31.12 392 LEU B O 1
ATOM 6730 N N . ALA B 1 393 ? 18.625 -101.75 -63.344 1 27.14 393 ALA B N 1
ATOM 6731 C CA . ALA B 1 393 ? 17.203 -101.5 -63.125 1 27.14 393 ALA B CA 1
ATOM 6732 C C . ALA B 1 393 ? 16.984 -100.062 -62.656 1 27.14 393 ALA B C 1
ATOM 6734 O O . ALA B 1 393 ? 15.836 -99.562 -62.594 1 27.14 393 ALA B O 1
ATOM 6735 N N . MET B 1 394 ? 17.969 -99.5 -61.875 1 28.52 394 MET B N 1
ATOM 6736 C CA . MET B 1 394 ? 17.344 -98.5 -61 1 28.52 394 MET B CA 1
ATOM 6737 C C . MET B 1 394 ? 16.969 -97.25 -61.75 1 28.52 394 MET B C 1
ATOM 6739 O O . MET B 1 394 ? 16.688 -96.25 -61.125 1 28.52 394 MET B O 1
ATOM 6743 N N . ALA B 1 395 ? 17.422 -97.188 -63.031 1 30.06 395 ALA B N 1
ATOM 6744 C CA . ALA B 1 395 ? 17.359 -95.812 -63.531 1 30.06 395 ALA B CA 1
ATOM 6745 C C . ALA B 1 395 ? 15.93 -95.312 -63.531 1 30.06 395 ALA B C 1
ATOM 6747 O O . ALA B 1 395 ? 15.648 -94.25 -64.125 1 30.06 395 ALA B O 1
ATOM 6748 N N . ALA B 1 396 ? 14.992 -96.312 -63.406 1 23.77 396 ALA B N 1
ATOM 6749 C CA . ALA B 1 396 ? 13.719 -95.938 -63.969 1 23.77 396 ALA B CA 1
ATOM 6750 C C . ALA B 1 396 ? 13.273 -94.562 -63.438 1 23.77 396 ALA B C 1
ATOM 6752 O O . ALA B 1 396 ? 12.656 -93.75 -64.188 1 23.77 396 ALA B O 1
ATOM 6753 N N . TYR B 1 397 ? 13.148 -94.438 -62.094 1 25.61 397 TYR B N 1
ATOM 6754 C CA . TYR B 1 397 ? 11.922 -93.812 -61.688 1 25.61 397 TYR B CA 1
ATOM 6755 C C . TYR B 1 397 ? 12 -92.312 -61.906 1 25.61 397 TYR B C 1
ATOM 6757 O O . TYR B 1 397 ? 11.148 -91.562 -61.406 1 25.61 397 TYR B O 1
ATOM 6765 N N . GLU B 1 398 ? 13.234 -91.812 -62.188 1 27.36 398 GLU B N 1
ATOM 6766 C CA . GLU B 1 398 ? 13.242 -90.438 -61.75 1 27.36 398 GLU B CA 1
ATOM 6767 C C . GLU B 1 398 ? 12.32 -89.562 -62.656 1 27.36 398 GLU B C 1
ATOM 6769 O O . GLU B 1 398 ? 12.273 -88.375 -62.5 1 27.36 398 GLU B O 1
ATOM 6774 N N . SER B 1 399 ? 11.883 -90.188 -63.812 1 25.88 399 SER B N 1
ATOM 6775 C CA . SER B 1 399 ? 11.57 -89.188 -64.875 1 25.88 399 SER B CA 1
ATOM 6776 C C . SER B 1 399 ? 10.516 -88.188 -64.375 1 25.88 399 SER B C 1
ATOM 6778 O O . SER B 1 399 ? 9.953 -87.438 -65.188 1 25.88 399 SER B O 1
ATOM 6780 N N . GLY B 1 400 ? 9.898 -88.438 -63.219 1 23.67 400 GLY B N 1
ATOM 6781 C CA . GLY B 1 400 ? 8.625 -87.75 -63.125 1 23.67 400 GLY B CA 1
ATOM 6782 C C . GLY B 1 400 ? 8.75 -86.25 -63.344 1 23.67 400 GLY B C 1
ATOM 6783 O O . GLY B 1 400 ? 7.848 -85.5 -62.969 1 23.67 400 GLY B O 1
ATOM 6784 N N . TYR B 1 401 ? 9.984 -85.812 -63.781 1 25.44 401 TYR B N 1
ATOM 6785 C CA . TYR B 1 401 ? 10.047 -84.312 -63.562 1 25.44 401 TYR B CA 1
ATOM 6786 C C . TYR B 1 401 ? 9.078 -83.625 -64.5 1 25.44 401 TYR B C 1
ATOM 6788 O O . TYR B 1 401 ? 9.102 -82.375 -64.625 1 25.44 401 TYR B O 1
ATOM 6796 N N . ARG B 1 402 ? 8.188 -84.438 -65.25 1 21.31 402 ARG B N 1
ATOM 6797 C CA . ARG B 1 402 ? 7.73 -83.562 -66.375 1 21.31 402 ARG B CA 1
ATOM 6798 C C . ARG B 1 402 ? 7.402 -82.188 -65.875 1 21.31 402 ARG B C 1
ATOM 6800 O O . ARG B 1 402 ? 7.078 -82 -64.688 1 21.31 402 ARG B O 1
ATOM 6807 N N . ASP B 1 403 ? 7.27 -81.188 -66.812 1 21.59 403 ASP B N 1
ATOM 6808 C CA . ASP B 1 403 ? 7.383 -79.812 -67.25 1 21.59 403 ASP B CA 1
ATOM 6809 C C . ASP B 1 403 ? 6.305 -78.938 -66.625 1 21.59 403 ASP B C 1
ATOM 6811 O O . ASP B 1 403 ? 6.535 -77.75 -66.312 1 21.59 403 ASP B O 1
ATOM 6815 N N . GLY B 1 404 ? 5.008 -79.438 -66.625 1 21.16 404 GLY B N 1
ATOM 6816 C CA . GLY B 1 404 ? 4.133 -78.438 -67.188 1 21.16 404 GLY B CA 1
ATOM 6817 C C . GLY B 1 404 ? 4.055 -77.188 -66.25 1 21.16 404 GLY B C 1
ATOM 6818 O O . GLY B 1 404 ? 4.031 -77.312 -65.062 1 21.16 404 GLY B O 1
ATOM 6819 N N . ALA B 1 405 ? 4.629 -76.125 -66.75 1 23.31 405 ALA B N 1
ATOM 6820 C CA . ALA B 1 405 ? 4.816 -74.688 -66.375 1 23.31 405 ALA B CA 1
ATOM 6821 C C . ALA B 1 405 ? 3.502 -74.125 -65.875 1 23.31 405 ALA B C 1
ATOM 6823 O O . ALA B 1 405 ? 3.486 -73 -65.375 1 23.31 405 ALA B O 1
ATOM 6824 N N . PRO B 1 406 ? 2.557 -74.875 -65.312 1 23.02 406 PRO B N 1
ATOM 6825 C CA . PRO B 1 406 ? 1.37 -74 -65.438 1 23.02 406 PRO B CA 1
ATOM 6826 C C . PRO B 1 406 ? 1.603 -72.562 -65 1 23.02 406 PRO B C 1
ATOM 6828 O O . PRO B 1 406 ? 2.381 -72.375 -64.062 1 23.02 406 PRO B O 1
ATOM 6831 N N . PRO B 1 407 ? 1.495 -71.562 -65.938 1 23.95 407 PRO B N 1
ATOM 6832 C CA . PRO B 1 407 ? 1.724 -70.125 -65.875 1 23.95 407 PRO B CA 1
ATOM 6833 C C . PRO B 1 407 ? 0.986 -69.5 -64.688 1 23.95 407 PRO B C 1
ATOM 6835 O O . PRO B 1 407 ? -0.221 -69.688 -64.5 1 23.95 407 PRO B O 1
ATOM 6838 N N . GLY B 1 408 ? 1.366 -69.812 -63.406 1 22.17 408 GLY B N 1
ATOM 6839 C CA . GLY B 1 408 ? 0.764 -69.125 -62.25 1 22.17 408 GLY B CA 1
ATOM 6840 C C . GLY B 1 408 ? 0.57 -67.625 -62.469 1 22.17 408 GLY B C 1
ATOM 6841 O O . GLY B 1 408 ? 1.498 -66.938 -62.875 1 22.17 408 GLY B O 1
ATOM 6842 N N . GLY B 1 409 ? -0.533 -67.375 -63.25 1 21.41 409 GLY B N 1
ATOM 6843 C CA . GLY B 1 409 ? -0.947 -66 -63.469 1 21.41 409 GLY B CA 1
ATOM 6844 C C . GLY B 1 409 ? -0.758 -65.062 -62.25 1 21.41 409 GLY B C 1
ATOM 6845 O O . GLY B 1 409 ? -0.884 -65.562 -61.125 1 21.41 409 GLY B O 1
ATOM 6846 N N . ALA B 1 410 ? 0.175 -64.188 -62.375 1 23 410 ALA B N 1
ATOM 6847 C CA . ALA B 1 410 ? 0.729 -63.062 -61.562 1 23 410 ALA B CA 1
ATOM 6848 C C . ALA B 1 410 ? -0.375 -62.156 -61.062 1 23 410 ALA B C 1
ATOM 6850 O O . ALA B 1 410 ? -0.104 -61.188 -60.344 1 23 410 ALA B O 1
ATOM 6851 N N . GLY B 1 411 ? -1.551 -62.625 -60.719 1 21.2 411 GLY B N 1
ATOM 6852 C CA . GLY B 1 411 ? -2.463 -61.5 -60.531 1 21.2 411 GLY B CA 1
ATOM 6853 C C . GLY B 1 411 ? -1.897 -60.438 -59.625 1 21.2 411 GLY B C 1
ATOM 6854 O O . GLY B 1 411 ? -1.006 -60.688 -58.812 1 21.2 411 GLY B O 1
ATOM 6855 N N . THR B 1 412 ? -2.035 -59.125 -60.125 1 22.7 412 THR B N 1
ATOM 6856 C CA . THR B 1 412 ? -1.623 -57.75 -59.844 1 22.7 412 THR B CA 1
ATOM 6857 C C . THR B 1 412 ? -2.105 -57.312 -58.469 1 22.7 412 THR B C 1
ATOM 6859 O O . THR B 1 412 ? -3.305 -57.375 -58.188 1 22.7 412 THR B O 1
ATOM 6862 N N . ALA B 1 413 ? -1.585 -57.781 -57.344 1 22.36 413 ALA B N 1
ATOM 6863 C CA . ALA B 1 413 ? -1.977 -57.25 -56.031 1 22.36 413 ALA B CA 1
ATOM 6864 C C . ALA B 1 413 ? -1.812 -55.719 -56.031 1 22.36 413 ALA B C 1
ATOM 6866 O O . ALA B 1 413 ? -0.692 -55.219 -56.094 1 22.36 413 ALA B O 1
ATOM 6867 N N . THR B 1 414 ? -2.604 -54.969 -56.75 1 22.88 414 THR B N 1
ATOM 6868 C CA . THR B 1 414 ? -2.506 -53.531 -56.812 1 22.88 414 THR B CA 1
ATOM 6869 C C . THR B 1 414 ? -2.572 -52.906 -55.406 1 22.88 414 THR B C 1
ATOM 6871 O O . THR B 1 414 ? -2.678 -51.688 -55.25 1 22.88 414 THR B O 1
ATOM 6874 N N . ASN B 1 415 ? -1.917 -53.438 -54.406 1 22.67 415 ASN B N 1
ATOM 6875 C CA . ASN B 1 415 ? -2.137 -52.75 -53.125 1 22.67 415 ASN B CA 1
ATOM 6876 C C . ASN B 1 415 ? -1.735 -51.281 -53.219 1 22.67 415 ASN B C 1
ATOM 6878 O O . ASN B 1 415 ? -0.547 -50.969 -53.188 1 22.67 415 ASN B O 1
ATOM 6882 N N . VAL B 1 416 ? -2.227 -50.469 -54.094 1 24.3 416 VAL B N 1
ATOM 6883 C CA . VAL B 1 416 ? -1.769 -49.125 -54.438 1 24.3 416 VAL B CA 1
ATOM 6884 C C . VAL B 1 416 ? -1.83 -48.25 -53.188 1 24.3 416 VAL B C 1
ATOM 6886 O O . VAL B 1 416 ? -1.333 -47.125 -53.188 1 24.3 416 VAL B O 1
ATOM 6889 N N . ASP B 1 417 ? -2.496 -48.562 -52.156 1 25.97 417 ASP B N 1
ATOM 6890 C CA . ASP B 1 417 ? -3.119 -47.375 -51.562 1 25.97 417 ASP B CA 1
ATOM 6891 C C . ASP B 1 417 ? -2.074 -46.438 -50.938 1 25.97 417 ASP B C 1
ATOM 6893 O O . ASP B 1 417 ? -2.418 -45.438 -50.312 1 25.97 417 ASP B O 1
ATOM 6897 N N . GLY B 1 418 ? -0.867 -46.844 -50.719 1 24.89 418 GLY B N 1
ATOM 6898 C CA . GLY B 1 418 ? -0.231 -46.125 -49.625 1 24.89 418 GLY B CA 1
ATOM 6899 C C . GLY B 1 418 ? -0.047 -44.656 -49.906 1 24.89 418 GLY B C 1
ATOM 6900 O O . GLY B 1 418 ? 0.584 -43.938 -49.125 1 24.89 418 GLY B O 1
ATOM 6901 N N . ALA B 1 419 ? -0.048 -44.188 -51.094 1 25.75 419 ALA B N 1
ATOM 6902 C CA . ALA B 1 419 ? 0.875 -43.094 -51.344 1 25.75 419 ALA B CA 1
ATOM 6903 C C . ALA B 1 419 ? 0.492 -41.844 -50.531 1 25.75 419 ALA B C 1
ATOM 6905 O O . ALA B 1 419 ? 1.356 -41.062 -50.156 1 25.75 419 ALA B O 1
ATOM 6906 N N . ASN B 1 420 ? -0.711 -41.5 -50.5 1 28.27 420 ASN B N 1
ATOM 6907 C CA . ASN B 1 420 ? -0.95 -40.062 -50.656 1 28.27 420 ASN B CA 1
ATOM 6908 C C . ASN B 1 420 ? -0.539 -39.281 -49.438 1 28.27 420 ASN B C 1
ATOM 6910 O O . ASN B 1 420 ? -0.94 -38.125 -49.281 1 28.27 420 ASN B O 1
ATOM 6914 N N . TYR B 1 421 ? -0.089 -39.844 -48.438 1 27.67 421 TYR B N 1
ATOM 6915 C CA . TYR B 1 421 ? -0.166 -39 -47.25 1 27.67 421 TYR B CA 1
ATOM 6916 C C . TYR B 1 421 ? 0.687 -37.75 -47.438 1 27.67 421 TYR B C 1
ATOM 6918 O O . TYR B 1 421 ? 0.673 -36.844 -46.562 1 27.67 421 TYR B O 1
ATOM 6926 N N . SER B 1 422 ? 1.686 -37.812 -48.25 1 30.94 422 SER B N 1
ATOM 6927 C CA . SER B 1 422 ? 2.727 -36.812 -48.062 1 30.94 422 SER B CA 1
ATOM 6928 C C . SER B 1 422 ? 2.229 -35.406 -48.438 1 30.94 422 SER B C 1
ATOM 6930 O O . SER B 1 422 ? 2.99 -34.438 -48.375 1 30.94 422 SER B O 1
ATOM 6932 N N . LEU B 1 423 ? 1.198 -35.312 -49.188 1 28.88 423 LEU B N 1
ATOM 6933 C CA . LEU B 1 423 ? 1.023 -34 -49.812 1 28.88 423 LEU B CA 1
ATOM 6934 C C . LEU B 1 423 ? 0.746 -32.938 -48.75 1 28.88 423 LEU B C 1
ATOM 6936 O O . LEU B 1 423 ? 0.819 -31.75 -49.031 1 28.88 423 LEU B O 1
ATOM 6940 N N . TYR B 1 424 ? 0.081 -33.344 -47.719 1 29.33 424 TYR B N 1
ATOM 6941 C CA . TYR B 1 424 ? -0.54 -32.25 -47.031 1 29.33 424 TYR B CA 1
ATOM 6942 C C . TYR B 1 424 ? 0.516 -31.328 -46.406 1 29.33 424 TYR B C 1
ATOM 6944 O O . TYR B 1 424 ? 0.204 -30.234 -45.938 1 29.33 424 TYR B O 1
ATOM 6952 N N . LEU B 1 425 ? 1.689 -31.844 -46.094 1 29.75 425 LEU B N 1
ATOM 6953 C CA . LEU B 1 425 ? 2.506 -31 -45.25 1 29.75 425 LEU B CA 1
ATOM 6954 C C . LEU B 1 425 ? 2.969 -29.75 -45.969 1 29.75 425 LEU B C 1
ATOM 6956 O O . LEU B 1 425 ? 3.4 -28.766 -45.375 1 29.75 425 LEU B O 1
ATOM 6960 N N . GLU B 1 426 ? 3.035 -29.781 -47.281 1 32.16 426 GLU B N 1
ATOM 6961 C CA . GLU B 1 426 ? 3.703 -28.641 -47.906 1 32.16 426 GLU B CA 1
ATOM 6962 C C . GLU B 1 426 ? 2.902 -27.359 -47.688 1 32.16 426 GLU B C 1
ATOM 6964 O O . GLU B 1 426 ? 3.471 -26.266 -47.656 1 32.16 426 GLU B O 1
ATOM 6969 N N . ALA B 1 427 ? 1.605 -27.516 -47.719 1 32.34 427 ALA B N 1
ATOM 6970 C CA . ALA B 1 427 ? 0.892 -26.234 -47.75 1 32.34 427 ALA B CA 1
ATOM 6971 C C . ALA B 1 427 ? 1.193 -25.406 -46.5 1 32.34 427 ALA B C 1
ATOM 6973 O O . ALA B 1 427 ? 1.005 -24.188 -46.5 1 32.34 427 ALA B O 1
ATOM 6974 N N . TRP B 1 428 ? 1.419 -26.062 -45.438 1 32.12 428 TRP B N 1
ATOM 6975 C CA . TRP B 1 428 ? 1.545 -25.25 -44.219 1 32.12 428 TRP B CA 1
ATOM 6976 C C . TRP B 1 428 ? 2.748 -24.328 -44.312 1 32.12 428 TRP B C 1
ATOM 6978 O O . TRP B 1 428 ? 2.672 -23.156 -43.938 1 32.12 428 TRP B O 1
ATOM 6988 N N . TYR B 1 429 ? 3.818 -24.75 -44.969 1 33.84 429 TYR B N 1
ATOM 6989 C CA . TYR B 1 429 ? 4.984 -23.891 -44.844 1 33.84 429 TYR B CA 1
ATOM 6990 C C . TYR B 1 429 ? 4.801 -22.594 -45.656 1 33.84 429 TYR B C 1
ATOM 6992 O O . TYR B 1 429 ? 5.324 -21.547 -45.281 1 33.84 429 TYR B O 1
ATOM 7000 N N . LYS B 1 430 ? 4.102 -22.625 -46.688 1 35.12 430 LYS B N 1
ATOM 7001 C CA . LYS B 1 430 ? 4.086 -21.422 -47.531 1 35.12 430 LYS B CA 1
ATOM 7002 C C . LYS B 1 430 ? 3.441 -20.25 -46.781 1 35.12 430 LYS B C 1
ATOM 7004 O O . LYS B 1 430 ? 3.775 -19.094 -47.031 1 35.12 430 LYS B O 1
ATOM 7009 N N . ALA B 1 431 ? 2.428 -20.562 -46.031 1 33.22 431 ALA B N 1
ATOM 7010 C CA . ALA B 1 431 ? 1.71 -19.391 -45.5 1 33.22 431 ALA B CA 1
ATOM 7011 C C . ALA B 1 431 ? 2.592 -18.578 -44.562 1 33.22 431 ALA B C 1
ATOM 7013 O O . ALA B 1 431 ? 2.322 -17.391 -44.312 1 33.22 431 ALA B O 1
ATOM 7014 N N . LEU B 1 432 ? 3.52 -19.203 -43.906 1 32.03 432 LEU B N 1
ATOM 7015 C CA . LEU B 1 432 ? 4.238 -18.359 -42.969 1 32.03 432 LEU B CA 1
ATOM 7016 C C . LEU B 1 432 ? 5.121 -17.344 -43.688 1 32.03 432 LEU B C 1
ATOM 7018 O O . LEU B 1 432 ? 5.449 -16.297 -43.125 1 32.03 432 LEU B O 1
ATOM 7022 N N . THR B 1 433 ? 5.633 -17.781 -44.844 1 37.69 433 THR B N 1
ATOM 7023 C CA . THR B 1 433 ? 6.684 -16.875 -45.312 1 37.69 433 THR B CA 1
ATOM 7024 C C . THR B 1 433 ? 6.082 -15.617 -45.938 1 37.69 433 THR B C 1
ATOM 7026 O O . THR B 1 433 ? 6.812 -14.742 -46.406 1 37.69 433 THR B O 1
ATOM 7029 N N . LYS B 1 434 ? 4.836 -15.594 -46.25 1 37.22 434 LYS B N 1
ATOM 7030 C CA . LYS B 1 434 ? 4.438 -14.445 -47.031 1 37.22 434 LYS B CA 1
ATOM 7031 C C . LYS B 1 434 ? 4.508 -13.156 -46.219 1 37.22 434 LYS B C 1
ATOM 7033 O O . LYS B 1 434 ? 4.41 -12.055 -46.781 1 37.22 434 LYS B O 1
ATOM 7038 N N . THR B 1 435 ? 4.266 -13.297 -44.938 1 32.91 435 THR B N 1
ATOM 7039 C CA . THR B 1 435 ? 4.078 -11.984 -44.312 1 32.91 435 THR B CA 1
ATOM 7040 C C . THR B 1 435 ? 5.406 -11.234 -44.25 1 32.91 435 THR B C 1
ATOM 7042 O O . THR B 1 435 ? 5.473 -10.148 -43.656 1 32.91 435 THR B O 1
ATOM 7045 N N . ALA B 1 436 ? 6.508 -11.922 -44.594 1 32.62 436 ALA B N 1
ATOM 7046 C CA . ALA B 1 436 ? 7.73 -11.156 -44.344 1 32.62 436 ALA B CA 1
ATOM 7047 C C . ALA B 1 436 ? 7.938 -10.102 -45.438 1 32.62 436 ALA B C 1
ATOM 7049 O O . ALA B 1 436 ? 8.812 -9.242 -45.312 1 32.62 436 ALA B O 1
ATOM 7050 N N . THR B 1 437 ? 7.195 -10.141 -46.531 1 27.5 437 THR B N 1
ATOM 7051 C CA . THR B 1 437 ? 7.57 -9 -47.375 1 27.5 437 THR B CA 1
ATOM 7052 C C . THR B 1 437 ? 6.902 -7.723 -46.875 1 27.5 437 THR B C 1
ATOM 7054 O O . THR B 1 437 ? 5.723 -7.73 -46.531 1 27.5 437 THR B O 1
#

Sequence (874 aa):
MNDRMNMAPAQSAMGDRWGGAGESRGLPARDSPQPPKGRWERPRGPMAASDPVLEQLSYLRGPTTGLETRTAEPKKFTGRCRLFVGNLPSNFTEEQFRKLFENYGEVSEIFLNTSKGFGFVKLDTRQNAEAAKAALDFMPMQQKPLRVRFATHTAALKVKNFSQWVTNELLELAFSVFGDVERAVVIVDDRGRSVGEGIVEFSRKQAAQQALKRCSEECFILTSTPRPVVVEPLEQRDEDDGLPEMNFQPNNKQYQKEREAGPRLAEMGSFEYEFAMRWKKLYEDERARRDQLEQDILSCRRSLEDQVEALLYEHEANMLREKLRRMEEQSSLIAREREMRREEERRREEERRRREEALFQQQRQEDEMRSRRREEEFRGGVPPPPPPPGLLAMAAYESGYRDGAPPGGAGTATNVDGANYSLYLEAWYKALTKTATMNDRMNMAPAQSAMGDRWGGAGESRGLPARDSPQPPKGRWERPRGPMAASDPVLEQLSYLRGPTTGLETRTAEPKKFTGRCRLFVGNLPSNFTEEQFRKLFENYGEVSEIFLNTSKGFGFVKLDTRQNAEAAKAALDFMPMQQKPLRVRFATHTAALKVKNFSQWVTNELLELAFSVFGDVERAVVIVDDRGRSVGEGIVEFSRKQAAQQALKRCSEECFILTSTPRPVVVEPLEQRDEDDGLPEMNFQPNNKQYQKEREAGPRLAEMGSFEYEFAMRWKKLYEDERARRDQLEQDILSCRRSLEDQVEALLYEHEANMLREKLRRMEEQSSLIAREREMRREEERRREEERRRREEALFQQQRQEDEMRSRRREEEFRGGVPPPPPPPGLLAMAAYESGYRDGAPPGGAGTATNVDGANYSLYLEAWYKALTKTAT

pLDDT: mean 75.7, std 27.86, range [14.8, 98.25]

Foldseek 3Di:
DDDPPPDDDPDDDDDDDDDDDPPPPPPDPPCPPPPPCPVVVVPPPPPPPPPLLVVLVVVVVDDDPPQDDCPDDQFWQFLQQKKKKADAALPDDQVNVCVLLVVLADKDDKADDSVRGMIMITGTDNVSSVVSQVVQAQPDDDPGGMHMDRDDQLQKKKKADADQPDAQRLQLSQLCSLHAWNGKGFDADPVGTGPRMIMTGHRDNNSSVSVQVCLVVDFRHRDPPSIGMHMGGDDDDDPDPPDDPVVDDPPDPVVCVVVVDDDDDDDPPDPVVVVVVVVVVVVVVVVVVVVVVVVVVVVVVVVVVVVVVVVVVVVVVVVVVVVVVVVVVVVVVVVVVVVVVVVVVVVVVVVVVVVVVVVVVVVVVVVVVVVVVVVVQVVPPDPPPDPPVPPPPPPPPPPDDPDDPDPDDPPDPCVPDPDDDPPPPPVVPPVVVPVVD/DDDPPDDDDDDDDDDDDDDDCPPPPPDPPPPPVPPPCVVVVVPVPPPPPPPLLVVLVVVVVDDDPPQDDCPPDQFWQFLQQKKKKADAALPDDQVNVCVLLVVLADWDDKADDSVRGMIMITGTDNVSSVVSQVVQAQCDDDPGGMHMGRDDQLQKKKKADADQPDAQRLQLSQLCSLHAWNGKGFDADPVGTGPRMIMTGHRDNNSSVSVQVCLVVDFRHRDPPRIGMHMGGDDDDDPDPPDDPVVDDPPDPVVCVVVVDDDDDDDPPDPVVVVVVVVVVVVVVVVVVVVVVVVVVVVVVVVVVVVVVVVVVVVVVVVVVVVVVVVVVVVVVVVVVVVVVVVVVVVVVVVVVVVVVVVVVVVVVVVVVVVVVVVVCVVPPDNPPDPDPPPPPPPPDPPPPDDDCPPPPPPDPCPVPDPDPPPPPVVVVVVVVVVPD

Radius of gyration: 59.84 Å; Cα contacts (8 Å, |Δi|>4): 984; chains: 2; bounding box: 88×237×139 Å

Solvent-accessible surface area (backbone atoms only — not comparable to full-atom values): 49884 Å² total; per-residue (Å²): 137,82,82,80,79,74,77,81,78,82,82,83,86,75,87,75,84,83,76,84,69,81,72,77,81,73,73,80,74,77,74,65,77,67,68,77,72,67,67,71,62,62,70,74,53,78,67,70,78,75,52,64,47,59,55,50,31,66,74,36,45,46,60,61,69,85,60,73,65,74,82,60,75,75,72,61,57,42,62,82,13,23,32,31,37,37,56,41,60,67,82,59,47,70,68,59,54,49,56,73,49,47,83,50,41,54,73,44,78,74,43,77,41,40,90,80,12,34,34,37,39,25,21,36,38,56,67,35,34,50,51,42,35,69,68,46,37,60,34,81,50,94,87,42,48,24,39,48,43,75,39,86,52,82,21,30,32,30,36,33,60,42,63,74,80,60,27,16,54,54,51,38,59,56,52,37,54,51,32,65,62,70,44,40,27,23,28,16,41,88,86,66,43,59,72,26,34,30,40,39,28,30,76,41,53,66,31,37,51,48,43,42,50,49,36,69,78,40,43,36,21,60,37,52,56,61,46,38,40,47,64,43,77,46,82,63,66,38,74,74,75,36,36,53,44,80,76,56,63,84,81,38,64,68,54,49,56,37,27,45,28,20,29,39,69,51,47,87,87,39,72,56,26,56,50,23,49,54,49,50,52,48,50,50,50,51,51,52,51,51,51,49,50,52,51,49,50,50,51,52,51,49,51,49,50,52,49,50,52,51,50,49,50,48,51,52,49,48,52,48,49,51,52,48,49,52,50,48,53,51,51,50,51,53,51,52,52,51,50,52,51,50,50,52,50,52,52,52,53,51,51,50,51,52,52,50,52,50,51,49,50,52,50,50,52,50,51,51,52,53,50,51,54,54,51,56,52,63,73,52,80,62,73,70,70,76,70,71,77,73,70,63,59,76,72,63,66,86,66,67,85,70,76,73,76,74,79,76,73,80,74,75,79,59,85,71,70,91,74,68,76,76,66,68,67,63,67,64,63,60,67,69,62,59,72,77,110,138,79,87,81,84,78,75,87,72,84,84,79,92,78,87,90,75,89,68,82,65,81,68,75,80,72,70,79,70,76,72,63,77,67,67,78,72,64,65,67,59,61,67,75,51,78,66,72,75,73,50,65,47,62,57,50,32,66,73,36,44,47,60,61,69,85,59,74,66,74,83,59,76,75,70,62,57,42,62,82,13,25,35,33,37,36,56,42,59,66,82,60,47,71,68,59,55,48,57,73,50,48,82,49,41,55,74,45,78,73,44,79,40,42,89,80,13,33,34,37,39,24,22,35,39,56,66,35,34,51,52,42,35,68,68,45,36,60,35,81,49,94,89,43,49,23,39,48,44,74,41,85,53,83,21,28,32,30,37,32,60,45,64,74,81,62,25,15,54,55,51,38,57,55,53,39,53,50,31,65,61,71,44,40,26,23,28,17,40,87,85,65,44,59,72,27,34,30,39,40,29,31,74,41,54,67,30,37,51,48,43,43,50,48,37,70,76,40,43,36,22,61,38,51,56,60,47,38,40,48,66,42,76,48,83,63,66,38,75,74,76,38,37,54,45,78,79,55,63,84,80,38,63,67,55,49,57,36,26,45,27,19,30,40,66,52,48,88,87,38,74,55,26,55,49,21,48,53,49,52,52,49,52,52,49,51,50,50,52,51,51,49,50,53,52,50,51,50,52,52,50,49,51,49,50,52,50,51,51,52,49,50,50,49,49,53,49,48,52,50,50,49,51,49,49,52,51,49,52,51,50,48,51,53,49,51,51,52,51,52,50,52,50,52,52,50,51,53,51,51,51,50,51,51,52,51,50,50,51,48,51,50,52,50,51,52,50,49,52,52,49,50,54,55,50,57,43,61,73,48,82,60,74,68,76,79,72,75,81,73,72,69,64,73,69,63,74,68,67,72,67,73,71,84,64,74,79,73,75,69,77,80,78,65,83,64,75,77,66,71,73,70,62,66,64,58,64,61,59,58,66,66,61,60,71,75,111

Nearest PDB structures (foldseek):
  7lru-assembly1_B-2  TM=9.117E-01  e=1.456E-34  Homo sapiens
  7uk1-assembly1_B  TM=9.068E-01  e=3.077E-34  Homo sapiens
  3sde-assembly1_B  TM=8.913E-01  e=2.716E-34  Homo sapiens
  3sde-assembly1_A  TM=9.049E-01  e=1.764E-33  Homo sapiens
  5ifm-assembly5_J  TM=8.835E-01  e=1.557E-33  Homo sapiens

Organism: Amblyomma americanum (NCBI:txid6943)